Protein 6TFO (pdb70)

B-factor: mean 51.7, std 11.65, range [30.33, 128.68]

InterPro domains:
  IPR000923 Blue (type 1) copper domain [PF00127] (124-169)
  IPR001287 Nitrite reductase, copper-type [PR00695] (200-218)
  IPR001287 Nitrite reductase, copper-type [PR00695] (226-242)
  IPR001287 Nitrite reductase, copper-type [PR00695] (244-261)
  IPR001287 Nitrite reductase, copper-type [PR00695] (261-280)
  IPR001287 Nitrite reductase, copper-type [PR00695] (286-301)
  IPR001287 Nitrite reductase, copper-type [PR00695] (303-319)
  IPR001287 Nitrite reductase, copper-type [TIGR02376] (183-481)
  IPR008972 Cupredoxin [G3DSA:2.60.40.420] (63-174)
  IPR008972 Cupredoxin [G3DSA:2.60.40.420] (175-319)
  IPR008972 Cupredoxin [G3DSA:2.60.40.420] (320-484)
  IPR008972 Cupredoxin [SSF49503] (69-169)
  IPR008972 Cupredoxin [SSF49503] (195-337)
  IPR008972 Cupredoxin [SSF49503] (321-482)
  IPR011707 Multicopper oxidase-like, N-terminal [PF07732] (215-321)
  IPR033138 Multicopper oxidases, conserved site [PS00079] (147-167)
  IPR045087 Multicopper oxidase [PTHR11709] (222-456)

Sequence (1269 aa):
SHAPVVFTLRTGIAEGRMVYIGVGGDIDRQVNPKLVVHEGETVQINLINGEGAQHDAVIDQYAARSAIVSGKKNASSTFSFIASKVGQFDYYCSLPGHRQAGMQGVLQVVPGNRAEMPSTAADITRDPADLPGPIGARQAKTVRIDLETVELKGQLDDKTTYTYWTFNGKVPGPFLRVRVGDTVELHLKNAKDSLMIHSVDFHGATGPGGAAAYTQTDPGAETVVTFKALVPGIFVYHCATPSVPNHITNGMYGLLLVEPEGGLPQVDREFYVMQGEIYTVKPFGTSGEQEMDYEKLISEKPEYFLFNGSVGALTRTHPLYANVGETVRIFFGVGGPNFTSSFHVIGEIFDHVYALGSVTSPPLTGVQTVSVPPGGATIVDFKLDRGGRYVLVDHALSRLDHGLVGFLNVDGPKNDAIMHEGPPHAPVVFTLRTGIAEGRMVYIGVGGDIDRQVNPKLVVHEGETVQINLINGEGAQHDAVIDQYAARSAIVSGKNASSTFSFIASKVGQFDYYCSLPGHRQAGMQGVLQVVPGNRAEMPSTAADITRDPADLPGPIGARQAKTVRIDLETVELKGQLDDKTTYTYWTFNGKVPGPFLRVRVGDTVELHLKNAKDSLMIHSVDFHGATGPGGAAAYTQTDPGAETVVTFKALVPGIFVYHCATPSVPNHITNGMYGLLLVEPEGGLPQVDREFYVMQGEIYTVKPFGTSGEQEMDYEEKLISEKPEYFLFNGSVGALTRTHPLYANVGETVRIFFGVGGPNFTSSFHVIGEIFDHVYALGSVTSPPLTGVQTVSVPPGGATIVDFKLDRGGRYVLVDHALSRLDHGLVGFLNVDGPKNDAIMHEGPPSHAPVVFTLRTGIAEGRMVYIGVGGDIDRQVNPKLVVHEGETVQINLINGEGAQHDAVIDQYAARSAIVSGKNASSTFSFIASKVGQFDYYCSLPGHRQAGMQGVLQVVPGNRAEMPSTAADITRDPADLPGPIGARQAKTVRIDLETVELKGQLDDKTTYTYWTFNGKVPGPFLRVRVGDTVELHLKNAKDSLMIHSVDFHGATGPGGAAAYTQTDPGAETVVTFKALVPGIFVYHCATPSVPNHITNGMYGLLLVEPEGGLPQVDREFYVMQGEIYTVKPFGTSGEQEMDYEKLISEKPEYFLFNGSVGALTRTHPLYANVGETVRIFFGVGGPNFTSSFHVIGEIFDHVYALGSVTSPPLTGVQTVSVPPGGATIVDFKLDRGGRYVLVDHALSRLDHGLVGFLNVDGPKNDAIMHEGPPK

Structure (mmCIF, N/CA/C/O backbone):
data_6TFO
#
_entry.id   6TFO
#
_cell.length_a   77.072
_cell.length_b   77.072
_cell.length_c   754.548
_cell.angle_alpha   90.000
_cell.angle_beta   90.000
_cell.angle_gamma   120.000
#
_symmetry.space_group_name_H-M   'P 65 2 2'
#
loop_
_entity.id
_entity.type
_entity.pdbx_description
1 polymer 'Copper-containing nitrite reductase'
2 non-polymer 'COPPER (II) ION'
3 water water
#
loop_
_atom_site.group_PDB
_atom_site.id
_atom_site.type_symbol
_atom_site.label_atom_id
_atom_site.label_alt_id
_atom_site.label_comp_id
_atom_site.label_asym_id
_atom_site.label_entity_id
_atom_site.label_seq_id
_atom_site.pdbx_PDB_ins_code
_atom_site.Cartn_x
_atom_site.Cartn_y
_atom_site.Cartn_z
_atom_site.occupancy
_atom_site.B_iso_or_equiv
_atom_site.auth_seq_id
_atom_site.auth_comp_id
_atom_site.auth_asym_id
_atom_site.auth_atom_id
_atom_site.pdbx_PDB_model_num
ATOM 1 N N . SER A 1 26 ? 1.244 -13.671 -29.547 1.00 82.38 26 SER A N 1
ATOM 2 C CA . SER A 1 26 ? 0.437 -12.417 -29.536 1.00 81.26 26 SER A CA 1
ATOM 3 C C . SER A 1 26 ? -1.064 -12.716 -29.613 1.00 84.43 26 SER A C 1
ATOM 4 O O . SER A 1 26 ? -1.490 -13.799 -30.113 1.00 73.11 26 SER A O 1
ATOM 7 N N . HIS A 1 27 ? -1.804 -11.731 -29.108 1.00 91.37 27 HIS A N 1
ATOM 8 C CA . HIS A 1 27 ? -3.277 -11.656 -28.941 1.00 88.84 27 HIS A CA 1
ATOM 9 C C . HIS A 1 27 ? -3.815 -10.831 -30.124 1.00 88.81 27 HIS A C 1
ATOM 10 O O . HIS A 1 27 ? -5.034 -10.946 -30.419 1.00 77.96 27 HIS A O 1
ATOM 17 N N . ALA A 1 28 ? -2.913 -10.068 -30.783 1.00 82.12 28 ALA A N 1
ATOM 18 C CA . ALA A 1 28 ? -3.098 -9.363 -32.077 1.00 78.21 28 ALA A CA 1
ATOM 19 C C . ALA A 1 28 ? -2.249 -10.033 -33.170 1.00 76.50 28 ALA A C 1
ATOM 20 O O . ALA A 1 28 ? -1.242 -9.481 -33.618 1.00 71.81 28 ALA A O 1
ATOM 22 N N . PRO A 1 29 ? -2.623 -11.229 -33.697 1.00 69.31 29 PRO A N 1
ATOM 23 C CA . PRO A 1 29 ? -1.865 -11.856 -34.786 1.00 60.64 29 PRO A CA 1
ATOM 24 C C . PRO A 1 29 ? -1.968 -11.022 -36.076 1.00 57.65 29 PRO A C 1
ATOM 25 O O . PRO A 1 29 ? -3.021 -10.429 -36.302 1.00 60.57 29 PRO A O 1
ATOM 29 N N . VAL A 1 30 ? -0.906 -10.964 -36.879 1.00 49.93 30 VAL A N 1
ATOM 30 C CA . VAL A 1 30 ? -0.983 -10.444 -38.279 1.00 49.95 30 VAL A CA 1
ATOM 31 C C . VAL A 1 30 ? -1.643 -11.515 -39.162 1.00 44.71 30 VAL A C 1
ATOM 32 O O . VAL A 1 30 ? -1.155 -12.671 -39.216 1.00 46.99 30 VAL A O 1
ATOM 36 N N . VAL A 1 31 ? -2.765 -11.164 -39.785 1.00 41.83 31 VAL A N 1
ATOM 37 C CA . VAL A 1 31 ? -3.641 -12.131 -40.517 1.00 47.54 31 VAL A CA 1
ATOM 38 C C . VAL A 1 31 ? -3.528 -11.928 -42.046 1.00 49.48 31 VAL A C 1
ATOM 39 O O . VAL A 1 31 ? -3.481 -10.771 -42.538 1.00 48.71 31 VAL A O 1
ATOM 43 N N . PHE A 1 32 ? -3.470 -13.045 -42.765 1.00 45.77 32 PHE A N 1
ATOM 44 C CA . PHE A 1 32 ? -3.474 -13.157 -44.244 1.00 43.26 32 PHE A CA 1
ATOM 45 C C . PHE A 1 32 ? -4.492 -14.228 -44.624 1.00 42.44 32 PHE A C 1
ATOM 46 O O . PHE A 1 32 ? -4.440 -15.329 -44.043 1.00 46.98 32 PHE A O 1
ATOM 54 N N . THR A 1 33 ? -5.414 -13.901 -45.532 1.00 44.96 33 THR A N 1
ATOM 55 C CA . THR A 1 33 ? -6.418 -14.840 -46.095 1.00 44.35 33 THR A CA 1
ATOM 56 C C . THR A 1 33 ? -6.032 -15.169 -47.548 1.00 45.49 33 THR A C 1
ATOM 57 O O . THR A 1 33 ? -5.814 -14.222 -48.347 1.00 42.26 33 THR A O 1
ATOM 61 N N . LEU A 1 34 ? -5.915 -16.459 -47.864 1.00 43.29 34 LEU A N 1
ATOM 62 C CA . LEU A 1 34 ? -5.623 -16.939 -49.234 1.00 43.77 34 LEU A CA 1
ATOM 63 C C . LEU A 1 34 ? -6.800 -17.782 -49.700 1.00 47.71 34 LEU A C 1
ATOM 64 O O . LEU A 1 34 ? -7.187 -18.700 -48.957 1.00 45.73 34 LEU A O 1
ATOM 69 N N . ARG A 1 35 ? -7.312 -17.475 -50.894 1.00 49.12 35 ARG A N 1
ATOM 70 C CA . ARG A 1 35 ? -8.272 -18.323 -51.644 1.00 53.34 35 ARG A CA 1
ATOM 71 C C . ARG A 1 35 ? -7.506 -18.997 -52.799 1.00 49.71 35 ARG A C 1
ATOM 72 O O . ARG A 1 35 ? -6.776 -18.306 -53.511 1.00 44.68 35 ARG A O 1
ATOM 80 N N . THR A 1 36 ? -7.610 -20.321 -52.926 1.00 44.28 36 THR A N 1
ATOM 81 C CA . THR A 1 36 ? -7.043 -21.074 -54.061 1.00 41.27 36 THR A CA 1
ATOM 82 C C . THR A 1 36 ? -7.873 -20.735 -55.300 1.00 44.13 36 THR A C 1
ATOM 83 O O . THR A 1 36 ? -9.092 -20.455 -55.159 1.00 37.53 36 THR A O 1
ATOM 87 N N . GLY A 1 37 ? -7.245 -20.763 -56.476 1.00 46.76 37 GLY A N 1
ATOM 88 C CA . GLY A 1 37 ? -7.974 -20.600 -57.746 1.00 48.39 37 GLY A CA 1
ATOM 89 C C . GLY A 1 37 ? -7.057 -20.596 -58.954 1.00 46.73 37 GLY A C 1
ATOM 90 O O . GLY A 1 37 ? -5.978 -21.183 -58.866 1.00 45.23 37 GLY A O 1
ATOM 91 N N . ILE A 1 38 ? -7.533 -20.018 -60.059 1.00 44.70 38 ILE A N 1
ATOM 92 C CA . ILE A 1 38 ? -6.888 -19.995 -61.401 1.00 41.94 38 ILE A CA 1
ATOM 93 C C . ILE A 1 38 ? -6.705 -18.530 -61.782 1.00 42.73 38 ILE A C 1
ATOM 94 O O . ILE A 1 38 ? -7.696 -17.798 -61.817 1.00 39.83 38 ILE A O 1
ATOM 99 N N . ALA A 1 39 ? -5.470 -18.114 -62.021 1.00 43.77 39 ALA A N 1
ATOM 100 C CA . ALA A 1 39 ? -5.141 -16.744 -62.445 1.00 44.11 39 ALA A CA 1
ATOM 101 C C . ALA A 1 39 ? -3.821 -16.812 -63.195 1.00 55.86 39 ALA A C 1
ATOM 102 O O . ALA A 1 39 ? -3.012 -17.721 -62.881 1.00 48.34 39 ALA A O 1
ATOM 104 N N . GLU A 1 40 ? -3.646 -15.930 -64.189 1.00 63.76 40 GLU A N 1
ATOM 105 C CA . GLU A 1 40 ? -2.383 -15.797 -64.955 1.00 57.32 40 GLU A CA 1
ATOM 106 C C . GLU A 1 40 ? -1.967 -17.187 -65.446 1.00 56.36 40 GLU A C 1
ATOM 107 O O . GLU A 1 40 ? -0.759 -17.491 -65.385 1.00 58.67 40 GLU A O 1
ATOM 113 N N . GLY A 1 41 ? -2.939 -18.006 -65.877 1.00 51.29 41 GLY A N 1
ATOM 114 C CA . GLY A 1 41 ? -2.710 -19.285 -66.589 1.00 49.99 41 GLY A CA 1
ATOM 115 C C . GLY A 1 41 ? -2.218 -20.393 -65.680 1.00 50.90 41 GLY A C 1
ATOM 116 O O . GLY A 1 41 ? -1.794 -21.470 -66.213 1.00 48.36 41 GLY A O 1
ATOM 117 N N . ARG A 1 42 ? -2.291 -20.174 -64.358 1.00 49.59 42 ARG A N 1
ATOM 118 C CA . ARG A 1 42 ? -1.755 -21.102 -63.335 1.00 49.07 42 ARG A CA 1
ATOM 119 C C . ARG A 1 42 ? -2.796 -21.349 -62.235 1.00 48.24 42 ARG A C 1
ATOM 120 O O . ARG A 1 42 ? -3.721 -20.529 -62.049 1.00 47.63 42 ARG A O 1
ATOM 128 N N . MET A 1 43 ? -2.655 -22.483 -61.554 1.00 49.78 43 MET A N 1
ATOM 129 C CA . MET A 1 43 ? -3.333 -22.773 -60.266 1.00 52.09 43 MET A CA 1
ATOM 130 C C . MET A 1 43 ? -2.524 -22.092 -59.153 1.00 46.56 43 MET A C 1
ATOM 131 O O . MET A 1 43 ? -1.336 -22.437 -58.985 1.00 43.23 43 MET A O 1
ATOM 136 N N . VAL A 1 44 ? -3.135 -21.131 -58.451 1.00 43.77 44 VAL A N 1
ATOM 137 C CA . VAL A 1 44 ? -2.420 -20.186 -57.547 1.00 46.54 44 VAL A CA 1
ATOM 138 C C . VAL A 1 44 ? -3.178 -19.982 -56.230 1.00 44.67 44 VAL A C 1
ATOM 139 O O . VAL A 1 44 ? -4.300 -20.496 -56.047 1.00 38.01 44 VAL A O 1
ATOM 143 N N . TYR A 1 45 ? -2.534 -19.244 -55.331 1.00 45.55 45 TYR A N 1
ATOM 144 C CA . TYR A 1 45 ? -3.180 -18.615 -54.160 1.00 42.42 45 TYR A CA 1
ATOM 145 C C . TYR A 1 45 ? -3.541 -17.201 -54.605 1.00 44.07 45 TYR A C 1
ATOM 146 O O . TYR A 1 45 ? -2.735 -16.567 -55.338 1.00 41.87 45 TYR A O 1
ATOM 155 N N . ILE A 1 46 ? -4.727 -16.740 -54.216 1.00 45.54 46 ILE A N 1
ATOM 156 C CA . ILE A 1 46 ? -5.182 -15.341 -54.438 1.00 46.90 46 ILE A CA 1
ATOM 157 C C . ILE A 1 46 ? -5.444 -14.700 -53.075 1.00 50.51 46 ILE A C 1
ATOM 158 O O . ILE A 1 46 ? -6.211 -15.284 -52.277 1.00 53.00 46 ILE A O 1
ATOM 163 N N . GLY A 1 47 ? -4.826 -13.542 -52.828 1.00 46.88 47 GLY A N 1
ATOM 164 C CA . GLY A 1 47 ? -5.016 -12.744 -51.606 1.00 49.03 47 GLY A CA 1
ATOM 165 C C . GLY A 1 47 ? -6.442 -12.238 -51.479 1.00 48.96 47 GLY A C 1
ATOM 166 O O . GLY A 1 47 ? -7.039 -11.868 -52.514 1.00 44.68 47 GLY A O 1
ATOM 167 N N . VAL A 1 48 ? -6.967 -12.227 -50.246 1.00 49.96 48 VAL A N 1
ATOM 168 C CA . VAL A 1 48 ? -8.324 -11.718 -49.898 1.00 48.76 48 VAL A CA 1
ATOM 169 C C . VAL A 1 48 ? -8.167 -10.654 -48.808 1.00 48.89 48 VAL A C 1
ATOM 170 O O . VAL A 1 48 ? -7.602 -10.973 -47.758 1.00 57.14 48 VAL A O 1
ATOM 174 N N . GLY A 1 49 ? -8.638 -9.437 -49.086 1.00 50.59 49 GLY A N 1
ATOM 175 C CA . GLY A 1 49 ? -8.652 -8.278 -48.179 1.00 50.11 49 GLY A CA 1
ATOM 176 C C . GLY A 1 49 ? -7.255 -7.767 -47.889 1.00 53.02 49 GLY A C 1
ATOM 177 O O . GLY A 1 49 ? -6.288 -8.386 -48.347 1.00 48.42 49 GLY A O 1
ATOM 178 N N . GLY A 1 50 ? -7.162 -6.677 -47.125 1.00 57.15 50 GLY A N 1
ATOM 179 C CA . GLY A 1 50 ? -5.889 -6.133 -46.628 1.00 58.01 50 GLY A CA 1
ATOM 180 C C . GLY A 1 50 ? -5.049 -5.574 -47.751 1.00 56.59 50 GLY A C 1
ATOM 181 O O . GLY A 1 50 ? -5.636 -5.108 -48.737 1.00 56.44 50 GLY A O 1
ATOM 182 N N . ASP A 1 51 ? -3.726 -5.678 -47.616 1.00 63.53 51 ASP A N 1
ATOM 183 C CA . ASP A 1 51 ? -2.729 -5.154 -48.585 1.00 59.90 51 ASP A CA 1
ATOM 184 C C . ASP A 1 51 ? -2.548 -6.149 -49.728 1.00 56.93 51 ASP A C 1
ATOM 185 O O . ASP A 1 51 ? -1.742 -5.846 -50.605 1.00 63.00 51 ASP A O 1
ATOM 190 N N . ILE A 1 52 ? -3.258 -7.280 -49.723 1.00 51.35 52 ILE A N 1
ATOM 191 C CA . ILE A 1 52 ? -2.992 -8.391 -50.679 1.00 49.25 52 ILE A CA 1
ATOM 192 C C . ILE A 1 52 ? -4.244 -8.725 -51.487 1.00 50.85 52 ILE A C 1
ATOM 193 O O . ILE A 1 52 ? -4.197 -9.762 -52.166 1.00 55.19 52 ILE A O 1
ATOM 198 N N . ASP A 1 53 ? -5.293 -7.894 -51.455 1.00 51.91 53 ASP A N 1
ATOM 199 C CA . ASP A 1 53 ? -6.597 -8.236 -52.091 1.00 48.50 53 ASP A CA 1
ATOM 200 C C . ASP A 1 53 ? -6.364 -8.484 -53.590 1.00 43.90 53 ASP A C 1
ATOM 201 O O . ASP A 1 53 ? -5.765 -7.644 -54.228 1.00 47.65 53 ASP A O 1
ATOM 206 N N . ARG A 1 54 ? -6.772 -9.646 -54.089 1.00 47.86 54 ARG A N 1
ATOM 207 C CA . ARG A 1 54 ? -6.843 -10.020 -55.532 1.00 52.09 54 ARG A CA 1
ATOM 208 C C . ARG A 1 54 ? -5.455 -10.234 -56.135 1.00 50.84 54 ARG A C 1
ATOM 209 O O . ARG A 1 54 ? -5.406 -10.582 -57.316 1.00 60.18 54 ARG A O 1
ATOM 217 N N . GLN A 1 55 ? -4.375 -10.063 -55.370 1.00 51.29 55 GLN A N 1
ATOM 218 C CA . GLN A 1 55 ? -2.995 -10.368 -55.836 1.00 49.11 55 GLN A CA 1
ATOM 219 C C . GLN A 1 55 ? -2.798 -11.877 -55.896 1.00 46.28 55 GLN A C 1
ATOM 220 O O . GLN A 1 55 ? -3.315 -12.591 -55.023 1.00 50.26 55 GLN A O 1
ATOM 226 N N . VAL A 1 56 ? -2.071 -12.358 -56.899 1.00 48.68 56 VAL A N 1
ATOM 227 C CA . VAL A 1 56 ? -1.870 -13.822 -57.070 1.00 51.20 56 VAL A CA 1
ATOM 228 C C . VAL A 1 56 ? -0.532 -14.144 -56.406 1.00 47.16 56 VAL A C 1
ATOM 229 O O . VAL A 1 56 ? 0.403 -13.340 -56.553 1.00 46.07 56 VAL A O 1
ATOM 233 N N . ASN A 1 57 ? -0.481 -15.257 -55.673 1.00 46.45 57 ASN A N 1
ATOM 234 C CA . ASN A 1 57 ? 0.699 -15.689 -54.881 1.00 46.74 57 ASN A CA 1
ATOM 235 C C . ASN A 1 57 ? 1.307 -14.478 -54.172 1.00 47.97 57 ASN A C 1
ATOM 236 O O . ASN A 1 57 ? 2.493 -14.196 -54.324 1.00 43.90 57 ASN A O 1
ATOM 241 N N . PRO A 1 58 ? 0.523 -13.748 -53.339 1.00 48.59 58 PRO A N 1
ATOM 242 C CA . PRO A 1 58 ? 0.991 -12.492 -52.742 1.00 51.35 58 PRO A CA 1
ATOM 243 C C . PRO A 1 58 ? 2.154 -12.720 -51.770 1.00 46.98 58 PRO A C 1
ATOM 244 O O . PRO A 1 58 ? 2.207 -13.746 -51.116 1.00 43.95 58 PRO A O 1
ATOM 248 N N . LYS A 1 59 ? 3.079 -11.768 -51.738 1.00 49.21 59 LYS A N 1
ATOM 249 C CA . LYS A 1 59 ? 4.171 -11.736 -50.736 1.00 50.15 59 LYS A CA 1
ATOM 250 C C . LYS A 1 59 ? 3.544 -11.345 -49.392 1.00 50.80 59 LYS A C 1
ATOM 251 O O . LYS A 1 59 ? 2.830 -10.304 -49.337 1.00 49.56 59 LYS A O 1
ATOM 257 N N . LEU A 1 60 ? 3.741 -12.178 -48.370 1.00 46.61 60 LEU A N 1
ATOM 258 C CA . LEU A 1 60 ? 3.220 -11.932 -46.998 1.00 49.09 60 LEU A CA 1
ATOM 259 C C . LEU A 1 60 ? 4.332 -11.288 -46.162 1.00 47.67 60 LEU A C 1
ATOM 260 O O . LEU A 1 60 ? 5.242 -12.014 -45.738 1.00 50.68 60 LEU A O 1
ATOM 265 N N . VAL A 1 61 ? 4.311 -9.962 -46.016 1.00 47.86 61 VAL A N 1
ATOM 266 C CA . VAL A 1 61 ? 5.372 -9.199 -45.294 1.00 48.56 61 VAL A CA 1
ATOM 267 C C . VAL A 1 61 ? 4.988 -9.106 -43.814 1.00 52.57 61 VAL A C 1
ATOM 268 O O . VAL A 1 61 ? 3.925 -8.559 -43.464 1.00 49.15 61 VAL A O 1
ATOM 272 N N . VAL A 1 62 ? 5.882 -9.624 -42.988 1.00 54.22 62 VAL A N 1
ATOM 273 C CA . VAL A 1 62 ? 5.735 -9.833 -41.528 1.00 51.38 62 VAL A CA 1
ATOM 274 C C . VAL A 1 62 ? 7.037 -9.338 -40.884 1.00 48.35 62 VAL A C 1
ATOM 275 O O . VAL A 1 62 ? 8.084 -9.427 -41.541 1.00 45.68 62 VAL A O 1
ATOM 279 N N . HIS A 1 63 ? 6.972 -8.824 -39.662 1.00 48.10 63 HIS A N 1
ATOM 280 C CA . HIS A 1 63 ? 8.151 -8.347 -38.899 1.00 47.37 63 HIS A CA 1
ATOM 281 C C . HIS A 1 63 ? 8.548 -9.409 -37.878 1.00 45.30 63 HIS A C 1
ATOM 282 O O . HIS A 1 63 ? 7.662 -10.087 -37.342 1.00 53.50 63 HIS A O 1
ATOM 289 N N . GLU A 1 64 ? 9.852 -9.566 -37.670 1.00 44.88 64 GLU A N 1
ATOM 290 C CA . GLU A 1 64 ? 10.467 -10.517 -36.711 1.00 48.79 64 GLU A CA 1
ATOM 291 C C . GLU A 1 64 ? 9.649 -10.543 -35.417 1.00 47.39 64 GLU A C 1
ATOM 292 O O . GLU A 1 64 ? 9.321 -9.475 -34.902 1.00 41.51 64 GLU A O 1
ATOM 298 N N . GLY A 1 65 ? 9.317 -11.738 -34.944 1.00 49.22 65 GLY A N 1
ATOM 299 C CA . GLY A 1 65 ? 8.648 -11.942 -33.656 1.00 53.96 65 GLY A CA 1
ATOM 300 C C . GLY A 1 65 ? 7.139 -11.752 -33.729 1.00 57.38 65 GLY A C 1
ATOM 301 O O . GLY A 1 65 ? 6.484 -12.028 -32.706 1.00 56.71 65 GLY A O 1
ATOM 302 N N . GLU A 1 66 ? 6.570 -11.311 -34.854 1.00 53.35 66 GLU A N 1
ATOM 303 C CA . GLU A 1 66 ? 5.090 -11.230 -34.979 1.00 48.69 66 GLU A CA 1
ATOM 304 C C . GLU A 1 66 ? 4.507 -12.652 -35.007 1.00 47.65 66 GLU A C 1
ATOM 305 O O . GLU A 1 66 ? 5.205 -13.599 -35.421 1.00 52.19 66 GLU A O 1
ATOM 311 N N . THR A 1 67 ? 3.286 -12.797 -34.504 1.00 49.27 67 THR A N 1
ATOM 312 C CA . THR A 1 67 ? 2.450 -14.006 -34.644 1.00 47.04 67 THR A CA 1
ATOM 313 C C . THR A 1 67 ? 1.694 -13.867 -35.963 1.00 49.15 67 THR A C 1
ATOM 314 O O . THR A 1 67 ? 1.073 -12.788 -36.184 1.00 45.50 67 THR A O 1
ATOM 318 N N . VAL A 1 68 ? 1.751 -14.907 -36.794 1.00 48.20 68 VAL A N 1
ATOM 319 C CA . VAL A 1 68 ? 1.185 -14.900 -38.167 1.00 45.32 68 VAL A CA 1
ATOM 320 C C . VAL A 1 68 ? 0.051 -15.916 -38.197 1.00 45.31 68 VAL A C 1
ATOM 321 O O . VAL A 1 68 ? 0.264 -17.059 -37.752 1.00 43.37 68 VAL A O 1
ATOM 325 N N . GLN A 1 69 ? -1.119 -15.463 -38.640 1.00 45.03 69 GLN A N 1
ATOM 326 C CA . GLN A 1 69 ? -2.306 -16.306 -38.884 1.00 45.00 69 GLN A CA 1
ATOM 327 C C . GLN A 1 69 ? -2.555 -16.277 -40.390 1.00 51.70 69 GLN A C 1
ATOM 328 O O . GLN A 1 69 ? -2.693 -15.176 -40.956 1.00 52.29 69 GLN A O 1
ATOM 334 N N . ILE A 1 70 ? -2.562 -17.449 -41.015 1.00 51.53 70 ILE A N 1
ATOM 335 C CA . ILE A 1 70 ? -2.876 -17.625 -42.455 1.00 51.64 70 ILE A CA 1
ATOM 336 C C . ILE A 1 70 ? -4.173 -18.431 -42.513 1.00 50.91 70 ILE A C 1
ATOM 337 O O . ILE A 1 70 ? -4.177 -19.571 -42.003 1.00 49.94 70 ILE A O 1
ATOM 342 N N . ASN A 1 71 ? -5.221 -17.832 -43.080 1.00 41.74 71 ASN A N 1
ATOM 343 C CA . ASN A 1 71 ? -6.519 -18.500 -43.351 1.00 46.83 71 ASN A CA 1
ATOM 344 C C . ASN A 1 71 ? -6.516 -19.015 -44.793 1.00 46.91 71 ASN A C 1
ATOM 345 O O . ASN A 1 71 ? -6.514 -18.157 -45.718 1.00 48.79 71 ASN A O 1
ATOM 350 N N . LEU A 1 72 ? -6.513 -20.337 -44.995 1.00 46.71 72 LEU A N 1
ATOM 351 C CA . LEU A 1 72 ? -6.642 -20.926 -46.360 1.00 44.51 72 LEU A CA 1
ATOM 352 C C . LEU A 1 72 ? -8.108 -21.268 -46.622 1.00 44.25 72 LEU A C 1
ATOM 353 O O . LEU A 1 72 ? -8.676 -22.016 -45.839 1.00 49.61 72 LEU A O 1
ATOM 358 N N . ILE A 1 73 ? -8.653 -20.746 -47.717 1.00 47.54 73 ILE A N 1
ATOM 359 C CA . ILE A 1 73 ? -10.031 -21.007 -48.212 1.00 45.30 73 ILE A CA 1
ATOM 360 C C . ILE A 1 73 ? -9.944 -21.582 -49.632 1.00 48.35 73 ILE A C 1
ATOM 361 O O . ILE A 1 73 ? -9.320 -20.953 -50.513 1.00 44.17 73 ILE A O 1
ATOM 366 N N . ASN A 1 74 ? -10.550 -22.745 -49.834 1.00 44.82 74 ASN A N 1
ATOM 367 C CA . ASN A 1 74 ? -10.637 -23.449 -51.134 1.00 41.63 74 ASN A CA 1
ATOM 368 C C . ASN A 1 74 ? -11.558 -22.649 -52.057 1.00 41.21 74 ASN A C 1
ATOM 369 O O . ASN A 1 74 ? -12.717 -22.458 -51.694 1.00 39.98 74 ASN A O 1
ATOM 374 N N . GLY A 1 75 ? -11.058 -22.205 -53.205 1.00 41.54 75 GLY A N 1
ATOM 375 C CA . GLY A 1 75 ? -11.831 -21.400 -54.176 1.00 47.69 75 GLY A CA 1
ATOM 376 C C . GLY A 1 75 ? -12.536 -22.262 -55.215 1.00 48.14 75 GLY A C 1
ATOM 377 O O . GLY A 1 75 ? -13.738 -22.069 -55.384 1.00 53.98 75 GLY A O 1
ATOM 378 N N . GLU A 1 76 ? -11.819 -23.194 -55.860 1.00 49.06 76 GLU A N 1
ATOM 379 C CA . GLU A 1 76 ? -12.252 -23.840 -57.127 1.00 45.24 76 GLU A CA 1
ATOM 380 C C . GLU A 1 76 ? -12.552 -25.336 -56.949 1.00 47.20 76 GLU A C 1
ATOM 381 O O . GLU A 1 76 ? -13.259 -25.890 -57.808 1.00 51.50 76 GLU A O 1
ATOM 387 N N . GLY A 1 77 ? -12.074 -25.999 -55.894 1.00 44.98 77 GLY A N 1
ATOM 388 C CA . GLY A 1 77 ? -12.604 -27.326 -55.513 1.00 41.45 77 GLY A CA 1
ATOM 389 C C . GLY A 1 77 ? -11.619 -28.466 -55.698 1.00 41.00 77 GLY A C 1
ATOM 390 O O . GLY A 1 77 ? -12.051 -29.630 -55.598 1.00 41.57 77 GLY A O 1
ATOM 391 N N . ALA A 1 78 ? -10.340 -28.181 -55.931 1.00 41.99 78 ALA A N 1
ATOM 392 C CA . ALA A 1 78 ? -9.284 -29.224 -55.898 1.00 48.08 78 ALA A CA 1
ATOM 393 C C . ALA A 1 78 ? -8.788 -29.366 -54.452 1.00 46.79 78 ALA A C 1
ATOM 394 O O . ALA A 1 78 ? -9.202 -28.557 -53.632 1.00 52.20 78 ALA A O 1
ATOM 396 N N . GLN A 1 79 ? -7.964 -30.370 -54.148 1.00 44.13 79 GLN A N 1
ATOM 397 C CA . GLN A 1 79 ? -7.354 -30.535 -52.803 1.00 42.80 79 GLN A CA 1
ATOM 398 C C . GLN A 1 79 ? -6.168 -29.584 -52.697 1.00 42.20 79 GLN A C 1
ATOM 399 O O . GLN A 1 79 ? -5.406 -29.476 -53.663 1.00 42.74 79 GLN A O 1
ATOM 405 N N . HIS A 1 80 ? -6.068 -28.892 -51.565 1.00 43.88 80 HIS A N 1
ATOM 406 C CA . HIS A 1 80 ? -5.037 -27.855 -51.285 1.00 46.14 80 HIS A CA 1
ATOM 407 C C . HIS A 1 80 ? -4.667 -27.829 -49.801 1.00 44.95 80 HIS A C 1
ATOM 408 O O . HIS A 1 80 ? -5.541 -28.078 -48.927 1.00 44.72 80 HIS A O 1
ATOM 415 N N . ASP A 1 81 ? -3.400 -27.520 -49.544 1.00 45.31 81 ASP A N 1
ATOM 416 C CA . ASP A 1 81 ? -2.931 -27.000 -48.242 1.00 44.46 81 ASP A CA 1
ATOM 417 C C . ASP A 1 81 ? -1.970 -25.838 -48.531 1.00 45.78 81 ASP A C 1
ATOM 418 O O . ASP A 1 81 ? -1.798 -25.461 -49.713 1.00 41.05 81 ASP A O 1
ATOM 423 N N . ALA A 1 82 ? -1.444 -25.233 -47.477 1.00 44.96 82 ALA A N 1
ATOM 424 C CA . ALA A 1 82 ? -0.318 -24.286 -47.525 1.00 46.63 82 ALA A CA 1
ATOM 425 C C . ALA A 1 82 ? 0.713 -24.790 -46.515 1.00 48.45 82 ALA A C 1
ATOM 426 O O . ALA A 1 82 ? 0.314 -25.174 -45.402 1.00 55.13 82 ALA A O 1
ATOM 428 N N . VAL A 1 83 ? 1.977 -24.841 -46.916 1.00 44.71 83 VAL A N 1
ATOM 429 C CA . VAL A 1 83 ? 3.087 -25.388 -46.096 1.00 40.84 83 VAL A CA 1
ATOM 430 C C . VAL A 1 83 ? 4.221 -24.366 -46.111 1.00 43.83 83 VAL A C 1
ATOM 431 O O . VAL A 1 83 ? 4.443 -23.745 -47.171 1.00 43.53 83 VAL A O 1
ATOM 435 N N . ILE A 1 84 ? 4.871 -24.182 -44.962 1.00 46.22 84 ILE A N 1
ATOM 436 C CA . ILE A 1 84 ? 6.097 -23.351 -44.780 1.00 48.68 84 ILE A CA 1
ATOM 437 C C . ILE A 1 84 ? 7.099 -24.229 -44.015 1.00 54.06 84 ILE A C 1
ATOM 438 O O . ILE A 1 84 ? 6.847 -24.556 -42.833 1.00 51.72 84 ILE A O 1
ATOM 443 N N . ASP A 1 85 ? 8.154 -24.686 -44.676 1.00 58.44 85 ASP A N 1
ATOM 444 C CA . ASP A 1 85 ? 8.984 -25.822 -44.184 1.00 63.72 85 ASP A CA 1
ATOM 445 C C . ASP A 1 85 ? 9.763 -25.395 -42.935 1.00 69.82 85 ASP A C 1
ATOM 446 O O . ASP A 1 85 ? 9.746 -26.149 -41.936 1.00 70.88 85 ASP A O 1
ATOM 451 N N . GLN A 1 86 ? 10.364 -24.202 -42.982 1.00 72.66 86 GLN A N 1
ATOM 452 C CA . GLN A 1 86 ? 11.368 -23.705 -42.009 1.00 70.14 86 GLN A CA 1
ATOM 453 C C . GLN A 1 86 ? 10.661 -23.328 -40.708 1.00 68.81 86 GLN A C 1
ATOM 454 O O . GLN A 1 86 ? 11.378 -23.138 -39.721 1.00 79.10 86 GLN A O 1
ATOM 460 N N . TYR A 1 87 ? 9.326 -23.258 -40.706 1.00 60.00 87 TYR A N 1
ATOM 461 C CA . TYR A 1 87 ? 8.475 -23.016 -39.510 1.00 53.90 87 TYR A CA 1
ATOM 462 C C . TYR A 1 87 ? 7.695 -24.277 -39.122 1.00 49.47 87 TYR A C 1
ATOM 463 O O . TYR A 1 87 ? 6.867 -24.204 -38.218 1.00 49.51 87 TYR A O 1
ATOM 472 N N . ALA A 1 88 ? 7.929 -25.399 -39.792 1.00 48.71 88 ALA A N 1
ATOM 473 C CA . ALA A 1 88 ? 7.124 -26.624 -39.608 1.00 52.84 88 ALA A CA 1
ATOM 474 C C . ALA A 1 88 ? 5.642 -26.255 -39.463 1.00 56.37 88 ALA A C 1
ATOM 475 O O . ALA A 1 88 ? 4.956 -26.909 -38.673 1.00 59.98 88 ALA A O 1
ATOM 477 N N . ALA A 1 89 ? 5.177 -25.238 -40.195 1.00 53.51 89 ALA A N 1
ATOM 478 C CA . ALA A 1 89 ? 3.800 -24.693 -40.143 1.00 52.95 89 ALA A CA 1
ATOM 479 C C . ALA A 1 89 ? 3.039 -25.169 -41.380 1.00 53.44 89 ALA A C 1
ATOM 480 O O . ALA A 1 89 ? 3.600 -25.062 -42.490 1.00 59.58 89 ALA A O 1
ATOM 482 N N . ARG A 1 90 ? 1.818 -25.675 -41.212 1.00 47.91 90 ARG A N 1
ATOM 483 C CA . ARG A 1 90 ? 0.960 -26.023 -42.371 1.00 50.07 90 ARG A CA 1
ATOM 484 C C . ARG A 1 90 ? -0.516 -25.923 -41.993 1.00 46.51 90 ARG A C 1
ATOM 485 O O . ARG A 1 90 ? -0.866 -26.074 -40.805 1.00 49.68 90 ARG A O 1
ATOM 493 N N . SER A 1 91 ? -1.347 -25.664 -42.993 1.00 45.23 91 SER A N 1
ATOM 494 C CA . SER A 1 91 ? -2.817 -25.853 -42.924 1.00 42.73 91 SER A CA 1
ATOM 495 C C . SER A 1 91 ? -3.108 -27.345 -42.957 1.00 39.79 91 SER A C 1
ATOM 496 O O . SER A 1 91 ? -2.201 -28.131 -43.247 1.00 39.07 91 SER A O 1
ATOM 499 N N . ALA A 1 92 ? -4.354 -27.705 -42.693 1.00 42.56 92 ALA A N 1
ATOM 500 C CA . ALA A 1 92 ? -4.914 -29.020 -43.073 1.00 44.20 92 ALA A CA 1
ATOM 501 C C . ALA A 1 92 ? -5.204 -28.988 -44.582 1.00 46.31 92 ALA A C 1
ATOM 502 O O . ALA A 1 92 ? -5.191 -27.898 -45.189 1.00 48.60 92 ALA A O 1
ATOM 504 N N . ILE A 1 93 ? -5.475 -30.143 -45.176 1.00 51.14 93 ILE A N 1
ATOM 505 C CA . ILE A 1 93 ? -5.930 -30.257 -46.591 1.00 50.62 93 ILE A CA 1
ATOM 506 C C . ILE A 1 93 ? -7.398 -29.815 -46.662 1.00 48.99 93 ILE A C 1
ATOM 507 O O . ILE A 1 93 ? -8.235 -30.415 -45.978 1.00 45.29 93 ILE A O 1
ATOM 512 N N . VAL A 1 94 ? -7.712 -28.848 -47.517 1.00 43.80 94 VAL A N 1
ATOM 513 C CA . VAL A 1 94 ? -9.113 -28.408 -47.766 1.00 45.40 94 VAL A CA 1
ATOM 514 C C . VAL A 1 94 ? -9.560 -28.948 -49.136 1.00 48.97 94 VAL A C 1
ATOM 515 O O . VAL A 1 94 ? -8.836 -28.704 -50.126 1.00 51.29 94 VAL A O 1
ATOM 519 N N . SER A 1 95 ? -10.705 -29.638 -49.209 1.00 47.53 95 SER A N 1
ATOM 520 C CA . SER A 1 95 ? -11.135 -30.428 -50.393 1.00 45.17 95 SER A CA 1
ATOM 521 C C . SER A 1 95 ? -12.218 -29.714 -51.206 1.00 51.86 95 SER A C 1
ATOM 522 O O . SER A 1 95 ? -11.978 -29.480 -52.409 1.00 54.84 95 SER A O 1
ATOM 525 N N . GLY A 1 96 ? -13.374 -29.425 -50.607 1.00 48.28 96 GLY A N 1
ATOM 526 C CA . GLY A 1 96 ? -14.499 -28.798 -51.331 1.00 46.54 96 GLY A CA 1
ATOM 527 C C . GLY A 1 96 ? -14.340 -27.291 -51.447 1.00 45.68 96 GLY A C 1
ATOM 528 O O . GLY A 1 96 ? -13.506 -26.709 -50.761 1.00 45.65 96 GLY A O 1
ATOM 529 N N A LYS A 1 97 ? -15.149 -26.666 -52.299 0.50 46.37 97 LYS A N 1
ATOM 530 N N B LYS A 1 97 ? -15.148 -26.668 -52.297 0.50 45.91 97 LYS A N 1
ATOM 531 C CA A LYS A 1 97 ? -15.237 -25.190 -52.426 0.50 46.89 97 LYS A CA 1
ATOM 532 C CA B LYS A 1 97 ? -15.239 -25.193 -52.426 0.50 46.18 97 LYS A CA 1
ATOM 533 C C A LYS A 1 97 ? -15.666 -24.628 -51.066 0.50 47.86 97 LYS A C 1
ATOM 534 C C B LYS A 1 97 ? -15.667 -24.628 -51.066 0.50 47.44 97 LYS A C 1
ATOM 535 O O A LYS A 1 97 ? -16.597 -25.197 -50.470 0.50 47.63 97 LYS A O 1
ATOM 536 O O B LYS A 1 97 ? -16.597 -25.197 -50.469 0.50 47.25 97 LYS A O 1
ATOM 547 N N . ASN A 1 98 ? -14.967 -23.587 -50.600 1.00 47.35 98 ASN A N 1
ATOM 548 C CA . ASN A 1 98 ? -15.203 -22.860 -49.317 1.00 43.88 98 ASN A CA 1
ATOM 549 C C . ASN A 1 98 ? -14.589 -23.575 -48.106 1.00 40.35 98 ASN A C 1
ATOM 550 O O . ASN A 1 98 ? -14.597 -22.960 -47.031 1.00 40.68 98 ASN A O 1
ATOM 555 N N . ALA A 1 99 ? -14.155 -24.834 -48.232 1.00 41.07 99 ALA A N 1
ATOM 556 C CA . ALA A 1 99 ? -13.470 -25.581 -47.151 1.00 39.43 99 ALA A CA 1
ATOM 557 C C . ALA A 1 99 ? -12.246 -24.768 -46.712 1.00 39.85 99 ALA A C 1
ATOM 558 O O . ALA A 1 99 ? -11.508 -24.281 -47.591 1.00 36.69 99 ALA A O 1
ATOM 560 N N . SER A 1 100 ? -12.077 -24.587 -45.397 1.00 39.37 100 SER A N 1
ATOM 561 C CA . SER A 1 100 ? -11.078 -23.661 -44.812 1.00 37.41 100 SER A CA 1
ATOM 562 C C . SER A 1 100 ? -10.219 -24.367 -43.766 1.00 37.26 100 SER A C 1
ATOM 563 O O . SER A 1 100 ? -10.650 -25.359 -43.178 1.00 40.96 100 SER A O 1
ATOM 566 N N . SER A 1 101 ? -9.008 -23.863 -43.586 1.00 39.13 101 SER A N 1
ATOM 567 C CA . SER A 1 101 ? -8.079 -24.268 -42.514 1.00 38.66 101 SER A CA 1
ATOM 568 C C . SER A 1 101 ? -7.195 -23.065 -42.210 1.00 40.68 101 SER A C 1
ATOM 569 O O . SER A 1 101 ? -6.649 -22.470 -43.160 1.00 38.66 101 SER A O 1
ATOM 572 N N . THR A 1 102 ? -7.174 -22.649 -40.946 1.00 43.56 102 THR A N 1
ATOM 573 C CA . THR A 1 102 ? -6.288 -21.570 -40.468 1.00 41.75 102 THR A CA 1
ATOM 574 C C . THR A 1 102 ? -5.198 -22.237 -39.634 1.00 42.81 102 THR A C 1
ATOM 575 O O . THR A 1 102 ? -5.447 -23.339 -39.069 1.00 44.81 102 THR A O 1
ATOM 579 N N . PHE A 1 103 ? -4.004 -21.646 -39.689 1.00 43.65 103 PHE A N 1
ATOM 580 C CA . PHE A 1 103 ? -2.795 -22.061 -38.933 1.00 42.47 103 PHE A CA 1
ATOM 581 C C . PHE A 1 103 ? -2.041 -20.785 -38.544 1.00 40.98 103 PHE A C 1
ATOM 582 O O . PHE A 1 103 ? -2.269 -19.714 -39.124 1.00 38.51 103 PHE A O 1
ATOM 590 N N . SER A 1 104 ? -1.203 -20.889 -37.522 1.00 42.43 104 SER A N 1
ATOM 591 C CA . SER A 1 104 ? -0.392 -19.761 -37.025 1.00 42.23 104 SER A CA 1
ATOM 592 C C . SER A 1 104 ? 0.971 -20.253 -36.559 1.00 42.58 104 SER A C 1
ATOM 593 O O . SER A 1 104 ? 1.197 -21.474 -36.410 1.00 37.32 104 SER A O 1
ATOM 596 N N . PHE A 1 105 ? 1.841 -19.284 -36.346 1.00 41.54 105 PHE A N 1
ATOM 597 C CA . PHE A 1 105 ? 3.244 -19.507 -35.964 1.00 49.47 105 PHE A CA 1
ATOM 598 C C . PHE A 1 105 ? 3.796 -18.136 -35.601 1.00 47.75 105 PHE A C 1
ATOM 599 O O . PHE A 1 105 ? 3.163 -17.127 -35.971 1.00 46.48 105 PHE A O 1
ATOM 607 N N . ILE A 1 106 ? 4.931 -18.138 -34.919 1.00 48.55 106 ILE A N 1
ATOM 608 C CA . ILE A 1 106 ? 5.715 -16.933 -34.548 1.00 50.61 106 ILE A CA 1
ATOM 609 C C . ILE A 1 106 ? 6.775 -16.748 -35.627 1.00 46.62 106 ILE A C 1
ATOM 610 O O . ILE A 1 106 ? 7.562 -17.674 -35.841 1.00 38.31 106 ILE A O 1
ATOM 615 N N . ALA A 1 107 ? 6.801 -15.580 -36.257 1.00 49.42 107 ALA A N 1
ATOM 616 C CA . ALA A 1 107 ? 7.800 -15.231 -37.287 1.00 48.91 107 ALA A CA 1
ATOM 617 C C . ALA A 1 107 ? 9.126 -14.920 -36.585 1.00 44.11 107 ALA A C 1
ATOM 618 O O . ALA A 1 107 ? 9.528 -13.753 -36.545 1.00 44.84 107 ALA A O 1
ATOM 620 N N . SER A 1 108 ? 9.767 -15.966 -36.067 1.00 41.85 108 SER A N 1
ATOM 621 C CA . SER A 1 108 ? 10.970 -15.879 -35.208 1.00 47.55 108 SER A CA 1
ATOM 622 C C . SER A 1 108 ? 12.243 -15.731 -36.055 1.00 51.11 108 SER A C 1
ATOM 623 O O . SER A 1 108 ? 13.221 -15.187 -35.534 1.00 49.00 108 SER A O 1
ATOM 626 N N . LYS A 1 109 ? 12.228 -16.177 -37.316 1.00 53.45 109 LYS A N 1
ATOM 627 C CA . LYS A 1 109 ? 13.412 -16.183 -38.212 1.00 53.74 109 LYS A CA 1
ATOM 628 C C . LYS A 1 109 ? 13.199 -15.189 -39.358 1.00 51.34 109 LYS A C 1
ATOM 629 O O . LYS A 1 109 ? 12.182 -15.310 -40.076 1.00 49.49 109 LYS A O 1
ATOM 635 N N . VAL A 1 110 ? 14.122 -14.231 -39.506 1.00 47.79 110 VAL A N 1
ATOM 636 C CA . VAL A 1 110 ? 14.139 -13.225 -40.609 1.00 52.26 110 VAL A CA 1
ATOM 637 C C . VAL A 1 110 ? 14.483 -13.956 -41.903 1.00 52.27 110 VAL A C 1
ATOM 638 O O . VAL A 1 110 ? 15.188 -14.967 -41.829 1.00 62.44 110 VAL A O 1
ATOM 642 N N . GLY A 1 111 ? 13.988 -13.464 -43.038 1.00 55.57 111 GLY A N 1
ATOM 643 C CA . GLY A 1 111 ? 14.335 -13.980 -44.378 1.00 55.40 111 GLY A CA 1
ATOM 644 C C . GLY A 1 111 ? 13.105 -14.207 -45.239 1.00 58.59 111 GLY A C 1
ATOM 645 O O . GLY A 1 111 ? 12.042 -13.630 -44.936 1.00 56.99 111 GLY A O 1
ATOM 646 N N . GLN A 1 112 ? 13.259 -15.008 -46.293 1.00 55.77 112 GLN A N 1
ATOM 647 C CA . GLN A 1 112 ? 12.182 -15.323 -47.264 1.00 54.71 112 GLN A CA 1
ATOM 648 C C . GLN A 1 112 ? 11.955 -16.826 -47.252 1.00 48.84 112 GLN A C 1
ATOM 649 O O . GLN A 1 112 ? 12.929 -17.562 -47.265 1.00 49.61 112 GLN A O 1
ATOM 655 N N . PHE A 1 113 ? 10.693 -17.235 -47.180 1.00 47.30 113 PHE A N 1
ATOM 656 C CA . PHE A 1 113 ? 10.271 -18.641 -46.987 1.00 46.18 113 PHE A CA 1
ATOM 657 C C . PHE A 1 113 ? 9.092 -18.881 -47.920 1.00 53.42 113 PHE A C 1
ATOM 658 O O . PHE A 1 113 ? 8.159 -18.051 -47.906 1.00 51.32 113 PHE A O 1
ATOM 666 N N . ASP A 1 114 ? 9.148 -19.963 -48.701 1.00 59.75 114 ASP A N 1
ATOM 667 C CA . ASP A 1 114 ? 8.044 -20.355 -49.614 1.00 56.85 114 ASP A CA 1
ATOM 668 C C . ASP A 1 114 ? 6.887 -20.882 -48.777 1.00 51.40 114 ASP A C 1
ATOM 669 O O . ASP A 1 114 ? 7.120 -21.743 -47.925 1.00 49.50 114 ASP A O 1
ATOM 674 N N . TYR A 1 115 ? 5.694 -20.332 -49.000 1.00 50.39 115 TYR A N 1
ATOM 675 C CA . TYR A 1 115 ? 4.420 -21.037 -48.735 1.00 47.60 115 TYR A CA 1
ATOM 676 C C . TYR A 1 115 ? 3.999 -21.697 -50.045 1.00 50.43 115 TYR A C 1
ATOM 677 O O . TYR A 1 115 ? 4.065 -21.032 -51.105 1.00 53.52 115 TYR A O 1
ATOM 686 N N . TYR A 1 116 ? 3.619 -22.968 -49.975 1.00 45.03 116 TYR A N 1
ATOM 687 C CA . TYR A 1 116 ? 3.304 -23.781 -51.164 1.00 44.38 116 TYR A CA 1
ATOM 688 C C . TYR A 1 116 ? 2.281 -24.863 -50.811 1.00 42.89 116 TYR A C 1
ATOM 689 O O . TYR A 1 116 ? 2.111 -25.200 -49.637 1.00 50.31 116 TYR A O 1
ATOM 698 N N . CYS A 1 117 ? 1.633 -25.401 -51.837 1.00 41.34 117 CYS A N 1
ATOM 699 C CA . CYS A 1 117 ? 0.704 -26.546 -51.736 1.00 42.97 117 CYS A CA 1
ATOM 700 C C . CYS A 1 117 ? 1.505 -27.831 -51.930 1.00 46.75 117 CYS A C 1
ATOM 701 O O . CYS A 1 117 ? 2.299 -27.901 -52.871 1.00 49.68 117 CYS A O 1
ATOM 704 N N . SER A 1 118 ? 1.312 -28.809 -51.061 1.00 45.04 118 SER A N 1
ATOM 705 C CA . SER A 1 118 ? 2.076 -30.080 -51.079 1.00 48.86 118 SER A CA 1
ATOM 706 C C . SER A 1 118 ? 1.325 -31.139 -51.887 1.00 46.81 118 SER A C 1
ATOM 707 O O . SER A 1 118 ? 1.891 -32.226 -52.039 1.00 50.60 118 SER A O 1
ATOM 710 N N . LEU A 1 119 ? 0.097 -30.868 -52.346 1.00 45.52 119 LEU A N 1
ATOM 711 C CA . LEU A 1 119 ? -0.680 -31.874 -53.130 1.00 46.62 119 LEU A CA 1
ATOM 712 C C . LEU A 1 119 ? 0.079 -32.189 -54.423 1.00 45.48 119 LEU A C 1
ATOM 713 O O . LEU A 1 119 ? 0.752 -31.327 -54.981 1.00 44.18 119 LEU A O 1
ATOM 718 N N . PRO A 1 120 ? 0.020 -33.438 -54.936 1.00 44.38 120 PRO A N 1
ATOM 719 C CA . PRO A 1 120 ? 0.832 -33.823 -56.090 1.00 45.93 120 PRO A CA 1
ATOM 720 C C . PRO A 1 120 ? 0.705 -32.835 -57.260 1.00 46.93 120 PRO A C 1
ATOM 721 O O . PRO A 1 120 ? -0.401 -32.593 -57.739 1.00 42.21 120 PRO A O 1
ATOM 725 N N . GLY A 1 121 ? 1.836 -32.227 -57.630 1.00 47.36 121 GLY A N 1
ATOM 726 C CA . GLY A 1 121 ? 1.965 -31.357 -58.808 1.00 44.77 121 GLY A CA 1
ATOM 727 C C . GLY A 1 121 ? 1.494 -29.927 -58.582 1.00 48.33 121 GLY A C 1
ATOM 728 O O . GLY A 1 121 ? 1.790 -29.093 -59.474 1.00 51.78 121 GLY A O 1
ATOM 729 N N . HIS A 1 122 ? 0.812 -29.606 -57.469 1.00 45.05 122 HIS A N 1
ATOM 730 C CA . HIS A 1 122 ? 0.123 -28.294 -57.306 1.00 44.02 122 HIS A CA 1
ATOM 731 C C . HIS A 1 122 ? 1.165 -27.175 -57.220 1.00 44.20 122 HIS A C 1
ATOM 732 O O . HIS A 1 122 ? 0.886 -26.064 -57.699 1.00 50.16 122 HIS A O 1
ATOM 739 N N . ARG A 1 123 ? 2.335 -27.457 -56.656 1.00 46.90 123 ARG A N 1
ATOM 740 C CA . ARG A 1 123 ? 3.405 -26.442 -56.504 1.00 50.14 123 ARG A CA 1
ATOM 741 C C . ARG A 1 123 ? 3.954 -26.113 -57.892 1.00 50.62 123 ARG A C 1
ATOM 742 O O . ARG A 1 123 ? 4.013 -24.898 -58.244 1.00 49.46 123 ARG A O 1
ATOM 750 N N . GLN A 1 124 ? 4.330 -27.152 -58.650 1.00 48.06 124 GLN A N 1
ATOM 751 C CA . GLN A 1 124 ? 4.763 -27.019 -60.068 1.00 49.03 124 GLN A CA 1
ATOM 752 C C . GLN A 1 124 ? 3.702 -26.237 -60.859 1.00 43.72 124 GLN A C 1
ATOM 753 O O . GLN A 1 124 ? 4.104 -25.375 -61.652 1.00 41.62 124 GLN A O 1
ATOM 759 N N . ALA A 1 125 ? 2.407 -26.499 -60.630 1.00 43.73 125 ALA A N 1
ATOM 760 C CA . ALA A 1 125 ? 1.272 -25.894 -61.379 1.00 41.34 125 ALA A CA 1
ATOM 761 C C . ALA A 1 125 ? 1.113 -24.404 -61.055 1.00 43.74 125 ALA A C 1
ATOM 762 O O . ALA A 1 125 ? 0.333 -23.759 -61.763 1.00 38.50 125 ALA A O 1
ATOM 764 N N . GLY A 1 126 ? 1.772 -23.898 -59.999 1.00 46.92 126 GLY A N 1
ATOM 765 C CA . GLY A 1 126 ? 1.830 -22.459 -59.662 1.00 48.58 126 GLY A CA 1
ATOM 766 C C . GLY A 1 126 ? 1.532 -22.135 -58.197 1.00 48.93 126 GLY A C 1
ATOM 767 O O . GLY A 1 126 ? 1.663 -20.953 -57.824 1.00 45.46 126 GLY A O 1
ATOM 768 N N . MET A 1 127 ? 1.144 -23.108 -57.372 1.00 47.87 127 MET A N 1
ATOM 769 C CA . MET A 1 127 ? 0.717 -22.832 -55.976 1.00 49.83 127 MET A CA 1
ATOM 770 C C . MET A 1 127 ? 1.954 -22.626 -55.088 1.00 49.41 127 MET A C 1
ATOM 771 O O . MET A 1 127 ? 2.400 -23.577 -54.415 1.00 41.04 127 MET A O 1
ATOM 776 N N . GLN A 1 128 ? 2.472 -21.397 -55.072 1.00 50.51 128 GLN A N 1
ATOM 777 C CA . GLN A 1 128 ? 3.687 -21.025 -54.305 1.00 50.76 128 GLN A CA 1
ATOM 778 C C . GLN A 1 128 ? 3.841 -19.496 -54.248 1.00 46.94 128 GLN A C 1
ATOM 779 O O . GLN A 1 128 ? 3.697 -18.840 -55.278 1.00 42.61 128 GLN A O 1
ATOM 785 N N . GLY A 1 129 ? 4.095 -18.962 -53.049 1.00 49.17 129 GLY A N 1
ATOM 786 C CA . GLY A 1 129 ? 4.425 -17.546 -52.804 1.00 52.64 129 GLY A CA 1
ATOM 787 C C . GLY A 1 129 ? 5.502 -17.442 -51.743 1.00 53.13 129 GLY A C 1
ATOM 788 O O . GLY A 1 129 ? 5.915 -18.509 -51.213 1.00 54.10 129 GLY A O 1
ATOM 789 N N . VAL A 1 130 ? 5.929 -16.220 -51.413 1.00 50.73 130 VAL A N 1
ATOM 790 C CA . VAL A 1 130 ? 6.971 -16.027 -50.363 1.00 54.75 130 VAL A CA 1
ATOM 791 C C . VAL A 1 130 ? 6.343 -15.319 -49.152 1.00 51.35 130 VAL A C 1
ATOM 792 O O . VAL A 1 130 ? 5.541 -14.385 -49.319 1.00 47.15 130 VAL A O 1
ATOM 796 N N . LEU A 1 131 ? 6.648 -15.849 -47.969 1.00 50.30 131 LEU A N 1
ATOM 797 C CA . LEU A 1 131 ? 6.562 -15.150 -46.666 1.00 48.46 131 LEU A CA 1
ATOM 798 C C . LEU A 1 131 ? 7.864 -14.369 -46.486 1.00 47.88 131 LEU A C 1
ATOM 799 O O . LEU A 1 131 ? 8.933 -15.011 -46.500 1.00 44.91 131 LEU A O 1
ATOM 804 N N . GLN A 1 132 ? 7.791 -13.044 -46.352 1.00 46.73 132 GLN A N 1
ATOM 805 C CA . GLN A 1 132 ? 8.993 -12.240 -46.034 1.00 52.97 132 GLN A CA 1
ATOM 806 C C . GLN A 1 132 ? 8.916 -11.763 -44.583 1.00 54.28 132 GLN A C 1
ATOM 807 O O . GLN A 1 132 ? 8.013 -10.978 -44.262 1.00 53.00 132 GLN A O 1
ATOM 813 N N . VAL A 1 133 ? 9.856 -12.233 -43.765 1.00 53.62 133 VAL A N 1
ATOM 814 C CA . VAL A 1 133 ? 10.061 -11.831 -42.343 1.00 54.96 133 VAL A CA 1
ATOM 815 C C . VAL A 1 133 ? 11.219 -10.828 -42.292 1.00 53.13 133 VAL A C 1
ATOM 816 O O . VAL A 1 133 ? 12.382 -11.224 -42.558 1.00 53.33 133 VAL A O 1
ATOM 820 N N . VAL A 1 134 ? 10.893 -9.580 -41.963 1.00 51.09 134 VAL A N 1
ATOM 821 C CA . VAL A 1 134 ? 11.807 -8.399 -41.970 1.00 55.13 134 VAL A CA 1
ATOM 822 C C . VAL A 1 134 ? 12.196 -8.064 -40.537 1.00 57.25 134 VAL A C 1
ATOM 823 O O . VAL A 1 134 ? 11.376 -8.168 -39.632 1.00 58.11 134 VAL A O 1
ATOM 827 N N . PRO A 1 135 ? 13.456 -7.659 -40.273 1.00 57.88 135 PRO A N 1
ATOM 828 C CA . PRO A 1 135 ? 13.863 -7.320 -38.911 1.00 55.38 135 PRO A CA 1
ATOM 829 C C . PRO A 1 135 ? 13.187 -6.012 -38.478 1.00 55.39 135 PRO A C 1
ATOM 830 O O . PRO A 1 135 ? 12.713 -5.251 -39.338 1.00 56.19 135 PRO A O 1
ATOM 834 N N . GLY A 1 136 ? 13.094 -5.806 -37.166 1.00 55.28 136 GLY A N 1
ATOM 835 C CA . GLY A 1 136 ? 12.574 -4.554 -36.593 1.00 60.45 136 GLY A CA 1
ATOM 836 C C . GLY A 1 136 ? 11.061 -4.537 -36.525 1.00 60.03 136 GLY A C 1
ATOM 837 O O . GLY A 1 136 ? 10.422 -5.402 -37.128 1.00 63.51 136 GLY A O 1
ATOM 838 N N . ASN A 1 137 ? 10.515 -3.589 -35.766 1.00 60.91 137 ASN A N 1
ATOM 839 C CA . ASN A 1 137 ? 9.076 -3.521 -35.419 1.00 61.33 137 ASN A CA 1
ATOM 840 C C . ASN A 1 137 ? 8.336 -2.829 -36.548 1.00 57.31 137 ASN A C 1
ATOM 841 O O . ASN A 1 137 ? 8.896 -1.901 -37.137 1.00 62.34 137 ASN A O 1
ATOM 846 N N . ARG A 1 138 ? 7.132 -3.315 -36.841 1.00 56.73 138 ARG A N 1
ATOM 847 C CA . ARG A 1 138 ? 6.195 -2.719 -37.827 1.00 59.72 138 ARG A CA 1
ATOM 848 C C . ARG A 1 138 ? 5.960 -1.264 -37.432 1.00 60.32 138 ARG A C 1
ATOM 849 O O . ARG A 1 138 ? 5.610 -1.057 -36.275 1.00 66.27 138 ARG A O 1
ATOM 857 N N . ALA A 1 139 ? 6.184 -0.294 -38.325 1.00 62.03 139 ALA A N 1
ATOM 858 C CA . ALA A 1 139 ? 5.823 1.128 -38.091 1.00 66.76 139 ALA A CA 1
ATOM 859 C C . ALA A 1 139 ? 4.292 1.252 -38.142 1.00 67.95 139 ALA A C 1
ATOM 860 O O . ALA A 1 139 ? 3.650 0.430 -38.819 1.00 71.24 139 ALA A O 1
ATOM 862 N N . GLU A 1 140 ? 3.712 2.234 -37.452 1.00 79.51 140 GLU A N 1
ATOM 863 C CA . GLU A 1 140 ? 2.288 2.631 -37.639 1.00 82.64 140 GLU A CA 1
ATOM 864 C C . GLU A 1 140 ? 2.158 3.367 -38.975 1.00 71.54 140 GLU A C 1
ATOM 865 O O . GLU A 1 140 ? 3.038 4.177 -39.294 1.00 79.45 140 GLU A O 1
ATOM 871 N N . MET A 1 141 ? 1.110 3.088 -39.740 1.00 66.58 141 MET A N 1
ATOM 872 C CA . MET A 1 141 ? 0.839 3.813 -41.008 1.00 76.47 141 MET A CA 1
ATOM 873 C C . MET A 1 141 ? 0.371 5.216 -40.628 1.00 69.80 141 MET A C 1
ATOM 874 O O . MET A 1 141 ? -0.595 5.347 -39.895 1.00 73.50 141 MET A O 1
ATOM 879 N N . PRO A 1 142 ? 1.052 6.303 -41.051 1.00 65.03 142 PRO A N 1
ATOM 880 C CA . PRO A 1 142 ? 0.596 7.651 -40.738 1.00 63.24 142 PRO A CA 1
ATOM 881 C C . PRO A 1 142 ? -0.901 7.802 -41.030 1.00 54.37 142 PRO A C 1
ATOM 882 O O . PRO A 1 142 ? -1.324 7.488 -42.076 1.00 64.18 142 PRO A O 1
ATOM 886 N N . SER A 1 143 ? -1.669 8.270 -40.063 1.00 60.13 143 SER A N 1
ATOM 887 C CA . SER A 1 143 ? -3.138 8.424 -40.186 1.00 57.84 143 SER A CA 1
ATOM 888 C C . SER A 1 143 ? -3.439 9.583 -41.142 1.00 58.16 143 SER A C 1
ATOM 889 O O . SER A 1 143 ? -2.559 10.453 -41.340 1.00 53.23 143 SER A O 1
ATOM 892 N N . THR A 1 144 ? -4.641 9.587 -41.711 1.00 50.08 144 THR A N 1
ATOM 893 C CA . THR A 1 144 ? -5.109 10.647 -42.632 1.00 46.52 144 THR A CA 1
ATOM 894 C C . THR A 1 144 ? -6.258 11.424 -41.994 1.00 50.69 144 THR A C 1
ATOM 895 O O . THR A 1 144 ? -6.452 12.582 -42.407 1.00 51.10 144 THR A O 1
ATOM 899 N N . ALA A 1 145 ? -6.993 10.820 -41.050 1.00 48.29 145 ALA A N 1
ATOM 900 C CA . ALA A 1 145 ? -8.167 11.412 -40.358 1.00 45.73 145 ALA A CA 1
ATOM 901 C C . ALA A 1 145 ? -7.864 11.576 -38.861 1.00 42.42 145 ALA A C 1
ATOM 902 O O . ALA A 1 145 ? -6.860 11.026 -38.378 1.00 41.63 145 ALA A O 1
ATOM 904 N N . ALA A 1 146 ? -8.717 12.335 -38.175 1.00 44.14 146 ALA A N 1
ATOM 905 C CA . ALA A 1 146 ? -8.645 12.638 -36.725 1.00 46.56 146 ALA A CA 1
ATOM 906 C C . ALA A 1 146 ? -8.669 11.320 -35.951 1.00 43.94 146 ALA A C 1
ATOM 907 O O . ALA A 1 146 ? -9.368 10.391 -36.388 1.00 40.97 146 ALA A O 1
ATOM 909 N N . ASP A 1 147 ? -7.878 11.231 -34.883 1.00 47.75 147 ASP A N 1
ATOM 910 C CA . ASP A 1 147 ? -7.971 10.149 -33.866 1.00 49.69 147 ASP A CA 1
ATOM 911 C C . ASP A 1 147 ? -9.260 10.397 -33.060 1.00 47.67 147 ASP A C 1
ATOM 912 O O . ASP A 1 147 ? -9.309 11.410 -32.361 1.00 51.11 147 ASP A O 1
ATOM 917 N N . ILE A 1 148 ? -10.264 9.521 -33.194 1.00 42.72 148 ILE A N 1
ATOM 918 C CA . ILE A 1 148 ? -11.599 9.639 -32.536 1.00 44.57 148 ILE A CA 1
ATOM 919 C C . ILE A 1 148 ? -11.707 8.672 -31.336 1.00 47.30 148 ILE A C 1
ATOM 920 O O . ILE A 1 148 ? -12.789 8.613 -30.707 1.00 43.79 148 ILE A O 1
ATOM 925 N N . THR A 1 149 ? -10.628 7.962 -31.006 1.00 46.27 149 THR A N 1
ATOM 926 C CA . THR A 1 149 ? -10.580 7.032 -29.859 1.00 50.10 149 THR A CA 1
ATOM 927 C C . THR A 1 149 ? -10.466 7.831 -28.551 1.00 46.74 149 THR A C 1
ATOM 928 O O . THR A 1 149 ? -9.464 8.546 -28.369 1.00 46.99 149 THR A O 1
ATOM 932 N N . ARG A 1 150 ? -11.463 7.689 -27.677 1.00 45.87 150 ARG A N 1
ATOM 933 C CA . ARG A 1 150 ? -11.425 8.091 -26.239 1.00 45.36 150 ARG A CA 1
ATOM 934 C C . ARG A 1 150 ? -10.348 7.294 -25.503 1.00 44.64 150 ARG A C 1
ATOM 935 O O . ARG A 1 150 ? -10.426 6.040 -25.479 1.00 47.31 150 ARG A O 1
ATOM 943 N N . ASP A 1 151 ? -9.382 7.973 -24.890 1.00 46.82 151 ASP A N 1
ATOM 944 C CA . ASP A 1 151 ? -8.419 7.277 -24.004 1.00 47.00 151 ASP A CA 1
ATOM 945 C C . ASP A 1 151 ? -9.228 6.639 -22.884 1.00 42.63 151 ASP A C 1
ATOM 946 O O . ASP A 1 151 ? -10.131 7.275 -22.366 1.00 45.04 151 ASP A O 1
ATOM 951 N N . PRO A 1 152 ? -8.977 5.376 -22.487 1.00 42.79 152 PRO A N 1
ATOM 952 C CA . PRO A 1 152 ? -9.760 4.752 -21.417 1.00 45.04 152 PRO A CA 1
ATOM 953 C C . PRO A 1 152 ? -9.502 5.360 -20.016 1.00 45.79 152 PRO A C 1
ATOM 954 O O . PRO A 1 152 ? -10.291 5.151 -19.113 1.00 44.10 152 PRO A O 1
ATOM 958 N N . ALA A 1 153 ? -8.414 6.117 -19.870 1.00 41.84 153 ALA A N 1
ATOM 959 C CA . ALA A 1 153 ? -8.033 6.847 -18.650 1.00 39.73 153 ALA A CA 1
ATOM 960 C C . ALA A 1 153 ? -8.658 8.248 -18.652 1.00 42.60 153 ALA A C 1
ATOM 961 O O . ALA A 1 153 ? -8.571 8.905 -17.622 1.00 42.26 153 ALA A O 1
ATOM 963 N N . ASP A 1 154 ? -9.301 8.672 -19.738 1.00 39.21 154 ASP A N 1
ATOM 964 C CA . ASP A 1 154 ? -9.919 10.014 -19.847 1.00 38.29 154 ASP A CA 1
ATOM 965 C C . ASP A 1 154 ? -11.315 9.958 -19.226 1.00 41.98 154 ASP A C 1
ATOM 966 O O . ASP A 1 154 ? -12.325 9.902 -19.981 1.00 40.59 154 ASP A O 1
ATOM 971 N N . LEU A 1 155 ? -11.369 10.003 -17.881 1.00 43.52 155 LEU A N 1
ATOM 972 C CA . LEU A 1 155 ? -12.632 10.226 -17.117 1.00 43.97 155 LEU A CA 1
ATOM 973 C C . LEU A 1 155 ? -12.312 10.989 -15.838 1.00 41.56 155 LEU A C 1
ATOM 974 O O . LEU A 1 155 ? -11.199 10.915 -15.331 1.00 37.12 155 LEU A O 1
ATOM 979 N N . PRO A 1 156 ? -13.279 11.756 -15.290 1.00 43.24 156 PRO A N 1
ATOM 980 C CA . PRO A 1 156 ? -13.133 12.328 -13.952 1.00 47.04 156 PRO A CA 1
ATOM 981 C C . PRO A 1 156 ? -13.013 11.212 -12.901 1.00 45.57 156 PRO A C 1
ATOM 982 O O . PRO A 1 156 ? -13.704 10.220 -13.034 1.00 46.16 156 PRO A O 1
ATOM 986 N N . GLY A 1 157 ? -12.173 11.407 -11.881 1.00 48.57 157 GLY A N 1
ATOM 987 C CA . GLY A 1 157 ? -12.050 10.511 -10.709 1.00 48.94 157 GLY A CA 1
ATOM 988 C C . GLY A 1 157 ? -13.244 10.635 -9.762 1.00 49.03 157 GLY A C 1
ATOM 989 O O . GLY A 1 157 ? -14.172 11.417 -10.021 1.00 46.90 157 GLY A O 1
ATOM 990 N N . PRO A 1 158 ? -13.271 9.853 -8.651 1.00 47.08 158 PRO A N 1
ATOM 991 C CA . PRO A 1 158 ? -14.363 9.934 -7.679 1.00 48.87 158 PRO A CA 1
ATOM 992 C C . PRO A 1 158 ? -14.627 11.394 -7.283 1.00 47.63 158 PRO A C 1
ATOM 993 O O . PRO A 1 158 ? -13.671 12.134 -7.094 1.00 44.81 158 PRO A O 1
ATOM 997 N N . ILE A 1 159 ? -15.900 11.790 -7.242 1.00 49.22 159 ILE A N 1
ATOM 998 C CA . ILE A 1 159 ? -16.338 13.092 -6.664 1.00 56.95 159 ILE A CA 1
ATOM 999 C C . ILE A 1 159 ? -16.016 13.034 -5.168 1.00 61.14 159 ILE A C 1
ATOM 1000 O O . ILE A 1 159 ? -16.253 11.959 -4.555 1.00 65.91 159 ILE A O 1
ATOM 1005 N N . GLY A 1 160 ? -15.504 14.113 -4.577 1.00 64.80 160 GLY A N 1
ATOM 1006 C CA . GLY A 1 160 ? -15.416 14.184 -3.101 1.00 72.87 160 GLY A CA 1
ATOM 1007 C C . GLY A 1 160 ? -16.752 13.813 -2.456 1.00 64.38 160 GLY A C 1
ATOM 1008 O O . GLY A 1 160 ? -17.778 13.860 -3.149 1.00 65.08 160 GLY A O 1
ATOM 1009 N N . ALA A 1 161 ? -16.786 13.454 -1.177 1.00 55.81 161 ALA A N 1
ATOM 1010 C CA . ALA A 1 161 ? -18.038 13.576 -0.400 1.00 50.65 161 ALA A CA 1
ATOM 1011 C C . ALA A 1 161 ? -18.370 15.074 -0.390 1.00 46.20 161 ALA A C 1
ATOM 1012 O O . ALA A 1 161 ? -17.453 15.877 -0.208 1.00 43.48 161 ALA A O 1
ATOM 1014 N N . ARG A 1 162 ? -19.611 15.436 -0.700 1.00 44.39 162 ARG A N 1
ATOM 1015 C CA . ARG A 1 162 ? -20.068 16.841 -0.852 1.00 43.44 162 ARG A CA 1
ATOM 1016 C C . ARG A 1 162 ? -21.591 16.808 -0.926 1.00 44.23 162 ARG A C 1
ATOM 1017 O O . ARG A 1 162 ? -22.153 15.688 -1.057 1.00 41.81 162 ARG A O 1
ATOM 1025 N N . GLN A 1 163 ? -22.233 17.970 -0.838 1.00 48.56 163 GLN A N 1
ATOM 1026 C CA . GLN A 1 163 ? -23.713 18.071 -0.908 1.00 54.61 163 GLN A CA 1
ATOM 1027 C C . GLN A 1 163 ? -24.121 17.941 -2.375 1.00 59.70 163 GLN A C 1
ATOM 1028 O O . GLN A 1 163 ? -23.311 18.324 -3.262 1.00 55.52 163 GLN A O 1
ATOM 1034 N N . ALA A 1 164 ? -25.323 17.413 -2.625 1.00 59.30 164 ALA A N 1
ATOM 1035 C CA . ALA A 1 164 ? -26.017 17.555 -3.924 1.00 60.53 164 ALA A CA 1
ATOM 1036 C C . ALA A 1 164 ? -25.898 19.016 -4.372 1.00 58.19 164 ALA A C 1
ATOM 1037 O O . ALA A 1 164 ? -25.866 19.896 -3.499 1.00 59.48 164 ALA A O 1
ATOM 1039 N N . LYS A 1 165 ? -25.797 19.269 -5.676 1.00 58.14 165 LYS A N 1
ATOM 1040 C CA . LYS A 1 165 ? -25.713 20.644 -6.236 1.00 61.48 165 LYS A CA 1
ATOM 1041 C C . LYS A 1 165 ? -26.105 20.639 -7.718 1.00 62.61 165 LYS A C 1
ATOM 1042 O O . LYS A 1 165 ? -26.339 19.543 -8.275 1.00 56.12 165 LYS A O 1
ATOM 1048 N N . THR A 1 166 ? -26.161 21.829 -8.319 1.00 58.45 166 THR A N 1
ATOM 1049 C CA . THR A 1 166 ? -26.348 22.030 -9.772 1.00 55.63 166 THR A CA 1
ATOM 1050 C C . THR A 1 166 ? -25.002 21.828 -10.466 1.00 53.83 166 THR A C 1
ATOM 1051 O O . THR A 1 166 ? -24.041 22.513 -10.078 1.00 54.09 166 THR A O 1
ATOM 1055 N N . VAL A 1 167 ? -24.953 20.907 -11.440 1.00 54.59 167 VAL A N 1
ATOM 1056 C CA . VAL A 1 167 ? -23.759 20.606 -12.283 1.00 54.74 167 VAL A CA 1
ATOM 1057 C C . VAL A 1 167 ? -24.108 20.923 -13.749 1.00 62.30 167 VAL A C 1
ATOM 1058 O O . VAL A 1 167 ? -25.060 20.311 -14.306 1.00 67.60 167 VAL A O 1
ATOM 1062 N N . ARG A 1 168 ? -23.373 21.860 -14.352 1.00 63.33 168 ARG A N 1
ATOM 1063 C CA . ARG A 1 168 ? -23.504 22.218 -15.785 1.00 57.17 168 ARG A CA 1
ATOM 1064 C C . ARG A 1 168 ? -22.628 21.270 -16.605 1.00 55.83 168 ARG A C 1
ATOM 1065 O O . ARG A 1 168 ? -21.426 21.173 -16.313 1.00 53.05 168 ARG A O 1
ATOM 1073 N N . ILE A 1 169 ? -23.231 20.580 -17.572 1.00 52.45 169 ILE A N 1
ATOM 1074 C CA . ILE A 1 169 ? -22.525 19.682 -18.534 1.00 54.44 169 ILE A CA 1
ATOM 1075 C C . ILE A 1 169 ? -22.697 20.280 -19.937 1.00 55.10 169 ILE A C 1
ATOM 1076 O O . ILE A 1 169 ? -23.852 20.634 -20.320 1.00 63.51 169 ILE A O 1
ATOM 1081 N N . ASP A 1 170 ? -21.580 20.416 -20.657 1.00 52.32 170 ASP A N 1
ATOM 1082 C CA . ASP A 1 170 ? -21.539 20.935 -22.047 1.00 51.20 170 ASP A CA 1
ATOM 1083 C C . ASP A 1 170 ? -21.156 19.801 -22.985 1.00 47.48 170 ASP A C 1
ATOM 1084 O O . ASP A 1 170 ? -20.049 19.282 -22.841 1.00 48.62 170 ASP A O 1
ATOM 1089 N N . LEU A 1 171 ? -22.075 19.439 -23.880 1.00 42.58 171 LEU A N 1
ATOM 1090 C CA . LEU A 1 171 ? -21.869 18.439 -24.948 1.00 43.44 171 LEU A CA 1
ATOM 1091 C C . LEU A 1 171 ? -21.977 19.154 -26.293 1.00 47.08 171 LEU A C 1
ATOM 1092 O O . LEU A 1 171 ? -22.875 20.018 -26.459 1.00 46.17 171 LEU A O 1
ATOM 1097 N N . GLU A 1 172 ? -21.070 18.804 -27.203 1.00 48.88 172 GLU A N 1
ATOM 1098 C CA . GLU A 1 172 ? -21.053 19.294 -28.607 1.00 49.78 172 GLU A CA 1
ATOM 1099 C C . GLU A 1 172 ? -21.131 18.081 -29.541 1.00 48.93 172 GLU A C 1
ATOM 1100 O O . GLU A 1 172 ? -20.268 17.165 -29.418 1.00 46.12 172 GLU A O 1
ATOM 1106 N N . THR A 1 173 ? -22.125 18.066 -30.432 1.00 45.60 173 THR A N 1
ATOM 1107 C CA . THR A 1 173 ? -22.306 16.982 -31.428 1.00 43.15 173 THR A CA 1
ATOM 1108 C C . THR A 1 173 ? -21.511 17.384 -32.672 1.00 42.57 173 THR A C 1
ATOM 1109 O O . THR A 1 173 ? -21.795 18.466 -33.240 1.00 43.53 173 THR A O 1
ATOM 1113 N N . VAL A 1 174 ? -20.507 16.569 -33.007 1.00 40.50 174 VAL A N 1
ATOM 1114 C CA . VAL A 1 174 ? -19.514 16.822 -34.083 1.00 42.56 174 VAL A CA 1
ATOM 1115 C C . VAL A 1 174 ? -19.509 15.627 -35.033 1.00 43.94 174 VAL A C 1
ATOM 1116 O O . VAL A 1 174 ? -19.282 14.503 -34.554 1.00 42.08 174 VAL A O 1
ATOM 1120 N N . GLU A 1 175 ? -19.770 15.884 -36.322 1.00 47.29 175 GLU A N 1
ATOM 1121 C CA . GLU A 1 175 ? -19.645 14.914 -37.438 1.00 43.99 175 GLU A CA 1
ATOM 1122 C C . GLU A 1 175 ? -18.253 15.117 -38.018 1.00 40.67 175 GLU A C 1
ATOM 1123 O O . GLU A 1 175 ? -17.879 16.281 -38.240 1.00 46.95 175 GLU A O 1
ATOM 1129 N N . LEU A 1 176 ? -17.470 14.057 -38.150 1.00 36.77 176 LEU A N 1
ATOM 1130 C CA . LEU A 1 176 ? -16.064 14.189 -38.597 1.00 37.41 176 LEU A CA 1
ATOM 1131 C C . LEU A 1 176 ? -15.528 12.825 -39.024 1.00 42.45 176 LEU A C 1
ATOM 1132 O O . LEU A 1 176 ? -16.012 11.796 -38.525 1.00 40.43 176 LEU A O 1
ATOM 1137 N N . LYS A 1 177 ? -14.582 12.843 -39.958 1.00 46.49 177 LYS A N 1
ATOM 1138 C CA . LYS A 1 177 ? -13.865 11.644 -40.441 1.00 47.44 177 LYS A CA 1
ATOM 1139 C C . LYS A 1 177 ? -12.892 11.244 -39.348 1.00 41.36 177 LYS A C 1
ATOM 1140 O O . LYS A 1 177 ? -12.203 12.131 -38.814 1.00 39.59 177 LYS A O 1
ATOM 1146 N N . GLY A 1 178 ? -12.839 9.947 -39.078 1.00 38.92 178 GLY A N 1
ATOM 1147 C CA . GLY A 1 178 ? -11.975 9.350 -38.055 1.00 36.68 178 GLY A CA 1
ATOM 1148 C C . GLY A 1 178 ? -11.201 8.190 -38.614 1.00 36.65 178 GLY A C 1
ATOM 1149 O O . GLY A 1 178 ? -11.611 7.655 -39.644 1.00 37.93 178 GLY A O 1
ATOM 1150 N N . GLN A 1 179 ? -10.091 7.850 -37.971 1.00 39.85 179 GLN A N 1
ATOM 1151 C CA . GLN A 1 179 ? -9.211 6.735 -38.393 1.00 40.49 179 GLN A CA 1
ATOM 1152 C C . GLN A 1 179 ? -9.792 5.444 -37.803 1.00 38.48 179 GLN A C 1
ATOM 1153 O O . GLN A 1 179 ? -9.518 5.153 -36.637 1.00 41.30 179 GLN A O 1
ATOM 1159 N N . LEU A 1 180 ? -10.598 4.727 -38.589 1.00 39.95 180 LEU A N 1
ATOM 1160 C CA . LEU A 1 180 ? -11.288 3.469 -38.182 1.00 41.93 180 LEU A CA 1
ATOM 1161 C C . LEU A 1 180 ? -10.248 2.355 -38.040 1.00 43.03 180 LEU A C 1
ATOM 1162 O O . LEU A 1 180 ? -10.332 1.563 -37.078 1.00 53.61 180 LEU A O 1
ATOM 1167 N N . ASP A 1 181 ? -9.311 2.281 -38.977 1.00 44.84 181 ASP A N 1
ATOM 1168 C CA . ASP A 1 181 ? -8.211 1.280 -38.949 1.00 46.23 181 ASP A CA 1
ATOM 1169 C C . ASP A 1 181 ? -6.974 1.967 -39.531 1.00 44.33 181 ASP A C 1
ATOM 1170 O O . ASP A 1 181 ? -7.091 3.135 -39.968 1.00 49.19 181 ASP A O 1
ATOM 1175 N N . ASP A 1 182 ? -5.833 1.320 -39.359 1.00 48.88 182 ASP A N 1
ATOM 1176 C CA . ASP A 1 182 ? -4.628 1.508 -40.188 1.00 58.01 182 ASP A CA 1
ATOM 1177 C C . ASP A 1 182 ? -5.139 1.513 -41.647 1.00 63.81 182 ASP A C 1
ATOM 1178 O O . ASP A 1 182 ? -5.754 0.490 -42.090 1.00 76.04 182 ASP A O 1
ATOM 1183 N N . LYS A 1 183 ? -5.043 2.651 -42.343 1.00 54.30 183 LYS A N 1
ATOM 1184 C CA . LYS A 1 183 ? -5.283 2.822 -43.805 1.00 55.79 183 LYS A CA 1
ATOM 1185 C C . LYS A 1 183 ? -6.768 2.917 -44.136 1.00 53.06 183 LYS A C 1
ATOM 1186 O O . LYS A 1 183 ? -7.041 2.950 -45.349 1.00 52.04 183 LYS A O 1
ATOM 1192 N N . THR A 1 184 ? -7.682 2.940 -43.155 1.00 51.34 184 THR A N 1
ATOM 1193 C CA . THR A 1 184 ? -9.140 3.005 -43.447 1.00 52.17 184 THR A CA 1
ATOM 1194 C C . THR A 1 184 ? -9.806 4.065 -42.566 1.00 44.96 184 THR A C 1
ATOM 1195 O O . THR A 1 184 ? -9.488 4.157 -41.384 1.00 51.60 184 THR A O 1
ATOM 1199 N N . THR A 1 185 ? -10.682 4.856 -43.161 1.00 39.94 185 THR A N 1
ATOM 1200 C CA . THR A 1 185 ? -11.391 5.986 -42.510 1.00 42.09 185 THR A CA 1
ATOM 1201 C C . THR A 1 185 ? -12.901 5.712 -42.563 1.00 43.73 185 THR A C 1
ATOM 1202 O O . THR A 1 185 ? -13.303 4.712 -43.199 1.00 43.80 185 THR A O 1
ATOM 1206 N N . TYR A 1 186 ? -13.676 6.531 -41.850 1.00 38.33 186 TYR A N 1
ATOM 1207 C CA . TYR A 1 186 ? -15.148 6.437 -41.719 1.00 38.56 186 TYR A CA 1
ATOM 1208 C C . TYR A 1 186 ? -15.632 7.786 -41.198 1.00 36.70 186 TYR A C 1
ATOM 1209 O O . TYR A 1 186 ? -14.835 8.501 -40.596 1.00 37.61 186 TYR A O 1
ATOM 1218 N N . THR A 1 187 ? -16.878 8.147 -41.478 1.00 38.36 187 THR A N 1
ATOM 1219 C CA . THR A 1 187 ? -17.471 9.419 -41.007 1.00 41.90 187 THR A CA 1
ATOM 1220 C C . THR A 1 187 ? -18.183 9.100 -39.701 1.00 41.00 187 THR A C 1
ATOM 1221 O O . THR A 1 187 ? -19.251 8.465 -39.750 1.00 42.18 187 THR A O 1
ATOM 1225 N N . TYR A 1 188 ? -17.553 9.479 -38.592 1.00 41.75 188 TYR A N 1
ATOM 1226 C CA . TYR A 1 188 ? -18.103 9.347 -37.219 1.00 40.91 188 TYR A CA 1
ATOM 1227 C C . TYR A 1 188 ? -19.000 10.544 -36.921 1.00 39.38 188 TYR A C 1
ATOM 1228 O O . TYR A 1 188 ? -18.735 11.665 -37.420 1.00 40.59 188 TYR A O 1
ATOM 1237 N N . TRP A 1 189 ? -20.067 10.266 -36.182 1.00 41.20 189 TRP A N 1
ATOM 1238 C CA . TRP A 1 189 ? -20.873 11.246 -35.418 1.00 43.09 189 TRP A CA 1
ATOM 1239 C C . TRP A 1 189 ? -20.565 11.024 -33.928 1.00 46.11 189 TRP A C 1
ATOM 1240 O O . TRP A 1 189 ? -20.627 9.865 -33.473 1.00 47.99 189 TRP A O 1
ATOM 1251 N N . THR A 1 190 ? -20.236 12.088 -33.195 1.00 38.82 190 THR A N 1
ATOM 1252 C CA . THR A 1 190 ? -19.702 11.996 -31.823 1.00 41.69 190 THR A CA 1
ATOM 1253 C C . THR A 1 190 ? -20.290 13.075 -30.913 1.00 45.74 190 THR A C 1
ATOM 1254 O O . THR A 1 190 ? -20.803 14.105 -31.402 1.00 46.55 190 THR A O 1
ATOM 1258 N N . PHE A 1 191 ? -20.169 12.829 -29.608 1.00 49.00 191 PHE A N 1
ATOM 1259 C CA . PHE A 1 191 ? -20.153 13.876 -28.559 1.00 38.35 191 PHE A CA 1
ATOM 1260 C C . PHE A 1 191 ? -18.684 14.271 -28.370 1.00 37.88 191 PHE A C 1
ATOM 1261 O O . PHE A 1 191 ? -17.877 13.406 -28.005 1.00 38.02 191 PHE A O 1
ATOM 1269 N N . ASN A 1 192 ? -18.338 15.506 -28.746 1.00 38.81 192 ASN A N 1
ATOM 1270 C CA . ASN A 1 192 ? -17.041 16.166 -28.433 1.00 39.00 192 ASN A CA 1
ATOM 1271 C C . ASN A 1 192 ? -15.903 15.467 -29.178 1.00 43.77 192 ASN A C 1
ATOM 1272 O O . ASN A 1 192 ? -14.780 15.468 -28.677 1.00 43.66 192 ASN A O 1
ATOM 1277 N N . GLY A 1 193 ? -16.180 14.937 -30.374 1.00 45.08 193 GLY A N 1
ATOM 1278 C CA . GLY A 1 193 ? -15.155 14.511 -31.339 1.00 42.89 193 GLY A CA 1
ATOM 1279 C C . GLY A 1 193 ? -14.465 13.217 -30.956 1.00 47.13 193 GLY A C 1
ATOM 1280 O O . GLY A 1 193 ? -13.408 12.951 -31.567 1.00 47.89 193 GLY A O 1
ATOM 1281 N N . LYS A 1 194 ? -15.034 12.415 -30.036 1.00 45.63 194 LYS A N 1
ATOM 1282 C CA . LYS A 1 194 ? -14.419 11.123 -29.613 1.00 43.88 194 LYS A CA 1
ATOM 1283 C C . LYS A 1 194 ? -15.492 10.068 -29.317 1.00 35.78 194 LYS A C 1
ATOM 1284 O O . LYS A 1 194 ? -16.661 10.425 -29.151 1.00 31.81 194 LYS A O 1
ATOM 1290 N N . VAL A 1 195 ? -15.095 8.802 -29.320 1.00 36.21 195 VAL A N 1
ATOM 1291 C CA . VAL A 1 195 ? -15.994 7.622 -29.122 1.00 39.57 195 VAL A CA 1
ATOM 1292 C C . VAL A 1 195 ? -15.331 6.718 -28.097 1.00 42.45 195 VAL A C 1
ATOM 1293 O O . VAL A 1 195 ? -14.211 6.270 -28.323 1.00 44.13 195 VAL A O 1
ATOM 1297 N N . PRO A 1 196 ? -15.968 6.456 -26.928 1.00 44.21 196 PRO A N 1
ATOM 1298 C CA . PRO A 1 196 ? -17.254 7.068 -26.573 1.00 40.42 196 PRO A CA 1
ATOM 1299 C C . PRO A 1 196 ? -17.158 8.552 -26.204 1.00 36.26 196 PRO A C 1
ATOM 1300 O O . PRO A 1 196 ? -16.070 9.066 -26.071 1.00 33.25 196 PRO A O 1
ATOM 1304 N N . GLY A 1 197 ? -18.314 9.194 -26.049 1.00 37.81 197 GLY A N 1
ATOM 1305 C CA . GLY A 1 197 ? -18.436 10.601 -25.605 1.00 40.94 197 GLY A CA 1
ATOM 1306 C C . GLY A 1 197 ? -17.843 10.818 -24.210 1.00 41.17 197 GLY A C 1
ATOM 1307 O O . GLY A 1 197 ? -17.347 9.879 -23.587 1.00 42.41 197 GLY A O 1
ATOM 1308 N N . PRO A 1 198 ? -17.832 12.064 -23.693 1.00 39.36 198 PRO A N 1
ATOM 1309 C CA . PRO A 1 198 ? -17.281 12.346 -22.373 1.00 43.83 198 PRO A CA 1
ATOM 1310 C C . PRO A 1 198 ? -17.917 11.452 -21.303 1.00 44.57 198 PRO A C 1
ATOM 1311 O O . PRO A 1 198 ? -19.102 11.203 -21.409 1.00 45.41 198 PRO A O 1
ATOM 1315 N N . PHE A 1 199 ? -17.105 10.949 -20.361 1.00 42.12 199 PHE A N 1
ATOM 1316 C CA . PHE A 1 199 ? -17.570 10.271 -19.122 1.00 44.13 199 PHE A CA 1
ATOM 1317 C C . PHE A 1 199 ? -18.153 11.336 -18.190 1.00 41.86 199 PHE A C 1
ATOM 1318 O O . PHE A 1 199 ? -17.402 12.222 -17.734 1.00 38.65 199 PHE A O 1
ATOM 1326 N N . LEU A 1 200 ? -19.468 11.287 -17.983 1.00 37.48 200 LEU A N 1
ATOM 1327 C CA . LEU A 1 200 ? -20.178 12.236 -17.109 1.00 41.05 200 LEU A CA 1
ATOM 1328 C C . LEU A 1 200 ? -20.311 11.596 -15.725 1.00 46.79 200 LEU A C 1
ATOM 1329 O O . LEU A 1 200 ? -20.749 10.427 -15.617 1.00 45.17 200 LEU A O 1
ATOM 1334 N N . ARG A 1 201 ? -19.890 12.337 -14.702 1.00 52.00 201 ARG A N 1
ATOM 1335 C CA . ARG A 1 201 ? -19.837 11.878 -13.294 1.00 48.95 201 ARG A CA 1
ATOM 1336 C C . ARG A 1 201 ? -20.532 12.935 -12.434 1.00 45.81 201 ARG A C 1
ATOM 1337 O O . ARG A 1 201 ? -20.046 14.087 -12.382 1.00 38.98 201 ARG A O 1
ATOM 1345 N N . VAL A 1 202 ? -21.664 12.559 -11.854 1.00 43.24 202 VAL A N 1
ATOM 1346 C CA . VAL A 1 202 ? -22.404 13.396 -10.874 1.00 44.97 202 VAL A CA 1
ATOM 1347 C C . VAL A 1 202 ? -22.695 12.550 -9.622 1.00 48.70 202 VAL A C 1
ATOM 1348 O O . VAL A 1 202 ? -22.351 11.336 -9.594 1.00 43.51 202 VAL A O 1
ATOM 1352 N N . ARG A 1 203 ? -23.285 13.188 -8.609 1.00 48.79 203 ARG A N 1
ATOM 1353 C CA . ARG A 1 203 ? -23.719 12.551 -7.344 1.00 49.80 203 ARG A CA 1
ATOM 1354 C C . ARG A 1 203 ? -25.247 12.455 -7.398 1.00 45.62 203 ARG A C 1
ATOM 1355 O O . ARG A 1 203 ? -25.851 13.387 -7.935 1.00 46.75 203 ARG A O 1
ATOM 1363 N N . VAL A 1 204 ? -25.859 11.380 -6.895 1.00 40.73 204 VAL A N 1
ATOM 1364 C CA . VAL A 1 204 ? -27.347 11.299 -6.802 1.00 41.44 204 VAL A CA 1
ATOM 1365 C C . VAL A 1 204 ? -27.837 12.556 -6.078 1.00 43.10 204 VAL A C 1
ATOM 1366 O O . VAL A 1 204 ? -27.113 13.064 -5.212 1.00 46.37 204 VAL A O 1
ATOM 1370 N N . GLY A 1 205 ? -29.006 13.064 -6.468 1.00 46.22 205 GLY A N 1
ATOM 1371 C CA . GLY A 1 205 ? -29.570 14.319 -5.936 1.00 43.28 205 GLY A CA 1
ATOM 1372 C C . GLY A 1 205 ? -29.126 15.536 -6.729 1.00 45.70 205 GLY A C 1
ATOM 1373 O O . GLY A 1 205 ? -29.855 16.526 -6.699 1.00 53.33 205 GLY A O 1
ATOM 1374 N N . ASP A 1 206 ? -27.996 15.471 -7.440 1.00 43.50 206 ASP A N 1
ATOM 1375 C CA . ASP A 1 206 ? -27.506 16.589 -8.290 1.00 42.85 206 ASP A CA 1
ATOM 1376 C C . ASP A 1 206 ? -28.595 16.995 -9.286 1.00 43.28 206 ASP A C 1
ATOM 1377 O O . ASP A 1 206 ? -29.419 16.139 -9.697 1.00 43.60 206 ASP A O 1
ATOM 1382 N N . THR A 1 207 ? -28.616 18.285 -9.622 1.00 46.42 207 THR A N 1
ATOM 1383 C CA . THR A 1 207 ? -29.393 18.860 -10.743 1.00 52.21 207 THR A CA 1
ATOM 1384 C C . THR A 1 207 ? -28.406 19.059 -11.904 1.00 55.56 207 THR A C 1
ATOM 1385 O O . THR A 1 207 ? -27.403 19.801 -11.717 1.00 55.28 207 THR A O 1
ATOM 1389 N N . VAL A 1 208 ? -28.661 18.390 -13.039 1.00 51.92 208 VAL A N 1
ATOM 1390 C CA . VAL A 1 208 ? -27.821 18.474 -14.266 1.00 50.91 208 VAL A CA 1
ATOM 1391 C C . VAL A 1 208 ? -28.431 19.549 -15.177 1.00 50.12 208 VAL A C 1
ATOM 1392 O O . VAL A 1 208 ? -29.649 19.430 -15.526 1.00 42.72 208 VAL A O 1
ATOM 1396 N N . GLU A 1 209 ? -27.632 20.589 -15.450 1.00 43.17 209 GLU A N 1
ATOM 1397 C CA . GLU A 1 209 ? -27.908 21.650 -16.444 1.00 49.36 209 GLU A CA 1
ATOM 1398 C C . GLU A 1 209 ? -27.134 21.281 -17.710 1.00 50.07 209 GLU A C 1
ATOM 1399 O O . GLU A 1 209 ? -25.921 21.581 -17.787 1.00 42.59 209 GLU A O 1
ATOM 1405 N N . LEU A 1 210 ? -27.802 20.599 -18.637 1.00 49.21 210 LEU A N 1
ATOM 1406 C CA . LEU A 1 210 ? -27.157 20.097 -19.873 1.00 51.09 210 LEU A CA 1
ATOM 1407 C C . LEU A 1 210 ? -27.337 21.101 -21.005 1.00 48.58 210 LEU A C 1
ATOM 1408 O O . LEU A 1 210 ? -28.497 21.412 -21.349 1.00 49.77 210 LEU A O 1
ATOM 1413 N N . HIS A 1 211 ? -26.216 21.531 -21.568 1.00 47.63 211 HIS A N 1
ATOM 1414 C CA . HIS A 1 211 ? -26.140 22.330 -22.813 1.00 52.20 211 HIS A CA 1
ATOM 1415 C C . HIS A 1 211 ? -25.683 21.405 -23.947 1.00 52.06 211 HIS A C 1
ATOM 1416 O O . HIS A 1 211 ? -24.544 20.885 -23.841 1.00 46.58 211 HIS A O 1
ATOM 1423 N N . LEU A 1 212 ? -26.526 21.186 -24.966 1.00 50.76 212 LEU A N 1
ATOM 1424 C CA . LEU A 1 212 ? -26.134 20.462 -26.211 1.00 55.43 212 LEU A CA 1
ATOM 1425 C C . LEU A 1 212 ? -25.988 21.463 -27.365 1.00 58.08 212 LEU A C 1
ATOM 1426 O O . LEU A 1 212 ? -27.025 22.004 -27.812 1.00 51.67 212 LEU A O 1
ATOM 1431 N N . LYS A 1 213 ? -24.735 21.694 -27.791 1.00 59.37 213 LYS A N 1
ATOM 1432 C CA . LYS A 1 213 ? -24.331 22.524 -28.956 1.00 59.00 213 LYS A CA 1
ATOM 1433 C C . LYS A 1 213 ? -24.088 21.577 -30.138 1.00 52.79 213 LYS A C 1
ATOM 1434 O O . LYS A 1 213 ? -23.161 20.750 -30.026 1.00 52.65 213 LYS A O 1
ATOM 1440 N N . ASN A 1 214 ? -24.889 21.674 -31.214 1.00 49.03 214 ASN A N 1
ATOM 1441 C CA . ASN A 1 214 ? -24.677 20.936 -32.497 1.00 46.10 214 ASN A CA 1
ATOM 1442 C C . ASN A 1 214 ? -23.786 21.796 -33.391 1.00 45.13 214 ASN A C 1
ATOM 1443 O O . ASN A 1 214 ? -24.211 22.920 -33.722 1.00 44.74 214 ASN A O 1
ATOM 1448 N N . ALA A 1 215 ? -22.593 21.310 -33.743 1.00 42.41 215 ALA A N 1
ATOM 1449 C CA . ALA A 1 215 ? -21.611 22.063 -34.561 1.00 42.18 215 ALA A CA 1
ATOM 1450 C C . ALA A 1 215 ? -22.293 22.580 -35.838 1.00 45.74 215 ALA A C 1
ATOM 1451 O O . ALA A 1 215 ? -23.253 21.901 -36.317 1.00 42.92 215 ALA A O 1
ATOM 1453 N N . LYS A 1 216 ? -21.843 23.755 -36.317 1.00 46.11 216 LYS A N 1
ATOM 1454 C CA . LYS A 1 216 ? -22.339 24.494 -37.514 1.00 43.73 216 LYS A CA 1
ATOM 1455 C C . LYS A 1 216 ? -22.211 23.599 -38.755 1.00 48.60 216 LYS A C 1
ATOM 1456 O O . LYS A 1 216 ? -23.081 23.684 -39.632 1.00 52.85 216 LYS A O 1
ATOM 1458 N N . ASP A 1 217 ? -21.177 22.759 -38.822 1.00 49.32 217 ASP A N 1
ATOM 1459 C CA . ASP A 1 217 ? -20.824 21.951 -40.016 1.00 48.11 217 ASP A CA 1
ATOM 1460 C C . ASP A 1 217 ? -21.539 20.593 -39.980 1.00 45.74 217 ASP A C 1
ATOM 1461 O O . ASP A 1 217 ? -21.254 19.765 -40.839 1.00 56.70 217 ASP A O 1
ATOM 1466 N N . SER A 1 218 ? -22.436 20.342 -39.043 1.00 44.34 218 SER A N 1
ATOM 1467 C CA . SER A 1 218 ? -23.194 19.061 -38.993 1.00 47.80 218 SER A CA 1
ATOM 1468 C C . SER A 1 218 ? -24.255 19.072 -40.092 1.00 45.41 218 SER A C 1
ATOM 1469 O O . SER A 1 218 ? -24.879 20.125 -40.304 1.00 46.84 218 SER A O 1
ATOM 1472 N N . LEU A 1 219 ? -24.466 17.945 -40.765 1.00 44.93 219 LEU A N 1
ATOM 1473 C CA . LEU A 1 219 ? -25.604 17.785 -41.703 1.00 45.74 219 LEU A CA 1
ATOM 1474 C C . LEU A 1 219 ? -26.853 17.430 -40.902 1.00 44.26 219 LEU A C 1
ATOM 1475 O O . LEU A 1 219 ? -27.935 17.867 -41.268 1.00 47.00 219 LEU A O 1
ATOM 1480 N N . MET A 1 220 ? -26.702 16.665 -39.827 1.00 41.36 220 MET A N 1
ATOM 1481 C CA . MET A 1 220 ? -27.869 16.069 -39.131 1.00 43.57 220 MET A CA 1
ATOM 1482 C C . MET A 1 220 ? -28.203 16.857 -37.856 1.00 48.02 220 MET A C 1
ATOM 1483 O O . MET A 1 220 ? -27.286 17.429 -37.206 1.00 45.52 220 MET A O 1
ATOM 1488 N N . ILE A 1 221 ? -29.496 16.877 -37.526 1.00 45.35 221 ILE A N 1
ATOM 1489 C CA . ILE A 1 221 ? -30.006 17.149 -36.156 1.00 45.60 221 ILE A CA 1
ATOM 1490 C C . ILE A 1 221 ? -29.354 16.121 -35.212 1.00 44.60 221 ILE A C 1
ATOM 1491 O O . ILE A 1 221 ? -29.155 14.964 -35.631 1.00 39.30 221 ILE A O 1
ATOM 1496 N N . HIS A 1 222 ? -28.955 16.539 -34.008 1.00 45.70 222 HIS A N 1
ATOM 1497 C CA . HIS A 1 222 ? -28.490 15.625 -32.930 1.00 46.13 222 HIS A CA 1
ATOM 1498 C C . HIS A 1 222 ? -29.243 15.896 -31.625 1.00 41.99 222 HIS A C 1
ATOM 1499 O O . HIS A 1 222 ? -29.865 16.974 -31.477 1.00 40.59 222 HIS A O 1
ATOM 1506 N N . SER A 1 223 ? -29.156 14.949 -30.699 1.00 39.69 223 SER A N 1
ATOM 1507 C CA . SER A 1 223 ? -29.915 14.938 -29.432 1.00 41.93 223 SER A CA 1
ATOM 1508 C C . SER A 1 223 ? -29.159 14.108 -28.394 1.00 44.03 223 SER A C 1
ATOM 1509 O O . SER A 1 223 ? -28.036 13.646 -28.694 1.00 46.93 223 SER A O 1
ATOM 1512 N N . VAL A 1 224 ? -29.733 13.944 -27.203 1.00 45.94 224 VAL A N 1
ATOM 1513 C CA . VAL A 1 224 ? -29.185 12.996 -26.194 1.00 45.71 224 VAL A CA 1
ATOM 1514 C C . VAL A 1 224 ? -30.323 12.464 -25.317 1.00 49.63 224 VAL A C 1
ATOM 1515 O O . VAL A 1 224 ? -31.199 13.260 -24.921 1.00 51.20 224 VAL A O 1
ATOM 1519 N N . ASP A 1 225 ? -30.304 11.143 -25.112 1.00 46.33 225 ASP A N 1
ATOM 1520 C CA . ASP A 1 225 ? -31.119 10.365 -24.155 1.00 47.21 225 ASP A CA 1
ATOM 1521 C C . ASP A 1 225 ? -30.103 9.834 -23.142 1.00 50.68 225 ASP A C 1
ATOM 1522 O O . ASP A 1 225 ? -29.150 9.170 -23.598 1.00 49.80 225 ASP A O 1
ATOM 1527 N N . PHE A 1 226 ? -30.233 10.218 -21.865 1.00 49.44 226 PHE A N 1
ATOM 1528 C CA . PHE A 1 226 ? -29.493 9.648 -20.702 1.00 43.29 226 PHE A CA 1
ATOM 1529 C C . PHE A 1 226 ? -30.366 8.604 -20.001 1.00 47.12 226 PHE A C 1
ATOM 1530 O O . PHE A 1 226 ? -31.518 8.940 -19.581 1.00 48.07 226 PHE A O 1
ATOM 1538 N N . HIS A 1 227 ? -29.862 7.376 -19.861 1.00 45.02 227 HIS A N 1
ATOM 1539 C CA . HIS A 1 227 ? -30.606 6.272 -19.200 1.00 47.96 227 HIS A CA 1
ATOM 1540 C C . HIS A 1 227 ? -30.776 6.603 -17.706 1.00 50.74 227 HIS A C 1
ATOM 1541 O O . HIS A 1 227 ? -31.588 5.936 -17.061 1.00 51.75 227 HIS A O 1
ATOM 1548 N N . GLY A 1 228 ? -30.035 7.601 -17.199 1.00 50.34 228 GLY A N 1
ATOM 1549 C CA . GLY A 1 228 ? -30.056 8.075 -15.802 1.00 51.02 228 GLY A CA 1
ATOM 1550 C C . GLY A 1 228 ? -30.960 9.272 -15.571 1.00 47.70 228 GLY A C 1
ATOM 1551 O O . GLY A 1 228 ? -30.963 9.770 -14.436 1.00 51.45 228 GLY A O 1
ATOM 1552 N N . ALA A 1 229 ? -31.730 9.697 -16.576 1.00 50.90 229 ALA A N 1
ATOM 1553 C CA . ALA A 1 229 ? -32.707 10.811 -16.475 1.00 57.38 229 ALA A CA 1
ATOM 1554 C C . ALA A 1 229 ? -34.133 10.254 -16.559 1.00 57.99 229 ALA A C 1
ATOM 1555 O O . ALA A 1 229 ? -34.362 9.254 -17.277 1.00 68.64 229 ALA A O 1
ATOM 1557 N N . THR A 1 230 ? -35.054 10.906 -15.854 1.00 53.33 230 THR A N 1
ATOM 1558 C CA . THR A 1 230 ? -36.487 10.541 -15.749 1.00 52.68 230 THR A CA 1
ATOM 1559 C C . THR A 1 230 ? -37.308 11.622 -16.457 1.00 55.29 230 THR A C 1
ATOM 1560 O O . THR A 1 230 ? -37.225 12.804 -16.027 1.00 54.19 230 THR A O 1
ATOM 1564 N N . GLY A 1 231 ? -38.059 11.244 -17.495 1.00 54.58 231 GLY A N 1
ATOM 1565 C CA . GLY A 1 231 ? -38.899 12.169 -18.290 1.00 62.40 231 GLY A CA 1
ATOM 1566 C C . GLY A 1 231 ? -38.732 11.955 -19.797 1.00 64.06 231 GLY A C 1
ATOM 1567 O O . GLY A 1 231 ? -37.862 11.193 -20.224 1.00 53.70 231 GLY A O 1
ATOM 1568 N N . PRO A 1 232 ? -39.552 12.628 -20.645 1.00 64.69 232 PRO A N 1
ATOM 1569 C CA . PRO A 1 232 ? -39.600 12.347 -22.084 1.00 60.58 232 PRO A CA 1
ATOM 1570 C C . PRO A 1 232 ? -38.235 12.101 -22.756 1.00 59.96 232 PRO A C 1
ATOM 1571 O O . PRO A 1 232 ? -37.353 12.965 -22.705 1.00 56.41 232 PRO A O 1
ATOM 1575 N N . GLY A 1 233 ? -38.081 10.903 -23.335 1.00 55.93 233 GLY A N 1
ATOM 1576 C CA . GLY A 1 233 ? -36.935 10.502 -24.175 1.00 56.63 233 GLY A CA 1
ATOM 1577 C C . GLY A 1 233 ? -35.619 10.477 -23.415 1.00 58.02 233 GLY A C 1
ATOM 1578 O O . GLY A 1 233 ? -34.561 10.465 -24.081 1.00 53.90 233 GLY A O 1
ATOM 1579 N N . GLY A 1 234 ? -35.660 10.476 -22.074 1.00 60.14 234 GLY A N 1
ATOM 1580 C CA . GLY A 1 234 ? -34.466 10.594 -21.209 1.00 55.78 234 GLY A CA 1
ATOM 1581 C C . GLY A 1 234 ? -33.686 11.874 -21.503 1.00 57.20 234 GLY A C 1
ATOM 1582 O O . GLY A 1 234 ? -32.436 11.853 -21.352 1.00 54.73 234 GLY A O 1
ATOM 1583 N N . ALA A 1 235 ? -34.405 12.946 -21.891 1.00 50.80 235 ALA A N 1
ATOM 1584 C CA . ALA A 1 235 ? -33.902 14.306 -22.227 1.00 52.21 235 ALA A CA 1
ATOM 1585 C C . ALA A 1 235 ? -33.957 14.533 -23.753 1.00 58.89 235 ALA A C 1
ATOM 1586 O O . ALA A 1 235 ? -33.861 15.707 -24.177 1.00 55.19 235 ALA A O 1
ATOM 1588 N N . ALA A 1 236 ? -34.106 13.463 -24.551 1.00 56.34 236 ALA A N 1
ATOM 1589 C CA . ALA A 1 236 ? -34.146 13.502 -26.035 1.00 58.94 236 ALA A CA 1
ATOM 1590 C C . ALA A 1 236 ? -35.226 14.481 -26.526 1.00 54.13 236 ALA A C 1
ATOM 1591 O O . ALA A 1 236 ? -34.952 15.216 -27.480 1.00 59.54 236 ALA A O 1
ATOM 1593 N N . ALA A 1 237 ? -36.401 14.502 -25.897 1.00 50.68 237 ALA A N 1
ATOM 1594 C CA . ALA A 1 237 ? -37.554 15.323 -26.331 1.00 50.98 237 ALA A CA 1
ATOM 1595 C C . ALA A 1 237 ? -37.261 16.814 -26.118 1.00 50.97 237 ALA A C 1
ATOM 1596 O O . ALA A 1 237 ? -38.050 17.616 -26.593 1.00 55.25 237 ALA A O 1
ATOM 1598 N N . TYR A 1 238 ? -36.175 17.180 -25.433 1.00 53.03 238 TYR A N 1
ATOM 1599 C CA . TYR A 1 238 ? -35.805 18.592 -25.138 1.00 51.15 238 TYR A CA 1
ATOM 1600 C C . TYR A 1 238 ? -34.515 18.974 -25.877 1.00 48.12 238 TYR A C 1
ATOM 1601 O O . TYR A 1 238 ? -34.218 20.176 -25.875 1.00 52.82 238 TYR A O 1
ATOM 1610 N N . THR A 1 239 ? -33.788 18.021 -26.482 1.00 46.39 239 THR A N 1
ATOM 1611 C CA . THR A 1 239 ? -32.403 18.238 -26.999 1.00 49.77 239 THR A CA 1
ATOM 1612 C C . THR A 1 239 ? -32.278 17.974 -28.512 1.00 46.94 239 THR A C 1
ATOM 1613 O O . THR A 1 239 ? -31.134 17.893 -28.988 1.00 47.19 239 THR A O 1
ATOM 1617 N N . GLN A 1 240 ? -33.378 17.879 -29.257 1.00 51.55 240 GLN A N 1
ATOM 1618 C CA . GLN A 1 240 ? -33.334 17.793 -30.751 1.00 48.18 240 GLN A CA 1
ATOM 1619 C C . GLN A 1 240 ? -32.784 19.130 -31.264 1.00 46.61 240 GLN A C 1
ATOM 1620 O O . GLN A 1 240 ? -33.546 20.103 -31.260 1.00 44.94 240 GLN A O 1
ATOM 1626 N N . THR A 1 241 ? -31.493 19.180 -31.614 1.00 42.79 241 THR A N 1
ATOM 1627 C CA . THR A 1 241 ? -30.729 20.439 -31.847 1.00 43.81 241 THR A CA 1
ATOM 1628 C C . THR A 1 241 ? -30.330 20.549 -33.326 1.00 46.43 241 THR A C 1
ATOM 1629 O O . THR A 1 241 ? -29.564 19.682 -33.805 1.00 43.75 241 THR A O 1
ATOM 1633 N N . ASP A 1 242 ? -30.805 21.590 -34.013 1.00 49.44 242 ASP A N 1
ATOM 1634 C CA . ASP A 1 242 ? -30.424 21.897 -35.416 1.00 45.71 242 ASP A CA 1
ATOM 1635 C C . ASP A 1 242 ? -28.929 22.183 -35.437 1.00 48.21 242 ASP A C 1
ATOM 1636 O O . ASP A 1 242 ? -28.359 22.558 -34.413 1.00 48.95 242 ASP A O 1
ATOM 1641 N N . PRO A 1 243 ? -28.240 21.980 -36.584 1.00 42.01 243 PRO A N 1
ATOM 1642 C CA . PRO A 1 243 ? -26.848 22.411 -36.728 1.00 45.01 243 PRO A CA 1
ATOM 1643 C C . PRO A 1 243 ? -26.628 23.907 -36.432 1.00 46.29 243 PRO A C 1
ATOM 1644 O O . PRO A 1 243 ? -27.459 24.716 -36.794 1.00 44.63 243 PRO A O 1
ATOM 1648 N N . GLY A 1 244 ? -25.523 24.230 -35.754 1.00 47.55 244 GLY A N 1
ATOM 1649 C CA . GLY A 1 244 ? -25.183 25.598 -35.330 1.00 49.55 244 GLY A CA 1
ATOM 1650 C C . GLY A 1 244 ? -26.071 26.100 -34.191 1.00 53.19 244 GLY A C 1
ATOM 1651 O O . GLY A 1 244 ? -25.903 27.279 -33.818 1.00 51.75 244 GLY A O 1
ATOM 1652 N N . ALA A 1 245 ? -27.011 25.282 -33.683 1.00 45.42 245 ALA A N 1
ATOM 1653 C CA . ALA A 1 245 ? -27.981 25.668 -32.630 1.00 47.67 245 ALA A CA 1
ATOM 1654 C C . ALA A 1 245 ? -27.555 25.060 -31.289 1.00 51.59 245 ALA A C 1
ATOM 1655 O O . ALA A 1 245 ? -26.561 24.308 -31.251 1.00 51.56 245 ALA A O 1
ATOM 1657 N N . GLU A 1 246 ? -28.267 25.420 -30.219 1.00 54.65 246 GLU A N 1
ATOM 1658 C CA . GLU A 1 246 ? -28.039 24.899 -28.850 1.00 56.25 246 GLU A CA 1
ATOM 1659 C C . GLU A 1 246 ? -29.385 24.642 -28.176 1.00 53.73 246 GLU A C 1
ATOM 1660 O O . GLU A 1 246 ? -30.300 25.474 -28.332 1.00 57.61 246 GLU A O 1
ATOM 1666 N N . THR A 1 247 ? -29.514 23.497 -27.511 1.00 51.45 247 THR A N 1
ATOM 1667 C CA . THR A 1 247 ? -30.639 23.201 -26.584 1.00 51.86 247 THR A CA 1
ATOM 1668 C C . THR A 1 247 ? -30.054 23.118 -25.179 1.00 51.77 247 THR A C 1
ATOM 1669 O O . THR A 1 247 ? -28.851 22.789 -25.052 1.00 50.12 247 THR A O 1
ATOM 1673 N N . VAL A 1 248 ? -30.867 23.475 -24.192 1.00 51.79 248 VAL A N 1
ATOM 1674 C CA . VAL A 1 248 ? -30.517 23.381 -22.750 1.00 51.90 248 VAL A CA 1
ATOM 1675 C C . VAL A 1 248 ? -31.645 22.605 -22.074 1.00 52.61 248 VAL A C 1
ATOM 1676 O O . VAL A 1 248 ? -32.794 22.997 -22.255 1.00 51.10 248 VAL A O 1
ATOM 1680 N N . VAL A 1 249 ? -31.323 21.514 -21.386 1.00 48.93 249 VAL A N 1
ATOM 1681 C CA . VAL A 1 249 ? -32.295 20.778 -20.532 1.00 47.26 249 VAL A CA 1
ATOM 1682 C C . VAL A 1 249 ? -31.717 20.686 -19.109 1.00 45.92 249 VAL A C 1
ATOM 1683 O O . VAL A 1 249 ? -30.492 20.542 -18.958 1.00 41.30 249 VAL A O 1
ATOM 1687 N N . THR A 1 250 ? -32.566 20.824 -18.095 1.00 49.24 250 THR A N 1
ATOM 1688 C CA . THR A 1 250 ? -32.206 20.546 -16.680 1.00 52.55 250 THR A CA 1
ATOM 1689 C C . THR A 1 250 ? -32.974 19.307 -16.245 1.00 50.63 250 THR A C 1
ATOM 1690 O O . THR A 1 250 ? -34.156 19.175 -16.649 1.00 54.72 250 THR A O 1
ATOM 1694 N N . PHE A 1 251 ? -32.300 18.402 -15.538 1.00 48.80 251 PHE A N 1
ATOM 1695 C CA . PHE A 1 251 ? -32.930 17.165 -15.013 1.00 52.64 251 PHE A CA 1
ATOM 1696 C C . PHE A 1 251 ? -32.214 16.750 -13.718 1.00 53.71 251 PHE A C 1
ATOM 1697 O O . PHE A 1 251 ? -30.980 17.016 -13.577 1.00 53.83 251 PHE A O 1
ATOM 1705 N N . LYS A 1 252 ? -32.964 16.123 -12.801 1.00 50.88 252 LYS A N 1
ATOM 1706 C CA . LYS A 1 252 ? -32.431 15.640 -11.500 1.00 57.13 252 LYS A CA 1
ATOM 1707 C C . LYS A 1 252 ? -31.938 14.203 -11.682 1.00 51.67 252 LYS A C 1
ATOM 1708 O O . LYS A 1 252 ? -32.674 13.395 -12.261 1.00 54.87 252 LYS A O 1
ATOM 1714 N N . ALA A 1 253 ? -30.710 13.933 -11.251 1.00 47.34 253 ALA A N 1
ATOM 1715 C CA . ALA A 1 253 ? -30.138 12.578 -11.154 1.00 45.24 253 ALA A CA 1
ATOM 1716 C C . ALA A 1 253 ? -30.751 11.885 -9.927 1.00 49.99 253 ALA A C 1
ATOM 1717 O O . ALA A 1 253 ? -30.150 11.950 -8.843 1.00 48.27 253 ALA A O 1
ATOM 1719 N N . LEU A 1 254 ? -31.925 11.266 -10.100 1.00 49.59 254 LEU A N 1
ATOM 1720 C CA . LEU A 1 254 ? -32.743 10.696 -8.999 1.00 47.06 254 LEU A CA 1
ATOM 1721 C C . LEU A 1 254 ? -32.213 9.340 -8.558 1.00 48.00 254 LEU A C 1
ATOM 1722 O O . LEU A 1 254 ? -32.557 8.921 -7.455 1.00 56.21 254 LEU A O 1
ATOM 1727 N N . VAL A 1 255 ? -31.470 8.636 -9.397 1.00 47.05 255 VAL A N 1
ATOM 1728 C CA . VAL A 1 255 ? -31.132 7.211 -9.139 1.00 42.43 255 VAL A CA 1
ATOM 1729 C C . VAL A 1 255 ? -29.653 6.997 -9.395 1.00 47.33 255 VAL A C 1
ATOM 1730 O O . VAL A 1 255 ? -29.141 7.372 -10.451 1.00 54.66 255 VAL A O 1
ATOM 1734 N N . PRO A 1 256 ? -28.919 6.395 -8.435 1.00 49.71 256 PRO A N 1
ATOM 1735 C CA . PRO A 1 256 ? -27.528 6.034 -8.653 1.00 48.21 256 PRO A CA 1
ATOM 1736 C C . PRO A 1 256 ? -27.474 4.829 -9.598 1.00 47.90 256 PRO A C 1
ATOM 1737 O O . PRO A 1 256 ? -28.377 4.007 -9.569 1.00 46.84 256 PRO A O 1
ATOM 1741 N N . GLY A 1 257 ? -26.394 4.753 -10.369 1.00 48.40 257 GLY A N 1
ATOM 1742 C CA . GLY A 1 257 ? -26.211 3.781 -11.462 1.00 50.18 257 GLY A CA 1
ATOM 1743 C C . GLY A 1 257 ? -25.142 4.213 -12.446 1.00 44.81 257 GLY A C 1
ATOM 1744 O O . GLY A 1 257 ? -24.698 5.383 -12.384 1.00 42.57 257 GLY A O 1
ATOM 1745 N N . ILE A 1 258 ? -24.734 3.265 -13.291 1.00 42.14 258 ILE A N 1
ATOM 1746 C CA . ILE A 1 258 ? -23.806 3.487 -14.431 1.00 43.28 258 ILE A CA 1
ATOM 1747 C C . ILE A 1 258 ? -24.652 3.397 -15.709 1.00 44.36 258 ILE A C 1
ATOM 1748 O O . ILE A 1 258 ? -25.190 2.320 -16.029 1.00 42.85 258 ILE A O 1
ATOM 1753 N N . PHE A 1 259 ? -24.896 4.543 -16.331 1.00 44.37 259 PHE A N 1
ATOM 1754 C CA . PHE A 1 259 ? -25.944 4.711 -17.366 1.00 47.46 259 PHE A CA 1
ATOM 1755 C C . PHE A 1 259 ? -25.289 4.965 -18.722 1.00 46.45 259 PHE A C 1
ATOM 1756 O O . PHE A 1 259 ? -24.392 5.842 -18.792 1.00 45.05 259 PHE A O 1
ATOM 1764 N N . VAL A 1 260 ? -25.721 4.259 -19.776 1.00 47.02 260 VAL A N 1
ATOM 1765 C CA . VAL A 1 260 ? -25.299 4.673 -21.145 1.00 46.30 260 VAL A CA 1
ATOM 1766 C C . VAL A 1 260 ? -26.192 5.853 -21.504 1.00 42.29 260 VAL A C 1
ATOM 1767 O O . VAL A 1 260 ? -27.363 5.851 -21.091 1.00 40.31 260 VAL A O 1
ATOM 1771 N N . TYR A 1 261 ? -25.594 6.883 -22.100 1.00 38.57 261 TYR A N 1
ATOM 1772 C CA . TYR A 1 261 ? -26.311 7.952 -22.832 1.00 41.15 261 TYR A CA 1
ATOM 1773 C C . TYR A 1 261 ? -25.954 7.789 -24.317 1.00 45.82 261 TYR A C 1
ATOM 1774 O O . TYR A 1 261 ? -24.885 7.203 -24.617 1.00 44.18 261 TYR A O 1
ATOM 1783 N N . HIS A 1 262 ? -26.851 8.233 -25.204 1.00 44.90 262 HIS A N 1
ATOM 1784 C CA . HIS A 1 262 ? -26.719 8.119 -26.683 1.00 43.41 262 HIS A CA 1
ATOM 1785 C C . HIS A 1 262 ? -27.559 9.211 -27.346 1.00 41.70 262 HIS A C 1
ATOM 1786 O O . HIS A 1 262 ? -28.519 9.686 -26.722 1.00 37.74 262 HIS A O 1
ATOM 1793 N N . CYS A 1 263 ? -27.221 9.558 -28.582 1.00 40.35 263 CYS A N 1
ATOM 1794 C CA . CYS A 1 263 ? -28.094 10.374 -29.461 1.00 43.53 263 CYS A CA 1
ATOM 1795 C C . CYS A 1 263 ? -29.438 9.646 -29.645 1.00 43.30 263 CYS A C 1
ATOM 1796 O O . CYS A 1 263 ? -29.464 8.407 -29.628 1.00 37.71 263 CYS A O 1
ATOM 1799 N N . ALA A 1 264 ? -30.531 10.395 -29.768 1.00 43.75 264 ALA A N 1
ATOM 1800 C CA . ALA A 1 264 ? -31.889 9.846 -29.969 1.00 46.27 264 ALA A CA 1
ATOM 1801 C C . ALA A 1 264 ? -32.595 10.668 -31.038 1.00 44.84 264 ALA A C 1
ATOM 1802 O O . ALA A 1 264 ? -33.775 10.971 -30.839 1.00 50.82 264 ALA A O 1
ATOM 1804 N N . THR A 1 265 ? -31.865 11.017 -32.105 1.00 47.79 265 THR A N 1
ATOM 1805 C CA . THR A 1 265 ? -32.390 11.574 -33.386 1.00 45.52 265 THR A CA 1
ATOM 1806 C C . THR A 1 265 ? -32.499 10.429 -34.397 1.00 43.95 265 THR A C 1
ATOM 1807 O O . THR A 1 265 ? -31.544 9.684 -34.595 1.00 41.43 265 THR A O 1
ATOM 1811 N N . PRO A 1 266 ? -33.659 10.223 -35.067 1.00 46.91 266 PRO A N 1
ATOM 1812 C CA . PRO A 1 266 ? -33.797 9.130 -36.037 1.00 48.90 266 PRO A CA 1
ATOM 1813 C C . PRO A 1 266 ? -32.832 9.279 -37.215 1.00 46.94 266 PRO A C 1
ATOM 1814 O O . PRO A 1 266 ? -32.557 10.400 -37.618 1.00 49.20 266 PRO A O 1
ATOM 1818 N N . SER A 1 267 ? -32.271 8.196 -37.777 1.00 51.11 267 SER A N 1
ATOM 1819 C CA . SER A 1 267 ? -32.303 6.833 -37.274 1.00 50.82 267 SER A CA 1
ATOM 1820 C C . SER A 1 267 ? -31.391 6.740 -36.051 1.00 45.55 267 SER A C 1
ATOM 1821 O O . SER A 1 267 ? -30.172 7.017 -36.168 1.00 41.52 267 SER A O 1
ATOM 1824 N N . VAL A 1 268 ? -31.959 6.349 -34.923 1.00 41.40 268 VAL A N 1
ATOM 1825 C CA . VAL A 1 268 ? -31.200 6.256 -33.653 1.00 40.77 268 VAL A CA 1
ATOM 1826 C C . VAL A 1 268 ? -30.109 5.211 -33.844 1.00 42.99 268 VAL A C 1
ATOM 1827 O O . VAL A 1 268 ? -28.942 5.483 -33.561 1.00 41.36 268 VAL A O 1
ATOM 1831 N N . PRO A 1 269 ? -30.420 4.014 -34.398 1.00 45.01 269 PRO A N 1
ATOM 1832 C CA . PRO A 1 269 ? -29.384 3.010 -34.654 1.00 45.67 269 PRO A CA 1
ATOM 1833 C C . PRO A 1 269 ? -28.205 3.584 -35.462 1.00 45.51 269 PRO A C 1
ATOM 1834 O O . PRO A 1 269 ? -27.086 3.205 -35.206 1.00 48.14 269 PRO A O 1
ATOM 1838 N N . ASN A 1 270 ? -28.494 4.460 -36.428 1.00 41.70 270 ASN A N 1
ATOM 1839 C CA . ASN A 1 270 ? -27.489 5.120 -37.306 1.00 43.57 270 ASN A CA 1
ATOM 1840 C C . ASN A 1 270 ? -26.604 6.046 -36.459 1.00 41.53 270 ASN A C 1
ATOM 1841 O O . ASN A 1 270 ? -25.369 5.917 -36.523 1.00 39.52 270 ASN A O 1
ATOM 1846 N N . HIS A 1 271 ? -27.224 6.953 -35.702 1.00 40.65 271 HIS A N 1
ATOM 1847 C CA . HIS A 1 271 ? -26.528 7.893 -34.787 1.00 39.78 271 HIS A CA 1
ATOM 1848 C C . HIS A 1 271 ? -25.658 7.103 -33.803 1.00 38.66 271 HIS A C 1
ATOM 1849 O O . HIS A 1 271 ? -24.517 7.527 -33.539 1.00 33.23 271 HIS A O 1
ATOM 1856 N N . ILE A 1 272 ? -26.138 5.946 -33.341 1.00 35.51 272 ILE A N 1
ATOM 1857 C CA . ILE A 1 272 ? -25.391 5.121 -32.352 1.00 36.58 272 ILE A CA 1
ATOM 1858 C C . ILE A 1 272 ? -24.190 4.462 -33.041 1.00 39.19 272 ILE A C 1
ATOM 1859 O O . ILE A 1 272 ? -23.062 4.719 -32.573 1.00 41.41 272 ILE A O 1
ATOM 1864 N N . THR A 1 273 ? -24.381 3.688 -34.118 1.00 41.83 273 THR A N 1
ATOM 1865 C CA . THR A 1 273 ? -23.263 2.990 -34.824 1.00 40.44 273 THR A CA 1
ATOM 1866 C C . THR A 1 273 ? -22.168 4.005 -35.202 1.00 39.19 273 THR A C 1
ATOM 1867 O O . THR A 1 273 ? -20.978 3.633 -35.163 1.00 38.95 273 THR A O 1
ATOM 1871 N N . ASN A 1 274 ? -22.550 5.235 -35.559 1.00 40.15 274 ASN A N 1
ATOM 1872 C CA . ASN A 1 274 ? -21.613 6.288 -36.035 1.00 40.81 274 ASN A CA 1
ATOM 1873 C C . ASN A 1 274 ? -20.770 6.828 -34.876 1.00 43.16 274 ASN A C 1
ATOM 1874 O O . ASN A 1 274 ? -19.704 7.413 -35.165 1.00 48.03 274 ASN A O 1
ATOM 1879 N N . GLY A 1 275 ? -21.225 6.654 -33.625 1.00 42.25 275 GLY A N 1
ATOM 1880 C CA . GLY A 1 275 ? -20.375 6.784 -32.421 1.00 40.69 275 GLY A CA 1
ATOM 1881 C C . GLY A 1 275 ? -20.965 7.626 -31.305 1.00 38.11 275 GLY A C 1
ATOM 1882 O O . GLY A 1 275 ? -20.197 7.944 -30.377 1.00 39.59 275 GLY A O 1
ATOM 1883 N N . MET A 1 276 ? -22.264 7.941 -31.354 1.00 36.69 276 MET A N 1
ATOM 1884 C CA . MET A 1 276 ? -22.905 8.881 -30.399 1.00 37.17 276 MET A CA 1
ATOM 1885 C C . MET A 1 276 ? -23.435 8.083 -29.192 1.00 43.72 276 MET A C 1
ATOM 1886 O O . MET A 1 276 ? -24.669 7.916 -29.033 1.00 42.57 276 MET A O 1
ATOM 1891 N N . TYR A 1 277 ? -22.511 7.599 -28.357 1.00 45.40 277 TYR A N 1
ATOM 1892 C CA . TYR A 1 277 ? -22.804 6.928 -27.068 1.00 41.51 277 TYR A CA 1
ATOM 1893 C C . TYR A 1 277 ? -21.702 7.232 -26.050 1.00 42.79 277 TYR A C 1
ATOM 1894 O O . TYR A 1 277 ? -20.534 7.482 -26.455 1.00 40.38 277 TYR A O 1
ATOM 1903 N N . GLY A 1 278 ? -22.065 7.165 -24.761 1.00 41.07 278 GLY A N 1
ATOM 1904 C CA . GLY A 1 278 ? -21.155 7.399 -23.622 1.00 40.43 278 GLY A CA 1
ATOM 1905 C C . GLY A 1 278 ? -21.753 6.910 -22.314 1.00 39.50 278 GLY A C 1
ATOM 1906 O O . GLY A 1 278 ? -22.879 6.347 -22.333 1.00 42.13 278 GLY A O 1
ATOM 1907 N N . LEU A 1 279 ? -21.037 7.113 -21.211 1.00 38.36 279 LEU A N 1
ATOM 1908 C CA . LEU A 1 279 ? -21.477 6.673 -19.858 1.00 41.37 279 LEU A CA 1
ATOM 1909 C C . LEU A 1 279 ? -21.685 7.899 -18.954 1.00 42.89 279 LEU A C 1
ATOM 1910 O O . LEU A 1 279 ? -20.854 8.839 -19.010 1.00 42.31 279 LEU A O 1
ATOM 1915 N N . LEU A 1 280 ? -22.790 7.879 -18.191 1.00 43.44 280 LEU A N 1
ATOM 1916 C CA . LEU A 1 280 ? -23.104 8.757 -17.032 1.00 43.83 280 LEU A CA 1
ATOM 1917 C C . LEU A 1 280 ? -23.060 7.896 -15.770 1.00 42.10 280 LEU A C 1
ATOM 1918 O O . LEU A 1 280 ? -23.913 6.984 -15.667 1.00 39.51 280 LEU A O 1
ATOM 1923 N N . LEU A 1 281 ? -22.089 8.148 -14.885 1.00 45.23 281 LEU A N 1
ATOM 1924 C CA . LEU A 1 281 ? -22.074 7.628 -13.486 1.00 43.03 281 LEU A CA 1
ATOM 1925 C C . LEU A 1 281 ? -22.818 8.624 -12.599 1.00 44.47 281 LEU A C 1
ATOM 1926 O O . LEU A 1 281 ? -22.335 9.785 -12.472 1.00 37.64 281 LEU A O 1
ATOM 1931 N N . VAL A 1 282 ? -23.966 8.196 -12.055 1.00 44.05 282 VAL A N 1
ATOM 1932 C CA . VAL A 1 282 ? -24.623 8.875 -10.905 1.00 45.47 282 VAL A CA 1
ATOM 1933 C C . VAL A 1 282 ? -24.143 8.166 -9.637 1.00 42.22 282 VAL A C 1
ATOM 1934 O O . VAL A 1 282 ? -24.628 7.061 -9.350 1.00 40.60 282 VAL A O 1
ATOM 1938 N N . GLU A 1 283 ? -23.156 8.745 -8.960 1.00 44.64 283 GLU A N 1
ATOM 1939 C CA . GLU A 1 283 ? -22.546 8.159 -7.732 1.00 45.08 283 GLU A CA 1
ATOM 1940 C C . GLU A 1 283 ? -23.588 8.056 -6.625 1.00 41.70 283 GLU A C 1
ATOM 1941 O O . GLU A 1 283 ? -24.382 8.968 -6.409 1.00 41.71 283 GLU A O 1
ATOM 1947 N N . PRO A 1 284 ? -23.618 6.946 -5.864 1.00 43.22 284 PRO A N 1
ATOM 1948 C CA . PRO A 1 284 ? -24.457 6.893 -4.667 1.00 47.96 284 PRO A CA 1
ATOM 1949 C C . PRO A 1 284 ? -23.850 7.840 -3.608 1.00 48.20 284 PRO A C 1
ATOM 1950 O O . PRO A 1 284 ? -22.696 8.223 -3.762 1.00 40.91 284 PRO A O 1
ATOM 1954 N N . GLU A 1 285 ? -24.607 8.198 -2.561 1.00 51.11 285 GLU A N 1
ATOM 1955 C CA . GLU A 1 285 ? -24.162 9.168 -1.513 1.00 50.49 285 GLU A CA 1
ATOM 1956 C C . GLU A 1 285 ? -22.785 8.764 -0.972 1.00 48.03 285 GLU A C 1
ATOM 1957 O O . GLU A 1 285 ? -21.897 9.646 -0.890 1.00 46.11 285 GLU A O 1
ATOM 1963 N N . GLY A 1 286 ? -22.576 7.477 -0.688 1.00 45.82 286 GLY A N 1
ATOM 1964 C CA . GLY A 1 286 ? -21.285 6.965 -0.176 1.00 52.00 286 GLY A CA 1
ATOM 1965 C C . GLY A 1 286 ? -20.088 7.179 -1.100 1.00 51.23 286 GLY A C 1
ATOM 1966 O O . GLY A 1 286 ? -18.959 7.117 -0.614 1.00 45.71 286 GLY A O 1
ATOM 1967 N N . GLY A 1 287 ? -20.312 7.380 -2.399 1.00 57.12 287 GLY A N 1
ATOM 1968 C CA . GLY A 1 287 ? -19.316 7.114 -3.455 1.00 56.75 287 GLY A CA 1
ATOM 1969 C C . GLY A 1 287 ? -19.291 5.626 -3.775 1.00 53.36 287 GLY A C 1
ATOM 1970 O O . GLY A 1 287 ? -20.035 4.886 -3.151 1.00 56.21 287 GLY A O 1
ATOM 1971 N N . LEU A 1 288 ? -18.496 5.199 -4.748 1.00 55.12 288 LEU A N 1
ATOM 1972 C CA . LEU A 1 288 ? -18.293 3.764 -5.043 1.00 51.55 288 LEU A CA 1
ATOM 1973 C C . LEU A 1 288 ? -17.162 3.281 -4.154 1.00 43.70 288 LEU A C 1
ATOM 1974 O O . LEU A 1 288 ? -16.349 4.078 -3.716 1.00 42.11 288 LEU A O 1
ATOM 1979 N N . PRO A 1 289 ? -17.046 1.964 -3.896 1.00 42.78 289 PRO A N 1
ATOM 1980 C CA . PRO A 1 289 ? -15.897 1.431 -3.171 1.00 43.59 289 PRO A CA 1
ATOM 1981 C C . PRO A 1 289 ? -14.578 2.051 -3.645 1.00 43.78 289 PRO A C 1
ATOM 1982 O O . PRO A 1 289 ? -14.403 2.288 -4.811 1.00 40.22 289 PRO A O 1
ATOM 1986 N N . GLN A 1 290 ? -13.703 2.335 -2.691 1.00 47.16 290 GLN A N 1
ATOM 1987 C CA . GLN A 1 290 ? -12.367 2.902 -2.950 1.00 56.57 290 GLN A CA 1
ATOM 1988 C C . GLN A 1 290 ? -11.629 1.913 -3.847 1.00 52.94 290 GLN A C 1
ATOM 1989 O O . GLN A 1 290 ? -11.694 0.700 -3.581 1.00 45.64 290 GLN A O 1
ATOM 1995 N N . VAL A 1 291 ? -10.956 2.432 -4.863 1.00 46.81 291 VAL A N 1
ATOM 1996 C CA . VAL A 1 291 ? -10.170 1.602 -5.802 1.00 45.49 291 VAL A CA 1
ATOM 1997 C C . VAL A 1 291 ? -8.980 2.439 -6.281 1.00 44.01 291 VAL A C 1
ATOM 1998 O O . VAL A 1 291 ? -9.086 3.694 -6.272 1.00 45.45 291 VAL A O 1
ATOM 2002 N N . ASP A 1 292 ? -7.882 1.794 -6.656 1.00 41.54 292 ASP A N 1
ATOM 2003 C CA . ASP A 1 292 ? -6.646 2.511 -7.054 1.00 47.04 292 ASP A CA 1
ATOM 2004 C C . ASP A 1 292 ? -6.845 3.194 -8.415 1.00 53.63 292 ASP A C 1
ATOM 2005 O O . ASP A 1 292 ? -6.491 4.381 -8.536 1.00 58.07 292 ASP A O 1
ATOM 2010 N N . ARG A 1 293 ? -7.387 2.500 -9.413 1.00 51.54 293 ARG A N 1
ATOM 2011 C CA . ARG A 1 293 ? -7.386 2.999 -10.816 1.00 47.17 293 ARG A CA 1
ATOM 2012 C C . ARG A 1 293 ? -8.706 2.664 -11.522 1.00 44.95 293 ARG A C 1
ATOM 2013 O O . ARG A 1 293 ? -9.217 1.521 -11.381 1.00 41.28 293 ARG A O 1
ATOM 2021 N N . GLU A 1 294 ? -9.217 3.651 -12.251 1.00 40.67 294 GLU A N 1
ATOM 2022 C CA . GLU A 1 294 ? -10.493 3.583 -12.999 1.00 46.36 294 GLU A CA 1
ATOM 2023 C C . GLU A 1 294 ? -10.253 3.714 -14.513 1.00 46.30 294 GLU A C 1
ATOM 2024 O O . GLU A 1 294 ? -9.329 4.480 -14.945 1.00 40.04 294 GLU A O 1
ATOM 2030 N N . PHE A 1 295 ? -11.099 3.030 -15.289 1.00 43.18 295 PHE A N 1
ATOM 2031 C CA . PHE A 1 295 ? -11.051 3.008 -16.767 1.00 42.07 295 PHE A CA 1
ATOM 2032 C C . PHE A 1 295 ? -12.460 3.106 -17.343 1.00 41.52 295 PHE A C 1
ATOM 2033 O O . PHE A 1 295 ? -13.425 2.587 -16.742 1.00 44.87 295 PHE A O 1
ATOM 2041 N N . TYR A 1 296 ? -12.524 3.732 -18.518 1.00 41.86 296 TYR A N 1
ATOM 2042 C CA . TYR A 1 296 ? -13.728 4.003 -19.340 1.00 41.54 296 TYR A CA 1
ATOM 2043 C C . TYR A 1 296 ? -13.630 3.213 -20.663 1.00 44.61 296 TYR A C 1
ATOM 2044 O O . TYR A 1 296 ? -12.750 3.515 -21.487 1.00 44.19 296 TYR A O 1
ATOM 2053 N N . VAL A 1 297 ? -14.480 2.197 -20.843 1.00 42.24 297 VAL A N 1
ATOM 2054 C CA . VAL A 1 297 ? -14.501 1.326 -22.057 1.00 37.27 297 VAL A CA 1
ATOM 2055 C C . VAL A 1 297 ? -15.945 1.140 -22.530 1.00 37.22 297 VAL A C 1
ATOM 2056 O O . VAL A 1 297 ? -16.833 0.807 -21.696 1.00 42.39 297 VAL A O 1
ATOM 2060 N N . MET A 1 298 ? -16.185 1.355 -23.826 1.00 36.70 298 MET A N 1
ATOM 2061 C CA . MET A 1 298 ? -17.503 1.106 -24.466 1.00 35.29 298 MET A CA 1
ATOM 2062 C C . MET A 1 298 ? -17.312 0.329 -25.771 1.00 36.02 298 MET A C 1
ATOM 2063 O O . MET A 1 298 ? -16.372 0.620 -26.513 1.00 35.92 298 MET A O 1
ATOM 2068 N N . GLN A 1 299 ? -18.181 -0.651 -26.000 1.00 36.59 299 GLN A N 1
ATOM 2069 C CA . GLN A 1 299 ? -18.187 -1.526 -27.199 1.00 40.34 299 GLN A CA 1
ATOM 2070 C C . GLN A 1 299 ? -19.296 -1.061 -28.142 1.00 38.96 299 GLN A C 1
ATOM 2071 O O . GLN A 1 299 ? -20.409 -0.758 -27.667 1.00 38.79 299 GLN A O 1
ATOM 2077 N N . GLY A 1 300 ? -18.998 -1.038 -29.431 1.00 37.28 300 GLY A N 1
ATOM 2078 C CA . GLY A 1 300 ? -20.008 -0.780 -30.471 1.00 41.24 300 GLY A CA 1
ATOM 2079 C C . GLY A 1 300 ? -19.642 -1.449 -31.781 1.00 37.96 300 GLY A C 1
ATOM 2080 O O . GLY A 1 300 ? -18.517 -2.006 -31.899 1.00 40.48 300 GLY A O 1
ATOM 2081 N N . GLU A 1 301 ? -20.552 -1.369 -32.737 1.00 35.98 301 GLU A N 1
ATOM 2082 C CA . GLU A 1 301 ? -20.415 -1.995 -34.070 1.00 39.63 301 GLU A CA 1
ATOM 2083 C C . GLU A 1 301 ? -20.466 -0.901 -35.143 1.00 40.03 301 GLU A C 1
ATOM 2084 O O . GLU A 1 301 ? -21.155 0.119 -34.953 1.00 37.16 301 GLU A O 1
ATOM 2090 N N . ILE A 1 302 ? -19.765 -1.133 -36.250 1.00 43.79 302 ILE A N 1
ATOM 2091 C CA . ILE A 1 302 ? -19.850 -0.287 -37.469 1.00 45.61 302 ILE A CA 1
ATOM 2092 C C . ILE A 1 302 ? -20.190 -1.216 -38.646 1.00 41.06 302 ILE A C 1
ATOM 2093 O O . ILE A 1 302 ? -19.626 -2.341 -38.733 1.00 37.93 302 ILE A O 1
ATOM 2098 N N . TYR A 1 303 ? -21.119 -0.756 -39.482 1.00 36.68 303 TYR A N 1
ATOM 2099 C CA . TYR A 1 303 ? -21.747 -1.517 -40.593 1.00 42.08 303 TYR A CA 1
ATOM 2100 C C . TYR A 1 303 ? -21.278 -0.906 -41.926 1.00 40.40 303 TYR A C 1
ATOM 2101 O O . TYR A 1 303 ? -21.845 0.121 -42.390 1.00 45.27 303 TYR A O 1
ATOM 2110 N N . THR A 1 304 ? -20.215 -1.464 -42.503 1.00 38.90 304 THR A N 1
ATOM 2111 C CA . THR A 1 304 ? -19.584 -0.893 -43.722 1.00 40.07 304 THR A CA 1
ATOM 2112 C C . THR A 1 304 ? -19.975 -1.709 -44.950 1.00 40.69 304 THR A C 1
ATOM 2113 O O . THR A 1 304 ? -20.151 -2.944 -44.809 1.00 41.50 304 THR A O 1
ATOM 2117 N N . VAL A 1 305 ? -20.068 -1.023 -46.095 1.00 40.01 305 VAL A N 1
ATOM 2118 C CA . VAL A 1 305 ? -20.276 -1.610 -47.452 1.00 39.79 305 VAL A CA 1
ATOM 2119 C C . VAL A 1 305 ? -19.228 -2.701 -47.669 1.00 39.74 305 VAL A C 1
ATOM 2120 O O . VAL A 1 305 ? -19.625 -3.819 -48.012 1.00 39.72 305 VAL A O 1
ATOM 2124 N N . LYS A 1 306 ? -17.950 -2.381 -47.450 1.00 42.91 306 LYS A N 1
ATOM 2125 C CA . LYS A 1 306 ? -16.804 -3.290 -47.709 1.00 46.54 306 LYS A CA 1
ATOM 2126 C C . LYS A 1 306 ? -16.428 -4.052 -46.445 1.00 48.74 306 LYS A C 1
ATOM 2127 O O . LYS A 1 306 ? -16.568 -3.545 -45.335 1.00 43.03 306 LYS A O 1
ATOM 2133 N N . PRO A 1 307 ? -15.861 -5.268 -46.602 1.00 47.50 307 PRO A N 1
ATOM 2134 C CA . PRO A 1 307 ? -15.494 -6.104 -45.466 1.00 45.49 307 PRO A CA 1
ATOM 2135 C C . PRO A 1 307 ? -14.465 -5.431 -44.556 1.00 46.02 307 PRO A C 1
ATOM 2136 O O . PRO A 1 307 ? -13.755 -4.531 -45.002 1.00 45.08 307 PRO A O 1
ATOM 2140 N N . PHE A 1 308 ? -14.416 -5.887 -43.303 1.00 44.42 308 PHE A N 1
ATOM 2141 C CA . PHE A 1 308 ? -13.313 -5.580 -42.359 1.00 42.87 308 PHE A CA 1
ATOM 2142 C C . PHE A 1 308 ? -11.972 -5.779 -43.072 1.00 40.76 308 PHE A C 1
ATOM 2143 O O . PHE A 1 308 ? -11.828 -6.807 -43.737 1.00 41.03 308 PHE A O 1
ATOM 2151 N N . GLY A 1 309 ? -11.034 -4.844 -42.931 1.00 39.80 309 GLY A N 1
ATOM 2152 C CA . GLY A 1 309 ? -9.672 -4.959 -43.491 1.00 44.44 309 GLY A CA 1
ATOM 2153 C C . GLY A 1 309 ? -9.499 -4.164 -44.780 1.00 50.78 309 GLY A C 1
ATOM 2154 O O . GLY A 1 309 ? -8.335 -3.972 -45.199 1.00 53.97 309 GLY A O 1
ATOM 2155 N N . THR A 1 310 ? -10.596 -3.704 -45.385 1.00 46.48 310 THR A N 1
ATOM 2156 C CA . THR A 1 310 ? -10.590 -2.916 -46.631 1.00 45.27 310 THR A CA 1
ATOM 2157 C C . THR A 1 310 ? -10.028 -1.525 -46.341 1.00 51.30 310 THR A C 1
ATOM 2158 O O . THR A 1 310 ? -10.525 -0.884 -45.400 1.00 58.92 310 THR A O 1
ATOM 2162 N N . SER A 1 311 ? -9.032 -1.091 -47.123 1.00 49.95 311 SER A N 1
ATOM 2163 C CA . SER A 1 311 ? -8.380 0.240 -47.033 1.00 45.90 311 SER A CA 1
ATOM 2164 C C . SER A 1 311 ? -9.292 1.300 -47.649 1.00 44.98 311 SER A C 1
ATOM 2165 O O . SER A 1 311 ? -10.205 0.922 -48.388 1.00 48.04 311 SER A O 1
ATOM 2168 N N . GLY A 1 312 ? -9.041 2.571 -47.334 1.00 44.05 312 GLY A N 1
ATOM 2169 C CA . GLY A 1 312 ? -9.739 3.733 -47.910 1.00 43.90 312 GLY A CA 1
ATOM 2170 C C . GLY A 1 312 ? -10.886 4.197 -47.041 1.00 49.73 312 GLY A C 1
ATOM 2171 O O . GLY A 1 312 ? -11.011 3.750 -45.897 1.00 51.90 312 GLY A O 1
ATOM 2172 N N . GLU A 1 313 ? -11.705 5.088 -47.577 1.00 52.81 313 GLU A N 1
ATOM 2173 C CA . GLU A 1 313 ? -12.918 5.610 -46.906 1.00 53.72 313 GLU A CA 1
ATOM 2174 C C . GLU A 1 313 ? -13.998 4.521 -46.926 1.00 45.70 313 GLU A C 1
ATOM 2175 O O . GLU A 1 313 ? -14.607 4.328 -47.973 1.00 45.04 313 GLU A O 1
ATOM 2181 N N . GLN A 1 314 ? -14.257 3.871 -45.791 1.00 42.18 314 GLN A N 1
ATOM 2182 C CA . GLN A 1 314 ? -15.430 2.977 -45.625 1.00 40.99 314 GLN A CA 1
ATOM 2183 C C . GLN A 1 314 ? -16.700 3.848 -45.517 1.00 43.03 314 GLN A C 1
ATOM 2184 O O . GLN A 1 314 ? -16.640 4.993 -45.055 1.00 44.42 314 GLN A O 1
ATOM 2190 N N . GLU A 1 315 ? -17.821 3.317 -45.988 1.00 41.04 315 GLU A N 1
ATOM 2191 C CA . GLU A 1 315 ? -19.140 3.986 -45.997 1.00 40.46 315 GLU A CA 1
ATOM 2192 C C . GLU A 1 315 ? -20.162 3.052 -45.352 1.00 38.09 315 GLU A C 1
ATOM 2193 O O . GLU A 1 315 ? -19.950 1.824 -45.313 1.00 39.52 315 GLU A O 1
ATOM 2199 N N . MET A 1 316 ? -21.255 3.625 -44.879 1.00 42.80 316 MET A N 1
ATOM 2200 C CA . MET A 1 316 ? -22.270 2.905 -44.072 1.00 44.87 316 MET A CA 1
ATOM 2201 C C . MET A 1 316 ? -23.147 2.090 -45.023 1.00 42.80 316 MET A C 1
ATOM 2202 O O . MET A 1 316 ? -23.500 2.612 -46.102 1.00 42.67 316 MET A O 1
ATOM 2207 N N . ASP A 1 317 ? -23.486 0.870 -44.624 1.00 41.43 317 ASP A N 1
ATOM 2208 C CA . ASP A 1 317 ? -24.328 -0.056 -45.404 1.00 40.08 317 ASP A CA 1
ATOM 2209 C C . ASP A 1 317 ? -25.665 -0.213 -44.679 1.00 39.99 317 ASP A C 1
ATOM 2210 O O . ASP A 1 317 ? -25.737 -1.026 -43.744 1.00 34.86 317 ASP A O 1
ATOM 2215 N N . TYR A 1 318 ? -26.698 0.500 -45.129 1.00 39.41 318 TYR A N 1
ATOM 2216 C CA . TYR A 1 318 ? -28.020 0.499 -44.458 1.00 44.71 318 TYR A CA 1
ATOM 2217 C C . TYR A 1 318 ? -28.548 -0.930 -44.343 1.00 48.50 318 TYR A C 1
ATOM 2218 O O . TYR A 1 318 ? -29.053 -1.258 -43.257 1.00 52.19 318 TYR A O 1
ATOM 2227 N N . GLU A 1 319 ? -28.441 -1.763 -45.385 1.00 46.60 319 GLU A N 1
ATOM 2228 C CA . GLU A 1 319 ? -29.062 -3.112 -45.326 1.00 50.17 319 GLU A CA 1
ATOM 2229 C C . GLU A 1 319 ? -28.376 -3.929 -44.226 1.00 47.10 319 GLU A C 1
ATOM 2230 O O . GLU A 1 319 ? -29.071 -4.732 -43.572 1.00 53.49 319 GLU A O 1
ATOM 2236 N N . LYS A 1 320 ? -27.077 -3.732 -44.007 1.00 43.68 320 LYS A N 1
ATOM 2237 C CA . LYS A 1 320 ? -26.316 -4.471 -42.965 1.00 44.76 320 LYS A CA 1
ATOM 2238 C C . LYS A 1 320 ? -26.735 -3.970 -41.568 1.00 42.43 320 LYS A C 1
ATOM 2239 O O . LYS A 1 320 ? -26.941 -4.810 -40.660 1.00 38.24 320 LYS A O 1
ATOM 2245 N N . LEU A 1 321 ? -26.899 -2.652 -41.416 1.00 39.49 321 LEU A N 1
ATOM 2246 C CA . LEU A 1 321 ? -27.324 -2.022 -40.143 1.00 40.46 321 LEU A CA 1
ATOM 2247 C C . LEU A 1 321 ? -28.683 -2.593 -39.711 1.00 41.36 321 LEU A C 1
ATOM 2248 O O . LEU A 1 321 ? -28.737 -3.135 -38.598 1.00 41.47 321 LEU A O 1
ATOM 2253 N N . ILE A 1 322 ? -29.723 -2.517 -40.547 1.00 38.82 322 ILE A N 1
ATOM 2254 C CA . ILE A 1 322 ? -31.100 -2.943 -40.147 1.00 45.19 322 ILE A CA 1
ATOM 2255 C C . ILE A 1 322 ? -31.187 -4.470 -40.012 1.00 44.64 322 ILE A C 1
ATOM 2256 O O . ILE A 1 322 ? -32.150 -4.940 -39.374 1.00 44.61 322 ILE A O 1
ATOM 2261 N N . SER A 1 323 ? -30.242 -5.223 -40.577 1.00 45.40 323 SER A N 1
ATOM 2262 C CA . SER A 1 323 ? -30.222 -6.709 -40.496 1.00 46.97 323 SER A CA 1
ATOM 2263 C C . SER A 1 323 ? -29.195 -7.187 -39.463 1.00 40.43 323 SER A C 1
ATOM 2264 O O . SER A 1 323 ? -29.034 -8.410 -39.333 1.00 40.24 323 SER A O 1
ATOM 2267 N N . GLU A 1 324 ? -28.485 -6.269 -38.805 1.00 41.60 324 GLU A N 1
ATOM 2268 C CA . GLU A 1 324 ? -27.559 -6.599 -37.678 1.00 43.02 324 GLU A CA 1
ATOM 2269 C C . GLU A 1 324 ? -26.406 -7.477 -38.184 1.00 40.81 324 GLU A C 1
ATOM 2270 O O . GLU A 1 324 ? -26.177 -8.538 -37.599 1.00 41.79 324 GLU A O 1
ATOM 2276 N N . LYS A 1 325 ? -25.737 -7.058 -39.258 1.00 42.38 325 LYS A N 1
ATOM 2277 C CA . LYS A 1 325 ? -24.590 -7.779 -39.860 1.00 48.09 325 LYS A CA 1
ATOM 2278 C C . LYS A 1 325 ? -23.431 -6.811 -39.981 1.00 41.31 325 LYS A C 1
ATOM 2279 O O . LYS A 1 325 ? -23.096 -6.361 -41.060 1.00 45.87 325 LYS A O 1
ATOM 2285 N N . PRO A 1 326 ? -22.789 -6.439 -38.871 1.00 40.40 326 PRO A N 1
ATOM 2286 C CA . PRO A 1 326 ? -21.716 -5.450 -38.916 1.00 40.84 326 PRO A CA 1
ATOM 2287 C C . PRO A 1 326 ? -20.399 -6.032 -39.443 1.00 41.13 326 PRO A C 1
ATOM 2288 O O . PRO A 1 326 ? -20.252 -7.249 -39.517 1.00 36.58 326 PRO A O 1
ATOM 2292 N N . GLU A 1 327 ? -19.452 -5.153 -39.760 1.00 39.39 327 GLU A N 1
ATOM 2293 C CA . GLU A 1 327 ? -18.100 -5.544 -40.230 1.00 40.78 327 GLU A CA 1
ATOM 2294 C C . GLU A 1 327 ? -17.077 -5.257 -39.136 1.00 36.04 327 GLU A C 1
ATOM 2295 O O . GLU A 1 327 ? -16.077 -5.993 -39.056 1.00 33.69 327 GLU A O 1
ATOM 2301 N N . TYR A 1 328 ? -17.322 -4.215 -38.342 1.00 38.56 328 TYR A N 1
ATOM 2302 C CA . TYR A 1 328 ? -16.410 -3.761 -37.264 1.00 43.58 328 TYR A CA 1
ATOM 2303 C C . TYR A 1 328 ? -17.102 -3.911 -35.908 1.00 41.65 328 TYR A C 1
ATOM 2304 O O . TYR A 1 328 ? -18.242 -3.437 -35.757 1.00 46.25 328 TYR A O 1
ATOM 2313 N N . PHE A 1 329 ? -16.419 -4.570 -34.972 1.00 40.32 329 PHE A N 1
ATOM 2314 C CA . PHE A 1 329 ? -16.721 -4.606 -33.516 1.00 37.97 329 PHE A CA 1
ATOM 2315 C C . PHE A 1 329 ? -15.595 -3.863 -32.805 1.00 40.52 329 PHE A C 1
ATOM 2316 O O . PHE A 1 329 ? -14.431 -4.360 -32.897 1.00 41.21 329 PHE A O 1
ATOM 2324 N N . LEU A 1 330 ? -15.892 -2.729 -32.154 1.00 40.31 330 LEU A N 1
ATOM 2325 C CA . LEU A 1 330 ? -14.831 -1.818 -31.632 1.00 40.13 330 LEU A CA 1
ATOM 2326 C C . LEU A 1 330 ? -14.990 -1.490 -30.135 1.00 47.49 330 LEU A C 1
ATOM 2327 O O . LEU A 1 330 ? -16.129 -1.262 -29.654 1.00 44.06 330 LEU A O 1
ATOM 2332 N N . PHE A 1 331 ? -13.852 -1.420 -29.432 1.00 48.20 331 PHE A N 1
ATOM 2333 C CA . PHE A 1 331 ? -13.693 -0.709 -28.137 1.00 42.45 331 PHE A CA 1
ATOM 2334 C C . PHE A 1 331 ? -13.235 0.711 -28.437 1.00 41.23 331 PHE A C 1
ATOM 2335 O O . PHE A 1 331 ? -12.226 0.864 -29.138 1.00 39.20 331 PHE A O 1
ATOM 2343 N N . ASN A 1 332 ? -13.970 1.698 -27.935 1.00 42.81 332 ASN A N 1
ATOM 2344 C CA . ASN A 1 332 ? -13.595 3.134 -27.965 1.00 42.43 332 ASN A CA 1
ATOM 2345 C C . ASN A 1 332 ? -13.236 3.522 -29.402 1.00 42.84 332 ASN A C 1
ATOM 2346 O O . ASN A 1 332 ? -12.189 4.161 -29.608 1.00 49.03 332 ASN A O 1
ATOM 2351 N N . GLY A 1 333 ? -14.067 3.117 -30.358 1.00 42.43 333 GLY A N 1
ATOM 2352 C CA . GLY A 1 333 ? -14.221 3.826 -31.645 1.00 44.83 333 GLY A CA 1
ATOM 2353 C C . GLY A 1 333 ? -13.385 3.313 -32.817 1.00 41.45 333 GLY A C 1
ATOM 2354 O O . GLY A 1 333 ? -13.729 3.663 -33.954 1.00 41.34 333 GLY A O 1
ATOM 2355 N N . SER A 1 334 ? -12.305 2.565 -32.603 1.00 41.91 334 SER A N 1
ATOM 2356 C CA . SER A 1 334 ? -11.344 2.255 -33.691 1.00 41.81 334 SER A CA 1
ATOM 2357 C C . SER A 1 334 ? -10.701 0.878 -33.491 1.00 41.29 334 SER A C 1
ATOM 2358 O O . SER A 1 334 ? -10.658 0.368 -32.350 1.00 35.04 334 SER A O 1
ATOM 2361 N N . VAL A 1 335 ? -10.231 0.297 -34.591 1.00 41.15 335 VAL A N 1
ATOM 2362 C CA . VAL A 1 335 ? -9.322 -0.876 -34.561 1.00 44.21 335 VAL A CA 1
ATOM 2363 C C . VAL A 1 335 ? -7.994 -0.375 -33.984 1.00 43.24 335 VAL A C 1
ATOM 2364 O O . VAL A 1 335 ? -7.519 0.692 -34.435 1.00 37.04 335 VAL A O 1
ATOM 2368 N N . GLY A 1 336 ? -7.480 -1.072 -32.971 1.00 43.12 336 GLY A N 1
ATOM 2369 C CA . GLY A 1 336 ? -6.235 -0.709 -32.270 1.00 47.32 336 GLY A CA 1
ATOM 2370 C C . GLY A 1 336 ? -6.444 0.336 -31.179 1.00 50.34 336 GLY A C 1
ATOM 2371 O O . GLY A 1 336 ? -5.426 0.716 -30.538 1.00 46.81 336 GLY A O 1
ATOM 2372 N N . ALA A 1 337 ? -7.693 0.794 -30.966 1.00 46.36 337 ALA A N 1
ATOM 2373 C CA . ALA A 1 337 ? -8.049 1.800 -29.937 1.00 42.06 337 ALA A CA 1
ATOM 2374 C C . ALA A 1 337 ? -7.319 1.482 -28.629 1.00 41.16 337 ALA A C 1
ATOM 2375 O O . ALA A 1 337 ? -6.609 2.362 -28.123 1.00 40.46 337 ALA A O 1
ATOM 2377 N N . LEU A 1 338 ? -7.484 0.260 -28.113 1.00 39.86 338 LEU A N 1
ATOM 2378 C CA . LEU A 1 338 ? -7.046 -0.119 -26.744 1.00 42.69 338 LEU A CA 1
ATOM 2379 C C . LEU A 1 338 ? -5.845 -1.063 -26.822 1.00 44.33 338 LEU A C 1
ATOM 2380 O O . LEU A 1 338 ? -5.530 -1.657 -25.787 1.00 43.00 338 LEU A O 1
ATOM 2385 N N . THR A 1 339 ? -5.199 -1.167 -27.987 1.00 46.48 339 THR A N 1
ATOM 2386 C CA . THR A 1 339 ? -3.955 -1.958 -28.184 1.00 50.32 339 THR A CA 1
ATOM 2387 C C . THR A 1 339 ? -2.804 -1.046 -28.631 1.00 51.65 339 THR A C 1
ATOM 2388 O O . THR A 1 339 ? -1.750 -1.099 -27.989 1.00 53.57 339 THR A O 1
ATOM 2392 N N . ARG A 1 340 ? -2.985 -0.251 -29.687 1.00 50.81 340 ARG A N 1
ATOM 2393 C CA . ARG A 1 340 ? -1.898 0.573 -30.277 1.00 53.11 340 ARG A CA 1
ATOM 2394 C C . ARG A 1 340 ? -2.036 2.019 -29.782 1.00 48.44 340 ARG A C 1
ATOM 2395 O O . ARG A 1 340 ? -1.062 2.545 -29.233 1.00 53.11 340 ARG A O 1
ATOM 2403 N N . THR A 1 341 ? -3.185 2.664 -29.984 1.00 45.54 341 THR A N 1
ATOM 2404 C CA . THR A 1 341 ? -3.292 4.137 -29.867 1.00 46.74 341 THR A CA 1
ATOM 2405 C C . THR A 1 341 ? -3.496 4.547 -28.402 1.00 48.24 341 THR A C 1
ATOM 2406 O O . THR A 1 341 ? -2.866 5.526 -28.001 1.00 48.44 341 THR A O 1
ATOM 2410 N N . HIS A 1 342 ? -4.338 3.858 -27.632 1.00 43.66 342 HIS A N 1
ATOM 2411 C CA . HIS A 1 342 ? -4.687 4.250 -26.245 1.00 46.02 342 HIS A CA 1
ATOM 2412 C C . HIS A 1 342 ? -4.889 3.023 -25.364 1.00 47.91 342 HIS A C 1
ATOM 2413 O O . HIS A 1 342 ? -5.987 2.774 -24.872 1.00 44.92 342 HIS A O 1
ATOM 2420 N N . PRO A 1 343 ? -3.854 2.193 -25.133 1.00 47.65 343 PRO A N 1
ATOM 2421 C CA . PRO A 1 343 ? -4.014 1.028 -24.266 1.00 50.31 343 PRO A CA 1
ATOM 2422 C C . PRO A 1 343 ? -4.147 1.459 -22.794 1.00 47.49 343 PRO A C 1
ATOM 2423 O O . PRO A 1 343 ? -3.952 2.630 -22.495 1.00 43.29 343 PRO A O 1
ATOM 2427 N N . LEU A 1 344 ? -4.547 0.505 -21.944 1.00 48.84 344 LEU A N 1
ATOM 2428 C CA . LEU A 1 344 ? -4.709 0.659 -20.475 1.00 44.58 344 LEU A CA 1
ATOM 2429 C C . LEU A 1 344 ? -3.363 0.327 -19.827 1.00 52.73 344 LEU A C 1
ATOM 2430 O O . LEU A 1 344 ? -2.741 -0.696 -20.225 1.00 53.27 344 LEU A O 1
ATOM 2435 N N . TYR A 1 345 ? -2.932 1.162 -18.869 1.00 52.80 345 TYR A N 1
ATOM 2436 C CA . TYR A 1 345 ? -1.698 0.976 -18.055 1.00 50.38 345 TYR A CA 1
ATOM 2437 C C . TYR A 1 345 ? -2.082 0.942 -16.569 1.00 49.30 345 TYR A C 1
ATOM 2438 O O . TYR A 1 345 ? -2.880 1.773 -16.113 1.00 49.37 345 TYR A O 1
ATOM 2447 N N . ALA A 1 346 ? -1.550 -0.033 -15.842 1.00 47.54 346 ALA A N 1
ATOM 2448 C CA . ALA A 1 346 ? -1.769 -0.173 -14.390 1.00 53.96 346 ALA A CA 1
ATOM 2449 C C . ALA A 1 346 ? -0.556 -0.849 -13.741 1.00 56.87 346 ALA A C 1
ATOM 2450 O O . ALA A 1 346 ? 0.333 -1.309 -14.483 1.00 60.45 346 ALA A O 1
ATOM 2452 N N . ASN A 1 347 ? -0.522 -0.866 -12.399 1.00 56.12 347 ASN A N 1
ATOM 2453 C CA . ASN A 1 347 ? 0.623 -1.380 -11.595 1.00 54.87 347 ASN A CA 1
ATOM 2454 C C . ASN A 1 347 ? 0.171 -2.575 -10.751 1.00 51.54 347 ASN A C 1
ATOM 2455 O O . ASN A 1 347 ? -0.978 -2.554 -10.235 1.00 60.36 347 ASN A O 1
ATOM 2460 N N . VAL A 1 348 ? 1.042 -3.576 -10.616 1.00 47.76 348 VAL A N 1
ATOM 2461 C CA . VAL A 1 348 ? 0.807 -4.750 -9.722 1.00 51.02 348 VAL A CA 1
ATOM 2462 C C . VAL A 1 348 ? 0.377 -4.213 -8.348 1.00 58.05 348 VAL A C 1
ATOM 2463 O O . VAL A 1 348 ? 0.934 -3.171 -7.915 1.00 52.61 348 VAL A O 1
ATOM 2467 N N . GLY A 1 349 ? -0.583 -4.877 -7.697 1.00 56.36 349 GLY A N 1
ATOM 2468 C CA . GLY A 1 349 ? -1.041 -4.521 -6.342 1.00 54.00 349 GLY A CA 1
ATOM 2469 C C . GLY A 1 349 ? -2.263 -3.623 -6.380 1.00 55.72 349 GLY A C 1
ATOM 2470 O O . GLY A 1 349 ? -3.024 -3.615 -5.375 1.00 58.12 349 GLY A O 1
ATOM 2471 N N . GLU A 1 350 ? -2.485 -2.928 -7.500 1.00 51.47 350 GLU A N 1
ATOM 2472 C CA . GLU A 1 350 ? -3.623 -1.996 -7.644 1.00 51.53 350 GLU A CA 1
ATOM 2473 C C . GLU A 1 350 ? -4.933 -2.765 -7.819 1.00 47.44 350 GLU A C 1
ATOM 2474 O O . GLU A 1 350 ? -4.965 -3.773 -8.536 1.00 54.84 350 GLU A O 1
ATOM 2480 N N . THR A 1 351 ? -5.980 -2.296 -7.156 1.00 45.19 351 THR A N 1
ATOM 2481 C CA . THR A 1 351 ? -7.379 -2.641 -7.494 1.00 49.01 351 THR A CA 1
ATOM 2482 C C . THR A 1 351 ? -7.798 -1.730 -8.643 1.00 46.68 351 THR A C 1
ATOM 2483 O O . THR A 1 351 ? -7.573 -0.502 -8.533 1.00 44.04 351 THR A O 1
ATOM 2487 N N . VAL A 1 352 ? -8.354 -2.325 -9.698 1.00 47.48 352 VAL A N 1
ATOM 2488 C CA . VAL A 1 352 ? -8.758 -1.621 -10.949 1.00 44.62 352 VAL A CA 1
ATOM 2489 C C . VAL A 1 352 ? -10.280 -1.704 -11.074 1.00 42.63 352 VAL A C 1
ATOM 2490 O O . VAL A 1 352 ? -10.850 -2.790 -10.792 1.00 39.40 352 VAL A O 1
ATOM 2494 N N . ARG A 1 353 ? -10.921 -0.589 -11.409 1.00 36.33 353 ARG A N 1
ATOM 2495 C CA . ARG A 1 353 ? -12.344 -0.596 -11.813 1.00 40.48 353 ARG A CA 1
ATOM 2496 C C . ARG A 1 353 ? -12.454 -0.250 -13.306 1.00 43.88 353 ARG A C 1
ATOM 2497 O O . ARG A 1 353 ? -11.888 0.792 -13.721 1.00 46.64 353 ARG A O 1
ATOM 2505 N N . ILE A 1 354 ? -13.189 -1.062 -14.074 1.00 40.21 354 ILE A N 1
ATOM 2506 C CA . ILE A 1 354 ? -13.601 -0.721 -15.468 1.00 43.21 354 ILE A CA 1
ATOM 2507 C C . ILE A 1 354 ? -15.104 -0.406 -15.490 1.00 41.71 354 ILE A C 1
ATOM 2508 O O . ILE A 1 354 ? -15.908 -1.292 -15.169 1.00 38.47 354 ILE A O 1
ATOM 2513 N N . PHE A 1 355 ? -15.454 0.838 -15.815 1.00 41.79 355 PHE A N 1
ATOM 2514 C CA . PHE A 1 355 ? -16.805 1.221 -16.292 1.00 44.05 355 PHE A CA 1
ATOM 2515 C C . PHE A 1 355 ? -16.933 0.773 -17.759 1.00 48.95 355 PHE A C 1
ATOM 2516 O O . PHE A 1 355 ? -16.255 1.358 -18.648 1.00 37.59 355 PHE A O 1
ATOM 2524 N N . PHE A 1 356 ? -17.740 -0.265 -17.999 1.00 46.14 356 PHE A N 1
ATOM 2525 C CA . PHE A 1 356 ? -17.919 -0.907 -19.320 1.00 39.12 356 PHE A CA 1
ATOM 2526 C C . PHE A 1 356 ? -19.380 -0.792 -19.751 1.00 39.93 356 PHE A C 1
ATOM 2527 O O . PHE A 1 356 ? -20.274 -1.312 -19.050 1.00 41.84 356 PHE A O 1
ATOM 2535 N N . GLY A 1 357 ? -19.611 -0.189 -20.907 1.00 37.43 357 GLY A N 1
ATOM 2536 C CA . GLY A 1 357 ? -20.959 -0.078 -21.483 1.00 40.23 357 GLY A CA 1
ATOM 2537 C C . GLY A 1 357 ? -20.972 -0.449 -22.949 1.00 39.33 357 GLY A C 1
ATOM 2538 O O . GLY A 1 357 ? -19.936 -0.321 -23.617 1.00 40.82 357 GLY A O 1
ATOM 2539 N N . VAL A 1 358 ? -22.130 -0.881 -23.430 1.00 38.17 358 VAL A N 1
ATOM 2540 C CA . VAL A 1 358 ? -22.339 -1.226 -24.856 1.00 35.28 358 VAL A CA 1
ATOM 2541 C C . VAL A 1 358 ? -23.254 -0.161 -25.463 1.00 39.03 358 VAL A C 1
ATOM 2542 O O . VAL A 1 358 ? -24.450 -0.150 -25.138 1.00 38.09 358 VAL A O 1
ATOM 2546 N N . GLY A 1 359 ? -22.685 0.729 -26.278 1.00 41.63 359 GLY A N 1
ATOM 2547 C CA . GLY A 1 359 ? -23.431 1.622 -27.189 1.00 40.40 359 GLY A CA 1
ATOM 2548 C C . GLY A 1 359 ? -24.213 0.792 -28.188 1.00 40.48 359 GLY A C 1
ATOM 2549 O O . GLY A 1 359 ? -25.416 1.075 -28.382 1.00 41.58 359 GLY A O 1
ATOM 2550 N N . GLY A 1 360 ? -23.568 -0.239 -28.743 1.00 36.27 360 GLY A N 1
ATOM 2551 C CA . GLY A 1 360 ? -24.169 -1.177 -29.704 1.00 38.27 360 GLY A CA 1
ATOM 2552 C C . GLY A 1 360 ? -24.031 -0.698 -31.144 1.00 38.31 360 GLY A C 1
ATOM 2553 O O . GLY A 1 360 ? -22.912 -0.498 -31.602 1.00 37.94 360 GLY A O 1
ATOM 2554 N N . PRO A 1 361 ? -25.138 -0.472 -31.891 1.00 40.65 361 PRO A N 1
ATOM 2555 C CA . PRO A 1 361 ? -26.503 -0.506 -31.352 1.00 40.70 361 PRO A CA 1
ATOM 2556 C C . PRO A 1 361 ? -27.185 -1.858 -31.099 1.00 39.04 361 PRO A C 1
ATOM 2557 O O . PRO A 1 361 ? -28.273 -1.835 -30.567 1.00 39.22 361 PRO A O 1
ATOM 2561 N N . ASN A 1 362 ? -26.582 -2.995 -31.458 1.00 39.17 362 ASN A N 1
ATOM 2562 C CA . ASN A 1 362 ? -27.372 -4.247 -31.606 1.00 36.45 362 ASN A CA 1
ATOM 2563 C C . ASN A 1 362 ? -26.862 -5.424 -30.769 1.00 35.47 362 ASN A C 1
ATOM 2564 O O . ASN A 1 362 ? -27.716 -6.235 -30.379 1.00 37.60 362 ASN A O 1
ATOM 2569 N N . PHE A 1 363 ? -25.557 -5.546 -30.515 1.00 34.85 363 PHE A N 1
ATOM 2570 C CA . PHE A 1 363 ? -24.934 -6.791 -29.989 1.00 36.98 363 PHE A CA 1
ATOM 2571 C C . PHE A 1 363 ? -24.616 -6.704 -28.484 1.00 37.51 363 PHE A C 1
ATOM 2572 O O . PHE A 1 363 ? -24.035 -5.712 -28.012 1.00 35.58 363 PHE A O 1
ATOM 2580 N N . THR A 1 364 ? -24.969 -7.777 -27.769 1.00 34.97 364 THR A N 1
ATOM 2581 C CA . THR A 1 364 ? -24.682 -8.043 -26.340 1.00 37.37 364 THR A CA 1
ATOM 2582 C C . THR A 1 364 ? -23.245 -8.558 -26.218 1.00 37.62 364 THR A C 1
ATOM 2583 O O . THR A 1 364 ? -22.898 -9.539 -26.885 1.00 35.64 364 THR A O 1
ATOM 2587 N N . SER A 1 365 ? -22.437 -7.911 -25.380 1.00 41.03 365 SER A N 1
ATOM 2588 C CA . SER A 1 365 ? -21.012 -8.258 -25.177 1.00 37.32 365 SER A CA 1
ATOM 2589 C C . SER A 1 365 ? -20.916 -9.304 -24.074 1.00 41.27 365 SER A C 1
ATOM 2590 O O . SER A 1 365 ? -21.608 -9.161 -23.066 1.00 45.36 365 SER A O 1
ATOM 2593 N N . SER A 1 366 ? -20.108 -10.330 -24.281 1.00 39.35 366 SER A N 1
ATOM 2594 C CA . SER A 1 366 ? -19.700 -11.292 -23.238 1.00 39.70 366 SER A CA 1
ATOM 2595 C C . SER A 1 366 ? -18.361 -10.808 -22.667 1.00 41.75 366 SER A C 1
ATOM 2596 O O . SER A 1 366 ? -17.310 -11.383 -23.010 1.00 41.87 366 SER A O 1
ATOM 2599 N N . PHE A 1 367 ? -18.389 -9.735 -21.867 1.00 43.96 367 PHE A N 1
ATOM 2600 C CA . PHE A 1 367 ? -17.171 -8.974 -21.487 1.00 41.75 367 PHE A CA 1
ATOM 2601 C C . PHE A 1 367 ? -16.340 -9.820 -20.531 1.00 42.00 367 PHE A C 1
ATOM 2602 O O . PHE A 1 367 ? -16.909 -10.397 -19.576 1.00 44.18 367 PHE A O 1
ATOM 2610 N N . HIS A 1 368 ? -15.041 -9.888 -20.804 1.00 40.57 368 HIS A N 1
ATOM 2611 C CA . HIS A 1 368 ? -14.088 -10.799 -20.126 1.00 39.22 368 HIS A CA 1
ATOM 2612 C C . HIS A 1 368 ? -12.690 -10.220 -20.255 1.00 42.75 368 HIS A C 1
ATOM 2613 O O . HIS A 1 368 ? -12.405 -9.562 -21.281 1.00 42.96 368 HIS A O 1
ATOM 2620 N N . VAL A 1 369 ? -11.856 -10.418 -19.238 1.00 44.33 369 VAL A N 1
ATOM 2621 C CA . VAL A 1 369 ? -10.440 -9.964 -19.274 1.00 40.42 369 VAL A CA 1
ATOM 2622 C C . VAL A 1 369 ? -9.607 -11.220 -19.163 1.00 43.46 369 VAL A C 1
ATOM 2623 O O . VAL A 1 369 ? -9.674 -11.861 -18.121 1.00 46.60 369 VAL A O 1
ATOM 2627 N N . ILE A 1 370 ? -8.906 -11.572 -20.232 1.00 49.28 370 ILE A N 1
ATOM 2628 C CA . ILE A 1 370 ? -8.081 -12.812 -20.282 1.00 49.47 370 ILE A CA 1
ATOM 2629 C C . ILE A 1 370 ? -6.965 -12.640 -19.244 1.00 50.76 370 ILE A C 1
ATOM 2630 O O . ILE A 1 370 ? -6.325 -11.577 -19.244 1.00 49.25 370 ILE A O 1
ATOM 2635 N N . GLY A 1 371 ? -6.810 -13.610 -18.344 1.00 45.82 371 GLY A N 1
ATOM 2636 C CA . GLY A 1 371 ? -5.781 -13.604 -17.291 1.00 48.50 371 GLY A CA 1
ATOM 2637 C C . GLY A 1 371 ? -6.284 -13.069 -15.952 1.00 51.55 371 GLY A C 1
ATOM 2638 O O . GLY A 1 371 ? -5.485 -13.107 -14.987 1.00 45.76 371 GLY A O 1
ATOM 2639 N N . GLU A 1 372 ? -7.527 -12.571 -15.884 1.00 49.03 372 GLU A N 1
ATOM 2640 C CA . GLU A 1 372 ? -8.136 -12.016 -14.645 1.00 48.67 372 GLU A CA 1
ATOM 2641 C C . GLU A 1 372 ? -9.534 -12.605 -14.417 1.00 47.01 372 GLU A C 1
ATOM 2642 O O . GLU A 1 372 ? -10.119 -13.197 -15.345 1.00 47.39 372 GLU A O 1
ATOM 2648 N N . ILE A 1 373 ? -10.011 -12.468 -13.179 1.00 49.93 373 ILE A N 1
ATOM 2649 C CA . ILE A 1 373 ? -11.381 -12.830 -12.712 1.00 51.05 373 ILE A CA 1
ATOM 2650 C C . ILE A 1 373 ? -11.942 -11.585 -12.049 1.00 44.62 373 ILE A C 1
ATOM 2651 O O . ILE A 1 373 ? -11.166 -10.843 -11.439 1.00 47.67 373 ILE A O 1
ATOM 2656 N N . PHE A 1 374 ? -13.222 -11.325 -12.244 1.00 44.34 374 PHE A N 1
ATOM 2657 C CA . PHE A 1 374 ? -13.872 -10.117 -11.687 1.00 51.70 374 PHE A CA 1
ATOM 2658 C C . PHE A 1 374 ? -14.123 -10.381 -10.197 1.00 46.20 374 PHE A C 1
ATOM 2659 O O . PHE A 1 374 ? -14.864 -11.336 -9.886 1.00 42.04 374 PHE A O 1
ATOM 2667 N N . ASP A 1 375 ? -13.487 -9.606 -9.314 1.00 45.08 375 ASP A N 1
ATOM 2668 C CA . ASP A 1 375 ? -13.773 -9.689 -7.855 1.00 48.47 375 ASP A CA 1
ATOM 2669 C C . ASP A 1 375 ? -15.245 -9.327 -7.661 1.00 45.74 375 ASP A C 1
ATOM 2670 O O . ASP A 1 375 ? -15.966 -10.126 -7.037 1.00 43.90 375 ASP A O 1
ATOM 2675 N N . HIS A 1 376 ? -15.671 -8.210 -8.263 1.00 45.97 376 HIS A N 1
ATOM 2676 C CA . HIS A 1 376 ? -17.061 -7.683 -8.206 1.00 45.35 376 HIS A CA 1
ATOM 2677 C C . HIS A 1 376 ? -17.579 -7.410 -9.622 1.00 46.12 376 HIS A C 1
ATOM 2678 O O . HIS A 1 376 ? -16.806 -6.853 -10.433 1.00 42.94 376 HIS A O 1
ATOM 2685 N N . VAL A 1 377 ? -18.845 -7.754 -9.874 1.00 40.98 377 VAL A N 1
ATOM 2686 C CA . VAL A 1 377 ? -19.604 -7.376 -11.098 1.00 40.46 377 VAL A CA 1
ATOM 2687 C C . VAL A 1 377 ? -20.929 -6.738 -10.661 1.00 40.98 377 VAL A C 1
ATOM 2688 O O . VAL A 1 377 ? -21.742 -7.443 -10.024 1.00 40.23 377 VAL A O 1
ATOM 2692 N N . TYR A 1 378 ? -21.172 -5.488 -11.030 1.00 37.85 378 TYR A N 1
ATOM 2693 C CA . TYR A 1 378 ? -22.401 -4.753 -10.645 1.00 40.84 378 TYR A CA 1
ATOM 2694 C C . TYR A 1 378 ? -23.490 -5.176 -11.619 1.00 41.36 378 TYR A C 1
ATOM 2695 O O . TYR A 1 378 ? -23.524 -4.651 -12.760 1.00 49.78 378 TYR A O 1
ATOM 2704 N N . ALA A 1 379 ? -24.306 -6.134 -11.181 1.00 40.96 379 ALA A N 1
ATOM 2705 C CA . ALA A 1 379 ? -25.327 -6.833 -11.995 1.00 47.49 379 ALA A CA 1
ATOM 2706 C C . ALA A 1 379 ? -26.305 -5.836 -12.614 1.00 48.09 379 ALA A C 1
ATOM 2707 O O . ALA A 1 379 ? -26.893 -5.082 -11.841 1.00 42.60 379 ALA A O 1
ATOM 2709 N N . LEU A 1 380 ? -26.441 -5.859 -13.947 1.00 46.81 380 LEU A N 1
ATOM 2710 C CA . LEU A 1 380 ? -27.352 -5.014 -14.769 1.00 42.31 380 LEU A CA 1
ATOM 2711 C C . LEU A 1 380 ? -27.001 -3.540 -14.544 1.00 40.51 380 LEU A C 1
ATOM 2712 O O . LEU A 1 380 ? -27.860 -2.686 -14.785 1.00 36.80 380 LEU A O 1
ATOM 2717 N N . GLY A 1 381 ? -25.773 -3.261 -14.098 1.00 43.70 381 GLY A N 1
ATOM 2718 C CA . GLY A 1 381 ? -25.292 -1.894 -13.786 1.00 48.97 381 GLY A CA 1
ATOM 2719 C C . GLY A 1 381 ? -25.943 -1.291 -12.542 1.00 47.01 381 GLY A C 1
ATOM 2720 O O . GLY A 1 381 ? -25.969 -0.041 -12.421 1.00 45.31 381 GLY A O 1
ATOM 2721 N N . SER A 1 382 ? -26.492 -2.130 -11.664 1.00 47.05 382 SER A N 1
ATOM 2722 C CA . SER A 1 382 ? -27.054 -1.696 -10.357 1.00 49.85 382 SER A CA 1
ATOM 2723 C C . SER A 1 382 ? -25.890 -1.356 -9.425 1.00 49.10 382 SER A C 1
ATOM 2724 O O . SER A 1 382 ? -24.969 -2.200 -9.213 1.00 44.10 382 SER A O 1
ATOM 2727 N N . VAL A 1 383 ? -25.906 -0.119 -8.954 1.00 44.46 383 VAL A N 1
ATOM 2728 C CA . VAL A 1 383 ? -24.892 0.437 -8.033 1.00 44.10 383 VAL A CA 1
ATOM 2729 C C . VAL A 1 383 ? -25.476 0.363 -6.609 1.00 48.02 383 VAL A C 1
ATOM 2730 O O . VAL A 1 383 ? -24.737 0.572 -5.649 1.00 49.84 383 VAL A O 1
ATOM 2734 N N . THR A 1 384 ? -26.752 -0.008 -6.467 1.00 46.72 384 THR A N 1
ATOM 2735 C CA . THR A 1 384 ? -27.464 -0.065 -5.163 1.00 46.38 384 THR A CA 1
ATOM 2736 C C . THR A 1 384 ? -27.610 -1.513 -4.692 1.00 49.86 384 THR A C 1
ATOM 2737 O O . THR A 1 384 ? -27.554 -1.715 -3.481 1.00 56.14 384 THR A O 1
ATOM 2741 N N . SER A 1 385 ? -27.760 -2.488 -5.585 1.00 48.00 385 SER A N 1
ATOM 2742 C CA . SER A 1 385 ? -27.779 -3.931 -5.219 1.00 43.57 385 SER A CA 1
ATOM 2743 C C . SER A 1 385 ? -26.357 -4.436 -5.020 1.00 44.12 385 SER A C 1
ATOM 2744 O O . SER A 1 385 ? -25.408 -3.936 -5.602 1.00 46.96 385 SER A O 1
ATOM 2747 N N . PRO A 1 386 ? -26.154 -5.420 -4.127 1.00 48.64 386 PRO A N 1
ATOM 2748 C CA . PRO A 1 386 ? -24.816 -5.932 -3.864 1.00 47.14 386 PRO A CA 1
ATOM 2749 C C . PRO A 1 386 ? -24.268 -6.528 -5.151 1.00 48.03 386 PRO A C 1
ATOM 2750 O O . PRO A 1 386 ? -24.973 -7.221 -5.871 1.00 47.06 386 PRO A O 1
ATOM 2754 N N . PRO A 1 387 ? -23.000 -6.251 -5.486 1.00 44.83 387 PRO A N 1
ATOM 2755 C CA . PRO A 1 387 ? -22.365 -6.885 -6.630 1.00 44.98 387 PRO A CA 1
ATOM 2756 C C . PRO A 1 387 ? -22.185 -8.400 -6.458 1.00 41.87 387 PRO A C 1
ATOM 2757 O O . PRO A 1 387 ? -22.067 -8.859 -5.346 1.00 38.29 387 PRO A O 1
ATOM 2761 N N . LEU A 1 388 ? -22.164 -9.119 -7.585 1.00 39.64 388 LEU A N 1
ATOM 2762 C CA . LEU A 1 388 ? -21.839 -10.561 -7.673 1.00 40.31 388 LEU A CA 1
ATOM 2763 C C . LEU A 1 388 ? -20.320 -10.687 -7.564 1.00 41.63 388 LEU A C 1
ATOM 2764 O O . LEU A 1 388 ? -19.610 -9.677 -7.801 1.00 40.91 388 LEU A O 1
ATOM 2769 N N . THR A 1 389 ? -19.833 -11.859 -7.161 1.00 38.88 389 THR A N 1
ATOM 2770 C CA . THR A 1 389 ? -18.423 -12.043 -6.760 1.00 38.46 389 THR A CA 1
ATOM 2771 C C . THR A 1 389 ? -17.822 -13.252 -7.482 1.00 40.90 389 THR A C 1
ATOM 2772 O O . THR A 1 389 ? -18.533 -14.285 -7.627 1.00 40.00 389 THR A O 1
ATOM 2776 N N . GLY A 1 390 ? -16.551 -13.143 -7.878 1.00 39.24 390 GLY A N 1
ATOM 2777 C CA . GLY A 1 390 ? -15.818 -14.247 -8.522 1.00 48.99 390 GLY A CA 1
ATOM 2778 C C . GLY A 1 390 ? -16.489 -14.667 -9.820 1.00 49.11 390 GLY A C 1
ATOM 2779 O O . GLY A 1 390 ? -16.968 -15.826 -9.898 1.00 57.37 390 GLY A O 1
ATOM 2780 N N . VAL A 1 391 ? -16.549 -13.733 -10.776 1.00 50.86 391 VAL A N 1
ATOM 2781 C CA . VAL A 1 391 ? -17.252 -13.861 -12.094 1.00 52.13 391 VAL A CA 1
ATOM 2782 C C . VAL A 1 391 ? -16.226 -13.780 -13.237 1.00 49.18 391 VAL A C 1
ATOM 2783 O O . VAL A 1 391 ? -15.500 -12.763 -13.283 1.00 48.39 391 VAL A O 1
ATOM 2787 N N . GLN A 1 392 ? -16.182 -14.791 -14.127 1.00 48.95 392 GLN A N 1
ATOM 2788 C CA . GLN A 1 392 ? -15.253 -14.853 -15.300 1.00 45.89 392 GLN A CA 1
ATOM 2789 C C . GLN A 1 392 ? -15.693 -13.891 -16.407 1.00 44.21 392 GLN A C 1
ATOM 2790 O O . GLN A 1 392 ? -14.808 -13.214 -16.969 1.00 44.97 392 GLN A O 1
ATOM 2796 N N . THR A 1 393 ? -16.995 -13.837 -16.707 1.00 39.61 393 THR A N 1
ATOM 2797 C CA . THR A 1 393 ? -17.548 -13.204 -17.932 1.00 39.47 393 THR A CA 1
ATOM 2798 C C . THR A 1 393 ? -18.975 -12.695 -17.666 1.00 38.11 393 THR A C 1
ATOM 2799 O O . THR A 1 393 ? -19.805 -13.478 -17.118 1.00 38.81 393 THR A O 1
ATOM 2803 N N . VAL A 1 394 ? -19.282 -11.466 -18.089 1.00 37.59 394 VAL A N 1
ATOM 2804 C CA . VAL A 1 394 ? -20.630 -10.862 -17.862 1.00 43.44 394 VAL A CA 1
ATOM 2805 C C . VAL A 1 394 ? -21.240 -10.371 -19.178 1.00 40.16 394 VAL A C 1
ATOM 2806 O O . VAL A 1 394 ? -20.601 -9.563 -19.868 1.00 44.20 394 VAL A O 1
ATOM 2810 N N . SER A 1 395 ? -22.462 -10.823 -19.482 1.00 43.49 395 SER A N 1
ATOM 2811 C CA . SER A 1 395 ? -23.344 -10.307 -20.564 1.00 40.73 395 SER A CA 1
ATOM 2812 C C . SER A 1 395 ? -23.720 -8.858 -20.261 1.00 40.45 395 SER A C 1
ATOM 2813 O O . SER A 1 395 ? -24.305 -8.633 -19.210 1.00 46.49 395 SER A O 1
ATOM 2816 N N . VAL A 1 396 ? -23.408 -7.936 -21.165 1.00 38.65 396 VAL A N 1
ATOM 2817 C CA . VAL A 1 396 ? -23.839 -6.516 -21.107 1.00 40.67 396 VAL A CA 1
ATOM 2818 C C . VAL A 1 396 ? -24.631 -6.245 -22.380 1.00 43.00 396 VAL A C 1
ATOM 2819 O O . VAL A 1 396 ? -24.098 -6.348 -23.485 1.00 40.80 396 VAL A O 1
ATOM 2823 N N . PRO A 1 397 ? -25.929 -5.900 -22.273 1.00 41.12 397 PRO A N 1
ATOM 2824 C CA . PRO A 1 397 ? -26.737 -5.644 -23.452 1.00 42.02 397 PRO A CA 1
ATOM 2825 C C . PRO A 1 397 ? -26.410 -4.290 -24.057 1.00 42.64 397 PRO A C 1
ATOM 2826 O O . PRO A 1 397 ? -25.815 -3.435 -23.413 1.00 39.90 397 PRO A O 1
ATOM 2830 N N . PRO A 1 398 ? -26.793 -4.059 -25.326 1.00 44.32 398 PRO A N 1
ATOM 2831 C CA . PRO A 1 398 ? -26.746 -2.710 -25.885 1.00 42.55 398 PRO A CA 1
ATOM 2832 C C . PRO A 1 398 ? -27.702 -1.824 -25.075 1.00 41.62 398 PRO A C 1
ATOM 2833 O O . PRO A 1 398 ? -28.743 -2.322 -24.688 1.00 40.13 398 PRO A O 1
ATOM 2837 N N . GLY A 1 399 ? -27.335 -0.558 -24.847 1.00 40.73 399 GLY A N 1
ATOM 2838 C CA . GLY A 1 399 ? -28.050 0.366 -23.940 1.00 42.65 399 GLY A CA 1
ATOM 2839 C C . GLY A 1 399 ? -27.936 -0.083 -22.490 1.00 42.46 399 GLY A C 1
ATOM 2840 O O . GLY A 1 399 ? -28.734 0.383 -21.647 1.00 47.03 399 GLY A O 1
ATOM 2841 N N . GLY A 1 400 ? -26.987 -0.976 -22.213 1.00 41.51 400 GLY A N 1
ATOM 2842 C CA . GLY A 1 400 ? -26.615 -1.438 -20.866 1.00 42.53 400 GLY A CA 1
ATOM 2843 C C . GLY A 1 400 ? -25.178 -1.082 -20.538 1.00 42.27 400 GLY A C 1
ATOM 2844 O O . GLY A 1 400 ? -24.373 -0.816 -21.478 1.00 40.97 400 GLY A O 1
ATOM 2845 N N . ALA A 1 401 ? -24.868 -1.040 -19.243 1.00 43.62 401 ALA A N 1
ATOM 2846 C CA . ALA A 1 401 ? -23.503 -0.874 -18.715 1.00 40.31 401 ALA A CA 1
ATOM 2847 C C . ALA A 1 401 ? -23.393 -1.673 -17.424 1.00 39.21 401 ALA A C 1
ATOM 2848 O O . ALA A 1 401 ? -24.440 -2.129 -16.907 1.00 38.64 401 ALA A O 1
ATOM 2850 N N . THR A 1 402 ? -22.154 -1.902 -17.004 1.00 40.31 402 THR A N 1
ATOM 2851 C CA . THR A 1 402 ? -21.794 -2.571 -15.736 1.00 41.88 402 THR A CA 1
ATOM 2852 C C . THR A 1 402 ? -20.519 -1.922 -15.193 1.00 39.52 402 THR A C 1
ATOM 2853 O O . THR A 1 402 ? -19.947 -1.024 -15.846 1.00 45.03 402 THR A O 1
ATOM 2857 N N . ILE A 1 403 ? -20.139 -2.345 -14.001 1.00 39.48 403 ILE A N 1
ATOM 2858 C CA . ILE A 1 403 ? -18.854 -2.037 -13.339 1.00 36.46 403 ILE A CA 1
ATOM 2859 C C . ILE A 1 403 ? -18.250 -3.387 -12.973 1.00 39.49 403 ILE A C 1
ATOM 2860 O O . ILE A 1 403 ? -18.983 -4.237 -12.423 1.00 41.02 403 ILE A O 1
ATOM 2865 N N . VAL A 1 404 ? -16.984 -3.583 -13.310 1.00 37.55 404 VAL A N 1
ATOM 2866 C CA . VAL A 1 404 ? -16.180 -4.723 -12.801 1.00 37.89 404 VAL A CA 1
ATOM 2867 C C . VAL A 1 404 ? -14.980 -4.138 -12.060 1.00 42.95 404 VAL A C 1
ATOM 2868 O O . VAL A 1 404 ? -14.496 -3.065 -12.476 1.00 42.83 404 VAL A O 1
ATOM 2872 N N . ASP A 1 405 ? -14.539 -4.794 -10.983 1.00 42.18 405 ASP A N 1
ATOM 2873 C CA . ASP A 1 405 ? -13.235 -4.477 -10.350 1.00 41.82 405 ASP A CA 1
ATOM 2874 C C . ASP A 1 405 ? -12.519 -5.790 -10.073 1.00 38.58 405 ASP A C 1
ATOM 2875 O O . ASP A 1 405 ? -13.186 -6.852 -10.014 1.00 41.91 405 ASP A O 1
ATOM 2880 N N . PHE A 1 406 ? -11.203 -5.707 -9.947 1.00 41.58 406 PHE A N 1
ATOM 2881 C CA . PHE A 1 406 ? -10.328 -6.848 -9.596 1.00 47.14 406 PHE A CA 1
ATOM 2882 C C . PHE A 1 406 ? -9.011 -6.276 -9.076 1.00 54.74 406 PHE A C 1
ATOM 2883 O O . PHE A 1 406 ? -8.726 -5.073 -9.336 1.00 49.42 406 PHE A O 1
ATOM 2891 N N . LYS A 1 407 ? -8.256 -7.085 -8.327 1.00 65.84 407 LYS A N 1
ATOM 2892 C CA . LYS A 1 407 ? -6.898 -6.702 -7.854 1.00 62.11 407 LYS A CA 1
ATOM 2893 C C . LYS A 1 407 ? -5.894 -7.293 -8.831 1.00 56.62 407 LYS A C 1
ATOM 2894 O O . LYS A 1 407 ? -6.013 -8.500 -9.142 1.00 57.08 407 LYS A O 1
ATOM 2900 N N . LEU A 1 408 ? -4.971 -6.466 -9.297 1.00 54.58 408 LEU A N 1
ATOM 2901 C CA . LEU A 1 408 ? -3.804 -6.912 -10.083 1.00 56.03 408 LEU A CA 1
ATOM 2902 C C . LEU A 1 408 ? -2.821 -7.528 -9.100 1.00 58.94 408 LEU A C 1
ATOM 2903 O O . LEU A 1 408 ? -1.992 -6.798 -8.543 1.00 64.03 408 LEU A O 1
ATOM 2908 N N . ASP A 1 409 ? -2.962 -8.826 -8.859 1.00 59.62 409 ASP A N 1
ATOM 2909 C CA . ASP A 1 409 ? -2.078 -9.567 -7.927 1.00 62.51 409 ASP A CA 1
ATOM 2910 C C . ASP A 1 409 ? -0.695 -9.641 -8.573 1.00 59.08 409 ASP A C 1
ATOM 2911 O O . ASP A 1 409 ? 0.273 -9.649 -7.826 1.00 63.80 409 ASP A O 1
ATOM 2916 N N . ARG A 1 410 ? -0.602 -9.670 -9.906 1.00 59.79 410 ARG A N 1
ATOM 2917 C CA . ARG A 1 410 ? 0.696 -9.877 -10.600 1.00 58.02 410 ARG A CA 1
ATOM 2918 C C . ARG A 1 410 ? 0.690 -9.249 -11.999 1.00 64.45 410 ARG A C 1
ATOM 2919 O O . ARG A 1 410 ? -0.374 -8.798 -12.447 1.00 65.44 410 ARG A O 1
ATOM 2927 N N . GLY A 1 411 ? 1.860 -9.233 -12.647 1.00 64.84 411 GLY A N 1
ATOM 2928 C CA . GLY A 1 411 ? 2.116 -8.526 -13.911 1.00 62.22 411 GLY A CA 1
ATOM 2929 C C . GLY A 1 411 ? 1.616 -9.301 -15.111 1.00 63.03 411 GLY A C 1
ATOM 2930 O O . GLY A 1 411 ? 1.253 -10.491 -14.946 1.00 63.72 411 GLY A O 1
ATOM 2931 N N . GLY A 1 412 ? 1.612 -8.639 -16.272 1.00 63.18 412 GLY A N 1
ATOM 2932 C CA . GLY A 1 412 ? 1.243 -9.222 -17.576 1.00 61.97 412 GLY A CA 1
ATOM 2933 C C . GLY A 1 412 ? 0.545 -8.225 -18.498 1.00 61.05 412 GLY A C 1
ATOM 2934 O O . GLY A 1 412 ? 0.230 -7.086 -18.066 1.00 61.91 412 GLY A O 1
ATOM 2935 N N . ARG A 1 413 ? 0.329 -8.622 -19.749 1.00 56.67 413 ARG A N 1
ATOM 2936 C CA . ARG A 1 413 ? -0.645 -7.974 -20.662 1.00 55.98 413 ARG A CA 1
ATOM 2937 C C . ARG A 1 413 ? -1.996 -8.679 -20.479 1.00 49.55 413 ARG A C 1
ATOM 2938 O O . ARG A 1 413 ? -2.113 -9.849 -20.855 1.00 45.14 413 ARG A O 1
ATOM 2946 N N . TYR A 1 414 ? -2.962 -8.000 -19.866 1.00 49.95 414 TYR A N 1
ATOM 2947 C CA . TYR A 1 414 ? -4.339 -8.519 -19.683 1.00 48.85 414 TYR A CA 1
ATOM 2948 C C . TYR A 1 414 ? -5.170 -8.047 -20.879 1.00 46.85 414 TYR A C 1
ATOM 2949 O O . TYR A 1 414 ? -5.007 -6.889 -21.320 1.00 52.50 414 TYR A O 1
ATOM 2958 N N . VAL A 1 415 ? -5.999 -8.926 -21.432 1.00 44.10 415 VAL A N 1
ATOM 2959 C CA . VAL A 1 415 ? -6.671 -8.664 -22.733 1.00 45.79 415 VAL A CA 1
ATOM 2960 C C . VAL A 1 415 ? -8.180 -8.585 -22.539 1.00 42.13 415 VAL A C 1
ATOM 2961 O O . VAL A 1 415 ? -8.772 -9.625 -22.207 1.00 42.61 415 VAL A O 1
ATOM 2965 N N . LEU A 1 416 ? -8.750 -7.411 -22.821 1.00 37.62 416 LEU A N 1
ATOM 2966 C CA . LEU A 1 416 ? -10.220 -7.164 -22.863 1.00 37.94 416 LEU A CA 1
ATOM 2967 C C . LEU A 1 416 ? -10.807 -7.755 -24.152 1.00 39.34 416 LEU A C 1
ATOM 2968 O O . LEU A 1 416 ? -10.291 -7.427 -25.241 1.00 42.05 416 LEU A O 1
ATOM 2973 N N . VAL A 1 417 ? -11.859 -8.565 -24.049 1.00 38.62 417 VAL A N 1
ATOM 2974 C CA . VAL A 1 417 ? -12.537 -9.209 -25.211 1.00 36.05 417 VAL A CA 1
ATOM 2975 C C . VAL A 1 417 ? -14.049 -9.238 -24.978 1.00 38.92 417 VAL A C 1
ATOM 2976 O O . VAL A 1 417 ? -14.485 -9.209 -23.804 1.00 42.66 417 VAL A O 1
ATOM 2980 N N . ASP A 1 418 ? -14.812 -9.296 -26.070 1.00 37.14 418 ASP A N 1
ATOM 2981 C CA . ASP A 1 418 ? -16.175 -9.877 -26.116 1.00 36.04 418 ASP A CA 1
ATOM 2982 C C . ASP A 1 418 ? -15.931 -11.362 -26.381 1.00 38.06 418 ASP A C 1
ATOM 2983 O O . ASP A 1 418 ? -15.242 -11.657 -27.337 1.00 45.42 418 ASP A O 1
ATOM 2988 N N . HIS A 1 419 ? -16.365 -12.258 -25.504 1.00 42.30 419 HIS A N 1
ATOM 2989 C CA . HIS A 1 419 ? -15.970 -13.692 -25.565 1.00 44.24 419 HIS A CA 1
ATOM 2990 C C . HIS A 1 419 ? -16.778 -14.406 -26.655 1.00 41.83 419 HIS A C 1
ATOM 2991 O O . HIS A 1 419 ? -16.664 -15.647 -26.733 1.00 44.41 419 HIS A O 1
ATOM 2998 N N . ALA A 1 420 ? -17.612 -13.678 -27.412 1.00 39.29 420 ALA A N 1
ATOM 2999 C CA . ALA A 1 420 ? -18.065 -14.117 -28.761 1.00 41.20 420 ALA A CA 1
ATOM 3000 C C . ALA A 1 420 ? -16.885 -13.876 -29.712 1.00 37.24 420 ALA A C 1
ATOM 3001 O O . ALA A 1 420 ? -16.829 -12.798 -30.331 1.00 37.66 420 ALA A O 1
ATOM 3003 N N . LEU A 1 421 ? -15.923 -14.798 -29.728 1.00 34.45 421 LEU A N 1
ATOM 3004 C CA . LEU A 1 421 ? -14.500 -14.481 -30.012 1.00 38.93 421 LEU A CA 1
ATOM 3005 C C . LEU A 1 421 ? -14.227 -14.323 -31.508 1.00 39.70 421 LEU A C 1
ATOM 3006 O O . LEU A 1 421 ? -13.110 -13.839 -31.828 1.00 41.61 421 LEU A O 1
ATOM 3011 N N . SER A 1 422 ? -15.180 -14.668 -32.377 1.00 35.43 422 SER A N 1
ATOM 3012 C CA . SER A 1 422 ? -15.106 -14.315 -33.817 1.00 39.01 422 SER A CA 1
ATOM 3013 C C . SER A 1 422 ? -14.933 -12.794 -33.928 1.00 39.20 422 SER A C 1
ATOM 3014 O O . SER A 1 422 ? -14.359 -12.331 -34.924 1.00 35.89 422 SER A O 1
ATOM 3017 N N . ARG A 1 423 ? -15.337 -12.033 -32.905 1.00 36.89 423 ARG A N 1
ATOM 3018 C CA . ARG A 1 423 ? -15.288 -10.552 -32.976 1.00 36.62 423 ARG A CA 1
ATOM 3019 C C . ARG A 1 423 ? -13.847 -10.071 -32.805 1.00 35.84 423 ARG A C 1
ATOM 3020 O O . ARG A 1 423 ? -13.608 -8.920 -33.132 1.00 37.93 423 ARG A O 1
ATOM 3028 N N . LEU A 1 424 ? -12.921 -10.926 -32.372 1.00 37.20 424 LEU A N 1
ATOM 3029 C CA . LEU A 1 424 ? -11.456 -10.668 -32.486 1.00 45.29 424 LEU A CA 1
ATOM 3030 C C . LEU A 1 424 ? -11.131 -10.307 -33.943 1.00 45.54 424 LEU A C 1
ATOM 3031 O O . LEU A 1 424 ? -10.409 -9.315 -34.191 1.00 55.18 424 LEU A O 1
ATOM 3036 N N . ASP A 1 425 ? -11.647 -11.109 -34.869 1.00 44.24 425 ASP A N 1
ATOM 3037 C CA . ASP A 1 425 ? -11.353 -11.002 -36.318 1.00 45.47 425 ASP A CA 1
ATOM 3038 C C . ASP A 1 425 ? -12.106 -9.806 -36.928 1.00 40.81 425 ASP A C 1
ATOM 3039 O O . ASP A 1 425 ? -11.989 -9.648 -38.122 1.00 47.70 425 ASP A O 1
ATOM 3044 N N . HIS A 1 426 ? -12.803 -8.970 -36.147 1.00 39.21 426 HIS A N 1
ATOM 3045 C CA . HIS A 1 426 ? -13.495 -7.726 -36.612 1.00 40.63 426 HIS A CA 1
ATOM 3046 C C . HIS A 1 426 ? -13.034 -6.476 -35.837 1.00 43.15 426 HIS A C 1
ATOM 3047 O O . HIS A 1 426 ? -13.755 -5.440 -35.916 1.00 40.24 426 HIS A O 1
ATOM 3054 N N . GLY A 1 427 ? -11.897 -6.545 -35.127 1.00 41.28 427 GLY A N 1
ATOM 3055 C CA . GLY A 1 427 ? -11.252 -5.384 -34.479 1.00 40.10 427 GLY A CA 1
ATOM 3056 C C . GLY A 1 427 ? -11.459 -5.292 -32.963 1.00 39.34 427 GLY A C 1
ATOM 3057 O O . GLY A 1 427 ? -10.949 -4.320 -32.371 1.00 39.78 427 GLY A O 1
ATOM 3058 N N . LEU A 1 428 ? -12.134 -6.259 -32.330 1.00 35.24 428 LEU A N 1
ATOM 3059 C CA . LEU A 1 428 ? -12.583 -6.148 -30.914 1.00 37.84 428 LEU A CA 1
ATOM 3060 C C . LEU A 1 428 ? -11.588 -6.822 -29.977 1.00 38.07 428 LEU A C 1
ATOM 3061 O O . LEU A 1 428 ? -11.753 -8.027 -29.664 1.00 37.91 428 LEU A O 1
ATOM 3066 N N . VAL A 1 429 ? -10.625 -6.044 -29.508 1.00 40.13 429 VAL A N 1
ATOM 3067 C CA . VAL A 1 429 ? -9.588 -6.501 -28.544 1.00 41.69 429 VAL A CA 1
ATOM 3068 C C . VAL A 1 429 ? -8.932 -5.251 -27.928 1.00 41.13 429 VAL A C 1
ATOM 3069 O O . VAL A 1 429 ? -8.786 -4.241 -28.641 1.00 37.01 429 VAL A O 1
ATOM 3073 N N . GLY A 1 430 ? -8.630 -5.312 -26.630 1.00 40.73 430 GLY A N 1
ATOM 3074 C CA . GLY A 1 430 ? -7.928 -4.258 -25.883 1.00 46.06 430 GLY A CA 1
ATOM 3075 C C . GLY A 1 430 ? -6.864 -4.842 -24.972 1.00 46.24 430 GLY A C 1
ATOM 3076 O O . GLY A 1 430 ? -6.978 -6.043 -24.591 1.00 51.41 430 GLY A O 1
ATOM 3077 N N . PHE A 1 431 ? -5.873 -4.028 -24.630 1.00 42.90 431 PHE A N 1
ATOM 3078 C CA . PHE A 1 431 ? -4.758 -4.405 -23.731 1.00 47.80 431 PHE A CA 1
ATOM 3079 C C . PHE A 1 431 ? -4.784 -3.577 -22.445 1.00 44.97 431 PHE A C 1
ATOM 3080 O O . PHE A 1 431 ? -4.938 -2.336 -22.497 1.00 46.59 431 PHE A O 1
ATOM 3088 N N . LEU A 1 432 ? -4.640 -4.277 -21.319 1.00 47.18 432 LEU A N 1
ATOM 3089 C CA . LEU A 1 432 ? -4.299 -3.716 -19.988 1.00 43.61 432 LEU A CA 1
ATOM 3090 C C . LEU A 1 432 ? -2.871 -4.163 -19.677 1.00 46.56 432 LEU A C 1
ATOM 3091 O O . LEU A 1 432 ? -2.674 -5.382 -19.380 1.00 38.35 432 LEU A O 1
ATOM 3096 N N . ASN A 1 433 ? -1.930 -3.222 -19.794 1.00 44.74 433 ASN A N 1
ATOM 3097 C CA . ASN A 1 433 ? -0.475 -3.475 -19.665 1.00 49.04 433 ASN A CA 1
ATOM 3098 C C . ASN A 1 433 ? -0.081 -3.228 -18.205 1.00 45.03 433 ASN A C 1
ATOM 3099 O O . ASN A 1 433 ? -0.368 -2.138 -17.688 1.00 46.95 433 ASN A O 1
ATOM 3104 N N . VAL A 1 434 ? 0.551 -4.224 -17.584 1.00 46.38 434 VAL A N 1
ATOM 3105 C CA . VAL A 1 434 ? 0.926 -4.237 -16.139 1.00 47.78 434 VAL A CA 1
ATOM 3106 C C . VAL A 1 434 ? 2.336 -4.831 -16.008 1.00 47.21 434 VAL A C 1
ATOM 3107 O O . VAL A 1 434 ? 2.436 -6.086 -16.107 1.00 47.33 434 VAL A O 1
ATOM 3111 N N . ASP A 1 435 ? 3.360 -3.990 -15.780 1.00 49.03 435 ASP A N 1
ATOM 3112 C CA . ASP A 1 435 ? 4.779 -4.417 -15.573 1.00 60.66 435 ASP A CA 1
ATOM 3113 C C . ASP A 1 435 ? 4.920 -5.318 -14.338 1.00 67.96 435 ASP A C 1
ATOM 3114 O O . ASP A 1 435 ? 4.357 -4.961 -13.293 1.00 80.98 435 ASP A O 1
ATOM 3119 N N . GLY A 1 436 ? 5.705 -6.392 -14.450 1.00 67.39 436 GLY A N 1
ATOM 3120 C CA . GLY A 1 436 ? 6.065 -7.306 -13.355 1.00 69.68 436 GLY A CA 1
ATOM 3121 C C . GLY A 1 436 ? 6.793 -8.519 -13.912 1.00 71.00 436 GLY A C 1
ATOM 3122 O O . GLY A 1 436 ? 6.818 -8.707 -15.116 1.00 66.41 436 GLY A O 1
ATOM 3123 N N . PRO A 1 437 ? 7.378 -9.402 -13.074 1.00 86.26 437 PRO A N 1
ATOM 3124 C CA . PRO A 1 437 ? 8.136 -10.544 -13.587 1.00 87.52 437 PRO A CA 1
ATOM 3125 C C . PRO A 1 437 ? 7.251 -11.487 -14.418 1.00 79.78 437 PRO A C 1
ATOM 3126 O O . PRO A 1 437 ? 6.062 -11.478 -14.234 1.00 73.83 437 PRO A O 1
ATOM 3130 N N . LYS A 1 438 ? 7.854 -12.264 -15.321 1.00 82.46 438 LYS A N 1
ATOM 3131 C CA . LYS A 1 438 ? 7.199 -13.394 -16.034 1.00 86.38 438 LYS A CA 1
ATOM 3132 C C . LYS A 1 438 ? 6.705 -14.425 -15.012 1.00 77.40 438 LYS A C 1
ATOM 3133 O O . LYS A 1 438 ? 5.526 -14.789 -15.097 1.00 68.73 438 LYS A O 1
ATOM 3139 N N . ASN A 1 439 ? 7.582 -14.861 -14.098 1.00 75.92 439 ASN A N 1
ATOM 3140 C CA . ASN A 1 439 ? 7.348 -15.984 -13.148 1.00 78.52 439 ASN A CA 1
ATOM 3141 C C . ASN A 1 439 ? 7.315 -15.452 -11.710 1.00 72.39 439 ASN A C 1
ATOM 3142 O O . ASN A 1 439 ? 8.315 -14.863 -11.272 1.00 67.97 439 ASN A O 1
ATOM 3147 N N . ASP A 1 440 ? 6.192 -15.666 -11.017 1.00 73.00 440 ASP A N 1
ATOM 3148 C CA . ASP A 1 440 ? 6.026 -15.493 -9.548 1.00 72.90 440 ASP A CA 1
ATOM 3149 C C . ASP A 1 440 ? 5.245 -16.704 -9.012 1.00 72.57 440 ASP A C 1
ATOM 3150 O O . ASP A 1 440 ? 5.024 -17.662 -9.779 1.00 71.95 440 ASP A O 1
ATOM 3155 N N . ALA A 1 441 ? 4.859 -16.683 -7.737 1.00 73.23 441 ALA A N 1
ATOM 3156 C CA . ALA A 1 441 ? 4.190 -17.810 -7.037 1.00 70.43 441 ALA A CA 1
ATOM 3157 C C . ALA A 1 441 ? 2.753 -18.004 -7.560 1.00 64.49 441 ALA A C 1
ATOM 3158 O O . ALA A 1 441 ? 2.221 -19.113 -7.363 1.00 63.70 441 ALA A O 1
ATOM 3160 N N . ILE A 1 442 ? 2.153 -16.972 -8.174 1.00 62.05 442 ILE A N 1
ATOM 3161 C CA . ILE A 1 442 ? 0.735 -16.946 -8.660 1.00 71.84 442 ILE A CA 1
ATOM 3162 C C . ILE A 1 442 ? 0.627 -17.635 -10.038 1.00 68.98 442 ILE A C 1
ATOM 3163 O O . ILE A 1 442 ? -0.379 -18.345 -10.268 1.00 63.86 442 ILE A O 1
ATOM 3168 N N . MET A 1 443 ? 1.614 -17.442 -10.917 1.00 62.60 443 MET A N 1
ATOM 3169 C CA . MET A 1 443 ? 1.718 -18.171 -12.212 1.00 65.43 443 MET A CA 1
ATOM 3170 C C . MET A 1 443 ? 3.180 -18.200 -12.674 1.00 63.61 443 MET A C 1
ATOM 3171 O O . MET A 1 443 ? 3.795 -17.108 -12.723 1.00 61.26 443 MET A O 1
ATOM 3176 N N . HIS A 1 444 ? 3.713 -19.382 -13.005 1.00 59.34 444 HIS A N 1
ATOM 3177 C CA . HIS A 1 444 ? 5.107 -19.529 -13.506 1.00 65.56 444 HIS A CA 1
ATOM 3178 C C . HIS A 1 444 ? 5.247 -20.769 -14.386 1.00 67.82 444 HIS A C 1
ATOM 3179 O O . HIS A 1 444 ? 4.375 -21.676 -14.313 1.00 64.78 444 HIS A O 1
ATOM 3186 N N . GLU A 1 445 ? 6.328 -20.809 -15.167 1.00 67.27 445 GLU A N 1
ATOM 3187 C CA . GLU A 1 445 ? 6.624 -21.959 -16.055 1.00 82.62 445 GLU A CA 1
ATOM 3188 C C . GLU A 1 445 ? 7.239 -23.057 -15.181 1.00 79.87 445 GLU A C 1
ATOM 3189 O O . GLU A 1 445 ? 7.794 -22.724 -14.136 1.00 79.29 445 GLU A O 1
ATOM 3195 N N . GLY A 1 446 ? 7.091 -24.318 -15.581 1.00 87.22 446 GLY A N 1
ATOM 3196 C CA . GLY A 1 446 ? 7.633 -25.477 -14.847 1.00 90.60 446 GLY A CA 1
ATOM 3197 C C . GLY A 1 446 ? 6.856 -25.756 -13.564 1.00 86.99 446 GLY A C 1
ATOM 3198 O O . GLY A 1 446 ? 5.946 -25.002 -13.221 1.00 81.12 446 GLY A O 1
ATOM 3199 N N . PRO A 1 447 ? 7.183 -26.861 -12.847 1.00 93.29 447 PRO A N 1
ATOM 3200 C CA . PRO A 1 447 ? 6.501 -27.216 -11.598 1.00 90.84 447 PRO A CA 1
ATOM 3201 C C . PRO A 1 447 ? 7.055 -26.436 -10.404 1.00 89.28 447 PRO A C 1
ATOM 3202 O O . PRO A 1 447 ? 7.931 -25.585 -10.579 1.00 83.50 447 PRO A O 1
ATOM 3206 N N . PRO A 1 448 ? 6.542 -26.675 -9.167 1.00 90.44 448 PRO A N 1
ATOM 3207 C CA . PRO A 1 448 ? 7.166 -26.154 -7.940 1.00 78.10 448 PRO A CA 1
ATOM 3208 C C . PRO A 1 448 ? 8.611 -26.615 -7.699 1.00 74.34 448 PRO A C 1
ATOM 3209 O O . PRO A 1 448 ? 9.462 -25.758 -7.460 1.00 67.03 448 PRO A O 1
ATOM 3213 N N . HIS B 1 27 ? -39.165 -39.497 -29.057 1.00 92.50 27 HIS B N 1
ATOM 3214 C CA . HIS B 1 27 ? -39.914 -38.330 -29.653 1.00 96.80 27 HIS B CA 1
ATOM 3215 C C . HIS B 1 27 ? -38.967 -37.128 -29.891 1.00 93.48 27 HIS B C 1
ATOM 3216 O O . HIS B 1 27 ? -39.255 -35.989 -29.423 1.00 102.24 27 HIS B O 1
ATOM 3223 N N . ALA B 1 28 ? -37.850 -37.388 -30.599 1.00 90.48 28 ALA B N 1
ATOM 3224 C CA . ALA B 1 28 ? -36.956 -36.409 -31.291 1.00 82.43 28 ALA B CA 1
ATOM 3225 C C . ALA B 1 28 ? -37.198 -36.511 -32.797 1.00 76.98 28 ALA B C 1
ATOM 3226 O O . ALA B 1 28 ? -36.748 -37.476 -33.410 1.00 70.53 28 ALA B O 1
ATOM 3228 N N . PRO B 1 29 ? -37.905 -35.543 -33.433 1.00 73.56 29 PRO B N 1
ATOM 3229 C CA . PRO B 1 29 ? -38.682 -35.826 -34.643 1.00 68.99 29 PRO B CA 1
ATOM 3230 C C . PRO B 1 29 ? -37.788 -36.218 -35.823 1.00 65.22 29 PRO B C 1
ATOM 3231 O O . PRO B 1 29 ? -36.716 -35.653 -35.922 1.00 66.49 29 PRO B O 1
ATOM 3235 N N . VAL B 1 30 ? -38.218 -37.184 -36.644 1.00 58.81 30 VAL B N 1
ATOM 3236 C CA . VAL B 1 30 ? -37.586 -37.472 -37.972 1.00 52.44 30 VAL B CA 1
ATOM 3237 C C . VAL B 1 30 ? -38.004 -36.365 -38.944 1.00 46.93 30 VAL B C 1
ATOM 3238 O O . VAL B 1 30 ? -39.239 -36.200 -39.159 1.00 44.97 30 VAL B O 1
ATOM 3242 N N . VAL B 1 31 ? -37.036 -35.612 -39.477 1.00 42.27 31 VAL B N 1
ATOM 3243 C CA . VAL B 1 31 ? -37.327 -34.399 -40.301 1.00 44.60 31 VAL B CA 1
ATOM 3244 C C . VAL B 1 31 ? -36.998 -34.672 -41.780 1.00 45.29 31 VAL B C 1
ATOM 3245 O O . VAL B 1 31 ? -35.946 -35.277 -42.082 1.00 47.73 31 VAL B O 1
ATOM 3249 N N . PHE B 1 32 ? -37.897 -34.237 -42.657 1.00 45.25 32 PHE B N 1
ATOM 3250 C CA . PHE B 1 32 ? -37.779 -34.263 -44.132 1.00 43.70 32 PHE B CA 1
ATOM 3251 C C . PHE B 1 32 ? -38.176 -32.880 -44.652 1.00 41.81 32 PHE B C 1
ATOM 3252 O O . PHE B 1 32 ? -39.242 -32.361 -44.248 1.00 37.71 32 PHE B O 1
ATOM 3260 N N . THR B 1 33 ? -37.336 -32.305 -45.508 1.00 43.33 33 THR B N 1
ATOM 3261 C CA . THR B 1 33 ? -37.569 -31.008 -46.189 1.00 45.32 33 THR B CA 1
ATOM 3262 C C . THR B 1 33 ? -37.857 -31.273 -47.677 1.00 45.25 33 THR B C 1
ATOM 3263 O O . THR B 1 33 ? -37.059 -31.985 -48.335 1.00 45.29 33 THR B O 1
ATOM 3267 N N . LEU B 1 34 ? -38.969 -30.742 -48.188 1.00 41.39 34 LEU B N 1
ATOM 3268 C CA . LEU B 1 34 ? -39.358 -30.873 -49.606 1.00 41.96 34 LEU B CA 1
ATOM 3269 C C . LEU B 1 34 ? -39.431 -29.477 -50.209 1.00 46.89 34 LEU B C 1
ATOM 3270 O O . LEU B 1 34 ? -40.075 -28.609 -49.579 1.00 47.34 34 LEU B O 1
ATOM 3275 N N . ARG B 1 35 ? -38.801 -29.291 -51.377 1.00 43.66 35 ARG B N 1
ATOM 3276 C CA . ARG B 1 35 ? -38.929 -28.078 -52.221 1.00 45.91 35 ARG B CA 1
ATOM 3277 C C . ARG B 1 35 ? -39.749 -28.478 -53.456 1.00 45.90 35 ARG B C 1
ATOM 3278 O O . ARG B 1 35 ? -39.439 -29.510 -54.077 1.00 42.54 35 ARG B O 1
ATOM 3286 N N . THR B 1 36 ? -40.802 -27.725 -53.768 1.00 43.87 36 THR B N 1
ATOM 3287 C CA . THR B 1 36 ? -41.610 -27.925 -54.990 1.00 44.83 36 THR B CA 1
ATOM 3288 C C . THR B 1 36 ? -40.758 -27.478 -56.177 1.00 49.73 36 THR B C 1
ATOM 3289 O O . THR B 1 36 ? -39.913 -26.570 -56.006 1.00 45.52 36 THR B O 1
ATOM 3293 N N . GLY B 1 37 ? -40.959 -28.088 -57.343 1.00 51.87 37 GLY B N 1
ATOM 3294 C CA . GLY B 1 37 ? -40.309 -27.611 -58.577 1.00 49.29 37 GLY B CA 1
ATOM 3295 C C . GLY B 1 37 ? -40.677 -28.432 -59.790 1.00 45.34 37 GLY B C 1
ATOM 3296 O O . GLY B 1 37 ? -41.755 -29.090 -59.775 1.00 52.41 37 GLY B O 1
ATOM 3297 N N . ILE B 1 38 ? -39.819 -28.343 -60.811 1.00 44.50 38 ILE B N 1
ATOM 3298 C CA . ILE B 1 38 ? -39.951 -29.038 -62.125 1.00 44.05 38 ILE B CA 1
ATOM 3299 C C . ILE B 1 38 ? -38.723 -29.939 -62.297 1.00 46.16 38 ILE B C 1
ATOM 3300 O O . ILE B 1 38 ? -37.603 -29.441 -62.253 1.00 48.38 38 ILE B O 1
ATOM 3305 N N . ALA B 1 39 ? -38.929 -31.234 -62.457 1.00 49.16 39 ALA B N 1
ATOM 3306 C CA . ALA B 1 39 ? -37.850 -32.222 -62.655 1.00 52.66 39 ALA B CA 1
ATOM 3307 C C . ALA B 1 39 ? -38.451 -33.411 -63.388 1.00 53.65 39 ALA B C 1
ATOM 3308 O O . ALA B 1 39 ? -39.675 -33.638 -63.231 1.00 65.68 39 ALA B O 1
ATOM 3310 N N . GLU B 1 40 ? -37.652 -34.072 -64.227 1.00 63.38 40 GLU B N 1
ATOM 3311 C CA . GLU B 1 40 ? -38.082 -35.265 -65.005 1.00 59.95 40 GLU B CA 1
ATOM 3312 C C . GLU B 1 40 ? -39.396 -34.939 -65.721 1.00 56.51 40 GLU B C 1
ATOM 3313 O O . GLU B 1 40 ? -40.261 -35.828 -65.743 1.00 65.72 40 GLU B O 1
ATOM 3319 N N . GLY B 1 41 ? -39.546 -33.708 -66.236 1.00 52.55 41 GLY B N 1
ATOM 3320 C CA . GLY B 1 41 ? -40.649 -33.277 -67.127 1.00 48.82 41 GLY B CA 1
ATOM 3321 C C . GLY B 1 41 ? -41.988 -33.186 -66.416 1.00 51.27 41 GLY B C 1
ATOM 3322 O O . GLY B 1 41 ? -43.045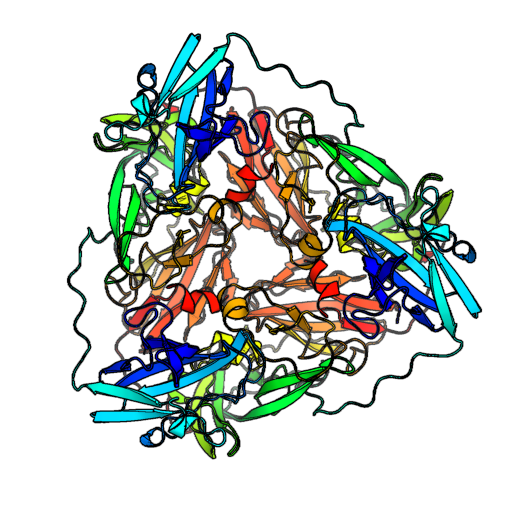 -33.125 -67.118 1.00 54.37 41 GLY B O 1
ATOM 3323 N N . ARG B 1 42 ? -41.955 -33.157 -65.074 1.00 55.63 42 ARG B N 1
ATOM 3324 C CA . ARG B 1 42 ? -43.159 -33.146 -64.203 1.00 51.68 42 ARG B CA 1
ATOM 3325 C C . ARG B 1 42 ? -43.013 -32.053 -63.141 1.00 50.93 42 ARG B C 1
ATOM 3326 O O . ARG B 1 42 ? -41.860 -31.619 -62.834 1.00 48.47 42 ARG B O 1
ATOM 3334 N N . MET B 1 43 ? -44.153 -31.597 -62.624 1.00 44.71 43 MET B N 1
ATOM 3335 C CA . MET B 1 43 ? -44.216 -30.768 -61.398 1.00 48.77 43 MET B CA 1
ATOM 3336 C C . MET B 1 43 ? -44.168 -31.708 -60.189 1.00 50.07 43 MET B C 1
ATOM 3337 O O . MET B 1 43 ? -45.074 -32.563 -60.073 1.00 45.25 43 MET B O 1
ATOM 3342 N N . VAL B 1 44 ? -43.134 -31.583 -59.349 1.00 47.85 44 VAL B N 1
ATOM 3343 C CA . VAL B 1 44 ? -42.782 -32.611 -58.325 1.00 45.59 44 VAL B CA 1
ATOM 3344 C C . VAL B 1 44 ? -42.392 -31.974 -56.984 1.00 45.66 44 VAL B C 1
ATOM 3345 O O . VAL B 1 44 ? -42.263 -30.726 -56.874 1.00 40.75 44 VAL B O 1
ATOM 3349 N N . TYR B 1 45 ? -42.192 -32.844 -55.999 1.00 40.58 45 TYR B N 1
ATOM 3350 C CA . TYR B 1 45 ? -41.458 -32.539 -54.757 1.00 42.98 45 TYR B CA 1
ATOM 3351 C C . TYR B 1 45 ? -40.009 -32.951 -55.002 1.00 43.01 45 TYR B C 1
ATOM 3352 O O . TYR B 1 45 ? -39.791 -34.009 -55.622 1.00 41.81 45 TYR B O 1
ATOM 3361 N N . ILE B 1 46 ? -39.065 -32.124 -54.557 1.00 39.86 46 ILE B N 1
ATOM 3362 C CA . ILE B 1 46 ? -37.613 -32.448 -54.568 1.00 44.83 46 ILE B CA 1
ATOM 3363 C C . ILE B 1 46 ? -37.101 -32.444 -53.123 1.00 49.08 46 ILE B C 1
ATOM 3364 O O . ILE B 1 46 ? -37.328 -31.438 -52.401 1.00 47.49 46 ILE B O 1
ATOM 3369 N N . GLY B 1 47 ? -36.437 -33.531 -52.718 1.00 49.62 47 GLY B N 1
ATOM 3370 C CA . GLY B 1 47 ? -35.808 -33.654 -51.390 1.00 54.07 47 GLY B CA 1
ATOM 3371 C C . GLY B 1 47 ? -34.673 -32.652 -51.187 1.00 52.21 47 GLY B C 1
ATOM 3372 O O . GLY B 1 47 ? -33.941 -32.397 -52.145 1.00 43.28 47 GLY B O 1
ATOM 3373 N N . VAL B 1 48 ? -34.553 -32.113 -49.969 1.00 50.88 48 VAL B N 1
ATOM 3374 C CA . VAL B 1 48 ? -33.488 -31.167 -49.542 1.00 50.03 48 VAL B CA 1
ATOM 3375 C C . VAL B 1 48 ? -32.793 -31.747 -48.309 1.00 48.52 48 VAL B C 1
ATOM 3376 O O . VAL B 1 48 ? -33.473 -31.971 -47.311 1.00 51.39 48 VAL B O 1
ATOM 3380 N N . GLY B 1 49 ? -31.485 -31.996 -48.417 1.00 48.86 49 GLY B N 1
ATOM 3381 C CA . GLY B 1 49 ? -30.614 -32.533 -47.357 1.00 46.53 49 GLY B CA 1
ATOM 3382 C C . GLY B 1 49 ? -30.946 -33.968 -47.008 1.00 43.43 49 GLY B C 1
ATOM 3383 O O . GLY B 1 49 ? -31.888 -34.504 -47.559 1.00 42.91 49 GLY B O 1
ATOM 3384 N N . GLY B 1 50 ? -30.179 -34.556 -46.102 1.00 48.27 50 GLY B N 1
ATOM 3385 C CA . GLY B 1 50 ? -30.452 -35.884 -45.526 1.00 51.45 50 GLY B CA 1
ATOM 3386 C C . GLY B 1 50 ? -30.228 -36.967 -46.553 1.00 55.81 50 GLY B C 1
ATOM 3387 O O . GLY B 1 50 ? -29.385 -36.764 -47.444 1.00 57.96 50 GLY B O 1
ATOM 3388 N N . ASP B 1 51 ? -30.990 -38.058 -46.453 1.00 62.95 51 ASP B N 1
ATOM 3389 C CA . ASP B 1 51 ? -30.884 -39.237 -47.355 1.00 65.28 51 ASP B CA 1
ATOM 3390 C C . ASP B 1 51 ? -31.662 -38.987 -48.649 1.00 58.48 51 ASP B C 1
ATOM 3391 O O . ASP B 1 51 ? -31.713 -39.905 -49.468 1.00 57.48 51 ASP B O 1
ATOM 3396 N N . ILE B 1 52 ? -32.269 -37.810 -48.805 1.00 48.42 52 ILE B N 1
ATOM 3397 C CA . ILE B 1 52 ? -33.233 -37.537 -49.901 1.00 47.92 52 ILE B CA 1
ATOM 3398 C C . ILE B 1 52 ? -32.776 -36.333 -50.735 1.00 49.98 52 ILE B C 1
ATOM 3399 O O . ILE B 1 52 ? -33.590 -35.876 -51.555 1.00 50.53 52 ILE B O 1
ATOM 3404 N N . ASP B 1 53 ? -31.5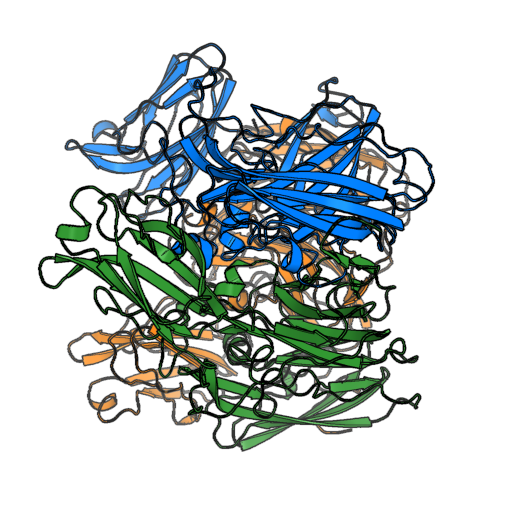43 -35.839 -50.573 1.00 50.31 53 ASP B N 1
ATOM 3405 C CA . ASP B 1 53 ? -31.104 -34.578 -51.238 1.00 50.94 53 ASP B CA 1
ATOM 3406 C C . ASP B 1 53 ? -31.240 -34.751 -52.763 1.00 50.82 53 ASP B C 1
ATOM 3407 O O . ASP B 1 53 ? -30.742 -35.737 -53.288 1.00 46.90 53 ASP B O 1
ATOM 3412 N N . ARG B 1 54 ? -31.969 -33.847 -53.418 1.00 53.09 54 ARG B N 1
ATOM 3413 C CA . ARG B 1 54 ? -32.081 -33.692 -54.892 1.00 49.09 54 ARG B CA 1
ATOM 3414 C C . ARG B 1 54 ? -32.881 -34.833 -55.533 1.00 46.08 54 ARG B C 1
ATOM 3415 O O . ARG B 1 54 ? -33.039 -34.796 -56.755 1.00 46.79 54 ARG B O 1
ATOM 3423 N N . GLN B 1 55 ? -33.396 -35.784 -54.761 1.00 45.31 55 GLN B N 1
ATOM 3424 C CA . GLN B 1 55 ? -34.284 -36.855 -55.282 1.00 46.54 55 GLN B CA 1
ATOM 3425 C C . GLN B 1 55 ? -35.668 -36.279 -55.558 1.00 46.61 55 GLN B C 1
ATOM 3426 O O . GLN B 1 55 ? -36.127 -35.443 -54.773 1.00 49.81 55 GLN B O 1
ATOM 3432 N N . VAL B 1 56 ? -36.324 -36.732 -56.620 1.00 47.23 56 VAL B N 1
ATOM 3433 C CA . VAL B 1 56 ? -37.667 -36.208 -56.979 1.00 50.04 56 VAL B CA 1
ATOM 3434 C C . VAL B 1 56 ? -38.693 -37.175 -56.378 1.00 45.90 56 VAL B C 1
ATOM 3435 O O . VAL B 1 56 ? -38.438 -38.393 -56.415 1.00 46.11 56 VAL B O 1
ATOM 3439 N N . ASN B 1 57 ? -39.765 -36.632 -55.805 1.00 39.50 57 ASN B N 1
ATOM 3440 C CA . ASN B 1 57 ? -40.812 -37.396 -55.087 1.00 42.25 57 ASN B CA 1
ATOM 3441 C C . ASN B 1 57 ? -40.155 -38.476 -54.215 1.00 45.16 57 ASN B C 1
ATOM 3442 O O . ASN B 1 57 ? -40.450 -39.663 -54.326 1.00 43.51 57 ASN B O 1
ATOM 3447 N N . PRO B 1 58 ? -39.252 -38.100 -53.282 1.00 47.38 58 PRO B N 1
ATOM 3448 C CA . PRO B 1 58 ? -38.496 -39.083 -52.501 1.00 47.72 58 PRO B CA 1
ATOM 3449 C C . PRO B 1 58 ? -39.386 -39.909 -51.564 1.00 45.01 58 PRO B C 1
ATOM 3450 O O . PRO B 1 58 ? -40.368 -39.390 -51.057 1.00 43.40 58 PRO B O 1
ATOM 3454 N N . LYS B 1 59 ? -39.041 -41.179 -51.390 1.00 43.47 59 LYS B N 1
ATOM 3455 C CA . LYS B 1 59 ? -39.692 -42.062 -50.392 1.00 46.50 59 LYS B CA 1
ATOM 3456 C C . LYS B 1 59 ? -39.185 -41.621 -49.013 1.00 52.00 59 LYS B C 1
ATOM 3457 O O . LYS B 1 59 ? -37.945 -41.526 -48.816 1.00 51.59 59 LYS B O 1
ATOM 3463 N N . LEU B 1 60 ? -40.113 -41.311 -48.110 1.00 50.59 60 LEU B N 1
ATOM 3464 C CA . LEU B 1 60 ? -39.816 -40.905 -46.714 1.00 49.02 60 LEU B CA 1
ATOM 3465 C C . LEU B 1 60 ? -39.926 -42.138 -45.807 1.00 46.06 60 LEU B C 1
ATOM 3466 O O . LEU B 1 60 ? -41.065 -42.537 -45.500 1.00 46.21 60 LEU B O 1
ATOM 3471 N N . VAL B 1 61 ? -38.789 -42.735 -45.437 1.00 44.44 61 VAL B N 1
ATOM 3472 C CA . VAL B 1 61 ? -38.756 -43.977 -44.605 1.00 49.73 61 VAL B CA 1
ATOM 3473 C C . VAL B 1 61 ? -38.711 -43.595 -43.123 1.00 52.49 61 VAL B C 1
ATOM 3474 O O . VAL B 1 61 ? -37.766 -42.926 -42.681 1.00 51.72 61 VAL B O 1
ATOM 3478 N N . VAL B 1 62 ? -39.724 -44.046 -42.398 1.00 56.41 62 VAL B N 1
ATOM 3479 C CA . VAL B 1 62 ? -40.030 -43.698 -40.984 1.00 54.35 62 VAL B CA 1
ATOM 3480 C C . VAL B 1 62 ? -40.357 -45.017 -40.272 1.00 57.14 62 VAL B C 1
ATOM 3481 O O . VAL B 1 62 ? -40.914 -45.922 -40.936 1.00 56.69 62 VAL B O 1
ATOM 3485 N N . HIS B 1 63 ? -40.033 -45.131 -38.987 1.00 57.34 63 HIS B N 1
ATOM 3486 C CA . HIS B 1 63 ? -40.325 -46.333 -38.171 1.00 51.35 63 HIS B CA 1
ATOM 3487 C C . HIS B 1 63 ? -41.564 -46.083 -37.308 1.00 50.10 63 HIS B C 1
ATOM 3488 O O . HIS B 1 63 ? -41.758 -44.951 -36.877 1.00 47.29 63 HIS B O 1
ATOM 3495 N N . GLU B 1 64 ? -42.373 -47.124 -37.112 1.00 50.75 64 GLU B N 1
ATOM 3496 C CA . GLU B 1 64 ? -43.627 -47.115 -36.319 1.00 49.56 64 GLU B CA 1
ATOM 3497 C C . GLU B 1 64 ? -43.417 -46.308 -35.035 1.00 50.89 64 GLU B C 1
ATOM 3498 O O . GLU B 1 64 ? -42.411 -46.518 -34.350 1.00 43.60 64 GLU B O 1
ATOM 3504 N N . GLY B 1 65 ? -44.334 -45.389 -34.742 1.00 49.72 65 GLY B N 1
ATOM 3505 C CA . GLY B 1 65 ? -44.317 -44.589 -33.509 1.00 48.05 65 GLY B CA 1
ATOM 3506 C C . GLY B 1 65 ? -43.343 -43.421 -33.548 1.00 48.90 65 GLY B C 1
ATOM 3507 O O . GLY B 1 65 ? -43.324 -42.677 -32.583 1.00 54.62 65 GLY B O 1
ATOM 3508 N N . GLU B 1 66 ? -42.554 -43.229 -34.603 1.00 51.03 66 GLU B N 1
ATOM 3509 C CA . GLU B 1 66 ? -41.710 -42.008 -34.714 1.00 48.06 66 GLU B CA 1
ATOM 3510 C C . GLU B 1 66 ? -42.622 -40.802 -34.957 1.00 46.85 66 GLU B C 1
ATOM 3511 O O . GLU B 1 66 ? -43.716 -40.967 -35.529 1.00 47.10 66 GLU B O 1
ATOM 3517 N N . THR B 1 67 ? -42.195 -39.641 -34.486 1.00 43.99 67 THR B N 1
ATOM 3518 C CA . THR B 1 67 ? -42.803 -38.331 -34.813 1.00 48.46 67 THR B CA 1
ATOM 3519 C C . THR B 1 67 ? -42.123 -37.851 -36.094 1.00 51.96 67 THR B C 1
ATOM 3520 O O . THR B 1 67 ? -40.859 -37.871 -36.157 1.00 51.61 67 THR B O 1
ATOM 3524 N N . VAL B 1 68 ? -42.927 -37.439 -37.071 1.00 48.54 68 VAL B N 1
ATOM 3525 C CA . VAL B 1 68 ? -42.450 -37.027 -38.417 1.00 47.11 68 VAL B CA 1
ATOM 3526 C C . VAL B 1 68 ? -42.728 -35.537 -38.572 1.00 41.17 68 VAL B C 1
ATOM 3527 O O . VAL B 1 68 ? -43.868 -35.108 -38.304 1.00 40.73 68 VAL B O 1
ATOM 3531 N N . GLN B 1 69 ? -41.688 -34.782 -38.903 1.00 40.84 69 GLN B N 1
ATOM 3532 C CA . GLN B 1 69 ? -41.790 -33.359 -39.297 1.00 43.86 69 GLN B CA 1
ATOM 3533 C C . GLN B 1 69 ? -41.465 -33.276 -40.795 1.00 47.24 69 GLN B C 1
ATOM 3534 O O . GLN B 1 69 ? -40.377 -33.754 -41.210 1.00 44.97 69 GLN B O 1
ATOM 3540 N N . ILE B 1 70 ? -42.394 -32.736 -41.573 1.00 45.46 70 ILE B N 1
ATOM 3541 C CA . ILE B 1 70 ? -42.202 -32.453 -43.021 1.00 45.09 70 ILE B CA 1
ATOM 3542 C C . ILE B 1 70 ? -42.225 -30.935 -43.192 1.00 41.17 70 ILE B C 1
ATOM 3543 O O . ILE B 1 70 ? -43.245 -30.333 -42.861 1.00 37.85 70 ILE B O 1
ATOM 3548 N N . ASN B 1 71 ? -41.118 -30.366 -43.659 1.00 39.69 71 ASN B N 1
ATOM 3549 C CA . ASN B 1 71 ? -40.989 -28.929 -44.017 1.00 41.86 71 ASN B CA 1
ATOM 3550 C C . ASN B 1 71 ? -41.236 -28.769 -45.520 1.00 44.39 71 ASN B C 1
ATOM 3551 O O . ASN B 1 71 ? -40.392 -29.253 -46.298 1.00 45.74 71 ASN B O 1
ATOM 3556 N N . LEU B 1 72 ? -42.339 -28.136 -45.920 1.00 43.08 72 LEU B N 1
ATOM 3557 C CA . LEU B 1 72 ? -42.596 -27.811 -47.347 1.00 45.44 72 LEU B CA 1
ATOM 3558 C C . LEU B 1 72 ? -42.101 -26.398 -47.646 1.00 45.46 72 LEU B C 1
ATOM 3559 O O . LEU B 1 72 ? -42.547 -25.472 -46.972 1.00 46.73 72 LEU B O 1
ATOM 3564 N N . ILE B 1 73 ? -41.262 -26.261 -48.673 1.00 47.90 73 ILE B N 1
ATOM 3565 C CA . ILE B 1 73 ? -40.757 -24.963 -49.194 1.00 44.16 73 ILE B CA 1
ATOM 3566 C C . ILE B 1 73 ? -41.119 -24.857 -50.676 1.00 46.38 73 ILE B C 1
ATOM 3567 O O . ILE B 1 73 ? -40.756 -25.760 -51.453 1.00 47.55 73 ILE B O 1
ATOM 3572 N N . ASN B 1 74 ? -41.792 -23.768 -51.041 1.00 48.96 74 ASN B N 1
ATOM 3573 C CA . ASN B 1 74 ? -42.184 -23.431 -52.431 1.00 45.54 74 ASN B CA 1
ATOM 3574 C C . ASN B 1 74 ? -40.924 -23.093 -53.229 1.00 44.46 74 ASN B C 1
ATOM 3575 O O . ASN B 1 74 ? -40.225 -22.146 -52.845 1.00 47.04 74 ASN B O 1
ATOM 3580 N N . GLY B 1 75 ? -40.655 -23.843 -54.300 1.00 49.35 75 GLY B N 1
ATOM 3581 C CA . GLY B 1 75 ? -39.470 -23.667 -55.165 1.00 47.63 75 GLY B CA 1
ATOM 3582 C C . GLY B 1 75 ? -39.732 -22.714 -56.317 1.00 47.68 75 GLY B C 1
ATOM 3583 O O . GLY B 1 75 ? -38.936 -21.769 -56.464 1.00 49.52 75 GLY B O 1
ATOM 3584 N N . GLU B 1 76 ? -40.821 -22.907 -57.074 1.00 46.29 76 GLU B N 1
ATOM 3585 C CA . GLU B 1 76 ? -41.000 -22.296 -58.421 1.00 48.10 76 GLU B CA 1
ATOM 3586 C C . GLU B 1 76 ? -42.135 -21.257 -58.449 1.00 49.10 76 GLU B C 1
ATOM 3587 O O . GLU B 1 76 ? -42.126 -20.430 -59.371 1.00 48.17 76 GLU B O 1
ATOM 3593 N N . GLY B 1 77 ? -43.083 -21.270 -57.514 1.00 45.95 77 GLY B N 1
ATOM 3594 C CA . GLY B 1 77 ? -43.984 -20.117 -57.316 1.00 43.48 77 GLY B CA 1
ATOM 3595 C C . GLY B 1 77 ? -45.433 -20.405 -57.674 1.00 41.31 77 GLY B C 1
ATOM 3596 O O . GLY B 1 77 ? -46.225 -19.442 -57.783 1.00 42.81 77 GLY B O 1
ATOM 3597 N N . ALA B 1 78 ? -45.811 -21.667 -57.846 1.00 38.17 78 ALA B N 1
ATOM 3598 C CA . ALA B 1 78 ? -47.239 -22.049 -57.953 1.00 43.45 78 ALA B CA 1
ATOM 3599 C C . ALA B 1 78 ? -47.779 -22.295 -56.537 1.00 46.16 78 ALA B C 1
ATOM 3600 O O . ALA B 1 78 ? -46.973 -22.285 -55.614 1.00 45.51 78 ALA B O 1
ATOM 3602 N N . GLN B 1 79 ? -49.095 -22.470 -56.363 1.00 48.63 79 GLN B N 1
ATOM 3603 C CA . GLN B 1 79 ? -49.694 -22.819 -55.051 1.00 44.54 79 GLN B CA 1
ATOM 3604 C C . GLN B 1 79 ? -49.509 -24.310 -54.824 1.00 45.56 79 GLN B C 1
ATOM 3605 O O . GLN B 1 79 ? -49.689 -25.087 -55.774 1.00 43.33 79 GLN B O 1
ATOM 3611 N N . HIS B 1 80 ? -49.102 -24.668 -53.605 1.00 42.73 80 HIS B N 1
ATOM 3612 C CA . HIS B 1 80 ? -48.782 -26.060 -53.193 1.00 47.30 80 HIS B CA 1
ATOM 3613 C C . HIS B 1 80 ? -49.143 -26.301 -51.726 1.00 46.24 80 HIS B C 1
ATOM 3614 O O . HIS B 1 80 ? -49.053 -25.372 -50.888 1.00 46.80 80 HIS B O 1
ATOM 3621 N N . ASP B 1 81 ? -49.514 -27.537 -51.433 1.00 44.37 81 ASP B N 1
ATOM 3622 C CA . ASP B 1 81 ? -49.449 -28.117 -50.073 1.00 45.43 81 ASP B CA 1
ATOM 3623 C C . ASP B 1 81 ? -48.888 -29.534 -50.203 1.00 41.90 81 ASP B C 1
ATOM 3624 O O . ASP B 1 81 ? -48.515 -29.939 -51.321 1.00 44.55 81 ASP B O 1
ATOM 3629 N N . ALA B 1 82 ? -48.756 -30.224 -49.080 1.00 42.18 82 ALA B N 1
ATOM 3630 C CA . ALA B 1 82 ? -48.543 -31.683 -49.005 1.00 40.82 82 ALA B CA 1
ATOM 3631 C C . ALA B 1 82 ? -49.631 -32.222 -48.082 1.00 41.14 82 ALA B C 1
ATOM 3632 O O . ALA B 1 82 ? -49.889 -31.607 -47.036 1.00 37.60 82 ALA B O 1
ATOM 3634 N N . VAL B 1 83 ? -50.272 -33.312 -48.491 1.00 45.05 83 VAL B N 1
ATOM 3635 C CA . VAL B 1 83 ? -51.353 -33.976 -47.724 1.00 42.09 83 VAL B CA 1
ATOM 3636 C C . VAL B 1 83 ? -51.011 -35.452 -47.590 1.00 43.23 83 VAL B C 1
ATOM 3637 O O . VAL B 1 83 ? -50.516 -36.012 -48.562 1.00 45.61 83 VAL B O 1
ATOM 3641 N N . ILE B 1 84 ? -51.273 -36.023 -46.412 1.00 47.76 84 ILE B N 1
ATOM 3642 C CA . ILE B 1 84 ? -51.245 -37.491 -46.123 1.00 51.27 84 ILE B CA 1
ATOM 3643 C C . ILE B 1 84 ? -52.604 -37.869 -45.526 1.00 54.02 84 ILE B C 1
ATOM 3644 O O . ILE B 1 84 ? -52.897 -37.428 -44.420 1.00 51.09 84 ILE B O 1
ATOM 3649 N N . ASP B 1 85 ? -53.434 -38.585 -46.280 1.00 60.68 85 ASP B N 1
ATOM 3650 C CA . ASP B 1 85 ? -54.878 -38.743 -45.964 1.00 61.78 85 ASP B CA 1
ATOM 3651 C C . ASP B 1 85 ? -55.046 -39.569 -44.687 1.00 56.76 85 ASP B C 1
ATOM 3652 O O . ASP B 1 85 ? -55.850 -39.138 -43.836 1.00 56.43 85 ASP B O 1
ATOM 3657 N N . GLN B 1 86 ? -54.307 -40.681 -44.557 1.00 51.29 86 GLN B N 1
ATOM 3658 C CA . GLN B 1 86 ? -54.569 -41.723 -43.525 1.00 49.84 86 GLN B CA 1
ATOM 3659 C C . GLN B 1 86 ? -54.086 -41.216 -42.164 1.00 49.89 86 GLN B C 1
ATOM 3660 O O . GLN B 1 86 ? -54.417 -41.858 -41.174 1.00 50.49 86 GLN B O 1
ATOM 3662 N N . TYR B 1 87 ? -53.370 -40.089 -42.136 1.00 51.62 87 TYR B N 1
ATOM 3663 C CA . TYR B 1 87 ? -52.925 -39.373 -40.912 1.00 50.36 87 TYR B CA 1
ATOM 3664 C C . TYR B 1 87 ? -53.677 -38.045 -40.749 1.00 49.26 87 TYR B C 1
ATOM 3665 O O . TYR B 1 87 ? -53.344 -37.292 -39.844 1.00 47.85 87 TYR B O 1
ATOM 3674 N N . ALA B 1 88 ? -54.651 -37.746 -41.598 1.00 43.54 88 ALA B N 1
ATOM 3675 C CA . ALA B 1 88 ? -55.298 -36.418 -41.634 1.00 47.09 88 ALA B CA 1
ATOM 3676 C C . ALA B 1 88 ? -54.263 -35.306 -41.380 1.00 45.32 88 ALA B C 1
ATOM 3677 O O . ALA B 1 88 ? -54.590 -34.332 -40.692 1.00 46.46 88 ALA B O 1
ATOM 3679 N N . ALA B 1 89 ? -53.051 -35.461 -41.905 1.00 45.47 89 ALA B N 1
ATOM 3680 C CA . ALA B 1 89 ? -51.908 -34.528 -41.751 1.00 44.48 89 ALA B CA 1
ATOM 3681 C C . ALA B 1 89 ? -51.737 -33.719 -43.039 1.00 45.27 89 ALA B C 1
ATOM 3682 O O . ALA B 1 89 ? -51.723 -34.336 -44.107 1.00 48.71 89 ALA B O 1
ATOM 3684 N N . ARG B 1 90 ? -51.578 -32.403 -42.954 1.00 42.97 90 ARG B N 1
ATOM 3685 C CA . ARG B 1 90 ? -51.300 -31.571 -44.142 1.00 44.50 90 ARG B CA 1
ATOM 3686 C C . ARG B 1 90 ? -50.524 -30.315 -43.747 1.00 52.83 90 ARG B C 1
ATOM 3687 O O . ARG B 1 90 ? -50.623 -29.855 -42.575 1.00 49.25 90 ARG B O 1
ATOM 3695 N N . SER B 1 91 ? -49.754 -29.795 -44.701 1.00 48.96 91 SER B N 1
ATOM 3696 C CA . SER B 1 91 ? -49.181 -28.434 -44.662 1.00 44.64 91 SER B CA 1
ATOM 3697 C C . SER B 1 91 ? -50.309 -27.442 -44.911 1.00 42.23 91 SER B C 1
ATOM 3698 O O . SER B 1 91 ? -51.402 -27.862 -45.326 1.00 46.13 91 SER B O 1
ATOM 3701 N N . ALA B 1 92 ? -50.018 -26.168 -44.689 1.00 38.55 92 ALA B N 1
ATOM 3702 C CA . ALA B 1 92 ? -50.804 -25.044 -45.229 1.00 43.02 92 ALA B CA 1
ATOM 3703 C C . ALA B 1 92 ? -50.478 -24.916 -46.727 1.00 42.27 92 ALA B C 1
ATOM 3704 O O . ALA B 1 92 ? -49.483 -25.504 -47.183 1.00 48.08 92 ALA B O 1
ATOM 3706 N N . ILE B 1 93 ? -51.284 -24.165 -47.464 1.00 42.80 93 ILE B N 1
ATOM 3707 C CA . ILE B 1 93 ? -51.016 -23.822 -48.889 1.00 46.39 93 ILE B CA 1
ATOM 3708 C C . ILE B 1 93 ? -49.927 -22.745 -48.923 1.00 44.63 93 ILE B C 1
ATOM 3709 O O . ILE B 1 93 ? -50.129 -21.669 -48.354 1.00 45.82 93 ILE B O 1
ATOM 3714 N N . VAL B 1 94 ? -48.843 -22.994 -49.631 1.00 43.93 94 VAL B N 1
ATOM 3715 C CA . VAL B 1 94 ? -47.703 -22.049 -49.753 1.00 46.82 94 VAL B CA 1
ATOM 3716 C C . VAL B 1 94 ? -47.686 -21.502 -51.198 1.00 50.31 94 VAL B C 1
ATOM 3717 O O . VAL B 1 94 ? -47.702 -22.306 -52.136 1.00 51.25 94 VAL B O 1
ATOM 3721 N N . SER B 1 95 ? -47.686 -20.181 -51.379 1.00 46.92 95 SER B N 1
ATOM 3722 C CA . SER B 1 95 ? -48.013 -19.502 -52.660 1.00 47.60 95 SER B CA 1
ATOM 3723 C C . SER B 1 95 ? -46.761 -18.957 -53.359 1.00 53.18 95 SER B C 1
ATOM 3724 O O . SER B 1 95 ? -46.529 -19.360 -54.535 1.00 55.23 95 SER B O 1
ATOM 3727 N N . GLY B 1 96 ? -46.010 -18.060 -52.714 1.00 45.92 96 GLY B N 1
ATOM 3728 C CA . GLY B 1 96 ? -44.825 -17.442 -53.338 1.00 48.11 96 GLY B CA 1
ATOM 3729 C C . GLY B 1 96 ? -43.594 -18.340 -53.264 1.00 49.57 96 GLY B C 1
ATOM 3730 O O . GLY B 1 96 ? -43.596 -19.300 -52.492 1.00 50.31 96 GLY B O 1
ATOM 3731 N N . LYS B 1 97 ? -42.555 -18.025 -54.030 1.00 49.57 97 LYS B N 1
ATOM 3732 C CA . LYS B 1 97 ? -41.211 -18.647 -53.907 1.00 53.82 97 LYS B CA 1
ATOM 3733 C C . LYS B 1 97 ? -40.711 -18.463 -52.471 1.00 49.47 97 LYS B C 1
ATOM 3734 O O . LYS B 1 97 ? -40.818 -17.330 -51.970 1.00 44.94 97 LYS B O 1
ATOM 3740 N N . ASN B 1 98 ? -40.220 -19.545 -51.852 1.00 51.40 98 ASN B N 1
ATOM 3741 C CA . ASN B 1 98 ? -39.627 -19.592 -50.484 1.00 49.29 98 ASN B CA 1
ATOM 3742 C C . ASN B 1 98 ? -40.699 -19.659 -49.381 1.00 48.35 98 ASN B C 1
ATOM 3743 O O . ASN B 1 98 ? -40.309 -19.893 -48.217 1.00 47.17 98 ASN B O 1
ATOM 3748 N N . ALA B 1 99 ? -41.984 -19.445 -49.703 1.00 41.34 99 ALA B N 1
ATOM 3749 C CA . ALA B 1 99 ? -43.098 -19.622 -48.749 1.00 39.65 99 ALA B CA 1
ATOM 3750 C C . ALA B 1 99 ? -43.060 -21.068 -48.238 1.00 40.69 99 ALA B C 1
ATOM 3751 O O . ALA B 1 99 ? -42.864 -21.978 -49.040 1.00 34.00 99 ALA B O 1
ATOM 3753 N N . SER B 1 100 ? -43.175 -21.239 -46.923 1.00 44.13 100 SER B N 1
ATOM 3754 C CA . SER B 1 100 ? -42.934 -22.516 -46.217 1.00 42.41 100 SER B CA 1
ATOM 3755 C C . SER B 1 100 ? -44.094 -22.842 -45.289 1.00 42.24 100 SER B C 1
ATOM 3756 O O . SER B 1 100 ? -44.813 -21.917 -44.815 1.00 42.57 100 SER B O 1
ATOM 3759 N N . SER B 1 101 ? -44.271 -24.135 -45.051 1.00 40.10 101 SER B N 1
ATOM 3760 C CA . SER B 1 101 ? -45.226 -24.660 -44.056 1.00 39.97 101 SER B CA 1
ATOM 3761 C C . SER B 1 101 ? -44.661 -25.982 -43.563 1.00 46.65 101 SER B C 1
ATOM 3762 O O . SER B 1 101 ? -44.313 -26.829 -44.412 1.00 44.65 101 SER B O 1
ATOM 3765 N N . THR B 1 102 ? -44.483 -26.107 -42.246 1.00 43.45 102 THR B N 1
ATOM 3766 C CA . THR B 1 102 ? -44.085 -27.389 -41.627 1.00 43.22 102 THR B CA 1
ATOM 3767 C C . THR B 1 102 ? -45.318 -27.948 -40.927 1.00 40.29 102 THR B C 1
ATOM 3768 O O . THR B 1 102 ? -46.212 -27.150 -40.556 1.00 44.06 102 THR B O 1
ATOM 3772 N N . PHE B 1 103 ? -45.401 -29.276 -40.884 1.00 37.96 103 PHE B N 1
ATOM 3773 C CA . PHE B 1 103 ? -46.455 -30.052 -40.191 1.00 38.81 103 PHE B CA 1
ATOM 3774 C C . PHE B 1 103 ? -45.799 -31.305 -39.611 1.00 41.92 103 PHE B C 1
ATOM 3775 O O . PHE B 1 103 ? -44.696 -31.690 -40.034 1.00 44.69 103 PHE B O 1
ATOM 3783 N N . SER B 1 104 ? -46.425 -31.889 -38.599 1.00 44.42 104 SER B N 1
ATOM 3784 C CA . SER B 1 104 ? -45.925 -33.128 -37.962 1.00 40.88 104 SER B CA 1
ATOM 3785 C C . SER B 1 104 ? -47.096 -34.020 -37.566 1.00 39.23 104 SER B C 1
ATOM 3786 O O . SER B 1 104 ? -48.264 -33.582 -37.557 1.00 39.38 104 SER B O 1
ATOM 3789 N N . PHE B 1 105 ? -46.756 -35.246 -37.230 1.00 37.80 105 PHE B N 1
ATOM 3790 C CA . PHE B 1 105 ? -47.724 -36.299 -36.871 1.00 40.80 105 PHE B CA 1
ATOM 3791 C C . PHE B 1 105 ? -46.875 -37.451 -36.367 1.00 44.31 105 PHE B C 1
ATOM 3792 O O . PHE B 1 105 ? -45.645 -37.454 -36.612 1.00 40.92 105 PHE B O 1
ATOM 3800 N N . ILE B 1 106 ? -47.516 -38.372 -35.659 1.00 50.77 106 ILE B N 1
ATOM 3801 C CA . ILE B 1 106 ? -46.875 -39.605 -35.129 1.00 54.35 106 ILE B CA 1
ATOM 3802 C C . ILE B 1 106 ? -47.176 -40.721 -36.122 1.00 47.34 106 ILE B C 1
ATOM 3803 O O . ILE B 1 106 ? -48.355 -40.962 -36.398 1.00 42.70 106 ILE B O 1
ATOM 3808 N N . ALA B 1 107 ? -46.130 -41.367 -36.619 1.00 51.11 107 ALA B N 1
ATOM 3809 C CA . ALA B 1 107 ? -46.219 -42.481 -37.582 1.00 55.42 107 ALA B CA 1
ATOM 3810 C C . ALA B 1 107 ? -46.706 -43.734 -36.845 1.00 48.96 107 ALA B C 1
ATOM 3811 O O . ALA B 1 107 ? -45.911 -44.667 -36.656 1.00 48.17 107 ALA B O 1
ATOM 3813 N N . SER B 1 108 ? -47.982 -43.742 -36.470 1.00 48.42 108 SER B N 1
ATOM 3814 C CA . SER B 1 108 ? -48.609 -44.779 -35.610 1.00 53.29 108 SER B CA 1
ATOM 3815 C C . SER B 1 108 ? -49.027 -45.998 -36.442 1.00 54.77 108 SER B C 1
ATOM 3816 O O . SER B 1 108 ? -49.119 -47.084 -35.855 1.00 64.19 108 SER B O 1
ATOM 3819 N N . LYS B 1 109 ? -49.232 -45.838 -37.751 1.00 57.66 109 LYS B N 1
ATOM 3820 C CA . LYS B 1 109 ? -49.756 -46.896 -38.664 1.00 52.52 109 LYS B CA 1
ATOM 3821 C C . LYS B 1 109 ? -48.662 -47.308 -39.662 1.00 48.61 109 LYS B C 1
ATOM 3822 O O . LYS B 1 109 ? -48.163 -46.432 -40.386 1.00 41.65 109 LYS B O 1
ATOM 3828 N N . VAL B 1 110 ? -48.309 -48.598 -39.673 1.00 47.69 110 VAL B N 1
ATOM 3829 C CA . VAL B 1 110 ? -47.316 -49.199 -40.610 1.00 48.41 110 VAL B CA 1
ATOM 3830 C C . VAL B 1 110 ? -47.937 -49.224 -42.006 1.00 50.84 110 VAL B C 1
ATOM 3831 O O . VAL B 1 110 ? -49.164 -49.305 -42.093 1.00 57.49 110 VAL B O 1
ATOM 3835 N N . GLY B 1 111 ? -47.110 -49.140 -43.051 1.00 49.92 111 GLY B N 1
ATOM 3836 C CA . GLY B 1 111 ? -47.528 -49.282 -44.459 1.00 48.42 111 GLY B CA 1
ATOM 3837 C C . GLY B 1 111 ? -46.993 -48.175 -45.346 1.00 48.23 111 GLY B C 1
ATOM 3838 O O . GLY B 1 111 ? -46.010 -47.519 -44.951 1.00 45.70 111 GLY B O 1
ATOM 3839 N N . GLN B 1 112 ? -47.628 -47.972 -46.502 1.00 47.65 112 GLN B N 1
ATOM 3840 C CA . GLN B 1 112 ? -47.252 -46.920 -47.479 1.00 45.91 112 GLN B CA 1
ATOM 3841 C C . GLN B 1 112 ? -48.430 -45.965 -47.646 1.00 44.00 112 GLN B C 1
ATOM 3842 O O . GLN B 1 112 ? -49.572 -46.440 -47.767 1.00 51.44 112 GLN B O 1
ATOM 3848 N N . PHE B 1 113 ? -48.144 -44.671 -47.644 1.00 41.83 113 PHE B N 1
ATOM 3849 C CA . PHE B 1 113 ? -49.150 -43.588 -47.653 1.00 47.35 113 PHE B CA 1
ATOM 3850 C C . PHE B 1 113 ? -48.647 -42.509 -48.605 1.00 48.03 113 PHE B C 1
ATOM 3851 O O . PHE B 1 113 ? -47.475 -42.109 -48.469 1.00 55.77 113 PHE B O 1
ATOM 3859 N N . ASP B 1 114 ? -49.503 -42.075 -49.525 1.00 47.09 114 ASP B N 1
ATOM 3860 C CA . ASP B 1 114 ? -49.181 -41.006 -50.489 1.00 49.94 114 ASP B CA 1
ATOM 3861 C C . ASP B 1 114 ? -49.148 -39.677 -49.739 1.00 48.88 114 ASP B C 1
ATOM 3862 O O . ASP B 1 114 ? -50.109 -39.377 -49.025 1.00 48.37 114 ASP B O 1
ATOM 3867 N N . TYR B 1 115 ? -48.056 -38.935 -49.903 1.00 46.43 115 TYR B N 1
ATOM 3868 C CA . TYR B 1 115 ? -48.045 -37.467 -49.762 1.00 46.00 115 TYR B CA 1
ATOM 3869 C C . TYR B 1 115 ? -48.243 -36.881 -51.152 1.00 50.32 115 TYR B C 1
ATOM 3870 O O . TYR B 1 115 ? -47.607 -37.372 -52.104 1.00 50.08 115 TYR B O 1
ATOM 3879 N N . TYR B 1 116 ? -49.120 -35.886 -51.258 1.00 46.73 116 TYR B N 1
ATOM 3880 C CA . TYR B 1 116 ? -49.514 -35.285 -52.547 1.00 42.85 116 TYR B CA 1
ATOM 3881 C C . TYR B 1 116 ? -49.969 -33.840 -52.345 1.00 42.10 116 TYR B C 1
ATOM 3882 O O . TYR B 1 116 ? -50.310 -33.437 -51.221 1.00 38.75 116 TYR B O 1
ATOM 3891 N N . CYS B 1 117 ? -49.985 -33.080 -53.433 1.00 41.25 117 CYS B N 1
ATOM 3892 C CA . CYS B 1 117 ? -50.503 -31.697 -53.477 1.00 41.27 117 CYS B CA 1
ATOM 3893 C C . CYS B 1 117 ? -51.984 -31.757 -53.849 1.00 46.83 117 CYS B C 1
ATOM 3894 O O . CYS B 1 117 ? -52.336 -32.473 -54.785 1.00 51.13 117 CYS B O 1
ATOM 3897 N N . SER B 1 118 ? -52.833 -31.052 -53.115 1.00 48.19 118 SER B N 1
ATOM 3898 C CA . SER B 1 118 ? -54.302 -31.076 -53.316 1.00 45.56 118 SER B CA 1
ATOM 3899 C C . SER B 1 118 ? -54.730 -29.954 -54.260 1.00 42.47 118 SER B C 1
ATOM 3900 O O . SER B 1 118 ? -55.917 -29.906 -54.559 1.00 50.76 118 SER B O 1
ATOM 3903 N N . LEU B 1 119 ? -53.834 -29.048 -54.657 1.00 39.48 119 LEU B N 1
ATOM 3904 C CA . LEU B 1 119 ? -54.198 -27.922 -55.562 1.00 47.23 119 LEU B CA 1
ATOM 3905 C C . LEU B 1 119 ? -54.675 -28.495 -56.902 1.00 47.86 119 LEU B C 1
ATOM 3906 O O . LEU B 1 119 ? -54.209 -29.546 -57.345 1.00 41.53 119 LEU B O 1
ATOM 3911 N N . PRO B 1 120 ? -55.656 -27.851 -57.578 1.00 48.32 120 PRO B N 1
ATOM 3912 C CA . PRO B 1 120 ? -56.252 -28.427 -58.787 1.00 48.09 120 PRO B CA 1
ATOM 3913 C C . PRO B 1 120 ? -55.205 -28.908 -59.804 1.00 45.80 120 PRO B C 1
ATOM 3914 O O . PRO B 1 120 ? -54.374 -28.122 -60.250 1.00 47.98 120 PRO B O 1
ATOM 3918 N N . GLY B 1 121 ? -55.227 -30.214 -60.078 1.00 45.91 121 GLY B N 1
ATOM 3919 C CA . GLY B 1 121 ? -54.413 -30.854 -61.121 1.00 44.50 121 GLY B CA 1
ATOM 3920 C C . GLY B 1 121 ? -52.984 -31.162 -60.701 1.00 47.55 121 GLY B C 1
ATOM 3921 O O . GLY B 1 121 ? -52.309 -31.871 -61.480 1.00 51.58 121 GLY B O 1
ATOM 3922 N N . HIS B 1 122 ? -52.492 -30.668 -59.552 1.00 45.72 122 HIS B N 1
ATOM 3923 C CA . HIS B 1 122 ? -51.041 -30.724 -59.218 1.00 42.27 122 HIS B CA 1
ATOM 3924 C C . HIS B 1 122 ? -50.627 -32.176 -58.973 1.00 45.40 122 HIS B C 1
ATOM 3925 O O . HIS B 1 122 ? -49.477 -32.536 -59.298 1.00 44.32 122 HIS B O 1
ATOM 3932 N N . ARG B 1 123 ? -51.535 -32.997 -58.459 1.00 40.99 123 ARG B N 1
ATOM 3933 C CA . ARG B 1 123 ? -51.235 -34.422 -58.184 1.00 43.75 123 ARG B CA 1
ATOM 3934 C C . ARG B 1 123 ? -51.061 -35.153 -59.525 1.00 46.30 123 ARG B C 1
ATOM 3935 O O . ARG B 1 123 ? -50.034 -35.849 -59.708 1.00 43.74 123 ARG B O 1
ATOM 3943 N N . GLN B 1 124 ? -52.040 -35.000 -60.419 1.00 48.45 124 GLN B N 1
ATOM 3944 C CA . GLN B 1 124 ? -51.989 -35.500 -61.818 1.00 51.27 124 GLN B CA 1
ATOM 3945 C C . GLN B 1 124 ? -50.684 -35.025 -62.485 1.00 50.62 124 GLN B C 1
ATOM 3946 O O . GLN B 1 124 ? -50.068 -35.838 -63.182 1.00 47.71 124 GLN B O 1
ATOM 3952 N N . ALA B 1 125 ? -50.265 -33.767 -62.278 1.00 44.48 125 ALA B N 1
ATOM 3953 C CA . ALA B 1 125 ? -49.068 -33.166 -62.913 1.00 40.22 125 ALA B CA 1
ATOM 3954 C C . ALA B 1 125 ? -47.761 -33.792 -62.388 1.00 44.66 125 ALA B C 1
ATOM 3955 O O . ALA B 1 125 ? -46.698 -33.572 -63.021 1.00 47.41 125 ALA B O 1
ATOM 3957 N N . GLY B 1 126 ? -47.809 -34.526 -61.266 1.00 45.91 126 GLY B N 1
ATOM 3958 C CA . GLY B 1 126 ? -46.681 -35.325 -60.733 1.00 45.33 126 GLY B CA 1
ATOM 3959 C C . GLY B 1 126 ? -46.400 -35.103 -59.253 1.00 43.51 126 GLY B C 1
ATOM 3960 O O . GLY B 1 126 ? -45.469 -35.758 -58.737 1.00 44.74 126 GLY B O 1
ATOM 3961 N N . MET B 1 127 ? -47.133 -34.214 -58.571 1.00 44.23 127 MET B N 1
ATOM 3962 C CA . MET B 1 127 ? -46.833 -33.873 -57.146 1.00 44.60 127 MET B CA 1
ATOM 3963 C C . MET B 1 127 ? -47.370 -34.983 -56.229 1.00 42.90 127 MET B C 1
ATOM 3964 O O . MET B 1 127 ? -48.505 -34.859 -55.714 1.00 41.03 127 MET B O 1
ATOM 3969 N N . GLN B 1 128 ? -46.584 -36.050 -56.055 1.00 42.80 128 GLN B N 1
ATOM 3970 C CA . GLN B 1 128 ? -46.984 -37.235 -55.263 1.00 43.14 128 GLN B CA 1
ATOM 3971 C C . GLN B 1 128 ? -45.762 -38.122 -54.990 1.00 45.18 128 GLN B C 1
ATOM 3972 O O . GLN B 1 128 ? -45.008 -38.415 -55.944 1.00 40.85 128 GLN B O 1
ATOM 3978 N N . GLY B 1 129 ? -45.600 -38.544 -53.730 1.00 45.84 129 GLY B N 1
ATOM 3979 C CA . GLY B 1 129 ? -44.602 -39.537 -53.295 1.00 46.97 129 GLY B CA 1
ATOM 3980 C C . GLY B 1 129 ? -45.177 -40.411 -52.201 1.00 47.64 129 GLY B C 1
ATOM 3981 O O . GLY B 1 129 ? -46.361 -40.209 -51.844 1.00 43.94 129 GLY B O 1
ATOM 3982 N N . VAL B 1 130 ? -44.380 -41.330 -51.662 1.00 46.30 130 VAL B N 1
ATOM 3983 C CA . VAL B 1 130 ? -44.863 -42.263 -50.609 1.00 50.55 130 VAL B CA 1
ATOM 3984 C C . VAL B 1 130 ? -44.082 -41.983 -49.316 1.00 50.54 130 VAL B C 1
ATOM 3985 O O . VAL B 1 130 ? -42.835 -41.787 -49.357 1.00 53.22 130 VAL B O 1
ATOM 3989 N N . LEU B 1 131 ? -44.822 -41.902 -48.212 1.00 51.83 131 LEU B N 1
ATOM 3990 C CA . LEU B 1 131 ? -44.323 -42.100 -46.828 1.00 47.21 131 LEU B CA 1
ATOM 3991 C C . LEU B 1 131 ? -44.351 -43.606 -46.540 1.00 47.63 131 LEU B C 1
ATOM 3992 O O . LEU B 1 131 ? -45.438 -44.203 -46.640 1.00 46.21 131 LEU B O 1
ATOM 3997 N N . GLN B 1 132 ? -43.207 -44.215 -46.235 1.00 50.07 132 GLN B N 1
ATOM 3998 C CA . GLN B 1 132 ? -43.168 -45.638 -45.820 1.00 49.48 132 GLN B CA 1
ATOM 3999 C C . GLN B 1 132 ? -42.889 -45.719 -44.320 1.00 53.56 132 GLN B C 1
ATOM 4000 O O . GLN B 1 132 ? -41.776 -45.314 -43.890 1.00 53.43 132 GLN B O 1
ATOM 4006 N N . VAL B 1 133 ? -43.881 -46.231 -43.583 1.00 50.75 133 VAL B N 1
ATOM 4007 C CA . VAL B 1 133 ? -43.833 -46.494 -42.118 1.00 52.61 133 VAL B CA 1
ATOM 4008 C C . VAL B 1 133 ? -43.571 -47.986 -41.922 1.00 49.55 133 VAL B C 1
ATOM 4009 O O . VAL B 1 133 ? -44.466 -48.791 -42.210 1.00 45.95 133 VAL B O 1
ATOM 4013 N N . VAL B 1 134 ? -42.381 -48.302 -41.414 1.00 51.09 134 VAL B N 1
ATOM 4014 C CA . VAL B 1 134 ? -41.824 -49.672 -41.265 1.00 50.20 134 VAL B CA 1
ATOM 4015 C C . VAL B 1 134 ? -41.950 -50.076 -39.801 1.00 55.07 134 VAL B C 1
ATOM 4016 O O . VAL B 1 134 ? -41.759 -49.251 -38.909 1.00 54.41 134 VAL B O 1
ATOM 4020 N N . PRO B 1 135 ? -42.269 -51.352 -39.497 1.00 51.91 135 PRO B N 1
ATOM 4021 C CA . PRO B 1 135 ? -42.370 -51.786 -38.110 1.00 54.64 135 PRO B CA 1
ATOM 4022 C C . PRO B 1 135 ? -40.991 -51.786 -37.446 1.00 55.08 135 PRO B C 1
ATOM 4023 O O . PRO B 1 135 ? -39.998 -51.802 -38.148 1.00 54.83 135 PRO B O 1
ATOM 4027 N N . GLY B 1 136 ? -40.976 -51.727 -36.114 1.00 62.52 136 GLY B N 1
ATOM 4028 C CA . GLY B 1 136 ? -39.749 -51.851 -35.311 1.00 63.04 136 GLY B CA 1
ATOM 4029 C C . GLY B 1 136 ? -38.996 -50.538 -35.204 1.00 68.49 136 GLY B C 1
ATOM 4030 O O . GLY B 1 136 ? -39.300 -49.602 -35.956 1.00 68.62 136 GLY B O 1
ATOM 4031 N N . ASN B 1 137 ? -38.013 -50.507 -34.306 1.00 75.33 137 ASN B N 1
ATOM 4032 C CA . ASN B 1 137 ? -37.207 -49.315 -33.955 1.00 68.93 137 ASN B CA 1
ATOM 4033 C C . ASN B 1 137 ? -36.118 -49.139 -35.006 1.00 66.65 137 ASN B C 1
ATOM 4034 O O . ASN B 1 137 ? -35.552 -50.163 -35.442 1.00 73.21 137 ASN B O 1
ATOM 4039 N N . ARG B 1 138 ? -35.851 -47.890 -35.382 1.00 62.25 138 ARG B N 1
ATOM 4040 C CA . ARG B 1 138 ? -34.734 -47.495 -36.269 1.00 65.95 138 ARG B CA 1
ATOM 4041 C C . ARG B 1 138 ? -33.439 -48.040 -35.664 1.00 70.40 138 ARG B C 1
ATOM 4042 O O . ARG B 1 138 ? -33.221 -47.773 -34.479 1.00 72.95 138 ARG B O 1
ATOM 4050 N N . ALA B 1 139 ? -32.639 -48.796 -36.426 1.00 71.80 139 ALA B N 1
ATOM 4051 C CA . ALA B 1 139 ? -31.276 -49.225 -36.030 1.00 70.97 139 ALA B CA 1
ATOM 4052 C C . ALA B 1 139 ? -30.357 -47.991 -36.012 1.00 80.28 139 ALA B C 1
ATOM 4053 O O . ALA B 1 139 ? -30.630 -47.014 -36.766 1.00 72.65 139 ALA B O 1
ATOM 4055 N N . GLU B 1 140 ? -29.316 -48.019 -35.171 1.00 85.45 140 GLU B N 1
ATOM 4056 C CA . GLU B 1 140 ? -28.246 -46.990 -35.135 1.00 87.88 140 GLU B CA 1
ATOM 4057 C C . GLU B 1 140 ? -27.382 -47.169 -36.383 1.00 83.26 140 GLU B C 1
ATOM 4058 O O . GLU B 1 140 ? -27.125 -48.330 -36.765 1.00 87.37 140 GLU B O 1
ATOM 4064 N N . MET B 1 141 ? -26.957 -46.076 -37.010 1.00 80.26 141 MET B N 1
ATOM 4065 C CA . MET B 1 141 ? -26.005 -46.146 -38.144 1.00 83.36 141 MET B CA 1
ATOM 4066 C C . MET B 1 141 ? -24.651 -46.573 -37.591 1.00 72.54 141 MET B C 1
ATOM 4067 O O . MET B 1 141 ? -24.118 -45.917 -36.704 1.00 67.05 141 MET B O 1
ATOM 4072 N N . PRO B 1 142 ? -24.046 -47.690 -38.053 1.00 70.03 142 PRO B N 1
ATOM 4073 C CA . PRO B 1 142 ? -22.674 -48.012 -37.661 1.00 72.18 142 PRO B CA 1
ATOM 4074 C C . PRO B 1 142 ? -21.769 -46.781 -37.825 1.00 69.03 142 PRO B C 1
ATOM 4075 O O . PRO B 1 142 ? -21.795 -46.157 -38.866 1.00 73.94 142 PRO B O 1
ATOM 4079 N N . SER B 1 143 ? -21.010 -46.430 -36.791 1.00 65.99 143 SER B N 1
ATOM 4080 C CA . SER B 1 143 ? -20.169 -45.208 -36.797 1.00 69.78 143 SER B CA 1
ATOM 4081 C C . SER B 1 143 ? -18.987 -45.428 -37.740 1.00 69.47 143 SER B C 1
ATOM 4082 O O . SER B 1 143 ? -18.641 -46.589 -38.016 1.00 72.23 143 SER B O 1
ATOM 4085 N N . THR B 1 144 ? -18.406 -44.334 -38.214 1.00 70.34 144 THR B N 1
ATOM 4086 C CA . THR B 1 144 ? -17.268 -44.306 -39.159 1.00 68.08 144 THR B CA 1
ATOM 4087 C C . THR B 1 144 ? -16.034 -43.780 -38.401 1.00 70.67 144 THR B C 1
ATOM 4088 O O . THR B 1 144 ? -14.933 -44.302 -38.660 1.00 75.76 144 THR B O 1
ATOM 4092 N N . ALA B 1 145 ? -16.224 -42.812 -37.487 1.00 68.04 145 ALA B N 1
ATOM 4093 C CA . ALA B 1 145 ? -15.145 -42.087 -36.764 1.00 62.21 145 ALA B CA 1
ATOM 4094 C C . ALA B 1 145 ? -15.272 -42.309 -35.254 1.00 58.23 145 ALA B C 1
ATOM 4095 O O . ALA B 1 145 ? -16.322 -42.854 -34.818 1.00 62.38 145 ALA B O 1
ATOM 4097 N N . ALA B 1 146 ? -14.248 -41.897 -34.499 1.00 54.03 146 ALA B N 1
ATOM 4098 C CA . ALA B 1 146 ? -14.193 -41.975 -33.017 1.00 56.46 146 ALA B CA 1
ATOM 4099 C C . ALA B 1 146 ? -15.403 -41.247 -32.417 1.00 55.26 146 ALA B C 1
ATOM 4100 O O . ALA B 1 146 ? -15.806 -40.213 -32.981 1.00 57.52 146 ALA B O 1
ATOM 4102 N N . ASP B 1 147 ? -15.980 -41.798 -31.350 1.00 57.65 147 ASP B N 1
ATOM 4103 C CA . ASP B 1 147 ? -16.974 -41.100 -30.497 1.00 53.69 147 ASP B CA 1
ATOM 4104 C C . ASP B 1 147 ? -16.226 -40.039 -29.680 1.00 52.49 147 ASP B C 1
ATOM 4105 O O . ASP B 1 147 ? -15.415 -40.431 -28.826 1.00 53.70 147 ASP B O 1
ATOM 4110 N N . ILE B 1 148 ? -16.473 -38.752 -29.953 1.00 51.92 148 ILE B N 1
ATOM 4111 C CA . ILE B 1 148 ? -15.778 -37.599 -29.293 1.00 53.09 148 ILE B CA 1
ATOM 4112 C C . ILE B 1 148 ? -16.690 -36.947 -28.235 1.00 52.09 148 ILE B C 1
ATOM 4113 O O . ILE B 1 148 ? -16.274 -35.946 -27.617 1.00 53.29 148 ILE B O 1
ATOM 4118 N N . THR B 1 149 ? -17.878 -37.504 -28.006 1.00 49.23 149 THR B N 1
ATOM 4119 C CA . THR B 1 149 ? -18.849 -36.997 -27.011 1.00 56.98 149 THR B CA 1
ATOM 4120 C C . THR B 1 149 ? -18.389 -37.390 -25.598 1.00 57.94 149 THR B C 1
ATOM 4121 O O . THR B 1 149 ? -18.299 -38.604 -25.310 1.00 57.23 149 THR B O 1
ATOM 4125 N N . ARG B 1 150 ? -18.111 -36.386 -24.764 1.00 61.15 150 ARG B N 1
ATOM 4126 C CA . ARG B 1 150 ? -17.948 -36.514 -23.287 1.00 57.48 150 ARG B CA 1
ATOM 4127 C C . ARG B 1 150 ? -19.256 -37.006 -22.660 1.00 53.90 150 ARG B C 1
ATOM 4128 O O . ARG B 1 150 ? -20.296 -36.313 -22.804 1.00 48.12 150 ARG B O 1
ATOM 4136 N N . ASP B 1 151 ? -19.225 -38.141 -21.960 1.00 50.35 151 ASP B N 1
ATOM 4137 C CA . ASP B 1 151 ? -20.408 -38.582 -21.184 1.00 50.81 151 ASP B CA 1
ATOM 4138 C C . ASP B 1 151 ? -20.687 -37.477 -20.165 1.00 47.73 151 ASP B C 1
ATOM 4139 O O . ASP B 1 151 ? -19.750 -36.955 -19.572 1.00 43.16 151 ASP B O 1
ATOM 4144 N N . PRO B 1 152 ? -21.949 -37.043 -19.954 1.00 45.11 152 PRO B N 1
ATOM 4145 C CA . PRO B 1 152 ? -22.224 -35.958 -19.013 1.00 51.63 152 PRO B CA 1
ATOM 4146 C C . PRO B 1 152 ? -21.991 -36.363 -17.540 1.00 55.75 152 PRO B C 1
ATOM 4147 O O . PRO B 1 152 ? -21.890 -35.488 -16.690 1.00 54.44 152 PRO B O 1
ATOM 4151 N N . ALA B 1 153 ? -21.893 -37.674 -17.273 1.00 54.33 153 ALA B N 1
ATOM 4152 C CA . ALA B 1 153 ? -21.595 -38.251 -15.945 1.00 51.79 153 ALA B CA 1
ATOM 4153 C C . ALA B 1 153 ? -20.083 -38.387 -15.743 1.00 46.50 153 ALA B C 1
ATOM 4154 O O . ALA B 1 153 ? -19.680 -38.708 -14.641 1.00 47.30 153 ALA B O 1
ATOM 4156 N N . ASP B 1 154 ? -19.274 -38.131 -16.759 1.00 44.00 154 ASP B N 1
ATOM 4157 C CA . ASP B 1 154 ? -17.796 -38.284 -16.689 1.00 46.97 154 ASP B CA 1
ATOM 4158 C C . ASP B 1 154 ? -17.180 -37.012 -16.083 1.00 49.43 154 ASP B C 1
ATOM 4159 O O . ASP B 1 154 ? -16.644 -36.170 -16.851 1.00 42.04 154 ASP B O 1
ATOM 4164 N N . LEU B 1 155 ? -17.267 -36.868 -14.755 1.00 54.49 155 LEU B N 1
ATOM 4165 C CA . LEU B 1 155 ? -16.577 -35.791 -13.976 1.00 54.22 155 LEU B CA 1
ATOM 4166 C C . LEU B 1 155 ? -16.245 -36.309 -12.579 1.00 55.13 155 LEU B C 1
ATOM 4167 O O . LEU B 1 155 ? -16.939 -37.180 -12.061 1.00 52.87 155 LEU B O 1
ATOM 4172 N N . PRO B 1 156 ? -15.169 -35.798 -11.936 1.00 58.07 156 PRO B N 1
ATOM 4173 C CA . PRO B 1 156 ? -14.903 -36.069 -10.524 1.00 56.19 156 PRO B CA 1
ATOM 4174 C C . PRO B 1 156 ? -16.052 -35.556 -9.643 1.00 56.87 156 PRO B C 1
ATOM 4175 O O . PRO B 1 156 ? -16.571 -34.488 -9.929 1.00 57.13 156 PRO B O 1
ATOM 4179 N N . GLY B 1 157 ? -16.409 -36.311 -8.603 1.00 55.60 157 GLY B N 1
ATOM 4180 C CA . GLY B 1 157 ? -17.408 -35.904 -7.598 1.00 52.64 157 GLY B CA 1
ATOM 4181 C C . GLY B 1 157 ? -16.842 -34.849 -6.643 1.00 50.37 157 GLY B C 1
ATOM 4182 O O . GLY B 1 157 ? -15.691 -34.423 -6.779 1.00 43.93 157 GLY B O 1
ATOM 4183 N N . PRO B 1 158 ? -17.652 -34.382 -5.659 1.00 52.32 158 PRO B N 1
ATOM 4184 C CA . PRO B 1 158 ? -17.188 -33.405 -4.675 1.00 57.56 158 PRO B CA 1
ATOM 4185 C C . PRO B 1 158 ? -15.840 -33.829 -4.068 1.00 54.66 158 PRO B C 1
ATOM 4186 O O . PRO B 1 158 ? -15.667 -34.996 -3.784 1.00 51.63 158 PRO B O 1
ATOM 4190 N N . ILE B 1 159 ? -14.906 -32.889 -3.942 1.00 50.66 159 ILE B N 1
ATOM 4191 C CA . ILE B 1 159 ? -13.661 -33.078 -3.138 1.00 61.23 159 ILE B CA 1
ATOM 4192 C C . ILE B 1 159 ? -14.093 -33.243 -1.676 1.00 69.74 159 ILE B C 1
ATOM 4193 O O . ILE B 1 159 ? -15.003 -32.489 -1.241 1.00 77.76 159 ILE B O 1
ATOM 4198 N N . GLY B 1 160 ? -13.495 -34.165 -0.924 1.00 68.22 160 GLY B N 1
ATOM 4199 C CA . GLY B 1 160 ? -13.703 -34.193 0.541 1.00 71.94 160 GLY B CA 1
ATOM 4200 C C . GLY B 1 160 ? -13.478 -32.807 1.135 1.00 71.55 160 GLY B C 1
ATOM 4201 O O . GLY B 1 160 ? -12.850 -31.957 0.461 1.00 67.96 160 GLY B O 1
ATOM 4202 N N . ALA B 1 161 ? -13.942 -32.539 2.352 1.00 67.55 161 ALA B N 1
ATOM 4203 C CA . ALA B 1 161 ? -13.367 -31.425 3.136 1.00 65.63 161 ALA B CA 1
ATOM 4204 C C . ALA B 1 161 ? -11.886 -31.771 3.336 1.00 63.60 161 ALA B C 1
ATOM 4205 O O . ALA B 1 161 ? -11.606 -32.958 3.628 1.00 67.24 161 ALA B O 1
ATOM 4207 N N . ARG B 1 162 ? -10.978 -30.830 3.067 1.00 53.25 162 ARG B N 1
ATOM 4208 C CA . ARG B 1 162 ? -9.514 -31.055 3.161 1.00 61.30 162 ARG B CA 1
ATOM 4209 C C . ARG B 1 162 ? -8.823 -29.696 3.038 1.00 66.01 162 ARG B C 1
ATOM 4210 O O . ARG B 1 162 ? -9.483 -28.732 2.675 1.00 58.73 162 ARG B O 1
ATOM 4218 N N . GLN B 1 163 ? -7.542 -29.636 3.379 1.00 74.77 163 GLN B N 1
ATOM 4219 C CA . GLN B 1 163 ? -6.711 -28.410 3.280 1.00 80.06 163 GLN B CA 1
ATOM 4220 C C . GLN B 1 163 ? -6.365 -28.186 1.804 1.00 70.46 163 GLN B C 1
ATOM 4221 O O . GLN B 1 163 ? -6.269 -29.186 1.057 1.00 64.47 163 GLN B O 1
ATOM 4227 N N . ALA B 1 164 ? -6.162 -26.927 1.420 1.00 65.55 164 ALA B N 1
ATOM 4228 C CA . ALA B 1 164 ? -5.490 -26.542 0.161 1.00 64.47 164 ALA B CA 1
ATOM 4229 C C . ALA B 1 164 ? -4.250 -27.430 -0.020 1.00 65.34 164 ALA B C 1
ATOM 4230 O O . ALA B 1 164 ? -3.670 -27.829 1.002 1.00 55.66 164 ALA B O 1
ATOM 4232 N N . LYS B 1 165 ? -3.893 -27.751 -1.269 1.00 68.46 165 LYS B N 1
ATOM 4233 C CA . LYS B 1 165 ? -2.684 -28.552 -1.603 1.00 73.18 165 LYS B CA 1
ATOM 4234 C C . LYS B 1 165 ? -2.269 -28.327 -3.062 1.00 66.06 165 LYS B C 1
ATOM 4235 O O . LYS B 1 165 ? -2.994 -27.622 -3.791 1.00 71.49 165 LYS B O 1
ATOM 4241 N N . THR B 1 166 ? -1.133 -28.902 -3.457 1.00 59.33 166 THR B N 1
ATOM 4242 C CA . THR B 1 166 ? -0.647 -28.934 -4.856 1.00 62.25 166 THR B CA 1
ATOM 4243 C C . THR B 1 166 ? -1.358 -30.075 -5.589 1.00 69.12 166 THR B C 1
ATOM 4244 O O . THR B 1 166 ? -1.302 -31.202 -5.089 1.00 67.11 166 THR B O 1
ATOM 4248 N N . VAL B 1 167 ? -2.014 -29.767 -6.716 1.00 71.87 167 VAL B N 1
ATOM 4249 C CA . VAL B 1 167 ? -2.761 -30.722 -7.593 1.00 65.27 167 VAL B CA 1
ATOM 4250 C C . VAL B 1 167 ? -2.111 -30.733 -8.989 1.00 65.90 167 VAL B C 1
ATOM 4251 O O . VAL B 1 167 ? -2.066 -29.671 -9.647 1.00 69.49 167 VAL B O 1
ATOM 4255 N N . ARG B 1 168 ? -1.624 -31.891 -9.438 1.00 64.49 168 ARG B N 1
ATOM 4256 C CA . ARG B 1 168 ? -1.081 -32.077 -10.810 1.00 62.72 168 ARG B CA 1
ATOM 4257 C C . ARG B 1 168 ? -2.240 -32.436 -11.744 1.00 58.14 168 ARG B C 1
ATOM 4258 O O . ARG B 1 168 ? -2.959 -33.404 -11.444 1.00 59.12 168 ARG B O 1
ATOM 4266 N N . ILE B 1 169 ? -2.416 -31.663 -12.815 1.00 60.59 169 ILE B N 1
ATOM 4267 C CA . ILE B 1 169 ? -3.410 -31.933 -13.899 1.00 55.82 169 ILE B CA 1
ATOM 4268 C C . ILE B 1 169 ? -2.641 -32.181 -15.205 1.00 47.14 169 ILE B C 1
ATOM 4269 O O . ILE B 1 169 ? -1.731 -31.392 -15.542 1.00 42.38 169 ILE B O 1
ATOM 4274 N N . ASP B 1 170 ? -2.987 -33.267 -15.901 1.00 50.57 170 ASP B N 1
ATOM 4275 C CA . ASP B 1 170 ? -2.405 -33.652 -17.211 1.00 48.41 170 ASP B CA 1
ATOM 4276 C C . ASP B 1 170 ? -3.478 -33.511 -18.284 1.00 47.42 170 ASP B C 1
ATOM 4277 O O . ASP B 1 170 ? -4.488 -34.228 -18.194 1.00 50.27 170 ASP B O 1
ATOM 4282 N N . LEU B 1 171 ? -3.245 -32.615 -19.247 1.00 50.18 171 LEU B N 1
ATOM 4283 C CA . LEU B 1 171 ? -4.066 -32.455 -20.472 1.00 49.83 171 LEU B CA 1
ATOM 4284 C C . LEU B 1 171 ? -3.223 -32.825 -21.703 1.00 55.37 171 LEU B C 1
ATOM 4285 O O . LEU B 1 171 ? -2.007 -32.478 -21.745 1.00 50.17 171 LEU B O 1
ATOM 4290 N N . GLU B 1 172 ? -3.857 -33.487 -22.676 1.00 58.41 172 GLU B N 1
ATOM 4291 C CA . GLU B 1 172 ? -3.273 -33.808 -24.006 1.00 62.24 172 GLU B CA 1
ATOM 4292 C C . GLU B 1 172 ? -4.160 -33.227 -25.114 1.00 58.78 172 GLU B C 1
ATOM 4293 O O . GLU B 1 172 ? -5.381 -33.539 -25.135 1.00 63.46 172 GLU B O 1
ATOM 4299 N N . THR B 1 173 ? -3.576 -32.433 -26.011 1.00 55.04 173 THR B N 1
ATOM 4300 C CA . THR B 1 173 ? -4.289 -31.831 -27.167 1.00 52.85 173 THR B CA 1
ATOM 4301 C C . THR B 1 173 ? -4.179 -32.821 -28.326 1.00 52.11 173 THR B C 1
ATOM 4302 O O . THR B 1 173 ? -3.043 -33.142 -28.720 1.00 44.14 173 THR B O 1
ATOM 4306 N N . VAL B 1 174 ? -5.327 -33.323 -28.786 1.00 51.12 174 VAL B N 1
ATOM 4307 C CA . VAL B 1 174 ? -5.443 -34.395 -29.813 1.00 52.67 174 VAL B CA 1
ATOM 4308 C C . VAL B 1 174 ? -6.350 -33.900 -30.940 1.00 53.31 174 VAL B C 1
ATOM 4309 O O . VAL B 1 174 ? -7.506 -33.511 -30.636 1.00 52.85 174 VAL B O 1
ATOM 4313 N N . GLU B 1 175 ? -5.827 -33.910 -32.175 1.00 49.50 175 GLU B N 1
ATOM 4314 C CA . GLU B 1 175 ? -6.587 -33.641 -33.420 1.00 50.72 175 GLU B CA 1
ATOM 4315 C C . GLU B 1 175 ? -7.042 -35.002 -33.947 1.00 49.97 175 GLU B C 1
ATOM 4316 O O . GLU B 1 175 ? -6.187 -35.912 -34.026 1.00 52.03 175 GLU B O 1
ATOM 4322 N N . LEU B 1 176 ? -8.331 -35.168 -34.222 1.00 44.74 176 LEU B N 1
ATOM 4323 C CA . LEU B 1 176 ? -8.861 -36.488 -34.631 1.00 45.93 176 LEU B CA 1
ATOM 4324 C C . LEU B 1 176 ? -10.241 -36.328 -35.268 1.00 48.64 176 LEU B C 1
ATOM 4325 O O . LEU B 1 176 ? -10.951 -35.346 -34.937 1.00 42.53 176 LEU B O 1
ATOM 4330 N N . LYS B 1 177 ? -10.567 -37.266 -36.167 1.00 53.20 177 LYS B N 1
ATOM 4331 C CA . LYS B 1 177 ? -11.875 -37.321 -36.855 1.00 54.96 177 LYS B CA 1
ATOM 4332 C C . LYS B 1 177 ? -12.880 -37.871 -35.868 1.00 46.57 177 LYS B C 1
ATOM 4333 O O . LYS B 1 177 ? -12.542 -38.851 -35.212 1.00 45.37 177 LYS B O 1
ATOM 4339 N N . GLY B 1 178 ? -14.051 -37.241 -35.796 1.00 48.68 178 GLY B N 1
ATOM 4340 C CA . GLY B 1 178 ? -15.123 -37.596 -34.850 1.00 46.26 178 GLY B CA 1
ATOM 4341 C C . GLY B 1 178 ? -16.449 -37.714 -35.560 1.00 45.14 178 GLY B C 1
ATOM 4342 O O . GLY B 1 178 ? -16.579 -37.151 -36.661 1.00 47.06 178 GLY B O 1
ATOM 4343 N N . GLN B 1 179 ? -17.378 -38.441 -34.948 1.00 44.14 179 GLN B N 1
ATOM 4344 C CA . GLN B 1 179 ? -18.753 -38.646 -35.450 1.00 46.84 179 GLN B CA 1
ATOM 4345 C C . GLN B 1 179 ? -19.588 -37.416 -35.069 1.00 46.25 179 GLN B C 1
ATOM 4346 O O . GLN B 1 179 ? -20.069 -37.339 -33.954 1.00 51.00 179 GLN B O 1
ATOM 4352 N N . LEU B 1 180 ? -19.718 -36.461 -35.977 1.00 47.55 180 LEU B N 1
ATOM 4353 C CA . LEU B 1 180 ? -20.508 -35.219 -35.779 1.00 48.49 180 LEU B CA 1
ATOM 4354 C C . LEU B 1 180 ? -22.001 -35.564 -35.800 1.00 49.24 180 LEU B C 1
ATOM 4355 O O . LEU B 1 180 ? -22.767 -35.022 -34.971 1.00 54.43 180 LEU B O 1
ATOM 4360 N N . ASP B 1 181 ? -22.403 -36.430 -36.722 1.00 49.84 181 ASP B N 1
ATOM 4361 C CA . ASP B 1 181 ? -23.813 -36.884 -36.851 1.00 51.85 181 ASP B CA 1
ATOM 4362 C C . ASP B 1 181 ? -23.758 -38.335 -37.330 1.00 53.25 181 ASP B C 1
ATOM 4363 O O . ASP B 1 181 ? -22.641 -38.833 -37.516 1.00 48.76 181 ASP B O 1
ATOM 4368 N N . ASP B 1 182 ? -24.891 -39.012 -37.513 1.00 58.11 182 ASP B N 1
ATOM 4369 C CA . ASP B 1 182 ? -24.813 -40.498 -37.579 1.00 64.59 182 ASP B CA 1
ATOM 4370 C C . ASP B 1 182 ? -24.218 -40.968 -38.922 1.00 62.60 182 ASP B C 1
ATOM 4371 O O . ASP B 1 182 ? -23.672 -42.085 -38.881 1.00 69.73 182 ASP B O 1
ATOM 4376 N N . LYS B 1 183 ? -24.142 -40.154 -39.992 1.00 60.46 183 LYS B N 1
ATOM 4377 C CA . LYS B 1 183 ? -23.385 -40.516 -41.238 1.00 62.94 183 LYS B CA 1
ATOM 4378 C C . LYS B 1 183 ? -22.445 -39.380 -41.656 1.00 61.35 183 LYS B C 1
ATOM 4379 O O . LYS B 1 183 ? -22.108 -39.273 -42.853 1.00 60.42 183 LYS B O 1
ATOM 4385 N N . THR B 1 184 ? -22.035 -38.551 -40.711 1.00 54.58 184 THR B N 1
ATOM 4386 C CA . THR B 1 184 ? -21.307 -37.287 -40.954 1.00 46.37 184 THR B CA 1
ATOM 4387 C C . THR B 1 184 ? -20.120 -37.215 -40.000 1.00 47.34 184 THR B C 1
ATOM 4388 O O . THR B 1 184 ? -20.338 -37.435 -38.788 1.00 47.15 184 THR B O 1
ATOM 4392 N N . THR B 1 185 ? -18.943 -36.884 -40.519 1.00 46.59 185 THR B N 1
ATOM 4393 C CA . THR B 1 185 ? -17.691 -36.749 -39.739 1.00 50.63 185 THR B CA 1
ATOM 4394 C C . THR B 1 185 ? -17.187 -35.301 -39.832 1.00 47.14 185 THR B C 1
ATOM 4395 O O . THR B 1 185 ? -17.771 -34.507 -40.581 1.00 49.58 185 THR B O 1
ATOM 4399 N N . TYR B 1 186 ? -16.180 -34.984 -39.030 1.00 43.93 186 TYR B N 1
ATOM 4400 C CA . TYR B 1 186 ? -15.550 -33.653 -38.894 1.00 43.31 186 TYR B CA 1
ATOM 4401 C C . TYR B 1 186 ? -14.215 -33.876 -38.183 1.00 40.88 186 TYR B C 1
ATOM 4402 O O . TYR B 1 186 ? -14.074 -34.886 -37.473 1.00 41.20 186 TYR B O 1
ATOM 4411 N N . THR B 1 187 ? -13.250 -32.994 -38.411 1.00 43.18 187 THR B N 1
ATOM 4412 C CA . THR B 1 187 ? -11.928 -33.077 -37.753 1.00 47.60 187 THR B CA 1
ATOM 4413 C C . THR B 1 187 ? -12.014 -32.214 -36.494 1.00 44.79 187 THR B C 1
ATOM 4414 O O . THR B 1 187 ? -12.035 -30.974 -36.626 1.00 50.40 187 THR B O 1
ATOM 4418 N N . TYR B 1 188 ? -12.130 -32.865 -35.339 1.00 42.81 188 TYR B N 1
ATOM 4419 C CA . TYR B 1 188 ? -12.157 -32.212 -34.008 1.00 43.26 188 TYR B CA 1
ATOM 4420 C C . TYR B 1 188 ? -10.724 -31.973 -33.541 1.00 43.90 188 TYR B C 1
ATOM 4421 O O . TYR B 1 188 ? -9.822 -32.800 -33.866 1.00 45.25 188 TYR B O 1
ATOM 4430 N N . TRP B 1 189 ? -10.540 -30.836 -32.863 1.00 42.46 189 TRP B N 1
ATOM 4431 C CA . TRP B 1 189 ? -9.397 -30.555 -31.960 1.00 44.79 189 TRP B CA 1
ATOM 4432 C C . TRP B 1 189 ? -9.918 -30.597 -30.519 1.00 52.03 189 TRP B C 1
ATOM 4433 O O . TRP B 1 189 ? -10.952 -29.940 -30.233 1.00 54.64 189 TRP B O 1
ATOM 4444 N N . THR B 1 190 ? -9.255 -31.351 -29.643 1.00 49.89 190 THR B N 1
ATOM 4445 C CA . THR B 1 190 ? -9.784 -31.678 -28.303 1.00 50.31 190 THR B CA 1
ATOM 4446 C C . THR B 1 190 ? -8.691 -31.638 -27.234 1.00 48.13 190 THR B C 1
ATOM 4447 O O . THR B 1 190 ? -7.492 -31.739 -27.568 1.00 48.30 190 THR B O 1
ATOM 4451 N N . PHE B 1 191 ? -9.141 -31.527 -25.984 1.00 42.73 191 PHE B N 1
ATOM 4452 C CA . PHE B 1 191 ? -8.392 -31.965 -24.788 1.00 40.84 191 PHE B CA 1
ATOM 4453 C C . PHE B 1 191 ? -8.803 -33.422 -24.537 1.00 41.71 191 PHE B C 1
ATOM 4454 O O . PHE B 1 191 ? -10.008 -33.681 -24.302 1.00 37.06 191 PHE B O 1
ATOM 4462 N N . ASN B 1 192 ? -7.855 -34.347 -24.716 1.00 41.10 192 ASN B N 1
ATOM 4463 C CA . ASN B 1 192 ? -7.973 -35.771 -24.321 1.00 48.52 192 ASN B CA 1
ATOM 4464 C C . ASN B 1 192 ? -9.036 -36.477 -25.169 1.00 52.82 192 ASN B C 1
ATOM 4465 O O . ASN B 1 192 ? -9.678 -37.424 -24.656 1.00 56.82 192 ASN B O 1
ATOM 4470 N N . GLY B 1 193 ? -9.185 -36.070 -26.430 1.00 50.47 193 GLY B N 1
ATOM 4471 C CA . GLY B 1 193 ? -9.951 -36.819 -27.443 1.00 49.15 193 GLY B CA 1
ATOM 4472 C C . GLY B 1 193 ? -11.457 -36.756 -27.247 1.00 51.09 193 GLY B C 1
ATOM 4473 O O . GLY B 1 193 ? -12.143 -37.576 -27.877 1.00 52.85 193 GLY B O 1
ATOM 4474 N N . LYS B 1 194 ? -11.977 -35.804 -26.461 1.00 50.87 194 LYS B N 1
ATOM 4475 C CA . LYS B 1 194 ? -13.441 -35.672 -26.205 1.00 47.68 194 LYS B CA 1
ATOM 4476 C C . LYS B 1 194 ? -13.844 -34.204 -26.064 1.00 44.94 194 LYS B C 1
ATOM 4477 O O . LYS B 1 194 ? -12.971 -33.351 -25.842 1.00 50.30 194 LYS B O 1
ATOM 4483 N N . VAL B 1 195 ? -15.130 -33.926 -26.250 1.00 44.91 195 VAL B N 1
ATOM 4484 C CA . VAL B 1 195 ? -15.711 -32.547 -26.227 1.00 46.96 195 VAL B CA 1
ATOM 4485 C C . VAL B 1 195 ? -16.948 -32.589 -25.339 1.00 41.13 195 VAL B C 1
ATOM 4486 O O . VAL B 1 195 ? -17.865 -33.354 -25.618 1.00 42.80 195 VAL B O 1
ATOM 4490 N N . PRO B 1 196 ? -17.002 -31.811 -24.238 1.00 45.22 196 PRO B N 1
ATOM 4491 C CA . PRO B 1 196 ? -15.881 -30.972 -23.796 1.00 44.47 196 PRO B CA 1
ATOM 4492 C C . PRO B 1 196 ? -14.696 -31.755 -23.211 1.00 41.54 196 PRO B C 1
ATOM 4493 O O . PRO B 1 196 ? -14.806 -32.950 -22.999 1.00 41.20 196 PRO B O 1
ATOM 4497 N N . GLY B 1 197 ? -13.592 -31.048 -22.961 1.00 45.70 197 GLY B N 1
ATOM 4498 C CA . GLY B 1 197 ? -12.384 -31.602 -22.320 1.00 48.48 197 GLY B CA 1
ATOM 4499 C C . GLY B 1 197 ? -12.667 -32.109 -20.905 1.00 47.79 197 GLY B C 1
ATOM 4500 O O . GLY B 1 197 ? -13.797 -32.032 -20.428 1.00 52.60 197 GLY B O 1
ATOM 4501 N N . PRO B 1 198 ? -11.660 -32.683 -20.208 1.00 46.58 198 PRO B N 1
ATOM 4502 C CA . PRO B 1 198 ? -11.851 -33.186 -18.849 1.00 49.03 198 PRO B CA 1
ATOM 4503 C C . PRO B 1 198 ? -12.434 -32.111 -17.924 1.00 47.50 198 PRO B C 1
ATOM 4504 O O . PRO B 1 198 ? -12.042 -30.977 -18.076 1.00 43.48 198 PRO B O 1
ATOM 4508 N N . PHE B 1 199 ? -13.381 -32.496 -17.056 1.00 48.83 199 PHE B N 1
ATOM 4509 C CA . PHE B 1 199 ? -13.895 -31.656 -15.935 1.00 51.59 199 PHE B CA 1
ATOM 4510 C C . PHE B 1 199 ? -12.821 -31.583 -14.847 1.00 47.41 199 PHE B C 1
ATOM 4511 O O . PHE B 1 199 ? -12.502 -32.609 -14.261 1.00 48.41 199 PHE B O 1
ATOM 4519 N N . LEU B 1 200 ? -12.227 -30.409 -14.658 1.00 41.57 200 LEU B N 1
ATOM 4520 C CA . LEU B 1 200 ? -11.172 -30.187 -13.648 1.00 46.69 200 LEU B CA 1
ATOM 4521 C C . LEU B 1 200 ? -11.823 -29.654 -12.365 1.00 47.26 200 LEU B C 1
ATOM 4522 O O . LEU B 1 200 ? -12.646 -28.705 -12.431 1.00 47.74 200 LEU B O 1
ATOM 4527 N N . ARG B 1 201 ? -11.481 -30.272 -11.243 1.00 50.83 201 ARG B N 1
ATOM 4528 C CA . ARG B 1 201 ? -12.100 -29.995 -9.919 1.00 52.21 201 ARG B CA 1
ATOM 4529 C C . ARG B 1 201 ? -10.976 -29.815 -8.902 1.00 53.02 201 ARG B C 1
ATOM 4530 O O . ARG B 1 201 ? -10.223 -30.781 -8.666 1.00 50.87 201 ARG B O 1
ATOM 4538 N N . VAL B 1 202 ? -10.838 -28.596 -8.391 1.00 53.81 202 VAL B N 1
ATOM 4539 C CA . VAL B 1 202 ? -9.890 -28.261 -7.296 1.00 55.93 202 VAL B CA 1
ATOM 4540 C C . VAL B 1 202 ? -10.650 -27.501 -6.198 1.00 60.03 202 VAL B C 1
ATOM 4541 O O . VAL B 1 202 ? -11.866 -27.231 -6.352 1.00 50.99 202 VAL B O 1
ATOM 4545 N N . ARG B 1 203 ? -9.952 -27.208 -5.103 1.00 61.21 203 ARG B N 1
ATOM 4546 C CA . ARG B 1 203 ? -10.449 -26.393 -3.973 1.00 62.40 203 ARG B CA 1
ATOM 4547 C C . ARG B 1 203 ? -9.767 -25.023 -4.078 1.00 55.07 203 ARG B C 1
ATOM 4548 O O . ARG B 1 203 ? -8.583 -25.000 -4.476 1.00 48.39 203 ARG B O 1
ATOM 4556 N N . VAL B 1 204 ? -10.463 -23.921 -3.762 1.00 48.72 204 VAL B N 1
ATOM 4557 C CA . VAL B 1 204 ? -9.818 -22.576 -3.610 1.00 49.90 204 VAL B CA 1
ATOM 4558 C C . VAL B 1 204 ? -8.533 -22.749 -2.809 1.00 51.70 204 VAL B C 1
ATOM 4559 O O . VAL B 1 204 ? -8.578 -23.521 -1.845 1.00 50.36 204 VAL B O 1
ATOM 4563 N N . GLY B 1 205 ? -7.469 -22.020 -3.140 1.00 51.22 205 GLY B N 1
ATOM 4564 C CA . GLY B 1 205 ? -6.177 -22.078 -2.435 1.00 52.62 205 GLY B CA 1
ATOM 4565 C C . GLY B 1 205 ? -5.251 -23.120 -3.032 1.00 57.56 205 GLY B C 1
ATOM 4566 O O . GLY B 1 205 ? -4.037 -22.969 -2.863 1.00 63.19 205 GLY B O 1
ATOM 4567 N N . ASP B 1 206 ? -5.786 -24.139 -3.715 1.00 57.58 206 ASP B N 1
ATOM 4568 C CA . ASP B 1 206 ? -4.967 -25.204 -4.349 1.00 51.63 206 ASP B CA 1
ATOM 4569 C C . ASP B 1 206 ? -3.956 -24.574 -5.308 1.00 49.95 206 ASP B C 1
ATOM 4570 O O . ASP B 1 206 ? -4.250 -23.506 -5.878 1.00 44.83 206 ASP B O 1
ATOM 4575 N N . THR B 1 207 ? -2.783 -25.203 -5.418 1.00 48.90 207 THR B N 1
ATOM 4576 C CA . THR B 1 207 ? -1.734 -24.871 -6.409 1.00 53.39 207 THR B CA 1
ATOM 4577 C C . THR B 1 207 ? -1.821 -25.925 -7.523 1.00 60.09 207 THR B C 1
ATOM 4578 O O . THR B 1 207 ? -1.693 -27.124 -7.204 1.00 55.73 207 THR B O 1
ATOM 4582 N N . VAL B 1 208 ? -2.112 -25.494 -8.760 1.00 61.17 208 VAL B N 1
ATOM 4583 C CA . VAL B 1 208 ? -2.315 -26.384 -9.938 1.00 54.10 208 VAL B CA 1
ATOM 4584 C C . VAL B 1 208 ? -0.990 -26.450 -10.698 1.00 56.47 208 VAL B C 1
ATOM 4585 O O . VAL B 1 208 ? -0.463 -25.369 -11.092 1.00 52.56 208 VAL B O 1
ATOM 4589 N N . GLU B 1 209 ? -0.455 -27.672 -10.813 1.00 55.20 209 GLU B N 1
ATOM 4590 C CA . GLU B 1 209 ? 0.716 -28.029 -11.653 1.00 56.59 209 GLU B CA 1
ATOM 4591 C C . GLU B 1 209 ? 0.158 -28.639 -12.934 1.00 61.44 209 GLU B C 1
ATOM 4592 O O . GLU B 1 209 ? -0.173 -29.844 -12.931 1.00 60.35 209 GLU B O 1
ATOM 4598 N N . LEU B 1 210 ? -0.004 -27.812 -13.967 1.00 65.72 210 LEU B N 1
ATOM 4599 C CA . LEU B 1 210 ? -0.609 -28.241 -15.250 1.00 60.78 210 LEU B CA 1
ATOM 4600 C C . LEU B 1 210 ? 0.482 -28.675 -16.225 1.00 58.64 210 LEU B C 1
ATOM 4601 O O . LEU B 1 210 ? 1.377 -27.861 -16.538 1.00 55.23 210 LEU B O 1
ATOM 4606 N N . HIS B 1 211 ? 0.361 -29.904 -16.708 1.00 55.27 211 HIS B N 1
ATOM 4607 C CA . HIS B 1 211 ? 1.146 -30.459 -17.835 1.00 59.75 211 HIS B CA 1
ATOM 4608 C C . HIS B 1 211 ? 0.246 -30.477 -19.076 1.00 60.91 211 HIS B C 1
ATOM 4609 O O . HIS B 1 211 ? -0.800 -31.158 -19.022 1.00 61.66 211 HIS B O 1
ATOM 4616 N N . LEU B 1 212 ? 0.604 -29.735 -20.132 1.00 59.00 212 LEU B N 1
ATOM 4617 C CA . LEU B 1 212 ? -0.055 -29.842 -21.468 1.00 56.17 212 LEU B CA 1
ATOM 4618 C C . LEU B 1 212 ? 0.879 -30.566 -22.453 1.00 53.91 212 LEU B C 1
ATOM 4619 O O . LEU B 1 212 ? 1.915 -29.975 -22.828 1.00 50.29 212 LEU B O 1
ATOM 4624 N N . LYS B 1 213 ? 0.519 -31.800 -22.833 1.00 57.06 213 LYS B N 1
ATOM 4625 C CA . LYS B 1 213 ? 1.162 -32.619 -23.907 1.00 67.63 213 LYS B CA 1
ATOM 4626 C C . LYS B 1 213 ? 0.374 -32.438 -25.217 1.00 64.16 213 LYS B C 1
ATOM 4627 O O . LYS B 1 213 ? -0.813 -32.816 -25.223 1.00 58.44 213 LYS B O 1
ATOM 4633 N N . ASN B 1 214 ? 0.973 -31.847 -26.265 1.00 62.17 214 ASN B N 1
ATOM 4634 C CA . ASN B 1 214 ? 0.391 -31.769 -27.645 1.00 55.44 214 ASN B CA 1
ATOM 4635 C C . ASN B 1 214 ? 0.804 -33.029 -28.412 1.00 52.30 214 ASN B C 1
ATOM 4636 O O . ASN B 1 214 ? 2.017 -33.227 -28.589 1.00 54.05 214 ASN B O 1
ATOM 4641 N N . ALA B 1 215 ? -0.160 -33.864 -28.815 1.00 51.70 215 ALA B N 1
ATOM 4642 C CA . ALA B 1 215 ? 0.098 -35.145 -29.513 1.00 53.66 215 ALA B CA 1
ATOM 4643 C C . ALA B 1 215 ? 1.025 -34.894 -30.714 1.00 55.52 215 ALA B C 1
ATOM 4644 O O . ALA B 1 215 ? 0.972 -33.779 -31.295 1.00 47.00 215 ALA B O 1
ATOM 4646 N N . LYS B 1 216 ? 1.874 -35.886 -31.017 1.00 63.04 216 LYS B N 1
ATOM 4647 C CA . LYS B 1 216 ? 2.886 -35.902 -32.114 1.00 64.14 216 LYS B CA 1
ATOM 4648 C C . LYS B 1 216 ? 2.185 -35.712 -33.466 1.00 60.80 216 LYS B C 1
ATOM 4649 O O . LYS B 1 216 ? 2.801 -35.109 -34.356 1.00 49.58 216 LYS B O 1
ATOM 4655 N N . ASP B 1 217 ? 0.950 -36.208 -33.609 1.00 56.14 217 ASP B N 1
ATOM 4656 C CA . ASP B 1 217 ? 0.211 -36.237 -34.895 1.00 58.01 217 ASP B CA 1
ATOM 4657 C C . ASP B 1 217 ? -0.576 -34.931 -35.094 1.00 56.34 217 ASP B C 1
ATOM 4658 O O . ASP B 1 217 ? -1.301 -34.839 -36.070 1.00 61.83 217 ASP B O 1
ATOM 4663 N N . SER B 1 218 ? -0.446 -33.945 -34.217 1.00 55.10 218 SER B N 1
ATOM 4664 C CA . SER B 1 218 ? -1.155 -32.652 -34.366 1.00 53.99 218 SER B CA 1
ATOM 4665 C C . SER B 1 218 ? -0.474 -31.828 -35.460 1.00 50.12 218 SER B C 1
ATOM 4666 O O . SER B 1 218 ? 0.757 -31.842 -35.533 1.00 50.15 218 SER B O 1
ATOM 4669 N N . LEU B 1 219 ? -1.249 -31.137 -36.288 1.00 47.48 219 LEU B N 1
ATOM 4670 C CA . LEU B 1 219 ? -0.715 -30.143 -37.250 1.00 50.16 219 LEU B CA 1
ATOM 4671 C C . LEU B 1 219 ? -0.491 -28.830 -36.514 1.00 50.14 219 LEU B C 1
ATOM 4672 O O . LEU B 1 219 ? 0.461 -28.128 -36.837 1.00 53.39 219 LEU B O 1
ATOM 4677 N N . MET B 1 220 ? -1.355 -28.503 -35.560 1.00 51.34 220 MET B N 1
ATOM 4678 C CA . MET B 1 220 ? -1.364 -27.148 -34.955 1.00 52.78 220 MET B CA 1
ATOM 4679 C C . MET B 1 220 ? -0.680 -27.149 -33.583 1.00 49.80 220 MET B C 1
ATOM 4680 O O . MET B 1 220 ? -0.728 -28.164 -32.859 1.00 51.45 220 MET B O 1
ATOM 4685 N N . ILE B 1 221 ? -0.063 -26.020 -33.256 1.00 47.10 221 ILE B N 1
ATOM 4686 C CA . ILE B 1 221 ? 0.270 -25.605 -31.865 1.00 49.21 221 ILE B CA 1
ATOM 4687 C C . ILE B 1 221 ? -1.051 -25.569 -31.078 1.00 46.42 221 ILE B C 1
ATOM 4688 O O . ILE B 1 221 ? -2.080 -25.211 -31.659 1.00 45.81 221 ILE B O 1
ATOM 4693 N N . HIS B 1 222 ? -1.048 -26.031 -29.831 1.00 51.47 222 HIS B N 1
ATOM 4694 C CA . HIS B 1 222 ? -2.205 -25.909 -28.901 1.00 55.50 222 HIS B CA 1
ATOM 4695 C C . HIS B 1 222 ? -1.759 -25.320 -27.560 1.00 51.51 222 HIS B C 1
ATOM 4696 O O . HIS B 1 222 ? -0.547 -25.323 -27.259 1.00 49.32 222 HIS B O 1
ATOM 4703 N N . SER B 1 223 ? -2.729 -24.851 -26.780 1.00 48.39 223 SER B N 1
ATOM 4704 C CA . SER B 1 223 ? -2.503 -24.093 -25.529 1.00 49.26 223 SER B CA 1
ATOM 4705 C C . SER B 1 223 ? -3.722 -24.266 -24.624 1.00 50.53 223 SER B C 1
ATOM 4706 O O . SER B 1 223 ? -4.660 -25.006 -25.007 1.00 48.30 223 SER B O 1
ATOM 4709 N N . VAL B 1 224 ? -3.711 -23.619 -23.459 1.00 45.77 224 VAL B N 1
ATOM 4710 C CA . VAL B 1 224 ? -4.926 -23.551 -22.606 1.00 46.73 224 VAL B CA 1
ATOM 4711 C C . VAL B 1 224 ? -4.915 -22.248 -21.814 1.00 49.55 224 VAL B C 1
ATOM 4712 O O . VAL B 1 224 ? -3.844 -21.851 -21.310 1.00 52.43 224 VAL B O 1
ATOM 4716 N N . ASP B 1 225 ? -6.076 -21.597 -21.798 1.00 55.83 225 ASP B N 1
ATOM 4717 C CA . ASP B 1 225 ? -6.453 -20.415 -20.980 1.00 54.84 225 ASP B CA 1
ATOM 4718 C C . ASP B 1 225 ? -7.535 -20.956 -20.053 1.00 55.47 225 ASP B C 1
ATOM 4719 O O . ASP B 1 225 ? -8.514 -21.493 -20.588 1.00 50.94 225 ASP B O 1
ATOM 4724 N N . PHE B 1 226 ? -7.302 -20.913 -18.737 1.00 55.38 226 PHE B N 1
ATOM 4725 C CA . PHE B 1 226 ? -8.311 -21.181 -17.674 1.00 54.75 226 PHE B CA 1
ATOM 4726 C C . PHE B 1 226 ? -8.867 -19.854 -17.161 1.00 51.37 226 PHE B C 1
ATOM 4727 O O . PHE B 1 226 ? -8.061 -19.014 -16.714 1.00 56.63 226 PHE B O 1
ATOM 4735 N N . HIS B 1 227 ? -10.187 -19.679 -17.193 1.00 50.29 227 HIS B N 1
ATOM 4736 C CA . HIS B 1 227 ? -10.844 -18.440 -16.711 1.00 54.41 227 HIS B CA 1
ATOM 4737 C C . HIS B 1 227 ? -10.656 -18.336 -15.192 1.00 57.49 227 HIS B C 1
ATOM 4738 O O . HIS B 1 227 ? -10.872 -17.225 -14.668 1.00 62.99 227 HIS B O 1
ATOM 4745 N N . GLY B 1 228 ? -10.257 -19.438 -14.533 1.00 57.47 228 GLY B N 1
ATOM 4746 C CA . GLY B 1 228 ? -10.011 -19.528 -13.081 1.00 58.55 228 GLY B CA 1
ATOM 4747 C C . GLY B 1 228 ? -8.546 -19.335 -12.694 1.00 56.79 228 GLY B C 1
ATOM 4748 O O . GLY B 1 228 ? -8.246 -19.525 -11.515 1.00 60.19 228 GLY B O 1
ATOM 4749 N N . ALA B 1 229 ? -7.666 -18.955 -13.625 1.00 54.70 229 ALA B N 1
ATOM 4750 C CA . ALA B 1 229 ? -6.240 -18.652 -13.370 1.00 50.93 229 ALA B CA 1
ATOM 4751 C C . ALA B 1 229 ? -5.978 -17.152 -13.551 1.00 53.09 229 ALA B C 1
ATOM 4752 O O . ALA B 1 229 ? -6.611 -16.518 -14.428 1.00 55.00 229 ALA B O 1
ATOM 4754 N N . THR B 1 230 ? -5.029 -16.627 -12.775 1.00 50.38 230 THR B N 1
ATOM 4755 C CA . THR B 1 230 ? -4.619 -15.207 -12.760 1.00 53.27 230 THR B CA 1
ATOM 4756 C C . THR B 1 230 ? -3.202 -15.094 -13.326 1.00 52.63 230 THR B C 1
ATOM 4757 O O . THR B 1 230 ? -2.281 -15.683 -12.736 1.00 50.03 230 THR B O 1
ATOM 4761 N N . GLY B 1 231 ? -3.052 -14.350 -14.422 1.00 56.14 231 GLY B N 1
ATOM 4762 C CA . GLY B 1 231 ? -1.755 -14.053 -15.066 1.00 63.57 231 GLY B CA 1
ATOM 4763 C C . GLY B 1 231 ? -1.838 -14.196 -16.584 1.00 65.02 231 GLY B C 1
ATOM 4764 O O . GLY B 1 231 ? -2.881 -14.584 -17.113 1.00 67.82 231 GLY B O 1
ATOM 4765 N N . PRO B 1 232 ? -0.738 -13.924 -17.325 1.00 63.77 232 PRO B N 1
ATOM 4766 C CA . PRO B 1 232 ? -0.777 -13.864 -18.791 1.00 62.63 232 PRO B CA 1
ATOM 4767 C C . PRO B 1 232 ? -1.598 -14.976 -19.480 1.00 61.64 232 PRO B C 1
ATOM 4768 O O . PRO B 1 232 ? -1.305 -16.162 -19.285 1.00 53.36 232 PRO B O 1
ATOM 4772 N N . GLY B 1 233 ? -2.627 -14.567 -20.238 1.00 58.93 233 GLY B N 1
ATOM 4773 C CA . GLY B 1 233 ? -3.445 -15.438 -21.106 1.00 58.96 233 GLY B CA 1
ATOM 4774 C C . GLY B 1 233 ? -4.201 -16.508 -20.329 1.00 65.52 233 GLY B C 1
ATOM 4775 O O . GLY B 1 233 ? -4.663 -17.482 -20.973 1.00 64.54 233 GLY B O 1
ATOM 4776 N N . GLY B 1 234 ? -4.336 -16.354 -19.003 1.00 59.28 234 GLY B N 1
ATOM 4777 C CA . GLY B 1 234 ? -4.952 -17.366 -18.121 1.00 57.97 234 GLY B CA 1
ATOM 4778 C C . GLY B 1 234 ? -4.205 -18.694 -18.181 1.00 54.17 234 GLY B C 1
ATOM 4779 O O . GLY B 1 234 ? -4.876 -19.751 -18.010 1.00 53.14 234 GLY B O 1
ATOM 4780 N N . ALA B 1 235 ? -2.876 -18.631 -18.404 1.00 49.09 235 ALA B N 1
ATOM 4781 C CA . ALA B 1 235 ? -1.925 -19.770 -18.535 1.00 53.39 235 ALA B CA 1
ATOM 4782 C C . ALA B 1 235 ? -1.520 -19.978 -20.011 1.00 57.48 235 ALA B C 1
ATOM 4783 O O . ALA B 1 235 ? -0.503 -20.680 -20.257 1.00 60.08 235 ALA B O 1
ATOM 4785 N N . ALA B 1 236 ? -2.266 -19.396 -20.960 1.00 58.68 236 ALA B N 1
ATOM 4786 C CA . ALA B 1 236 ? -2.038 -19.513 -22.423 1.00 61.88 236 ALA B CA 1
ATOM 4787 C C . ALA B 1 236 ? -0.606 -19.104 -22.790 1.00 62.98 236 ALA B C 1
ATOM 4788 O O . ALA B 1 236 ? -0.003 -19.785 -23.616 1.00 66.18 236 ALA B O 1
ATOM 4790 N N . ALA B 1 237 ? -0.070 -18.044 -22.185 1.00 59.70 237 ALA B N 1
ATOM 4791 C CA . ALA B 1 237 ? 1.266 -17.493 -22.505 1.00 54.65 237 ALA B CA 1
ATOM 4792 C C . ALA B 1 237 ? 2.371 -18.469 -22.086 1.00 50.21 237 ALA B C 1
ATOM 4793 O O . ALA B 1 237 ? 3.510 -18.220 -22.446 1.00 57.70 237 ALA B O 1
ATOM 4795 N N . TYR B 1 238 ? 2.064 -19.526 -21.329 1.00 55.93 238 TYR B N 1
ATOM 4796 C CA . TYR B 1 238 ? 3.066 -20.502 -20.820 1.00 56.30 238 TYR B CA 1
ATOM 4797 C C . TYR B 1 238 ? 2.837 -21.876 -21.468 1.00 63.60 238 TYR B C 1
ATOM 4798 O O . TYR B 1 238 ? 3.727 -22.730 -21.301 1.00 65.04 238 TYR B O 1
ATOM 4807 N N . THR B 1 239 ? 1.720 -22.089 -22.185 1.00 62.43 239 THR B N 1
ATOM 4808 C CA . THR B 1 239 ? 1.278 -23.436 -22.648 1.00 58.95 239 THR B CA 1
ATOM 4809 C C . THR B 1 239 ? 1.165 -23.521 -24.182 1.00 61.01 239 THR B C 1
ATOM 4810 O O . THR B 1 239 ? 0.567 -24.511 -24.657 1.00 63.80 239 THR B O 1
ATOM 4814 N N . GLN B 1 240 ? 1.710 -22.559 -24.941 1.00 55.78 240 GLN B N 1
ATOM 4815 C CA . GLN B 1 240 ? 1.789 -22.657 -26.427 1.00 49.11 240 GLN B CA 1
ATOM 4816 C C . GLN B 1 240 ? 2.727 -23.834 -26.722 1.00 47.97 240 GLN B C 1
ATOM 4817 O O . GLN B 1 240 ? 3.942 -23.658 -26.572 1.00 49.90 240 GLN B O 1
ATOM 4823 N N . THR B 1 241 ? 2.171 -25.001 -27.059 1.00 45.57 241 THR B N 1
ATOM 4824 C CA . THR B 1 241 ? 2.893 -26.299 -27.113 1.00 51.66 241 THR B CA 1
ATOM 4825 C C . THR B 1 241 ? 2.986 -26.802 -28.556 1.00 50.62 241 THR B C 1
ATOM 4826 O O . THR B 1 241 ? 1.930 -27.053 -29.162 1.00 48.77 241 THR B O 1
ATOM 4830 N N . ASP B 1 242 ? 4.208 -26.940 -29.085 1.00 55.21 242 ASP B N 1
ATOM 4831 C CA . ASP B 1 242 ? 4.453 -27.499 -30.438 1.00 54.43 242 ASP B CA 1
ATOM 4832 C C . ASP B 1 242 ? 3.976 -28.952 -30.425 1.00 55.30 242 ASP B C 1
ATOM 4833 O O . ASP B 1 242 ? 3.885 -29.562 -29.363 1.00 47.34 242 ASP B O 1
ATOM 4838 N N . PRO B 1 243 ? 3.587 -29.529 -31.585 1.00 55.38 243 PRO B N 1
ATOM 4839 C CA . PRO B 1 243 ? 3.265 -30.955 -31.661 1.00 58.88 243 PRO B CA 1
ATOM 4840 C C . PRO B 1 243 ? 4.400 -31.871 -31.166 1.00 58.55 243 PRO B C 1
ATOM 4841 O O . PRO B 1 243 ? 5.550 -31.604 -31.430 1.00 55.47 243 PRO B O 1
ATOM 4845 N N . GLY B 1 244 ? 4.046 -32.918 -30.430 1.00 58.83 244 GLY B N 1
ATOM 4846 C CA . GLY B 1 244 ? 5.002 -33.864 -29.824 1.00 59.95 244 GLY B CA 1
ATOM 4847 C C . GLY B 1 244 ? 5.719 -33.285 -28.617 1.00 56.19 244 GLY B C 1
ATOM 4848 O O . GLY B 1 244 ? 6.508 -34.035 -28.024 1.00 67.75 244 GLY B O 1
ATOM 4849 N N . ALA B 1 245 ? 5.462 -32.021 -28.252 1.00 53.22 245 ALA B N 1
ATOM 4850 C CA . ALA B 1 245 ? 6.137 -31.300 -27.144 1.00 53.67 245 ALA B CA 1
ATOM 4851 C C . ALA B 1 245 ? 5.230 -31.263 -25.905 1.00 56.26 245 ALA B C 1
ATOM 4852 O O . ALA B 1 245 ? 4.078 -31.756 -25.963 1.00 54.68 245 ALA B O 1
ATOM 4854 N N . GLU B 1 246 ? 5.771 -30.752 -24.800 1.00 57.72 246 GLU B N 1
ATOM 4855 C CA . GLU B 1 246 ? 5.049 -30.610 -23.514 1.00 57.66 246 GLU B CA 1
ATOM 4856 C C . GLU B 1 246 ? 5.427 -29.268 -22.880 1.00 59.99 246 GLU B C 1
ATOM 4857 O O . GLU B 1 246 ? 6.625 -28.901 -22.916 1.00 59.35 246 GLU B O 1
ATOM 4863 N N . THR B 1 247 ? 4.428 -28.539 -22.377 1.00 54.03 247 THR B N 1
ATOM 4864 C CA . THR B 1 247 ? 4.624 -27.355 -21.513 1.00 54.90 247 THR B CA 1
ATOM 4865 C C . THR B 1 247 ? 4.094 -27.710 -20.128 1.00 59.10 247 THR B C 1
ATOM 4866 O O . THR B 1 247 ? 3.204 -28.589 -20.030 1.00 62.78 247 THR B O 1
ATOM 4870 N N . VAL B 1 248 ? 4.661 -27.076 -19.106 1.00 60.58 248 VAL B N 1
ATOM 4871 C CA . VAL B 1 248 ? 4.230 -27.222 -17.691 1.00 65.29 248 VAL B CA 1
ATOM 4872 C C . VAL B 1 248 ? 4.056 -25.811 -17.147 1.00 57.84 248 VAL B C 1
ATOM 4873 O O . VAL B 1 248 ? 4.991 -25.025 -17.298 1.00 62.65 248 VAL B O 1
ATOM 4877 N N . VAL B 1 249 ? 2.889 -25.492 -16.598 1.00 55.03 249 VAL B N 1
ATOM 4878 C CA . VAL B 1 249 ? 2.638 -24.194 -15.904 1.00 56.96 249 VAL B CA 1
ATOM 4879 C C . VAL B 1 249 ? 2.096 -24.511 -14.501 1.00 59.09 249 VAL B C 1
ATOM 4880 O O . VAL B 1 249 ? 1.346 -25.500 -14.352 1.00 68.11 249 VAL B O 1
ATOM 4884 N N . THR B 1 250 ? 2.478 -23.729 -13.492 1.00 56.34 250 THR B N 1
ATOM 4885 C CA . THR B 1 250 ? 1.871 -23.788 -12.139 1.00 53.15 250 THR B CA 1
ATOM 4886 C C . THR B 1 250 ? 1.100 -22.490 -11.917 1.00 51.24 250 THR B C 1
ATOM 4887 O O . THR B 1 250 ? 1.572 -21.426 -12.379 1.00 51.03 250 THR B O 1
ATOM 4891 N N . PHE B 1 251 ? -0.073 -22.572 -11.298 1.00 52.25 251 PHE B N 1
ATOM 4892 C CA . PHE B 1 251 ? -0.898 -21.375 -10.967 1.00 55.97 251 PHE B CA 1
ATOM 4893 C C . PHE B 1 251 ? -1.751 -21.682 -9.727 1.00 58.60 251 PHE B C 1
ATOM 4894 O O . PHE B 1 251 ? -2.136 -22.873 -9.527 1.00 59.21 251 PHE B O 1
ATOM 4902 N N . LYS B 1 252 ? -2.050 -20.651 -8.926 1.00 54.52 252 LYS B N 1
ATOM 4903 C CA . LYS B 1 252 ? -2.901 -20.791 -7.711 1.00 58.41 252 LYS B CA 1
ATOM 4904 C C . LYS B 1 252 ? -4.348 -20.514 -8.113 1.00 49.89 252 LYS B C 1
ATOM 4905 O O . LYS B 1 252 ? -4.599 -19.530 -8.811 1.00 46.22 252 LYS B O 1
ATOM 4911 N N . ALA B 1 253 ? -5.256 -21.397 -7.723 1.00 50.34 253 ALA B N 1
ATOM 4912 C CA . ALA B 1 253 ? -6.713 -21.196 -7.824 1.00 51.15 253 ALA B CA 1
ATOM 4913 C C . ALA B 1 253 ? -7.129 -20.237 -6.699 1.00 56.60 253 ALA B C 1
ATOM 4914 O O . ALA B 1 253 ? -7.537 -20.706 -5.641 1.00 58.14 253 ALA B O 1
ATOM 4916 N N . LEU B 1 254 ? -7.022 -18.933 -6.943 1.00 57.80 254 LEU B N 1
ATOM 4917 C CA . LEU B 1 254 ? -7.254 -17.842 -5.965 1.00 53.16 254 LEU B CA 1
ATOM 4918 C C . LEU B 1 254 ? -8.744 -17.618 -5.733 1.00 49.54 254 LEU B C 1
ATOM 4919 O O . LEU B 1 254 ? -9.072 -17.034 -4.704 1.00 56.40 254 LEU B O 1
ATOM 4924 N N . VAL B 1 255 ? -9.608 -17.966 -6.680 1.00 47.88 255 VAL B N 1
ATOM 4925 C CA . VAL B 1 255 ? -11.034 -17.545 -6.618 1.00 45.61 255 VAL B CA 1
ATOM 4926 C C . VAL B 1 255 ? -11.921 -18.738 -6.905 1.00 48.59 255 VAL B C 1
ATOM 4927 O O . VAL B 1 255 ? -11.715 -19.438 -7.896 1.00 62.69 255 VAL B O 1
ATOM 4931 N N . PRO B 1 256 ? -12.922 -19.007 -6.041 1.00 51.74 256 PRO B N 1
ATOM 4932 C CA . PRO B 1 256 ? -13.913 -20.041 -6.313 1.00 49.14 256 PRO B CA 1
ATOM 4933 C C . PRO B 1 256 ? -14.847 -19.558 -7.423 1.00 51.11 256 PRO B C 1
ATOM 4934 O O . PRO B 1 256 ? -15.080 -18.339 -7.552 1.00 38.25 256 PRO B O 1
ATOM 4938 N N . GLY B 1 257 ? -15.374 -20.531 -8.166 1.00 52.69 257 GLY B N 1
ATOM 4939 C CA . GLY B 1 257 ? -16.179 -20.321 -9.383 1.00 50.02 257 GLY B CA 1
ATOM 4940 C C . GLY B 1 257 ? -16.202 -21.558 -10.266 1.00 46.01 257 GLY B C 1
ATOM 4941 O O . GLY B 1 257 ? -15.420 -22.504 -10.040 1.00 46.90 257 GLY B O 1
ATOM 4942 N N . ILE B 1 258 ? -17.123 -21.568 -11.223 1.00 48.66 258 ILE B N 1
ATOM 4943 C CA . ILE B 1 258 ? -17.232 -22.587 -12.308 1.00 46.19 258 ILE B CA 1
ATOM 4944 C C . ILE B 1 258 ? -16.748 -21.901 -13.594 1.00 45.93 258 ILE B C 1
ATOM 4945 O O . ILE B 1 258 ? -17.379 -20.933 -14.057 1.00 51.33 258 ILE B O 1
ATOM 4950 N N . PHE B 1 259 ? -15.556 -22.278 -14.041 1.00 45.76 259 PHE B N 1
ATOM 4951 C CA . PHE B 1 259 ? -14.783 -21.538 -15.060 1.00 49.88 259 PHE B CA 1
ATOM 4952 C C . PHE B 1 259 ? -14.714 -22.363 -16.352 1.00 48.90 259 PHE B C 1
ATOM 4953 O O . PHE B 1 259 ? -14.387 -23.571 -16.285 1.00 44.28 259 PHE B O 1
ATOM 4961 N N . VAL B 1 260 ? -14.981 -21.750 -17.506 1.00 50.91 260 VAL B N 1
ATOM 4962 C CA . VAL B 1 260 ? -14.646 -22.421 -18.795 1.00 46.36 260 VAL B CA 1
ATOM 4963 C C . VAL B 1 260 ? -13.139 -22.243 -18.970 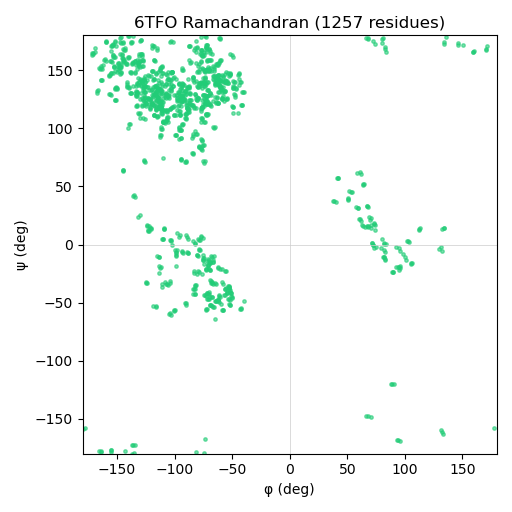1.00 48.41 260 VAL B C 1
ATOM 4964 O O . VAL B 1 260 ? -12.611 -21.190 -18.562 1.00 44.44 260 VAL B O 1
ATOM 4968 N N . TYR B 1 261 ? -12.468 -23.305 -19.412 1.00 44.73 261 TYR B N 1
ATOM 4969 C CA . TYR B 1 261 ? -11.108 -23.253 -20.002 1.00 43.64 261 TYR B CA 1
ATOM 4970 C C . TYR B 1 261 ? -11.241 -23.588 -21.497 1.00 46.02 261 TYR B C 1
ATOM 4971 O O . TYR B 1 261 ? -12.240 -24.251 -21.886 1.00 43.83 261 TYR B O 1
ATOM 4980 N N . HIS B 1 262 ? -10.300 -23.093 -22.311 1.00 46.28 262 HIS B N 1
ATOM 4981 C CA . HIS B 1 262 ? -10.266 -23.275 -23.789 1.00 50.71 262 HIS B CA 1
ATOM 4982 C C . HIS B 1 262 ? -8.832 -23.138 -24.296 1.00 43.59 262 HIS B C 1
ATOM 4983 O O . HIS B 1 262 ? -8.024 -22.502 -23.628 1.00 48.03 262 HIS B O 1
ATOM 4990 N N . CYS B 1 263 ? -8.554 -23.693 -25.463 1.00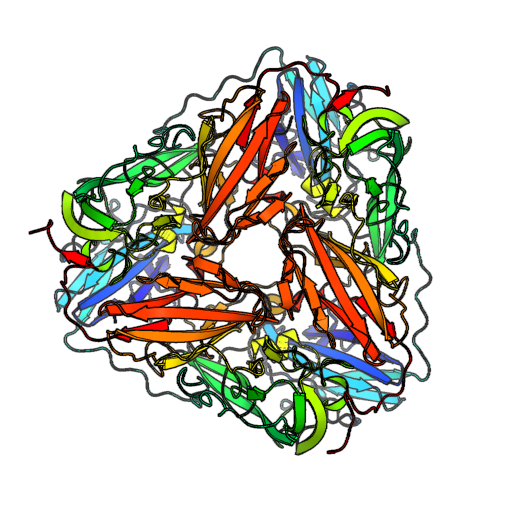 44.91 263 CYS B N 1
ATOM 4991 C CA . CYS B 1 263 ? -7.328 -23.398 -26.247 1.00 44.85 263 CYS B CA 1
ATOM 4992 C C . CYS B 1 263 ? -7.264 -21.895 -26.545 1.00 41.38 263 CYS B C 1
ATOM 4993 O O . CYS B 1 263 ? -8.329 -21.267 -26.713 1.00 44.44 263 CYS B O 1
ATOM 4996 N N . ALA B 1 264 ? -6.059 -21.324 -26.546 1.00 43.19 264 ALA B N 1
ATOM 4997 C CA . ALA B 1 264 ? -5.820 -19.894 -26.828 1.00 44.14 264 ALA B CA 1
ATOM 4998 C C . ALA B 1 264 ? -4.632 -19.763 -27.770 1.00 46.41 264 ALA B C 1
ATOM 4999 O O . ALA B 1 264 ? -3.788 -18.894 -27.522 1.00 48.78 264 ALA B O 1
ATOM 5001 N N . THR B 1 265 ? -4.578 -20.628 -28.789 1.00 50.27 265 THR B N 1
ATOM 5002 C CA . THR B 1 265 ? -3.670 -20.553 -29.972 1.00 47.99 265 THR B CA 1
ATOM 5003 C C . THR B 1 265 ? -4.462 -19.976 -31.149 1.00 41.25 265 THR B C 1
ATOM 5004 O O . THR B 1 265 ? -5.557 -20.436 -31.444 1.00 46.94 265 THR B O 1
ATOM 5008 N N . PRO B 1 266 ? -3.976 -18.936 -31.856 1.00 42.27 266 PRO B N 1
ATOM 5009 C CA . PRO B 1 266 ? -4.742 -18.329 -32.953 1.00 44.67 266 PRO B CA 1
ATOM 5010 C C . PRO B 1 266 ? -4.974 -19.307 -34.110 1.00 47.86 266 PRO B C 1
ATOM 5011 O O . PRO B 1 266 ? -4.105 -20.137 -34.384 1.00 47.56 266 PRO B O 1
ATOM 5015 N N . SER B 1 267 ? -6.128 -19.275 -34.794 1.00 46.15 267 SER B N 1
ATOM 5016 C CA . SER B 1 267 ? -7.336 -18.543 -34.469 1.00 47.10 267 SER B CA 1
ATOM 5017 C C . SER B 1 267 ? -8.011 -19.219 -33.279 1.00 45.93 267 SER B C 1
ATOM 5018 O O . SER B 1 267 ? -8.359 -20.419 -33.362 1.00 47.14 267 SER B O 1
ATOM 5021 N N . VAL B 1 268 ? -8.199 -18.466 -32.207 1.00 45.51 268 VAL B N 1
ATOM 5022 C CA . VAL B 1 268 ? -8.816 -19.003 -30.964 1.00 47.94 268 VAL B CA 1
ATOM 5023 C C . VAL B 1 268 ? -10.238 -19.454 -31.301 1.00 45.04 268 VAL B C 1
ATOM 5024 O O . VAL B 1 268 ? -10.621 -20.577 -30.971 1.00 41.38 268 VAL B O 1
ATOM 5028 N N . PRO B 1 269 ? -11.042 -18.644 -32.024 1.00 43.54 269 PRO B N 1
ATOM 5029 C CA . PRO B 1 269 ? -12.389 -19.073 -32.414 1.00 45.26 269 PRO B CA 1
ATOM 5030 C C . PRO B 1 269 ? -12.374 -20.433 -33.134 1.00 44.09 269 PRO B C 1
ATOM 5031 O O . PRO B 1 269 ? -13.271 -21.206 -32.925 1.00 45.79 269 PRO B O 1
ATOM 5035 N N . ASN B 1 270 ? -11.354 -20.675 -33.960 1.00 47.12 270 ASN B N 1
ATOM 5036 C CA . ASN B 1 270 ? -11.176 -21.927 -34.748 1.00 50.71 270 ASN B CA 1
ATOM 5037 C C . ASN B 1 270 ? -10.923 -23.088 -33.776 1.00 45.58 270 ASN B C 1
ATOM 5038 O O . ASN B 1 270 ? -11.628 -24.111 -33.852 1.00 44.75 270 ASN B O 1
ATOM 5043 N N . HIS B 1 271 ? -9.937 -22.932 -32.898 1.00 45.77 271 HIS B N 1
ATOM 5044 C CA . HIS B 1 271 ? -9.573 -23.930 -31.860 1.00 44.69 271 HIS B CA 1
ATOM 5045 C C . HIS B 1 271 ? -10.797 -24.238 -30.991 1.00 42.66 271 HIS B C 1
ATOM 5046 O O . HIS B 1 271 ? -11.020 -25.418 -30.680 1.00 41.47 271 HIS B O 1
ATOM 5053 N N . ILE B 1 272 ? -11.609 -23.234 -30.681 1.00 43.30 272 ILE B N 1
ATOM 5054 C CA . ILE B 1 272 ? -12.806 -23.424 -29.811 1.00 42.06 272 ILE B CA 1
ATOM 5055 C C . ILE B 1 272 ? -13.879 -24.186 -30.601 1.00 42.70 272 ILE B C 1
ATOM 5056 O O . ILE B 1 272 ? -14.284 -25.254 -30.101 1.00 41.45 272 ILE B O 1
ATOM 5061 N N . THR B 1 273 ? -14.316 -23.711 -31.786 1.00 41.84 273 THR B N 1
ATOM 5062 C CA . THR B 1 273 ? -15.381 -24.389 -32.583 1.00 40.01 273 THR B CA 1
ATOM 5063 C C . THR B 1 273 ? -15.006 -25.864 -32.799 1.00 40.14 273 THR B C 1
ATOM 5064 O O . THR B 1 273 ? -15.915 -26.704 -32.792 1.00 42.65 273 THR B O 1
ATOM 5068 N N . ASN B 1 274 ? -13.719 -26.165 -32.977 1.00 37.01 274 ASN B N 1
ATOM 5069 C CA . ASN B 1 274 ? -13.226 -27.529 -33.299 1.00 40.05 274 ASN B CA 1
ATOM 5070 C C . ASN B 1 274 ? -13.326 -28.446 -32.077 1.00 39.73 274 ASN B C 1
ATOM 5071 O O . ASN B 1 274 ? -13.295 -29.682 -32.281 1.00 36.87 274 ASN B O 1
ATOM 5076 N N . GLY B 1 275 ? -13.401 -27.876 -30.872 1.00 42.81 275 GLY B N 1
ATOM 5077 C CA . GLY B 1 275 ? -13.857 -28.583 -29.653 1.00 48.41 275 GLY B CA 1
ATOM 5078 C C . GLY B 1 275 ? -12.981 -28.376 -28.421 1.00 48.65 275 GLY B C 1
ATOM 5079 O O . GLY B 1 275 ? -13.175 -29.142 -27.436 1.00 47.93 275 GLY B O 1
ATOM 5080 N N . MET B 1 276 ? -12.074 -27.389 -28.433 1.00 44.87 276 MET B N 1
ATOM 5081 C CA . MET B 1 276 ? -11.063 -27.218 -27.361 1.00 44.71 276 MET B CA 1
ATOM 5082 C C . MET B 1 276 ? -11.640 -26.287 -26.273 1.00 48.85 276 MET B C 1
ATOM 5083 O O . MET B 1 276 ? -11.184 -25.134 -26.129 1.00 47.22 276 MET B O 1
ATOM 5088 N N . TYR B 1 277 ? -12.617 -26.799 -25.512 1.00 46.04 277 TYR B N 1
ATOM 5089 C CA . TYR B 1 277 ? -13.208 -26.118 -24.338 1.00 44.73 277 TYR B CA 1
ATOM 5090 C C . TYR B 1 277 ? -13.621 -27.144 -23.277 1.00 47.92 277 TYR B C 1
ATOM 5091 O O . TYR B 1 277 ? -13.930 -28.311 -23.632 1.00 46.32 277 TYR B O 1
ATOM 5100 N N . GLY B 1 278 ? -13.630 -26.704 -22.008 1.00 47.13 278 GLY B N 1
ATOM 5101 C CA . GLY B 1 278 ? -14.014 -27.512 -20.834 1.00 45.22 278 GLY B CA 1
ATOM 5102 C C . GLY B 1 278 ? -14.306 -26.645 -19.615 1.00 44.38 278 GLY B C 1
ATOM 5103 O O . GLY B 1 278 ? -14.237 -25.409 -19.722 1.00 41.18 278 GLY B O 1
ATOM 5104 N N . LEU B 1 279 ? -14.624 -27.273 -18.482 1.00 44.47 279 LEU B N 1
ATOM 5105 C CA . LEU B 1 279 ? -14.961 -26.580 -17.218 1.00 42.06 279 LEU B CA 1
ATOM 5106 C C . LEU B 1 279 ? -13.924 -26.928 -16.144 1.00 44.85 279 LEU B C 1
ATOM 5107 O O . LEU B 1 279 ? -13.518 -28.109 -16.067 1.00 44.17 279 LEU B O 1
ATOM 5112 N N . LEU B 1 280 ? -13.487 -25.904 -15.395 1.00 47.28 280 LEU B N 1
ATOM 5113 C CA . LEU B 1 280 ? -12.722 -25.973 -14.115 1.00 45.63 280 LEU B CA 1
ATOM 5114 C C . LEU B 1 280 ? -13.635 -25.466 -12.999 1.00 45.25 280 LEU B C 1
ATOM 5115 O O . LEU B 1 280 ? -13.993 -24.265 -13.039 1.00 45.06 280 LEU B O 1
ATOM 5120 N N . LEU B 1 281 ? -14.032 -26.350 -12.080 1.00 50.02 281 LEU B N 1
ATOM 5121 C CA . LEU B 1 281 ? -14.667 -25.983 -10.781 1.00 51.11 281 LEU B CA 1
ATOM 5122 C C . LEU B 1 281 ? -13.560 -25.749 -9.754 1.00 50.74 281 LEU B C 1
ATOM 5123 O O . LEU B 1 281 ? -12.822 -26.724 -9.446 1.00 53.95 281 LEU B O 1
ATOM 5128 N N . VAL B 1 282 ? -13.424 -24.505 -9.291 1.00 49.83 282 VAL B N 1
ATOM 5129 C CA . VAL B 1 282 ? -12.651 -24.165 -8.061 1.00 49.65 282 VAL B CA 1
ATOM 5130 C C . VAL B 1 282 ? -13.660 -24.116 -6.912 1.00 44.85 282 VAL B C 1
ATOM 5131 O O . VAL B 1 282 ? -14.402 -23.121 -6.818 1.00 40.70 282 VAL B O 1
ATOM 5135 N N . GLU B 1 283 ? -13.760 -25.200 -6.140 1.00 46.77 283 GLU B N 1
ATOM 5136 C CA . GLU B 1 283 ? -14.741 -25.348 -5.033 1.00 49.68 283 GLU B CA 1
ATOM 5137 C C . GLU B 1 283 ? -14.486 -24.272 -3.974 1.00 48.22 283 GLU B C 1
ATOM 5138 O O . GLU B 1 283 ? -13.337 -24.021 -3.591 1.00 46.82 283 GLU B O 1
ATOM 5144 N N . PRO B 1 284 ? -15.548 -23.639 -3.431 1.00 46.62 284 PRO B N 1
ATOM 5145 C CA . PRO B 1 284 ? -15.395 -22.777 -2.258 1.00 54.44 284 PRO B CA 1
ATOM 5146 C C . PRO B 1 284 ? -15.009 -23.646 -1.046 1.00 56.77 284 PRO B C 1
ATOM 5147 O O . PRO B 1 284 ? -15.198 -24.863 -1.119 1.00 53.98 284 PRO B O 1
ATOM 5151 N N . GLU B 1 285 ? -14.503 -23.033 0.035 1.00 66.66 285 GLU B N 1
ATOM 5152 C CA . GLU B 1 285 ? -13.982 -23.763 1.230 1.00 67.43 285 GLU B CA 1
ATOM 5153 C C . GLU B 1 285 ? -15.002 -24.803 1.706 1.00 60.87 285 GLU B C 1
ATOM 5154 O O . GLU B 1 285 ? -14.589 -25.985 1.914 1.00 61.07 285 GLU B O 1
ATOM 5160 N N . GLY B 1 286 ? -16.280 -24.420 1.807 1.00 51.08 286 GLY B N 1
ATOM 5161 C CA . GLY B 1 286 ? -17.340 -25.334 2.283 1.00 53.93 286 GLY B CA 1
ATOM 5162 C C . GLY B 1 286 ? -17.572 -26.567 1.407 1.00 55.86 286 GLY B C 1
ATOM 5163 O O . GLY B 1 286 ? -18.183 -27.516 1.903 1.00 48.00 286 GLY B O 1
ATOM 5164 N N . GLY B 1 287 ? -17.143 -26.553 0.139 1.00 58.77 287 GLY B N 1
ATOM 5165 C CA . GLY B 1 287 ? -17.729 -27.396 -0.915 1.00 52.95 287 GLY B CA 1
ATOM 5166 C C . GLY B 1 287 ? -19.009 -26.761 -1.429 1.00 55.02 287 GLY B C 1
ATOM 5167 O O . GLY B 1 287 ? -19.401 -25.712 -0.902 1.00 60.81 287 GLY B O 1
ATOM 5168 N N . LEU B 1 288 ? -19.615 -27.315 -2.473 1.00 52.18 288 LEU B N 1
ATOM 5169 C CA . LEU B 1 288 ? -20.928 -26.845 -2.970 1.00 50.37 288 LEU B CA 1
ATOM 5170 C C . LEU B 1 288 ? -21.994 -27.567 -2.171 1.00 44.82 288 LEU B C 1
ATOM 5171 O O . LEU B 1 288 ? -21.730 -28.645 -1.664 1.00 43.27 288 LEU B O 1
ATO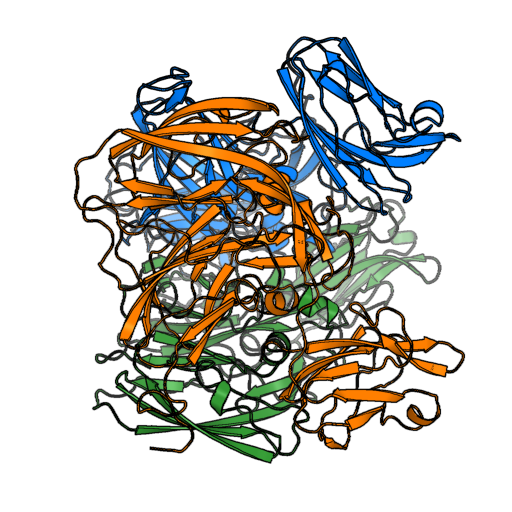M 5176 N N . PRO B 1 289 ? -23.221 -27.025 -2.064 1.00 44.94 289 PRO B N 1
ATOM 5177 C CA . PRO B 1 289 ? -24.314 -27.737 -1.404 1.00 49.82 289 PRO B CA 1
ATOM 5178 C C . PRO B 1 289 ? -24.351 -29.221 -1.789 1.00 53.79 289 PRO B C 1
ATOM 5179 O O . PRO B 1 289 ? -24.091 -29.553 -2.936 1.00 58.02 289 PRO B O 1
ATOM 5183 N N . GLN B 1 290 ? -24.633 -30.077 -0.816 1.00 57.41 290 GLN B N 1
ATOM 5184 C CA . GLN B 1 290 ? -24.780 -31.538 -1.022 1.00 66.46 290 GLN B CA 1
ATOM 5185 C C . GLN B 1 290 ? -25.875 -31.743 -2.058 1.00 60.56 290 GLN B C 1
ATOM 5186 O O . GLN B 1 290 ? -26.933 -31.074 -1.954 1.00 61.47 290 GLN B O 1
ATOM 5192 N N . VAL B 1 291 ? -25.621 -32.638 -3.004 1.00 56.50 291 VAL B N 1
ATOM 5193 C CA . VAL B 1 291 ? -26.614 -32.987 -4.047 1.00 53.98 291 VAL B CA 1
ATOM 5194 C C . VAL B 1 291 ? -26.420 -34.460 -4.416 1.00 48.93 291 VAL B C 1
ATOM 5195 O O . VAL B 1 291 ? -25.298 -34.971 -4.266 1.00 49.30 291 VAL B O 1
ATOM 5199 N N . ASP B 1 292 ? -27.479 -35.123 -4.862 1.00 50.81 292 ASP B N 1
ATOM 5200 C CA . ASP B 1 292 ? -27.441 -36.580 -5.154 1.00 60.05 292 ASP B CA 1
ATOM 5201 C C . ASP B 1 292 ? -26.594 -36.851 -6.406 1.00 64.85 292 ASP B C 1
ATOM 5202 O O . ASP B 1 292 ? -25.723 -37.746 -6.354 1.00 64.65 292 ASP B O 1
ATOM 5207 N N . ARG B 1 293 ? -26.801 -36.104 -7.492 1.00 64.67 293 ARG B N 1
ATOM 5208 C CA . ARG B 1 293 ? -26.151 -36.426 -8.785 1.00 56.40 293 ARG B CA 1
ATOM 5209 C C . ARG B 1 293 ? -25.716 -35.164 -9.535 1.00 52.06 293 ARG B C 1
ATOM 5210 O O . ARG B 1 293 ? -26.471 -34.153 -9.565 1.00 44.85 293 ARG B O 1
ATOM 5218 N N . GLU B 1 294 ? -24.526 -35.256 -10.132 1.00 48.64 294 GLU B N 1
ATOM 5219 C CA . GLU B 1 294 ? -23.856 -34.160 -10.873 1.00 52.10 294 GLU B CA 1
ATOM 5220 C C . GLU B 1 294 ? -23.691 -34.517 -12.358 1.00 54.25 294 GLU B C 1
ATOM 5221 O O . GLU B 1 294 ? -23.444 -35.699 -12.683 1.00 50.54 294 GLU B O 1
ATOM 5227 N N . PHE B 1 295 ? -23.778 -33.499 -13.219 1.00 51.56 295 PHE B N 1
ATOM 5228 C CA . PHE B 1 295 ? -23.665 -33.624 -14.688 1.00 48.48 295 PHE B CA 1
ATOM 5229 C C . PHE B 1 295 ? -22.812 -32.489 -15.248 1.00 50.35 295 PHE B C 1
ATOM 5230 O O . PHE B 1 295 ? -22.852 -31.351 -14.721 1.00 53.67 295 PHE B O 1
ATOM 5238 N N . TYR B 1 296 ? -22.104 -32.824 -16.330 1.00 44.11 296 TYR B N 1
ATOM 5239 C CA . TYR B 1 296 ? -21.170 -31.970 -17.093 1.00 41.47 296 TYR B CA 1
ATOM 5240 C C . TYR B 1 296 ? -21.738 -31.772 -18.502 1.00 46.02 296 TYR B C 1
ATOM 5241 O O . TYR B 1 296 ? -21.791 -32.754 -19.290 1.00 43.58 296 TYR B O 1
ATOM 5250 N N . VAL B 1 297 ? -22.187 -30.554 -18.817 1.00 43.65 297 VAL B N 1
ATOM 5251 C CA . VAL B 1 297 ? -22.759 -30.214 -20.152 1.00 43.47 297 VAL B CA 1
ATOM 5252 C C . VAL B 1 297 ? -22.138 -28.902 -20.652 1.00 46.73 297 VAL B C 1
ATOM 5253 O O . VAL B 1 297 ? -22.085 -27.913 -19.877 1.00 40.11 297 VAL B O 1
ATOM 5257 N N . MET B 1 298 ? -21.675 -28.898 -21.906 1.00 43.61 298 MET B N 1
ATOM 5258 C CA . MET B 1 298 ? -21.156 -27.676 -22.575 1.00 45.86 298 MET B CA 1
ATOM 5259 C C . MET B 1 298 ? -21.780 -27.551 -23.968 1.00 45.89 298 MET B C 1
ATOM 5260 O O . MET B 1 298 ? -21.890 -28.573 -24.675 1.00 45.48 298 MET B O 1
ATOM 5265 N N . GLN B 1 299 ? -22.188 -26.329 -24.327 1.00 45.80 299 GLN B N 1
ATOM 5266 C CA . GLN B 1 299 ? -22.771 -25.990 -25.648 1.00 41.66 299 GLN B CA 1
ATOM 5267 C C . GLN B 1 299 ? -21.704 -25.320 -26.512 1.00 41.28 299 GLN B C 1
ATOM 5268 O O . GLN B 1 299 ? -20.966 -24.464 -26.007 1.00 37.32 299 GLN B O 1
ATOM 5274 N N . GLY B 1 300 ? -21.631 -25.720 -27.780 1.00 43.27 300 GLY B N 1
ATOM 5275 C CA . GLY B 1 300 ? -20.775 -25.050 -28.776 1.00 46.53 300 GLY B CA 1
ATOM 5276 C C . GLY B 1 300 ? -21.384 -25.109 -30.163 1.00 43.72 300 GLY B C 1
ATOM 5277 O O . GLY B 1 300 ? -22.428 -25.794 -30.348 1.00 41.47 300 GLY B O 1
ATOM 5278 N N . GLU B 1 301 ? -20.734 -24.427 -31.106 1.00 41.25 301 GLU B N 1
ATOM 5279 C CA . GLU B 1 301 ? -21.166 -24.341 -32.518 1.00 42.49 301 GLU B CA 1
ATOM 5280 C C . GLU B 1 301 ? -20.074 -24.937 -33.420 1.00 40.83 301 GLU B C 1
ATOM 5281 O O . GLU B 1 301 ? -18.883 -24.845 -33.091 1.00 41.61 301 GLU B O 1
ATOM 5287 N N . ILE B 1 302 ? -20.478 -25.515 -34.544 1.00 41.53 302 ILE B N 1
ATOM 5288 C CA . ILE B 1 302 ? -19.564 -25.947 -35.636 1.00 43.62 302 ILE B CA 1
ATOM 5289 C C . ILE B 1 302 ? -20.052 -25.291 -36.939 1.00 42.02 302 ILE B C 1
ATOM 5290 O O . ILE B 1 302 ? -21.290 -25.221 -37.172 1.00 42.16 302 ILE B O 1
ATOM 5295 N N . TYR B 1 303 ? -19.101 -24.767 -37.716 1.00 37.70 303 TYR B N 1
ATOM 5296 C CA . TYR B 1 303 ? -19.321 -23.927 -38.918 1.00 41.14 303 TYR B CA 1
ATOM 5297 C C . TYR B 1 303 ? -18.862 -24.722 -40.147 1.00 40.15 303 TYR B C 1
ATOM 5298 O O . TYR B 1 303 ? -17.671 -24.720 -40.476 1.00 41.80 303 TYR B O 1
ATOM 5307 N N . THR B 1 304 ? -19.787 -25.425 -40.796 1.00 40.39 304 THR B N 1
ATOM 5308 C CA . THR B 1 304 ? -19.473 -26.327 -41.930 1.00 37.61 304 THR B CA 1
ATOM 5309 C C . THR B 1 304 ? -19.846 -25.667 -43.259 1.00 40.06 304 THR B C 1
ATOM 5310 O O . THR B 1 304 ? -20.840 -24.906 -43.291 1.00 38.23 304 THR B O 1
ATOM 5314 N N . VAL B 1 305 ? -19.070 -25.990 -44.305 1.00 39.56 305 VAL B N 1
ATOM 5315 C CA . VAL B 1 305 ? -19.315 -25.615 -45.730 1.00 38.81 305 VAL B CA 1
ATOM 5316 C C . VAL B 1 305 ? -20.744 -26.039 -46.085 1.00 41.92 305 VAL B C 1
ATOM 5317 O O . VAL B 1 305 ? -21.497 -25.174 -46.579 1.00 44.77 305 VAL B O 1
ATOM 5321 N N . LYS B 1 306 ? -21.101 -27.304 -45.822 1.00 42.58 306 LYS B N 1
ATOM 5322 C CA . LYS B 1 306 ? -22.414 -27.888 -46.196 1.00 48.70 306 LYS B CA 1
ATOM 5323 C C . LYS B 1 306 ? -23.409 -27.743 -45.052 1.00 49.14 306 LYS B C 1
ATOM 5324 O O . LYS B 1 306 ? -23.043 -27.778 -43.879 1.00 45.09 306 LYS B O 1
ATOM 5330 N N . PRO B 1 307 ? -24.715 -27.626 -45.369 1.00 47.58 307 PRO B N 1
ATOM 5331 C CA . PRO B 1 307 ? -25.746 -27.449 -44.358 1.00 48.43 307 PRO B CA 1
ATOM 5332 C C . PRO B 1 307 ? -25.796 -28.604 -43.359 1.00 49.79 307 PRO B C 1
ATOM 5333 O O . PRO B 1 307 ? -25.326 -29.697 -43.658 1.00 50.66 307 PRO B O 1
ATOM 5337 N N . PHE B 1 308 ? -26.377 -28.327 -42.194 1.00 50.82 308 PHE B N 1
ATOM 5338 C CA . PHE B 1 308 ? -26.753 -29.355 -41.197 1.00 49.14 308 PHE B CA 1
ATOM 5339 C C . PHE B 1 308 ? -27.524 -30.467 -41.916 1.00 47.50 308 PHE B C 1
ATOM 5340 O O . PHE B 1 308 ? -28.403 -30.131 -42.710 1.00 43.83 308 PHE B O 1
ATOM 5348 N N . GLY B 1 309 ? -27.209 -31.733 -41.634 1.00 49.69 309 GLY B N 1
ATOM 5349 C CA . GLY B 1 309 ? -27.932 -32.892 -42.201 1.00 56.22 309 GLY B CA 1
ATOM 5350 C C . GLY B 1 309 ? -27.197 -33.517 -43.379 1.00 55.98 309 GLY B C 1
ATOM 5351 O O . GLY B 1 309 ? -27.585 -34.611 -43.798 1.00 51.89 309 GLY B O 1
ATOM 5352 N N . THR B 1 310 ? -26.154 -32.858 -43.884 1.00 57.68 310 THR B N 1
ATOM 5353 C CA . THR B 1 310 ? -25.328 -33.355 -45.008 1.00 51.68 310 THR B CA 1
ATOM 5354 C C . THR B 1 310 ? -24.449 -34.494 -44.500 1.00 52.40 310 THR B C 1
ATOM 5355 O O . THR B 1 310 ? -23.782 -34.305 -43.489 1.00 64.73 310 THR B O 1
ATOM 5359 N N . SER B 1 311 ? -24.460 -35.633 -45.178 1.00 49.34 311 SER B N 1
ATOM 5360 C CA . SER B 1 311 ? -23.639 -36.836 -44.863 1.00 50.38 311 SER B CA 1
ATOM 5361 C C . SER B 1 311 ? -22.205 -36.622 -45.354 1.00 48.41 311 SER B C 1
ATOM 5362 O O . SER B 1 311 ? -22.008 -35.731 -46.198 1.00 45.40 311 SER B O 1
ATOM 5365 N N . GLY B 1 312 ? -21.266 -37.438 -44.864 1.00 50.21 312 GLY B N 1
ATOM 5366 C CA . GLY B 1 312 ? -19.856 -37.463 -45.297 1.00 50.04 312 GLY B CA 1
ATOM 5367 C C . GLY B 1 312 ? -18.974 -36.599 -44.429 1.00 53.09 312 GLY B C 1
ATOM 5368 O O . GLY B 1 312 ? -19.427 -36.179 -43.353 1.00 52.18 312 GLY B O 1
ATOM 5369 N N . GLU B 1 313 ? -17.738 -36.362 -44.868 1.00 59.42 313 GLU B N 1
ATOM 5370 C CA . GLU B 1 313 ? -16.758 -35.519 -44.145 1.00 62.74 313 GLU B CA 1
ATOM 5371 C C . GLU B 1 313 ? -17.164 -34.050 -44.309 1.00 58.62 313 GLU B C 1
ATOM 5372 O O . GLU B 1 313 ? -16.951 -33.495 -45.384 1.00 55.49 313 GLU B O 1
ATOM 5378 N N . GLN B 1 314 ? -17.712 -33.431 -43.265 1.00 57.48 314 GLN B N 1
ATOM 5379 C CA . GLN B 1 314 ? -17.927 -31.961 -43.227 1.00 50.31 314 GLN B CA 1
ATOM 5380 C C . GLN B 1 314 ? -16.575 -31.264 -43.007 1.00 46.10 314 GLN B C 1
ATOM 5381 O O . GLN B 1 314 ? -15.666 -31.840 -42.405 1.00 44.62 314 GLN B O 1
ATOM 5387 N N . GLU B 1 315 ? -16.444 -30.064 -43.555 1.00 48.49 315 GLU B N 1
ATOM 5388 C CA . GLU B 1 315 ? -15.234 -29.220 -43.465 1.00 45.09 315 GLU B CA 1
ATOM 5389 C C . GLU B 1 315 ? -15.646 -27.842 -42.948 1.00 46.10 315 GLU B C 1
ATOM 5390 O O . GLU B 1 315 ? -16.794 -27.426 -43.133 1.00 40.98 315 GLU B O 1
ATOM 5396 N N . MET B 1 316 ? -14.681 -27.137 -42.382 1.00 46.18 316 MET B N 1
ATOM 5397 C CA . MET B 1 316 ? -14.871 -25.837 -41.721 1.00 45.91 316 MET B CA 1
ATOM 5398 C C . MET B 1 316 ? -15.021 -24.757 -42.796 1.00 42.89 316 MET B C 1
ATOM 5399 O O . MET B 1 316 ? -14.279 -24.784 -43.784 1.00 40.97 316 MET B O 1
ATOM 5404 N N . ASP B 1 317 ? -15.946 -23.831 -42.576 1.00 40.71 317 ASP B N 1
ATOM 5405 C CA . ASP B 1 317 ? -16.214 -22.695 -43.475 1.00 40.75 317 ASP B CA 1
ATOM 5406 C C . ASP B 1 317 ? -15.783 -21.407 -42.770 1.00 41.59 317 ASP B C 1
ATOM 5407 O O . ASP B 1 317 ? -16.554 -20.891 -41.965 1.00 37.48 317 ASP B O 1
ATOM 5412 N N . TYR B 1 318 ? -14.600 -20.885 -43.095 1.00 44.67 318 TYR B N 1
ATOM 5413 C CA . TYR B 1 318 ? -14.020 -19.704 -42.405 1.00 47.17 318 TYR B CA 1
ATOM 5414 C C . TYR B 1 318 ? -14.991 -18.525 -42.479 1.00 47.91 318 TYR B C 1
ATOM 5415 O O . TYR B 1 318 ? -15.168 -17.861 -41.476 1.00 45.88 318 TYR B O 1
ATOM 5424 N N A GLU B 1 319 ? -15.599 -18.258 -43.638 0.50 47.93 319 GLU B N 1
ATOM 5425 N N B GLU B 1 319 ? -15.595 -18.259 -43.635 0.50 48.70 319 GLU B N 1
ATOM 5426 C CA A GLU B 1 319 ? -16.472 -17.055 -43.789 0.50 49.35 319 GLU B CA 1
ATOM 5427 C CA B GLU B 1 319 ? -16.463 -17.058 -43.791 0.50 50.64 319 GLU B CA 1
ATOM 5428 C C A GLU B 1 319 ? -17.671 -17.195 -42.843 0.50 47.20 319 GLU B C 1
ATOM 5429 C C B GLU B 1 319 ? -17.670 -17.195 -42.850 0.50 47.95 319 GLU B C 1
ATOM 5430 O O A GLU B 1 319 ? -18.110 -16.181 -42.338 0.50 45.42 319 GLU B O 1
ATOM 5431 O O B GLU B 1 319 ? -18.115 -16.175 -42.342 0.50 46.21 319 GLU B O 1
ATOM 5442 N N . LYS B 1 320 ? -18.161 -18.414 -42.605 1.00 47.69 320 LYS B N 1
ATOM 5443 C CA . LYS B 1 320 ? -19.316 -18.652 -41.692 1.00 46.61 320 LYS B CA 1
ATOM 5444 C C . LYS B 1 320 ? -18.866 -18.440 -40.236 1.00 44.24 320 LYS B C 1
ATOM 5445 O O . LYS B 1 320 ? -19.594 -17.811 -39.463 1.00 41.07 320 LYS B O 1
ATOM 5451 N N . LEU B 1 321 ? -17.681 -18.929 -39.882 1.00 44.90 321 LEU B N 1
ATOM 5452 C CA . LEU B 1 321 ? -17.097 -18.779 -38.527 1.00 45.88 321 LEU B CA 1
ATOM 5453 C C . LEU B 1 321 ? -16.981 -17.285 -38.179 1.00 43.73 321 LEU B C 1
ATOM 5454 O O . LEU B 1 321 ? -17.570 -16.902 -37.177 1.00 45.60 321 LEU B O 1
ATOM 5459 N N . ILE B 1 322 ? -16.297 -16.470 -38.982 1.00 40.96 322 ILE B N 1
ATOM 5460 C CA . ILE B 1 322 ? -16.060 -15.031 -38.654 1.00 46.60 322 ILE B CA 1
ATOM 5461 C C . ILE B 1 322 ? -17.351 -14.220 -38.773 1.00 43.62 322 ILE B C 1
ATOM 5462 O O . ILE B 1 322 ? -17.383 -13.125 -38.169 1.00 47.24 322 ILE B O 1
ATOM 5467 N N . SER B 1 323 ? -18.368 -14.721 -39.478 1.00 43.25 323 SER B N 1
ATOM 5468 C CA . SER B 1 323 ? -19.691 -14.050 -39.659 1.00 46.11 323 SER B CA 1
ATOM 5469 C C . SER B 1 323 ? -20.725 -14.597 -38.669 1.00 45.12 323 SER B C 1
ATOM 5470 O O . SER B 1 323 ? -21.873 -14.098 -38.694 1.00 41.42 323 SER B O 1
ATOM 5473 N N . GLU B 1 324 ? -20.366 -15.617 -37.879 1.00 44.47 324 GLU B N 1
ATOM 5474 C CA . GLU B 1 324 ? -21.236 -16.164 -36.806 1.00 47.62 324 GLU B CA 1
ATOM 5475 C C . GLU B 1 324 ? -22.491 -16.763 -37.442 1.00 47.44 324 GLU B C 1
ATOM 5476 O O . GLU B 1 324 ? -23.602 -16.397 -37.023 1.00 44.17 324 GLU B O 1
ATOM 5482 N N . LYS B 1 325 ? -22.307 -17.637 -38.431 1.00 48.09 325 LYS B N 1
ATOM 5483 C CA . LYS B 1 325 ? -23.414 -18.332 -39.134 1.00 50.41 325 LYS B CA 1
ATOM 5484 C C . LYS B 1 325 ? -23.134 -19.828 -39.076 1.00 43.93 325 LYS B C 1
ATOM 5485 O O . LYS B 1 325 ? -22.756 -20.435 -40.065 1.00 41.58 325 LYS B O 1
ATOM 5491 N N . PRO B 1 326 ? -23.271 -20.475 -37.911 1.00 43.69 326 PRO B N 1
ATOM 5492 C CA . PRO B 1 326 ? -22.931 -21.892 -37.794 1.00 44.03 326 PRO B CA 1
ATOM 5493 C C . PRO B 1 326 ? -24.006 -22.799 -38.401 1.00 41.55 326 PRO B C 1
ATOM 5494 O O . PRO B 1 326 ? -25.100 -22.343 -38.666 1.00 39.32 326 PRO B O 1
ATOM 5498 N N . GLU B 1 327 ? -23.664 -24.069 -38.580 1.00 41.41 327 GLU B N 1
ATOM 5499 C CA . GLU B 1 327 ? -24.605 -25.095 -39.104 1.00 45.30 327 GLU B CA 1
ATOM 5500 C C . GLU B 1 327 ? -25.005 -26.019 -37.961 1.00 41.12 327 GLU B C 1
ATOM 5501 O O . GLU B 1 327 ? -26.145 -26.482 -37.962 1.00 44.67 327 GLU B O 1
ATOM 5507 N N . TYR B 1 328 ? -24.082 -26.274 -37.041 1.00 40.21 328 TYR B N 1
ATOM 5508 C CA . TYR B 1 328 ? -24.281 -27.195 -35.895 1.00 44.68 328 TYR B CA 1
ATOM 5509 C C . TYR B 1 328 ? -24.242 -26.404 -34.579 1.00 44.50 328 TYR B C 1
ATOM 5510 O O . TYR B 1 328 ? -23.284 -25.635 -34.361 1.00 43.12 328 TYR B O 1
ATOM 5519 N N . PHE B 1 329 ? -25.282 -26.583 -33.761 1.00 43.82 329 PHE B N 1
ATOM 5520 C CA . PHE B 1 329 ? -25.355 -26.202 -32.327 1.00 45.13 329 PHE B CA 1
ATOM 5521 C C . PHE B 1 329 ? -25.373 -27.498 -31.521 1.00 43.02 329 PHE B C 1
ATOM 5522 O O . PHE B 1 329 ? -26.357 -28.262 -31.688 1.00 39.24 329 PHE B O 1
ATOM 5530 N N . LEU B 1 330 ? -24.341 -27.749 -30.710 1.00 41.89 330 LEU B N 1
ATOM 5531 C CA . LEU B 1 330 ? -24.131 -29.075 -30.069 1.00 44.85 330 LEU B CA 1
ATOM 5532 C C . LEU B 1 330 ? -23.954 -28.991 -28.538 1.00 48.11 330 LEU B C 1
ATOM 5533 O O . LEU B 1 330 ? -23.247 -28.088 -28.034 1.00 45.33 330 LEU B O 1
ATOM 5538 N N . PHE B 1 331 ? -24.532 -29.961 -27.832 1.00 46.37 331 PHE B N 1
ATOM 5539 C CA . PHE B 1 331 ? -24.139 -30.364 -26.455 1.00 43.73 331 PHE B CA 1
ATOM 5540 C C . PHE B 1 331 ? -23.092 -31.472 -26.562 1.00 42.35 331 PHE B C 1
ATOM 5541 O O . PHE B 1 331 ? -23.378 -32.482 -27.210 1.00 41.65 331 PHE B O 1
ATOM 5549 N N . ASN B 1 332 ? -21.927 -31.271 -25.950 1.00 43.49 332 ASN B N 1
ATOM 5550 C CA . ASN B 1 332 ? -20.889 -32.318 -25.752 1.00 45.48 332 ASN B CA 1
ATOM 5551 C C . ASN B 1 332 ? -20.556 -32.930 -27.115 1.00 44.17 332 ASN B C 1
ATOM 5552 O O . ASN B 1 332 ? -20.489 -34.159 -27.225 1.00 43.05 332 ASN B O 1
ATOM 5557 N N . GLY B 1 333 ? -20.383 -32.077 -28.116 1.00 44.75 333 GLY B N 1
ATOM 5558 C CA . GLY B 1 333 ? -19.539 -32.370 -29.290 1.00 48.78 333 GLY B CA 1
ATOM 5559 C C . GLY B 1 333 ? -20.263 -32.906 -30.525 1.00 47.23 333 GLY B C 1
ATOM 5560 O O . GLY B 1 333 ? -19.653 -32.854 -31.607 1.00 43.27 333 GLY B O 1
ATOM 5561 N N . SER B 1 334 ? -21.473 -33.463 -30.413 1.00 47.15 334 SER B N 1
ATOM 5562 C CA . SER B 1 334 ? -22.073 -34.246 -31.524 1.00 47.62 334 SER B CA 1
ATOM 5563 C C . SER B 1 334 ? -23.594 -34.134 -31.518 1.00 43.98 334 SER B C 1
ATOM 5564 O O . SER B 1 334 ? -24.176 -33.841 -30.479 1.00 40.13 334 SER B O 1
ATOM 5567 N N . VAL B 1 335 ? -24.201 -34.344 -32.679 1.00 46.05 335 VAL B N 1
ATOM 5568 C CA . VAL B 1 335 ? -25.675 -34.531 -32.806 1.00 47.07 335 VAL B CA 1
ATOM 5569 C C . VAL B 1 335 ? -25.969 -35.882 -32.172 1.00 45.78 335 VAL B C 1
ATOM 5570 O O . VAL B 1 335 ? -25.227 -36.846 -32.467 1.00 50.33 335 VAL B O 1
ATOM 5574 N N . GLY B 1 336 ? -26.948 -35.915 -31.276 1.00 44.36 336 GLY B N 1
ATOM 5575 C CA . GLY B 1 336 ? -27.330 -37.117 -30.514 1.00 44.54 336 GLY B CA 1
ATOM 5576 C C . GLY B 1 336 ? -26.453 -37.377 -29.302 1.00 45.33 336 GLY B C 1
ATOM 5577 O O . GLY B 1 336 ? -26.714 -38.395 -28.614 1.00 48.26 336 GLY B O 1
ATOM 5578 N N . ALA B 1 337 ? -25.461 -36.513 -29.032 1.00 41.07 337 ALA B N 1
ATOM 5579 C CA . ALA B 1 337 ? -24.554 -36.612 -27.866 1.00 43.83 337 ALA B CA 1
ATOM 5580 C C . ALA B 1 337 ? -25.344 -36.988 -26.608 1.00 44.07 337 ALA B C 1
ATOM 5581 O O . ALA B 1 337 ? -25.000 -37.997 -25.981 1.00 44.52 337 ALA B O 1
ATOM 5583 N N . LEU B 1 338 ? -26.373 -36.212 -26.267 1.00 47.29 338 LEU B N 1
ATOM 5584 C CA . LEU B 1 338 ? -27.094 -36.316 -24.970 1.00 47.68 338 LEU B CA 1
ATOM 5585 C C . LEU B 1 338 ? -28.490 -36.886 -25.195 1.00 49.15 338 LEU B C 1
ATOM 5586 O O . LEU B 1 338 ? -29.294 -36.796 -24.259 1.00 44.90 338 LEU B O 1
ATOM 5591 N N . THR B 1 339 ? -28.762 -37.452 -26.373 1.00 52.73 339 THR B N 1
ATOM 5592 C CA . THR B 1 339 ? -30.034 -38.173 -26.661 1.00 53.50 339 THR B CA 1
ATOM 5593 C C . THR B 1 339 ? -29.754 -39.653 -26.955 1.00 54.79 339 THR B C 1
ATOM 5594 O O . THR B 1 339 ? -30.376 -40.475 -26.310 1.00 62.52 339 THR B O 1
ATOM 5598 N N . ARG B 1 340 ? -28.869 -39.967 -27.905 1.00 55.86 340 ARG B N 1
ATOM 5599 C CA . ARG B 1 340 ? -28.630 -41.353 -28.387 1.00 51.67 340 ARG B CA 1
ATOM 5600 C C . ARG B 1 340 ? -27.372 -41.916 -27.716 1.00 49.78 340 ARG B C 1
ATOM 5601 O O . ARG B 1 340 ? -27.482 -42.967 -27.093 1.00 50.54 340 ARG B O 1
ATOM 5609 N N . THR B 1 341 ? -26.215 -41.259 -27.836 1.00 49.01 341 THR B N 1
ATOM 5610 C CA . THR B 1 341 ? -24.912 -41.889 -27.494 1.00 51.41 341 THR B CA 1
ATOM 5611 C C . THR B 1 341 ? -24.646 -41.808 -25.985 1.00 54.19 341 THR B C 1
ATOM 5612 O O . THR B 1 341 ? -24.179 -42.822 -25.456 1.00 53.33 341 THR B O 1
ATOM 5616 N N . HIS B 1 342 ? -24.908 -40.677 -25.320 1.00 52.03 342 HIS B N 1
ATOM 5617 C CA . HIS B 1 342 ? -24.575 -40.482 -23.879 1.00 53.67 342 HIS B CA 1
ATOM 5618 C C . HIS B 1 342 ? -25.624 -39.628 -23.180 1.00 48.18 342 HIS B C 1
ATOM 5619 O O . HIS B 1 342 ? -25.331 -38.530 -22.726 1.00 48.66 342 HIS B O 1
ATOM 5626 N N . PRO B 1 343 ? -26.884 -40.086 -23.067 1.00 47.94 343 PRO B N 1
ATOM 5627 C CA . PRO B 1 343 ? -27.900 -39.299 -22.375 1.00 51.23 343 PRO B CA 1
ATOM 5628 C C . PRO B 1 343 ? -27.634 -39.253 -20.861 1.00 58.03 343 PRO B C 1
ATOM 5629 O O . PRO B 1 343 ? -26.754 -40.002 -20.380 1.00 56.89 343 PRO B O 1
ATOM 5633 N N . LEU B 1 344 ? -28.366 -38.368 -20.167 1.00 54.50 344 LEU B N 1
ATOM 5634 C CA . LEU B 1 344 ? -28.342 -38.211 -18.687 1.00 52.85 344 LEU B CA 1
ATOM 5635 C C . LEU B 1 344 ? -29.361 -39.176 -18.077 1.00 52.57 344 LEU B C 1
ATOM 5636 O O . LEU B 1 344 ? -30.498 -39.259 -18.627 1.00 53.34 344 LEU B O 1
ATOM 5641 N N . TYR B 1 345 ? -28.970 -39.869 -16.999 1.00 53.13 345 TYR B N 1
ATOM 5642 C CA . TYR B 1 345 ? -29.822 -40.809 -16.224 1.00 54.19 345 TYR B CA 1
ATOM 5643 C C . TYR B 1 345 ? -29.869 -40.369 -14.757 1.00 55.52 345 TYR B C 1
ATOM 5644 O O . TYR B 1 345 ? -28.823 -40.035 -14.181 1.00 53.34 345 TYR B O 1
ATOM 5653 N N . ALA B 1 346 ? -31.058 -40.388 -14.160 1.00 56.37 346 ALA B N 1
ATOM 5654 C CA . ALA B 1 346 ? -31.271 -40.019 -12.743 1.00 61.59 346 ALA B CA 1
ATOM 5655 C C . ALA B 1 346 ? -32.532 -40.704 -12.207 1.00 62.74 346 ALA B C 1
ATOM 5656 O O . ALA B 1 346 ? -33.261 -41.301 -13.015 1.00 65.01 346 ALA B O 1
ATOM 5658 N N . ASN B 1 347 ? -32.759 -40.614 -10.891 1.00 63.51 347 ASN B N 1
ATOM 5659 C CA . ASN B 1 347 ? -33.891 -41.259 -10.177 1.00 58.92 347 ASN B CA 1
ATOM 5660 C C . ASN B 1 347 ? -34.775 -40.195 -9.514 1.00 60.41 347 ASN B C 1
ATOM 5661 O O . ASN B 1 347 ? -34.247 -39.190 -8.996 1.00 58.57 347 ASN B O 1
ATOM 5666 N N . VAL B 1 348 ? -36.089 -40.423 -9.539 1.00 56.14 348 VAL B N 1
ATOM 5667 C CA . VAL B 1 348 ? -37.096 -39.595 -8.821 1.00 61.02 348 VAL B CA 1
ATOM 5668 C C . VAL B 1 348 ? -36.609 -39.393 -7.380 1.00 64.29 348 VAL B C 1
ATOM 5669 O O . VAL B 1 348 ? -36.057 -40.339 -6.797 1.00 62.21 348 VAL B O 1
ATOM 5673 N N . GLY B 1 349 ? -36.790 -38.191 -6.835 1.00 67.14 349 GLY B N 1
ATOM 5674 C CA . GLY B 1 349 ? -36.420 -37.838 -5.452 1.00 61.60 349 GLY B CA 1
ATOM 5675 C C . GLY B 1 349 ? -35.023 -37.257 -5.369 1.00 58.46 349 GLY B C 1
ATOM 5676 O O . GLY B 1 349 ? -34.719 -36.599 -4.362 1.00 62.68 349 GLY B O 1
ATOM 5677 N N . GLU B 1 350 ? -34.179 -37.490 -6.374 1.00 54.40 350 GLU B N 1
ATOM 5678 C CA . GLU B 1 350 ? -32.776 -37.009 -6.346 1.00 55.22 350 GLU B CA 1
ATOM 5679 C C . GLU B 1 350 ? -32.745 -35.509 -6.650 1.00 54.28 350 GLU B C 1
ATOM 5680 O O . GLU B 1 350 ? -33.506 -35.043 -7.529 1.00 51.71 350 GLU B O 1
ATOM 5686 N N . THR B 1 351 ? -31.902 -34.783 -5.930 1.00 59.13 351 THR B N 1
ATOM 5687 C CA . THR B 1 351 ? -31.449 -33.431 -6.318 1.00 62.36 351 THR B CA 1
ATOM 5688 C C . THR B 1 351 ? -30.312 -33.611 -7.323 1.00 57.31 351 THR B C 1
ATOM 5689 O O . THR B 1 351 ? -29.386 -34.402 -7.038 1.00 49.09 351 THR B O 1
ATOM 5693 N N . VAL B 1 352 ? -30.415 -32.915 -8.453 1.00 51.70 352 VAL B N 1
ATOM 5694 C CA . VAL B 1 352 ? -29.453 -32.995 -9.584 1.00 48.33 352 VAL B CA 1
ATOM 5695 C C . VAL B 1 352 ? -28.761 -31.634 -9.711 1.00 46.72 352 VAL B C 1
ATOM 5696 O O . VAL B 1 352 ? -29.465 -30.578 -9.613 1.00 43.85 352 VAL B O 1
ATOM 5700 N N . ARG B 1 353 ? -27.442 -31.639 -9.879 1.00 41.39 353 ARG B N 1
ATOM 5701 C CA . ARG B 1 353 ? -26.704 -30.418 -10.291 1.00 48.03 353 ARG B CA 1
ATOM 5702 C C . ARG B 1 353 ? -26.164 -30.589 -11.717 1.00 49.81 353 ARG B C 1
ATOM 5703 O O . ARG B 1 353 ? -25.500 -31.617 -11.976 1.00 49.02 353 ARG B O 1
ATOM 5711 N N . ILE B 1 354 ? -26.410 -29.606 -12.591 1.00 48.37 354 ILE B N 1
ATOM 5712 C CA . ILE B 1 354 ? -25.759 -29.516 -13.934 1.00 47.99 354 ILE B CA 1
ATOM 5713 C C . ILE B 1 354 ? -24.752 -28.361 -13.924 1.00 46.28 354 ILE B C 1
ATOM 5714 O O . ILE B 1 354 ? -25.176 -27.201 -13.733 1.00 44.02 354 ILE B O 1
ATOM 5719 N N . PHE B 1 355 ? -23.465 -28.683 -14.074 1.00 40.72 355 PHE B N 1
ATOM 5720 C CA . PHE B 1 355 ? -22.417 -27.722 -14.474 1.00 45.53 355 PHE B CA 1
ATOM 5721 C C . PHE B 1 355 ? -22.547 -27.505 -15.988 1.00 50.04 355 PHE B C 1
ATOM 5722 O O . PHE B 1 355 ? -22.239 -28.427 -16.770 1.00 51.65 355 PHE B O 1
ATOM 5730 N N . PHE B 1 356 ? -23.017 -26.327 -16.386 1.00 44.54 356 PHE B N 1
ATOM 5731 C CA . PHE B 1 356 ? -23.316 -25.955 -17.786 1.00 41.81 356 PHE B CA 1
ATOM 5732 C C . PHE B 1 356 ? -22.454 -24.769 -18.193 1.00 42.48 356 PHE B C 1
ATOM 5733 O O . PHE B 1 356 ? -22.553 -23.699 -17.563 1.00 40.86 356 PHE B O 1
ATOM 5741 N N . GLY B 1 357 ? -21.657 -24.955 -19.238 1.00 42.86 357 GLY B N 1
ATOM 5742 C CA . GLY B 1 357 ? -20.821 -23.885 -19.794 1.00 45.49 357 GLY B CA 1
ATOM 5743 C C . GLY B 1 357 ? -20.953 -23.803 -21.299 1.00 48.37 357 GLY B C 1
ATOM 5744 O O . GLY B 1 357 ? -21.271 -24.810 -21.944 1.00 48.66 357 GLY B O 1
ATOM 5745 N N . VAL B 1 358 ? -20.692 -22.624 -21.841 1.00 48.70 358 VAL B N 1
ATOM 5746 C CA . VAL B 1 358 ? -20.718 -22.364 -23.299 1.00 44.68 358 VAL B CA 1
ATOM 5747 C C . VAL B 1 358 ? -19.283 -22.132 -23.751 1.00 42.13 358 VAL B C 1
ATOM 5748 O O . VAL B 1 358 ? -18.737 -21.065 -23.434 1.00 38.15 358 VAL B O 1
ATOM 5752 N N . GLY B 1 359 ? -18.709 -23.131 -24.430 1.00 48.37 359 GLY B N 1
ATOM 5753 C CA . GLY B 1 359 ? -17.456 -23.005 -25.194 1.00 50.03 359 GLY B CA 1
ATOM 5754 C C . GLY B 1 359 ? -17.641 -21.990 -26.300 1.00 47.29 359 GLY B C 1
ATOM 5755 O O . GLY B 1 359 ? -16.750 -21.123 -26.465 1.00 44.94 359 GLY B O 1
ATOM 5756 N N . GLY B 1 360 ? -18.784 -22.063 -26.992 1.00 44.49 360 GLY B N 1
ATOM 5757 C CA . GLY B 1 360 ? -19.161 -21.141 -28.084 1.00 46.43 360 GLY B CA 1
ATOM 5758 C C . GLY B 1 360 ? -18.630 -21.612 -29.438 1.00 42.40 360 GLY B C 1
ATOM 5759 O O . GLY B 1 360 ? -18.948 -22.726 -29.856 1.00 44.00 360 GLY B O 1
ATOM 5760 N N . PRO B 1 361 ? -17.786 -20.821 -30.145 1.00 40.42 361 PRO B N 1
ATOM 5761 C CA . PRO B 1 361 ? -17.207 -19.583 -29.619 1.00 38.96 361 PRO B CA 1
ATOM 5762 C C . PRO B 1 361 ? -18.065 -18.302 -29.586 1.00 38.46 361 PRO B C 1
ATOM 5763 O O . PRO B 1 361 ? -17.572 -17.333 -29.069 1.00 39.90 361 PRO B O 1
ATOM 5767 N N . ASN B 1 362 ? -19.297 -18.293 -30.097 1.00 37.99 362 ASN B N 1
ATOM 5768 C CA . ASN B 1 362 ? -19.965 -17.003 -30.427 1.00 40.75 362 ASN B CA 1
ATOM 5769 C C . ASN B 1 362 ? -21.328 -16.806 -29.753 1.00 41.32 362 ASN B C 1
ATOM 5770 O O . ASN B 1 362 ? -21.646 -15.619 -29.479 1.00 45.67 362 ASN B O 1
ATOM 5775 N N . PHE B 1 363 ? -22.114 -17.863 -29.521 1.00 38.44 363 PHE B N 1
ATOM 5776 C CA . PHE B 1 363 ? -23.560 -17.753 -29.181 1.00 40.31 363 PHE B CA 1
ATOM 5777 C C . PHE B 1 363 ? -23.844 -17.979 -27.687 1.00 43.36 363 PHE B C 1
ATOM 5778 O O . PHE B 1 363 ? -23.340 -18.955 -27.086 1.00 39.26 363 PHE B O 1
ATOM 5786 N N . THR B 1 364 ? -24.679 -17.092 -27.133 1.00 40.25 364 THR B N 1
ATOM 5787 C CA . THR B 1 364 ? -25.216 -17.110 -25.748 1.00 42.64 364 THR B CA 1
ATOM 5788 C C . THR B 1 364 ? -26.383 -18.104 -25.687 1.00 41.46 364 THR B C 1
ATOM 5789 O O . THR B 1 364 ? -27.317 -17.981 -26.480 1.00 43.70 364 THR B O 1
ATOM 5793 N N . SER B 1 365 ? -26.334 -19.053 -24.768 1.00 42.32 365 SER B N 1
ATOM 5794 C CA . SER B 1 365 ? -27.377 -20.092 -24.608 1.00 43.69 365 SER B CA 1
ATOM 5795 C C . SER B 1 365 ? -28.458 -19.586 -23.656 1.00 45.24 365 SER B C 1
ATOM 5796 O O . SER B 1 365 ? -28.111 -18.983 -22.656 1.00 51.11 365 SER B O 1
ATOM 5799 N N . SER B 1 366 ? -29.721 -19.793 -24.005 1.00 41.64 366 SER B N 1
ATOM 5800 C CA . SER B 1 366 ? -30.886 -19.599 -23.124 1.00 41.22 366 SER B CA 1
ATOM 5801 C C . SER B 1 366 ? -31.213 -20.963 -22.492 1.00 44.66 366 SER B C 1
ATOM 5802 O O . SER B 1 366 ? -32.208 -21.597 -22.897 1.00 44.41 366 SER B O 1
ATOM 5805 N N . PHE B 1 367 ? -30.374 -21.415 -21.550 1.00 44.23 367 PHE B N 1
ATOM 5806 C CA . PHE B 1 367 ? -30.365 -22.812 -21.055 1.00 39.88 367 PHE B CA 1
ATOM 5807 C C . PHE B 1 367 ? -31.617 -23.050 -20.223 1.00 43.95 367 PHE B C 1
ATOM 5808 O O . PHE B 1 367 ? -31.955 -22.210 -19.368 1.00 45.74 367 PHE B O 1
ATOM 5816 N N . HIS B 1 368 ? -32.280 -24.166 -20.499 1.00 44.51 368 HIS B N 1
ATOM 5817 C CA . HIS B 1 368 ? -33.611 -24.521 -19.964 1.00 46.07 368 HIS B CA 1
ATOM 5818 C C . HIS B 1 368 ? -33.770 -26.033 -20.006 1.00 42.62 368 HIS B C 1
ATOM 5819 O O . HIS B 1 368 ? -33.212 -26.661 -20.915 1.00 41.54 368 HIS B O 1
ATOM 5826 N N . VAL B 1 369 ? -34.470 -26.592 -19.029 1.00 41.74 369 VAL B N 1
ATOM 5827 C CA . VAL B 1 369 ? -34.775 -28.046 -19.011 1.00 44.50 369 VAL B CA 1
ATOM 5828 C C . VAL B 1 369 ? -36.285 -28.157 -19.074 1.00 44.58 369 VAL B C 1
ATOM 5829 O O . VAL B 1 369 ? -36.913 -27.719 -18.137 1.00 42.25 369 VAL B O 1
ATOM 5833 N N . ILE B 1 370 ? -36.812 -28.657 -20.182 1.00 46.81 370 ILE B N 1
ATOM 5834 C CA . ILE B 1 370 ? -38.276 -28.778 -20.409 1.00 53.91 370 ILE B CA 1
ATOM 5835 C C . ILE B 1 370 ? -38.810 -29.746 -19.352 1.00 55.80 370 ILE B C 1
ATOM 5836 O O . ILE B 1 370 ? -38.216 -30.831 -19.193 1.00 52.80 370 ILE B O 1
ATOM 5841 N N . GLY B 1 371 ? -39.840 -29.320 -18.608 1.00 57.94 371 GLY B N 1
ATOM 5842 C CA . GLY B 1 371 ? -40.515 -30.127 -17.569 1.00 61.53 371 GLY B CA 1
ATOM 5843 C C . GLY B 1 371 ? -39.938 -29.922 -16.166 1.00 61.87 371 GLY B C 1
ATOM 5844 O O . GLY B 1 371 ? -40.481 -30.527 -15.207 1.00 56.15 371 GLY B O 1
ATOM 5845 N N . GLU B 1 372 ? -38.887 -29.101 -16.036 1.00 54.48 372 GLU B N 1
ATOM 5846 C CA . GLU B 1 372 ? -38.254 -28.747 -14.746 1.00 54.89 372 GLU B CA 1
ATOM 5847 C C . GLU B 1 372 ? -38.130 -27.223 -14.610 1.00 55.76 372 GLU B C 1
ATOM 5848 O O . GLU B 1 372 ? -38.318 -26.471 -15.610 1.00 51.91 372 GLU B O 1
ATOM 5854 N N . ILE B 1 373 ? -37.918 -26.809 -13.359 1.00 51.48 373 ILE B N 1
ATOM 5855 C CA . ILE B 1 373 ? -37.652 -25.416 -12.917 1.00 47.83 373 ILE B CA 1
ATOM 5856 C C . ILE B 1 373 ? -36.363 -25.485 -12.117 1.00 46.14 373 ILE B C 1
ATOM 5857 O O . ILE B 1 373 ? -36.166 -26.471 -11.407 1.00 47.46 373 ILE B O 1
ATOM 5862 N N . PHE B 1 374 ? -35.490 -24.506 -12.283 1.00 44.31 374 PHE B N 1
ATOM 5863 C CA . PHE B 1 374 ? -34.202 -24.471 -11.554 1.00 45.87 374 PHE B CA 1
ATOM 5864 C C . PHE B 1 374 ? -34.494 -24.017 -10.117 1.00 45.69 374 PHE B C 1
ATOM 5865 O O . PHE B 1 374 ? -35.023 -22.899 -9.940 1.00 39.87 374 PHE B O 1
ATOM 5873 N N . ASP B 1 375 ? -34.224 -24.876 -9.135 1.00 45.54 375 ASP B N 1
ATOM 5874 C CA . ASP B 1 375 ? -34.389 -24.499 -7.705 1.00 50.36 375 ASP B CA 1
ATOM 5875 C C . ASP B 1 375 ? -33.399 -23.373 -7.428 1.00 51.18 375 ASP B C 1
ATOM 5876 O O . ASP B 1 375 ? -33.834 -22.334 -6.917 1.00 46.35 375 ASP B O 1
ATOM 5881 N N . HIS B 1 376 ? -32.147 -23.573 -7.849 1.00 52.22 376 HIS B N 1
ATOM 5882 C CA . HIS B 1 376 ? -31.017 -22.624 -7.687 1.00 52.88 376 HIS B CA 1
ATOM 5883 C C . HIS B 1 376 ? -30.326 -22.412 -9.039 1.00 51.49 376 HIS B C 1
ATOM 5884 O O . HIS B 1 376 ? -30.106 -23.410 -9.762 1.00 43.67 376 HIS B O 1
ATOM 5891 N N . VAL B 1 377 ? -30.000 -21.154 -9.352 1.00 44.67 377 VAL B N 1
ATOM 5892 C CA . VAL B 1 377 ? -29.155 -20.755 -10.512 1.00 42.12 377 VAL B CA 1
ATOM 5893 C C . VAL B 1 377 ? -28.011 -19.873 -10.003 1.00 38.74 377 VAL B C 1
ATOM 5894 O O . VAL B 1 377 ? -28.290 -18.803 -9.472 1.00 38.39 377 VAL B O 1
ATOM 5898 N N . TYR B 1 378 ? -26.774 -20.295 -10.204 1.00 39.62 378 TYR B N 1
ATOM 5899 C CA . TYR B 1 378 ? -25.581 -19.542 -9.768 1.00 44.13 378 TYR B CA 1
ATOM 5900 C C . TYR B 1 378 ? -25.290 -18.515 -10.860 1.00 47.77 378 TYR B C 1
ATOM 5901 O O . TYR B 1 378 ? -24.628 -18.870 -11.849 1.00 56.58 378 TYR B O 1
ATOM 5910 N N . ALA B 1 379 ? -25.819 -17.297 -10.700 1.00 51.59 379 ALA B N 1
ATOM 5911 C CA . ALA B 1 379 ? -25.804 -16.214 -11.720 1.00 51.73 379 ALA B CA 1
ATOM 5912 C C . ALA B 1 379 ? -24.360 -15.881 -12.102 1.00 48.45 379 ALA B C 1
ATOM 5913 O O . ALA B 1 379 ? -23.547 -15.634 -11.186 1.00 45.75 379 ALA B O 1
ATOM 5915 N N . LEU B 1 380 ? -24.074 -15.918 -13.411 1.00 43.18 380 LEU B N 1
ATOM 5916 C CA . LEU B 1 380 ? -22.770 -15.570 -14.030 1.00 40.11 380 LEU B CA 1
ATOM 5917 C C . LEU B 1 380 ? -21.702 -16.525 -13.503 1.00 40.21 380 LEU B C 1
ATOM 5918 O O . LEU B 1 380 ? -20.510 -16.207 -13.628 1.00 41.30 380 LEU B O 1
ATOM 5923 N N . GLY B 1 381 ? -22.122 -17.676 -12.977 1.00 40.33 381 GLY B N 1
ATOM 5924 C CA . GLY B 1 381 ? -21.223 -18.707 -12.428 1.00 43.42 381 GLY B CA 1
ATOM 5925 C C . GLY B 1 381 ? -20.578 -18.274 -11.117 1.00 44.33 381 GLY B C 1
ATOM 5926 O O . GLY B 1 381 ? -19.470 -18.800 -10.789 1.00 46.39 381 GLY B O 1
ATOM 5927 N N . SER B 1 382 ? -21.200 -17.324 -10.405 1.00 41.54 382 SER B N 1
ATOM 5928 C CA . SER B 1 382 ? -20.768 -16.926 -9.041 1.00 42.21 382 SER B CA 1
ATOM 5929 C C . SER B 1 382 ? -21.171 -18.047 -8.081 1.00 44.39 382 SER B C 1
ATOM 5930 O O . SER B 1 382 ? -22.355 -18.422 -8.010 1.00 45.93 382 SER B O 1
ATOM 5933 N N . VAL B 1 383 ? -20.175 -18.581 -7.405 1.00 42.23 383 VAL B N 1
ATOM 5934 C CA . VAL B 1 383 ? -20.301 -19.705 -6.452 1.00 46.09 383 VAL B CA 1
ATOM 5935 C C . VAL B 1 383 ? -20.354 -19.089 -5.034 1.00 46.36 383 VAL B C 1
ATOM 5936 O O . VAL B 1 383 ? -20.662 -19.797 -4.086 1.00 40.85 383 VAL B O 1
ATOM 5940 N N . THR B 1 384 ? -20.096 -17.785 -4.907 1.00 44.13 384 THR B N 1
ATOM 5941 C CA . THR B 1 384 ? -19.979 -17.083 -3.603 1.00 45.60 384 THR B CA 1
ATOM 5942 C C . THR B 1 384 ? -21.222 -16.234 -3.356 1.00 43.92 384 THR B C 1
ATOM 5943 O O . THR B 1 384 ? -21.601 -16.150 -2.198 1.00 43.72 384 THR B O 1
ATOM 5947 N N . SER B 1 385 ? -21.824 -15.637 -4.386 1.00 44.45 385 SER B N 1
ATOM 5948 C CA . SER B 1 385 ? -23.059 -14.825 -4.256 1.00 41.77 385 SER B CA 1
ATOM 5949 C C . SER B 1 385 ? -24.262 -15.753 -4.186 1.00 43.11 385 SER B C 1
ATOM 5950 O O . SER B 1 385 ? -24.250 -16.842 -4.747 1.00 41.73 385 SER B O 1
ATOM 5953 N N . PRO B 1 386 ? -25.328 -15.362 -3.463 1.00 49.65 386 PRO B N 1
ATOM 5954 C CA . PRO B 1 386 ? -26.470 -16.238 -3.258 1.00 46.04 386 PRO B CA 1
ATOM 5955 C C . PRO B 1 386 ? -27.070 -16.585 -4.607 1.00 47.76 386 PRO B C 1
ATOM 5956 O O . PRO B 1 386 ? -27.238 -15.714 -5.453 1.00 48.01 386 PRO B O 1
ATOM 5960 N N . PRO B 1 387 ? -27.391 -17.868 -4.848 1.00 46.75 387 PRO B N 1
ATOM 5961 C CA . PRO B 1 387 ? -28.080 -18.255 -6.072 1.00 50.34 387 PRO B CA 1
ATOM 5962 C C . PRO B 1 387 ? -29.499 -17.679 -6.160 1.00 45.57 387 PRO B C 1
ATOM 5963 O O . PRO B 1 387 ? -30.093 -17.428 -5.164 1.00 46.44 387 PRO B O 1
ATOM 5967 N N . LEU B 1 388 ? -29.967 -17.459 -7.387 1.00 45.87 388 LEU B N 1
ATOM 5968 C CA . LEU B 1 388 ? -31.353 -17.047 -7.697 1.00 45.67 388 LEU B CA 1
ATOM 5969 C C . LEU B 1 388 ? -32.223 -18.295 -7.624 1.00 44.44 388 LEU B C 1
ATOM 5970 O O . LEU B 1 388 ? -31.663 -19.411 -7.725 1.00 42.69 388 LEU B O 1
ATOM 5975 N N . THR B 1 389 ? -33.518 -18.125 -7.372 1.00 43.47 389 THR B N 1
ATOM 5976 C CA . THR B 1 389 ? -34.402 -19.255 -6.989 1.00 43.36 389 THR B CA 1
ATOM 5977 C C . THR B 1 389 ? -35.656 -19.264 -7.868 1.00 42.21 389 THR B C 1
ATOM 5978 O O . THR B 1 389 ? -36.204 -18.166 -8.152 1.00 37.01 389 THR B O 1
ATOM 5982 N N . GLY B 1 390 ? -36.106 -20.461 -8.252 1.00 40.37 390 GLY B N 1
ATOM 5983 C CA . GLY B 1 390 ? -37.343 -20.627 -9.038 1.00 42.04 390 GLY B CA 1
ATOM 5984 C C . GLY B 1 390 ? -37.211 -19.931 -10.380 1.00 50.02 390 GLY B C 1
ATOM 5985 O O . GLY B 1 390 ? -37.993 -18.978 -10.635 1.00 56.96 390 GLY B O 1
ATOM 5986 N N . VAL B 1 391 ? -36.226 -20.376 -11.180 1.00 49.97 391 VAL B N 1
ATOM 5987 C CA . VAL B 1 391 ? -35.813 -19.780 -12.491 1.00 49.73 391 VAL B CA 1
ATOM 5988 C C . VAL B 1 391 ? -36.078 -20.799 -13.608 1.00 46.17 391 VAL B C 1
ATOM 5989 O O . VAL B 1 391 ? -35.552 -21.920 -13.514 1.00 41.97 391 VAL B O 1
ATOM 5993 N N . GLN B 1 392 ? -36.860 -20.415 -14.624 1.00 47.42 392 GLN B N 1
ATOM 5994 C CA . GLN B 1 392 ? -37.188 -21.253 -15.820 1.00 46.17 392 GLN B CA 1
ATOM 5995 C C . GLN B 1 392 ? -35.979 -21.380 -16.753 1.00 41.56 392 GLN B C 1
ATOM 5996 O O . GLN B 1 392 ? -35.741 -22.515 -17.203 1.00 41.01 392 GLN B O 1
ATOM 6002 N N . THR B 1 393 ? -35.259 -20.284 -17.031 1.00 41.19 393 THR B N 1
ATOM 6003 C CA . THR B 1 393 ? -34.275 -20.184 -18.143 1.00 40.55 393 THR B CA 1
ATOM 6004 C C . THR B 1 393 ? -33.167 -19.172 -17.815 1.00 39.07 393 THR B C 1
ATOM 6005 O O . THR B 1 393 ? -33.497 -18.035 -17.420 1.00 42.21 393 THR B O 1
ATOM 6009 N N . VAL B 1 394 ? -31.904 -19.516 -18.067 1.00 43.16 394 VAL B N 1
ATOM 6010 C CA . VAL B 1 394 ? -30.746 -18.613 -17.759 1.00 47.76 394 VAL B CA 1
ATOM 6011 C C . VAL B 1 394 ? -29.854 -18.403 -18.992 1.00 45.16 394 VAL B C 1
ATOM 6012 O O . VAL B 1 394 ? -29.396 -19.410 -19.567 1.00 49.34 394 VAL B O 1
ATOM 6016 N N . SER B 1 395 ? -29.581 -17.140 -19.337 1.00 42.30 395 SER B N 1
ATOM 6017 C CA . SER B 1 395 ? -28.572 -16.728 -20.349 1.00 44.21 395 SER B CA 1
ATOM 6018 C C . SER B 1 395 ? -27.173 -17.084 -19.847 1.00 39.78 395 SER B C 1
ATOM 6019 O O . SER B 1 395 ? -26.814 -16.610 -18.792 1.00 43.04 395 SER B O 1
ATOM 6022 N N . VAL B 1 396 ? -26.420 -17.861 -20.612 1.00 37.69 396 VAL B N 1
ATOM 6023 C CA . VAL B 1 396 ? -24.996 -18.190 -20.351 1.00 37.68 396 VAL B CA 1
ATOM 6024 C C . VAL B 1 396 ? -24.203 -17.727 -21.567 1.00 41.73 396 VAL B C 1
ATOM 6025 O O . VAL B 1 396 ? -24.410 -18.215 -22.675 1.00 49.92 396 VAL B O 1
ATOM 6029 N N . PRO B 1 397 ? -23.277 -16.762 -21.416 1.00 42.70 397 PRO B N 1
ATOM 6030 C CA . PRO B 1 397 ? -22.517 -16.268 -22.557 1.00 43.90 397 PRO B CA 1
ATOM 6031 C C . PRO B 1 397 ? -21.439 -17.262 -22.965 1.00 44.10 397 PRO B C 1
ATOM 6032 O O . PRO B 1 397 ? -21.084 -18.148 -22.204 1.00 41.39 397 PRO B O 1
ATOM 6036 N N . PRO B 1 398 ? -20.888 -17.141 -24.188 1.00 40.95 398 PRO B N 1
ATOM 6037 C CA . PRO B 1 398 ? -19.673 -17.860 -24.538 1.00 43.02 398 PRO B CA 1
ATOM 6038 C C . PRO B 1 398 ? -18.548 -17.412 -23.595 1.00 42.26 398 PRO B C 1
ATOM 6039 O O . PRO B 1 398 ? -18.506 -16.245 -23.277 1.00 39.43 398 PRO B O 1
ATOM 6043 N N . GLY B 1 399 ? -17.687 -18.345 -23.178 1.00 43.51 399 GLY B N 1
ATOM 6044 C CA . GLY B 1 399 ? -16.660 -18.120 -22.141 1.00 44.99 399 GLY B CA 1
ATOM 6045 C C . GLY B 1 399 ? -17.292 -17.907 -20.767 1.00 42.69 399 GLY B C 1
ATOM 6046 O O . GLY B 1 399 ? -16.608 -17.400 -19.859 1.00 44.92 399 GLY B O 1
ATOM 6047 N N . GLY B 1 400 ? -18.568 -18.256 -20.640 1.00 38.23 400 GLY B N 1
ATOM 6048 C CA . GLY B 1 400 ? -19.329 -18.239 -19.387 1.00 41.19 400 GLY B CA 1
ATOM 6049 C C . GLY B 1 400 ? -19.792 -19.636 -19.009 1.00 43.47 400 GLY B C 1
ATOM 6050 O O . GLY B 1 400 ? -19.869 -20.536 -19.891 1.00 37.98 400 GLY B O 1
ATOM 6051 N N . ALA B 1 401 ? -20.069 -19.823 -17.724 1.00 44.66 401 ALA B N 1
ATOM 6052 C CA . ALA B 1 401 ? -20.643 -21.065 -17.173 1.00 45.79 401 ALA B CA 1
ATOM 6053 C C . ALA B 1 401 ? -21.567 -20.685 -16.021 1.00 48.52 401 ALA B C 1
ATOM 6054 O O . ALA B 1 401 ? -21.529 -19.525 -15.594 1.00 44.12 401 ALA B O 1
ATOM 6056 N N . THR B 1 402 ? -22.422 -21.627 -15.633 1.00 45.88 402 THR B N 1
ATOM 6057 C CA . THR B 1 402 ? -23.346 -21.509 -14.489 1.00 45.92 402 THR B CA 1
ATOM 6058 C C . THR B 1 402 ? -23.473 -22.887 -13.842 1.00 45.41 402 THR B C 1
ATOM 6059 O O . THR B 1 402 ? -22.897 -23.869 -14.359 1.00 41.64 402 THR B O 1
ATOM 6063 N N . ILE B 1 403 ? -24.173 -22.907 -12.714 1.00 46.32 403 ILE B N 1
ATOM 6064 C CA . ILE B 1 403 ? -24.598 -24.124 -11.992 1.00 42.50 403 ILE B CA 1
ATOM 6065 C C . ILE B 1 403 ? -26.101 -23.987 -11.822 1.00 42.72 403 ILE B C 1
ATOM 6066 O O . ILE B 1 403 ? -26.551 -22.897 -11.418 1.00 42.98 403 ILE B O 1
ATOM 6071 N N . VAL B 1 404 ? -26.844 -25.033 -12.158 1.00 43.51 404 VAL B N 1
ATOM 6072 C CA . VAL B 1 404 ? -28.293 -25.135 -11.830 1.00 45.24 404 VAL B CA 1
ATOM 6073 C C . VAL B 1 404 ? -28.468 -26.424 -11.033 1.00 48.27 404 VAL B C 1
ATOM 6074 O O . VAL B 1 404 ? -27.702 -27.384 -11.292 1.00 48.49 404 VAL B O 1
ATOM 6078 N N . ASP B 1 405 ? -29.401 -26.430 -10.081 1.00 45.87 405 ASP B N 1
ATOM 6079 C CA . ASP B 1 405 ? -29.832 -27.675 -9.402 1.00 44.92 405 ASP B CA 1
ATOM 6080 C C . ASP B 1 405 ? -31.351 -27.640 -9.314 1.00 43.50 405 ASP B C 1
ATOM 6081 O O . ASP B 1 405 ? -31.955 -26.538 -9.416 1.00 41.68 405 ASP B O 1
ATOM 6086 N N . PHE B 1 406 ? -31.939 -28.819 -9.178 1.00 44.14 406 PHE B N 1
ATOM 6087 C CA . PHE B 1 406 ? -33.398 -29.002 -9.016 1.00 46.42 406 PHE B CA 1
ATOM 6088 C C . PHE B 1 406 ? -33.603 -30.397 -8.428 1.00 51.52 406 PHE B C 1
ATOM 6089 O O . PHE B 1 406 ? -32.670 -31.247 -8.513 1.00 44.86 406 PHE B O 1
ATOM 6097 N N . LYS B 1 407 ? -34.757 -30.607 -7.800 1.00 59.02 407 LYS B N 1
ATOM 6098 C CA . LYS B 1 407 ? -35.157 -31.931 -7.268 1.00 64.76 407 LYS B CA 1
ATOM 6099 C C . LYS B 1 407 ? -36.056 -32.574 -8.312 1.00 60.17 407 LYS B C 1
ATOM 6100 O O . LYS B 1 407 ? -36.974 -31.904 -8.819 1.00 56.19 407 LYS B O 1
ATOM 6106 N N . LEU B 1 408 ? -35.759 -33.822 -8.637 1.00 61.00 408 LEU B N 1
ATOM 6107 C CA . LEU B 1 408 ? -36.621 -34.643 -9.512 1.00 67.14 408 LEU B CA 1
ATOM 6108 C C . LEU B 1 408 ? -37.797 -35.107 -8.666 1.00 69.25 408 LEU B C 1
ATOM 6109 O O . LEU B 1 408 ? -37.669 -36.115 -7.963 1.00 64.43 408 LEU B O 1
ATOM 6114 N N . ASP B 1 409 ? -38.861 -34.314 -8.666 1.00 76.17 409 ASP B N 1
ATOM 6115 C CA . ASP B 1 409 ? -40.082 -34.600 -7.873 1.00 76.90 409 ASP B CA 1
ATOM 6116 C C . ASP B 1 409 ? -40.742 -35.839 -8.472 1.00 73.42 409 ASP B C 1
ATOM 6117 O O . ASP B 1 409 ? -41.330 -36.611 -7.705 1.00 70.33 409 ASP B O 1
ATOM 6122 N N . ARG B 1 410 ? -40.632 -36.028 -9.789 1.00 72.40 410 ARG B N 1
ATOM 6123 C CA . ARG B 1 410 ? -41.340 -37.127 -10.492 1.00 74.52 410 ARG B CA 1
ATOM 6124 C C . ARG B 1 410 ? -40.599 -37.542 -11.765 1.00 76.31 410 ARG B C 1
ATOM 6125 O O . ARG B 1 410 ? -39.622 -36.875 -12.142 1.00 88.04 410 ARG B O 1
ATOM 6133 N N . GLY B 1 411 ? -41.062 -38.621 -12.392 1.00 75.30 411 GLY B N 1
ATOM 6134 C CA . GLY B 1 411 ? -40.392 -39.281 -13.525 1.00 70.81 411 GLY B CA 1
ATOM 6135 C C . GLY B 1 411 ? -40.670 -38.573 -14.828 1.00 65.46 411 GLY B C 1
ATOM 6136 O O . GLY B 1 411 ? -41.545 -37.688 -14.859 1.00 61.68 411 GLY B O 1
ATOM 6137 N N . GLY B 1 412 ? -39.933 -38.957 -15.867 1.00 58.56 412 GLY B N 1
ATOM 6138 C CA . GLY B 1 412 ? -40.118 -38.470 -17.245 1.00 63.75 412 GLY B CA 1
ATOM 6139 C C . GLY B 1 412 ? -38.809 -38.366 -17.998 1.00 59.48 412 GLY B C 1
ATOM 6140 O O . GLY B 1 412 ? -37.732 -38.617 -17.405 1.00 55.97 412 GLY B O 1
ATOM 6141 N N . ARG B 1 413 ? -38.916 -38.059 -19.292 1.00 64.26 413 ARG B N 1
ATOM 6142 C CA . ARG B 1 413 ? -37.774 -37.617 -20.126 1.00 63.05 413 ARG B CA 1
ATOM 6143 C C . ARG B 1 413 ? -37.712 -36.087 -20.043 1.00 56.43 413 ARG B C 1
ATOM 6144 O O . ARG B 1 413 ? -38.636 -35.425 -20.546 1.00 51.65 413 ARG B O 1
ATOM 6152 N N . TYR B 1 414 ? -36.705 -35.551 -19.354 1.00 51.89 414 TYR B N 1
ATOM 6153 C CA . TYR B 1 414 ? -36.509 -34.089 -19.217 1.00 56.44 414 TYR B CA 1
ATOM 6154 C C . TYR B 1 414 ? -35.553 -33.659 -20.325 1.00 50.77 414 TYR B C 1
ATOM 6155 O O . TYR B 1 414 ? -34.581 -34.381 -20.578 1.00 52.78 414 TYR B O 1
ATOM 6164 N N . VAL B 1 415 ? -35.843 -32.547 -20.994 1.00 45.92 415 VAL B N 1
ATOM 6165 C CA . VAL B 1 415 ? -35.129 -32.185 -22.252 1.00 44.63 415 VAL B CA 1
ATOM 6166 C C . VAL B 1 415 ? -34.345 -30.897 -22.052 1.00 40.76 415 VAL B C 1
ATOM 6167 O O . VAL B 1 415 ? -34.980 -29.857 -21.873 1.00 45.75 415 VAL B O 1
ATOM 6171 N N . LEU B 1 416 ? -33.020 -30.987 -22.135 1.00 39.09 416 LEU B N 1
ATOM 6172 C CA . LEU B 1 416 ? -32.084 -29.831 -22.137 1.00 39.83 416 LEU B CA 1
ATOM 6173 C C . LEU B 1 416 ? -32.139 -29.127 -23.506 1.00 44.62 416 LEU B C 1
ATOM 6174 O O . LEU B 1 416 ? -31.977 -29.824 -24.547 1.00 41.82 416 LEU B O 1
ATOM 6179 N N . VAL B 1 417 ? -32.334 -27.806 -23.521 1.00 43.69 417 VAL B N 1
ATOM 6180 C CA . VAL B 1 417 ? -32.402 -26.986 -24.770 1.00 41.30 417 VAL B CA 1
ATOM 6181 C C . VAL B 1 417 ? -31.712 -25.638 -24.541 1.00 43.32 417 VAL B C 1
ATOM 6182 O O . VAL B 1 417 ? -31.621 -25.180 -23.384 1.00 45.51 417 VAL B O 1
ATOM 6186 N N . ASP B 1 418 ? -31.260 -25.021 -25.625 1.00 41.32 418 ASP B N 1
ATOM 6187 C CA . ASP B 1 418 ? -31.089 -23.555 -25.749 1.00 39.07 418 ASP B CA 1
ATOM 6188 C C . ASP B 1 418 ? -32.450 -23.055 -26.226 1.00 40.35 418 ASP B C 1
ATOM 6189 O O . ASP B 1 418 ? -32.927 -23.567 -27.187 1.00 40.33 418 ASP B O 1
ATOM 6194 N N . HIS B 1 419 ? -33.103 -22.166 -25.500 1.00 41.03 419 HIS B N 1
ATOM 6195 C CA . HIS B 1 419 ? -34.515 -21.795 -25.768 1.00 42.50 419 HIS B CA 1
ATOM 6196 C C . HIS B 1 419 ? -34.587 -20.807 -26.934 1.00 43.09 419 HIS B C 1
ATOM 6197 O O . HIS B 1 419 ? -35.715 -20.296 -27.189 1.00 38.11 419 HIS B O 1
ATOM 6204 N N . ALA B 1 420 ? -33.448 -20.513 -27.584 1.00 39.52 420 ALA B N 1
ATOM 6205 C CA . ALA B 1 420 ? -33.424 -20.004 -28.975 1.00 38.14 420 ALA B CA 1
ATOM 6206 C C . ALA B 1 420 ? -33.675 -21.217 -29.867 1.00 38.51 420 ALA B C 1
ATOM 6207 O O . ALA B 1 420 ? -32.702 -21.844 -30.309 1.00 38.97 420 ALA B O 1
ATOM 6209 N N . LEU B 1 421 ? -34.948 -21.589 -30.035 1.00 37.57 421 LEU B N 1
ATOM 6210 C CA . LEU B 1 421 ? -35.342 -22.996 -30.277 1.00 38.69 421 LEU B CA 1
ATOM 6211 C C . LEU B 1 421 ? -35.150 -23.401 -31.739 1.00 39.03 421 LEU B C 1
ATOM 6212 O O . LEU B 1 421 ? -35.269 -24.640 -32.015 1.00 37.22 421 LEU B O 1
ATOM 6217 N N . SER B 1 422 ? -34.842 -22.452 -32.633 1.00 34.10 422 SER B N 1
ATOM 6218 C CA . SER B 1 422 ? -34.429 -22.818 -34.010 1.00 37.99 422 SER B CA 1
ATOM 6219 C C . SER B 1 422 ? -33.174 -23.709 -33.912 1.00 38.31 422 SER B C 1
ATOM 6220 O O . SER B 1 422 ? -32.923 -24.496 -34.825 1.00 41.73 422 SER B O 1
ATOM 6223 N N . ARG B 1 423 ? -32.447 -23.658 -32.798 1.00 37.39 423 ARG B N 1
ATOM 6224 C CA . ARG B 1 423 ? -31.195 -24.437 -32.642 1.00 37.22 423 ARG B CA 1
ATOM 6225 C C . ARG B 1 423 ? -31.521 -25.913 -32.398 1.00 42.77 423 ARG B C 1
ATOM 6226 O O . ARG B 1 423 ? -30.610 -26.719 -32.560 1.00 48.69 423 ARG B O 1
ATOM 6234 N N . LEU B 1 424 ? -32.772 -26.265 -32.097 1.00 43.66 424 LEU B N 1
ATOM 6235 C CA . LEU B 1 424 ? -33.250 -27.672 -32.171 1.00 47.63 424 LEU B CA 1
ATOM 6236 C C . LEU B 1 424 ? -32.930 -28.228 -33.566 1.00 52.24 424 LEU B C 1
ATOM 6237 O O . LEU B 1 424 ? -32.418 -29.364 -33.677 1.00 53.02 424 LEU B O 1
ATOM 6242 N N . ASP B 1 425 ? -33.241 -27.445 -34.603 1.00 51.93 425 ASP B N 1
ATOM 6243 C CA . ASP B 1 425 ? -33.129 -27.861 -36.023 1.00 49.27 425 ASP B CA 1
ATOM 6244 C C . ASP B 1 425 ? -31.654 -27.820 -36.459 1.00 47.73 425 ASP B C 1
ATOM 6245 O O . ASP B 1 425 ? -31.414 -28.064 -37.630 1.00 49.82 425 ASP B O 1
ATOM 6250 N N . HIS B 1 426 ? -30.690 -27.593 -35.557 1.00 49.92 426 HIS B N 1
ATOM 6251 C CA . HIS B 1 426 ? -29.221 -27.657 -35.840 1.00 48.97 426 HIS B CA 1
ATOM 6252 C C . HIS B 1 426 ? -28.486 -28.632 -34.904 1.00 45.49 426 HIS B C 1
ATOM 6253 O O . HIS B 1 426 ? -27.233 -28.535 -34.840 1.00 42.55 426 HIS B O 1
ATOM 6260 N N . GLY B 1 427 ? -29.203 -29.526 -34.208 1.00 44.90 427 GLY B N 1
ATOM 6261 C CA . GLY B 1 427 ? -28.617 -30.627 -33.407 1.00 43.77 427 GLY B CA 1
ATOM 6262 C C . GLY B 1 427 ? -28.611 -30.393 -31.898 1.00 44.67 427 GLY B C 1
ATOM 6263 O O . GLY B 1 427 ? -28.111 -31.295 -31.172 1.00 45.10 427 GLY B O 1
ATOM 6264 N N . LEU B 1 428 ? -29.160 -29.275 -31.407 1.00 42.80 428 LEU B N 1
ATOM 6265 C CA . LEU B 1 428 ? -29.031 -28.857 -29.982 1.00 45.80 428 LEU B CA 1
ATOM 6266 C C . LEU B 1 428 ? -30.227 -29.338 -29.161 1.00 44.30 428 LEU B C 1
ATOM 6267 O O . LEU B 1 428 ? -31.223 -28.587 -29.038 1.00 47.66 428 LEU B O 1
ATOM 6272 N N . VAL B 1 429 ? -30.089 -30.520 -28.576 1.00 40.37 429 VAL B N 1
ATOM 6273 C CA . VAL B 1 429 ? -31.120 -31.128 -27.694 1.00 42.88 429 VAL B CA 1
ATOM 6274 C C . VAL B 1 429 ? -30.449 -32.259 -26.900 1.00 45.94 429 VAL B C 1
ATOM 6275 O O . VAL B 1 429 ? -29.535 -32.915 -27.443 1.00 40.82 429 VAL B O 1
ATOM 6279 N N . GLY B 1 430 ? -30.828 -32.404 -25.626 1.00 46.57 430 GLY B N 1
ATOM 6280 C CA . GLY B 1 430 ? -30.353 -33.471 -24.735 1.00 44.86 430 GLY B CA 1
ATOM 6281 C C . GLY B 1 430 ? -31.503 -34.040 -23.936 1.00 47.35 430 GLY B C 1
ATOM 6282 O O . GLY B 1 430 ? -32.507 -33.328 -23.719 1.00 48.61 430 GLY B O 1
ATOM 6283 N N . PHE B 1 431 ? -31.338 -35.276 -23.484 1.00 49.09 431 PHE B N 1
ATOM 6284 C CA . PHE B 1 431 ? -32.316 -35.996 -22.635 1.00 53.95 431 PHE B CA 1
ATOM 6285 C C . PHE B 1 431 ? -31.734 -36.272 -21.244 1.00 52.47 431 PHE B C 1
ATOM 6286 O O . PHE B 1 431 ? -30.562 -36.707 -21.108 1.00 56.28 431 PHE B O 1
ATOM 6294 N N . LEU B 1 432 ? -32.553 -35.991 -20.232 1.00 49.16 432 LEU B N 1
ATOM 6295 C CA . LEU B 1 432 ? -32.387 -36.461 -18.833 1.00 49.79 432 LEU B CA 1
ATOM 6296 C C . LEU B 1 432 ? -33.498 -37.481 -18.578 1.00 47.83 432 LEU B C 1
ATOM 6297 O O . LEU B 1 432 ? -34.687 -37.060 -18.491 1.00 38.36 432 LEU B O 1
ATOM 6302 N N . ASN B 1 433 ? -33.121 -38.760 -18.558 1.00 44.14 433 ASN B N 1
ATOM 6303 C CA . ASN B 1 433 ? -34.068 -39.901 -18.473 1.00 52.94 433 ASN B CA 1
ATOM 6304 C C . ASN B 1 433 ? -34.235 -40.279 -17.001 1.00 53.57 433 ASN B C 1
ATOM 6305 O O . ASN B 1 433 ? -33.208 -40.514 -16.326 1.00 56.58 433 ASN B O 1
ATOM 6310 N N . VAL B 1 434 ? -35.483 -40.301 -16.537 1.00 52.39 434 VAL B N 1
ATOM 6311 C CA . VAL B 1 434 ? -35.859 -40.516 -15.111 1.00 57.02 434 VAL B CA 1
ATOM 6312 C C . VAL B 1 434 ? -37.087 -41.433 -15.075 1.00 56.01 434 VAL B C 1
ATOM 6313 O O . VAL B 1 434 ? -38.190 -40.919 -15.352 1.00 55.05 434 VAL B O 1
ATOM 6317 N N . ASP B 1 435 ? -36.906 -42.718 -14.738 1.00 58.98 435 ASP B N 1
ATOM 6318 C CA . ASP B 1 435 ? -37.997 -43.725 -14.609 1.00 69.89 435 ASP B CA 1
ATOM 6319 C C . ASP B 1 435 ? -38.989 -43.331 -13.513 1.00 78.07 435 ASP B C 1
ATOM 6320 O O . ASP B 1 435 ? -38.523 -42.935 -12.426 1.00 90.07 435 ASP B O 1
ATOM 6325 N N . GLY B 1 436 ? -40.287 -43.514 -13.777 1.00 78.31 436 GLY B N 1
ATOM 6326 C CA . GLY B 1 436 ? -41.404 -43.264 -12.845 1.00 77.79 436 GLY B CA 1
ATOM 6327 C C . GLY B 1 436 ? -42.738 -43.370 -13.581 1.00 75.63 436 GLY B C 1
ATOM 6328 O O . GLY B 1 436 ? -42.757 -43.387 -14.805 1.00 73.71 436 GLY B O 1
ATOM 6329 N N . PRO B 1 437 ? -43.898 -43.413 -12.892 1.00 77.73 437 PRO B N 1
ATOM 6330 C CA . PRO B 1 437 ? -45.180 -43.572 -13.584 1.00 78.00 437 PRO B CA 1
ATOM 6331 C C . PRO B 1 437 ? -45.468 -42.390 -14.526 1.00 77.27 437 PRO B C 1
ATOM 6332 O O . PRO B 1 437 ? -44.910 -41.326 -14.309 1.00 76.11 437 PRO B O 1
ATOM 6336 N N . LYS B 1 438 ? -46.309 -42.592 -15.547 1.00 78.47 438 LYS B N 1
ATOM 6337 C CA . LYS B 1 438 ? -46.775 -41.496 -16.447 1.00 85.37 438 LYS B CA 1
ATOM 6338 C C . LYS B 1 438 ? -47.603 -40.501 -15.629 1.00 80.92 438 LYS B C 1
ATOM 6339 O O . LYS B 1 438 ? -47.327 -39.294 -15.746 1.00 68.78 438 LYS B O 1
ATOM 6345 N N . ASN B 1 439 ? -48.562 -41.006 -14.838 1.00 81.40 439 ASN B N 1
ATOM 6346 C CA . ASN B 1 439 ? -49.530 -40.200 -14.043 1.00 85.20 439 ASN B CA 1
ATOM 6347 C C . ASN B 1 439 ? -49.236 -40.350 -12.543 1.00 89.30 439 ASN B C 1
ATOM 6348 O O . ASN B 1 439 ? -49.276 -41.499 -12.035 1.00 82.56 439 ASN B O 1
ATOM 6353 N N . ASP B 1 440 ? -48.932 -39.223 -11.882 1.00 84.27 440 ASP B N 1
ATOM 6354 C CA . ASP B 1 440 ? -48.872 -39.087 -10.400 1.00 78.26 440 ASP B CA 1
ATOM 6355 C C . ASP B 1 440 ? -49.600 -37.791 -10.010 1.00 76.56 440 ASP B C 1
ATOM 6356 O O . ASP B 1 440 ? -50.237 -37.167 -10.893 1.00 74.07 440 ASP B O 1
ATOM 6361 N N . ALA B 1 441 ? -49.525 -37.410 -8.730 1.00 79.78 441 ALA B N 1
ATOM 6362 C CA . ALA B 1 441 ? -50.241 -36.259 -8.135 1.00 72.15 441 ALA B CA 1
ATOM 6363 C C . ALA B 1 441 ? -49.686 -34.926 -8.666 1.00 70.03 441 ALA B C 1
ATOM 6364 O O . ALA B 1 441 ? -50.421 -33.923 -8.568 1.00 63.58 441 ALA B O 1
ATOM 6366 N N . ILE B 1 442 ? -48.442 -34.908 -9.178 1.00 69.80 442 ILE B N 1
ATOM 6367 C CA . ILE B 1 442 ? -47.715 -33.681 -9.645 1.00 76.75 442 ILE B CA 1
ATOM 6368 C C . ILE B 1 442 ? -48.118 -33.342 -11.085 1.00 70.48 442 ILE B C 1
ATOM 6369 O O . ILE B 1 442 ? -48.249 -32.127 -11.376 1.00 66.25 442 ILE B O 1
ATOM 6374 N N . MET B 1 443 ? -48.303 -34.350 -11.946 1.00 72.24 443 MET B N 1
ATOM 6375 C CA . MET B 1 443 ? -48.824 -34.161 -13.334 1.00 72.94 443 MET B CA 1
ATOM 6376 C C . MET B 1 443 ? -49.462 -35.459 -13.839 1.00 65.87 443 MET B C 1
ATOM 6377 O O . MET B 1 443 ? -48.810 -36.519 -13.725 1.00 65.55 443 MET B O 1
ATOM 6382 N N . HIS B 1 444 ? -50.691 -35.379 -14.364 1.00 64.78 444 HIS B N 1
ATOM 6383 C CA . HIS B 1 444 ? -51.459 -36.550 -14.877 1.00 70.68 444 HIS B CA 1
ATOM 6384 C C . HIS B 1 444 ? -52.493 -36.129 -15.930 1.00 71.01 444 HIS B C 1
ATOM 6385 O O . HIS B 1 444 ? -52.789 -34.930 -16.010 1.00 68.87 444 HIS B O 1
ATOM 6392 N N . GLU B 1 445 ? -53.039 -37.119 -16.646 1.00 78.17 445 GLU B N 1
ATOM 6393 C CA . GLU B 1 445 ? -53.940 -36.996 -17.824 1.00 81.11 445 GLU B CA 1
ATOM 6394 C C . GLU B 1 445 ? -55.299 -36.362 -17.509 1.00 83.34 445 GLU B C 1
ATOM 6395 O O . GLU B 1 445 ? -55.589 -35.358 -18.172 1.00 106.49 445 GLU B O 1
ATOM 6401 N N . GLY B 1 446 ? -56.162 -36.963 -16.679 1.00 77.31 446 GLY B N 1
ATOM 6402 C CA . GLY B 1 446 ? -57.552 -36.481 -16.505 1.00 79.35 446 GLY B CA 1
ATOM 6403 C C . GLY B 1 446 ? -57.601 -35.189 -15.684 1.00 81.19 446 GLY B C 1
ATOM 6404 O O . GLY B 1 446 ? -56.561 -34.588 -15.391 1.00 68.98 446 GLY B O 1
ATOM 6405 N N . PRO B 1 447 ? -58.800 -34.761 -15.214 1.00 84.31 447 PRO B N 1
ATOM 6406 C CA . PRO B 1 447 ? -58.915 -33.743 -14.155 1.00 87.61 447 PRO B CA 1
ATOM 6407 C C . PRO B 1 447 ? -58.616 -34.341 -12.768 1.00 89.74 447 PRO B C 1
ATOM 6408 O O . PRO B 1 447 ? -58.325 -35.529 -12.668 1.00 99.97 447 PRO B O 1
ATOM 6412 N N . PRO B 1 448 ? -58.639 -33.580 -11.642 1.00 83.37 448 PRO B N 1
ATOM 6413 C CA . PRO B 1 448 ? -58.386 -34.150 -10.315 1.00 81.48 448 PRO B CA 1
ATOM 6414 C C . PRO B 1 448 ? -59.666 -34.514 -9.548 1.00 72.05 448 PRO B C 1
ATOM 6415 O O . PRO B 1 448 ? -60.039 -35.674 -9.496 1.00 68.93 448 PRO B O 1
ATOM 6419 N N . SER C 1 26 ? -48.063 10.932 -32.104 1.00 108.99 26 SER C N 1
ATOM 6420 C CA . SER C 1 26 ? -46.881 10.101 -32.484 1.00 108.54 26 SER C CA 1
ATOM 6421 C C . SER C 1 26 ? -45.663 11.000 -32.743 1.00 107.05 26 SER C C 1
ATOM 6422 O O . SER C 1 26 ? -45.826 12.041 -33.407 1.00 96.31 26 SER C O 1
ATOM 6425 N N . HIS C 1 27 ? -44.487 10.604 -32.242 1.00 111.44 27 HIS C N 1
ATOM 6426 C CA . HIS C 1 27 ? -43.164 11.082 -32.722 1.00 114.81 27 HIS C CA 1
ATOM 6427 C C . HIS C 1 27 ? -42.593 10.031 -33.675 1.00 115.24 27 HIS C C 1
ATOM 6428 O O . HIS C 1 27 ? -41.513 10.303 -34.214 1.00 117.95 27 HIS C O 1
ATOM 6435 N N . ALA C 1 28 ? -43.262 8.876 -33.795 1.00 114.73 28 ALA C N 1
ATOM 6436 C CA . ALA C 1 28 ? -42.923 7.697 -34.633 1.00 101.94 28 ALA C CA 1
ATOM 6437 C C . ALA C 1 28 ? -42.609 8.110 -36.069 1.00 91.84 28 ALA C C 1
ATOM 6438 O O . ALA C 1 28 ? -43.520 8.558 -36.761 1.00 82.49 28 ALA C O 1
ATOM 6440 N N . PRO C 1 29 ? -41.357 7.974 -36.577 1.00 72.91 29 PRO C N 1
ATOM 6441 C CA . PRO C 1 29 ? -41.002 8.607 -37.844 1.00 66.56 29 PRO C CA 1
ATOM 6442 C C . PRO C 1 29 ? -41.689 7.905 -39.026 1.00 63.23 29 PRO C C 1
ATOM 6443 O O . PRO C 1 29 ? -41.770 6.696 -39.014 1.00 64.51 29 PRO C O 1
ATOM 6447 N N . VAL C 1 30 ? -42.174 8.675 -40.008 1.00 59.37 30 VAL C N 1
ATOM 6448 C CA . VAL C 1 30 ? -42.571 8.156 -41.353 1.00 51.29 30 VAL C CA 1
ATOM 6449 C C . VAL C 1 30 ? -41.281 7.894 -42.132 1.00 47.68 30 VAL C C 1
ATOM 6450 O O . VAL C 1 30 ? -40.496 8.861 -42.321 1.00 42.67 30 VAL C O 1
ATOM 6454 N N . VAL C 1 31 ? -41.037 6.643 -42.526 1.00 48.80 31 VAL C N 1
ATOM 6455 C CA . VAL C 1 31 ? -39.761 6.258 -43.208 1.00 55.49 31 VAL C CA 1
ATOM 6456 C C . VAL C 1 31 ? -40.003 5.978 -44.708 1.00 49.80 31 VAL C C 1
ATOM 6457 O O . VAL C 1 31 ? -41.008 5.349 -45.082 1.00 42.54 31 VAL C O 1
ATOM 6461 N N . PHE C 1 32 ? -39.074 6.462 -45.522 1.00 49.16 32 PHE C N 1
ATOM 6462 C CA . PHE C 1 32 ? -38.969 6.236 -46.983 1.00 50.81 32 PHE C CA 1
ATOM 6463 C C . PHE C 1 32 ? -37.535 5.785 -47.276 1.00 47.10 32 PHE C C 1
ATOM 6464 O O . PHE C 1 32 ? -36.589 6.460 -46.794 1.00 49.18 32 PHE C O 1
ATOM 6472 N N . THR C 1 33 ? -37.387 4.698 -48.028 1.00 45.15 33 THR C N 1
ATOM 6473 C CA . THR C 1 33 ? -36.080 4.223 -48.561 1.00 50.96 33 THR C CA 1
ATOM 6474 C C . THR C 1 33 ? -35.989 4.533 -50.070 1.00 52.52 33 THR C C 1
ATOM 6475 O O . THR C 1 33 ? -36.914 4.166 -50.832 1.00 49.99 33 THR C O 1
ATOM 6479 N N . LEU C 1 34 ? -34.927 5.221 -50.487 1.00 51.28 34 LEU C N 1
ATOM 6480 C CA . LEU C 1 34 ? -34.659 5.526 -51.914 1.00 49.05 34 LEU C CA 1
ATOM 6481 C C . LEU C 1 34 ? -33.355 4.844 -52.316 1.00 49.14 34 LEU C C 1
ATOM 6482 O O . LEU C 1 34 ? -32.363 5.002 -51.582 1.00 43.12 34 LEU C O 1
ATOM 6487 N N . ARG C 1 35 ? -33.385 4.118 -53.439 1.00 54.32 35 ARG C N 1
ATOM 6488 C CA . ARG C 1 35 ? -32.191 3.569 -54.130 1.00 52.40 35 ARG C CA 1
ATOM 6489 C C . ARG C 1 35 ? -31.966 4.416 -55.392 1.00 47.45 35 ARG C C 1
ATOM 6490 O O . ARG C 1 35 ? -32.931 4.638 -56.144 1.00 49.10 35 ARG C O 1
ATOM 6498 N N . THR C 1 36 ? -30.747 4.911 -55.594 1.00 43.81 36 THR C N 1
ATOM 6499 C CA . THR C 1 36 ? -30.360 5.598 -56.845 1.00 46.18 36 THR C CA 1
ATOM 6500 C C . THR C 1 36 ? -30.273 4.541 -57.953 1.00 48.53 36 THR C C 1
ATOM 6501 O O . THR C 1 36 ? -29.947 3.386 -57.649 1.00 44.50 36 THR C O 1
ATOM 6505 N N . GLY C 1 37 ? -30.548 4.929 -59.198 1.00 50.81 37 GLY C N 1
ATOM 6506 C CA . GLY C 1 37 ? -30.322 4.045 -60.357 1.00 49.75 37 GLY C CA 1
ATOM 6507 C C . GLY C 1 37 ? -30.664 4.707 -61.674 1.00 46.30 37 GLY C C 1
ATOM 6508 O O . GLY C 1 37 ? -30.684 5.959 -61.752 1.00 46.09 37 GLY C O 1
ATOM 6509 N N . ILE C 1 38 ? -30.924 3.864 -62.674 1.00 51.00 38 ILE C N 1
ATOM 6510 C CA . ILE C 1 38 ? -31.309 4.231 -64.069 1.00 45.34 38 ILE C CA 1
ATOM 6511 C C . ILE C 1 38 ? -32.677 3.605 -64.337 1.00 43.07 38 ILE C C 1
ATOM 6512 O O . ILE C 1 38 ? -32.807 2.390 -64.210 1.00 42.55 38 ILE C O 1
ATOM 6517 N N . ALA C 1 39 ? -33.670 4.417 -64.662 1.00 46.02 39 ALA C N 1
ATOM 6518 C CA . ALA C 1 39 ? -35.032 3.960 -65.003 1.00 49.44 39 ALA C CA 1
ATOM 6519 C C . ALA C 1 39 ? -35.663 5.017 -65.911 1.00 53.96 39 ALA C C 1
ATOM 6520 O O . ALA C 1 39 ? -35.260 6.197 -65.807 1.00 56.69 39 ALA C O 1
ATOM 6522 N N . GLU C 1 40 ? -36.527 4.583 -66.833 1.00 56.74 40 GLU C N 1
ATOM 6523 C CA . GLU C 1 40 ? -37.238 5.481 -67.780 1.00 56.74 40 GLU C CA 1
ATOM 6524 C C . GLU C 1 40 ? -36.217 6.398 -68.458 1.00 55.02 40 GLU C C 1
ATOM 6525 O O . GLU C 1 40 ? -36.528 7.605 -68.603 1.00 60.46 40 GLU C O 1
ATOM 6531 N N . GLY C 1 41 ? -35.042 5.850 -68.808 1.00 48.67 41 GLY C N 1
ATOM 6532 C CA . GLY C 1 41 ? -34.014 6.516 -69.635 1.00 47.69 41 GLY C CA 1
ATOM 6533 C C . GLY C 1 41 ? -33.303 7.651 -68.925 1.00 53.06 41 GLY C C 1
ATOM 6534 O O . GLY C 1 41 ? -32.589 8.426 -69.619 1.00 49.84 41 GLY C O 1
ATOM 6535 N N . ARG C 1 42 ? -33.451 7.730 -67.591 1.00 54.45 42 ARG C N 1
ATOM 6536 C CA . ARG C 1 42 ? -32.895 8.828 -66.753 1.00 53.29 42 ARG C CA 1
ATOM 6537 C C . ARG C 1 42 ? -32.183 8.258 -65.522 1.00 51.27 42 ARG C C 1
ATOM 6538 O O . ARG C 1 42 ? -32.451 7.098 -65.141 1.00 48.89 42 ARG C O 1
ATOM 6546 N N . MET C 1 43 ? -31.287 9.054 -64.944 1.00 48.81 43 MET C N 1
ATOM 6547 C CA . MET C 1 43 ? -30.693 8.795 -63.609 1.00 51.55 43 MET C CA 1
ATOM 6548 C C . MET C 1 43 ? -31.674 9.311 -62.550 1.00 51.12 43 MET C C 1
ATOM 6549 O O . MET C 1 43 ? -31.967 10.532 -62.555 1.00 43.27 43 MET C O 1
ATOM 6554 N N . VAL C 1 44 ? -32.195 8.413 -61.708 1.00 51.51 44 VAL C N 1
ATOM 6555 C CA . VAL C 1 44 ? -33.368 8.699 -60.831 1.00 50.80 44 VAL C CA 1
ATOM 6556 C C . VAL C 1 44 ? -33.172 8.138 -59.416 1.00 51.61 44 VAL C C 1
ATOM 6557 O O . VAL C 1 44 ? -32.175 7.433 -59.130 1.00 48.07 44 VAL C O 1
ATOM 6561 N N . TYR C 1 45 ? -34.127 8.477 -58.559 1.00 48.29 45 TYR C N 1
ATOM 6562 C CA . TYR C 1 45 ? -34.382 7.782 -57.284 1.00 47.00 45 TYR C CA 1
ATOM 6563 C C . TYR C 1 45 ? -35.456 6.734 -57.570 1.00 46.63 45 TYR C C 1
ATOM 6564 O O . TYR C 1 45 ? -36.396 7.028 -58.329 1.00 44.70 45 TYR C O 1
ATOM 6573 N N . ILE C 1 46 ? -35.294 5.542 -57.005 1.00 45.26 46 ILE C N 1
ATOM 6574 C CA . ILE C 1 46 ? -36.310 4.459 -57.061 1.00 48.91 46 ILE C CA 1
ATOM 6575 C C . ILE C 1 46 ? -36.734 4.111 -55.630 1.00 52.99 46 ILE C C 1
ATOM 6576 O O . ILE C 1 46 ? -35.851 3.862 -54.784 1.00 53.82 46 ILE C O 1
ATOM 6581 N N . GLY C 1 47 ? -38.045 4.091 -55.376 1.00 55.06 47 GLY C N 1
ATOM 6582 C CA . GLY C 1 47 ? -38.626 3.723 -54.072 1.00 56.82 47 GLY C CA 1
ATOM 6583 C C . GLY C 1 47 ? -38.381 2.259 -53.748 1.00 62.98 47 GLY C C 1
ATOM 6584 O O . GLY C 1 47 ? -38.426 1.424 -54.682 1.00 58.79 47 GLY C O 1
ATOM 6585 N N . VAL C 1 48 ? -38.116 1.965 -52.468 1.00 61.33 48 VAL C N 1
ATOM 6586 C CA . VAL C 1 48 ? -37.883 0.594 -51.933 1.00 52.55 48 VAL C CA 1
ATOM 6587 C C . VAL C 1 48 ? -38.869 0.362 -50.788 1.00 54.39 48 VAL C C 1
ATOM 6588 O O . VAL C 1 48 ? -38.848 1.158 -49.828 1.00 54.87 48 VAL C O 1
ATOM 6592 N N . GLY C 1 49 ? -39.714 -0.668 -50.924 1.00 56.14 49 GLY C N 1
ATOM 6593 C CA . GLY C 1 49 ? -40.715 -1.104 -49.938 1.00 54.71 49 GLY C CA 1
ATOM 6594 C C . GLY C 1 49 ? -41.811 -0.076 -49.739 1.00 56.51 49 GLY C C 1
ATOM 6595 O O . GLY C 1 49 ? -41.747 1.005 -50.347 1.00 60.85 49 GLY C O 1
ATOM 6596 N N . GLY C 1 50 ? -42.783 -0.408 -48.894 1.00 59.25 50 GLY C N 1
ATOM 6597 C CA . GLY C 1 50 ? -43.878 0.490 -48.498 1.00 59.06 50 GLY C CA 1
ATOM 6598 C C . GLY C 1 50 ? -44.786 0.799 -49.667 1.00 60.13 50 GLY C C 1
ATOM 6599 O O . GLY C 1 50 ? -44.931 -0.061 -50.548 1.00 67.16 50 GLY C O 1
ATOM 6600 N N . ASP C 1 51 ? -45.352 2.006 -49.679 1.00 62.58 51 ASP C N 1
ATOM 6601 C CA . ASP C 1 51 ? -46.323 2.473 -50.699 1.00 63.88 51 ASP C CA 1
ATOM 6602 C C . ASP C 1 51 ? -45.565 3.004 -51.916 1.00 65.36 51 ASP C C 1
ATOM 6603 O O . ASP C 1 51 ? -46.248 3.491 -52.838 1.00 66.60 51 ASP C O 1
ATOM 6608 N N . ILE C 1 52 ? -44.227 2.925 -51.934 1.00 56.99 52 ILE C N 1
ATOM 6609 C CA . ILE C 1 52 ? -43.411 3.559 -53.013 1.00 54.40 52 ILE C CA 1
ATOM 6610 C C . ILE C 1 52 ? -42.535 2.520 -53.722 1.00 52.56 52 ILE C C 1
ATOM 6611 O O . ILE C 1 52 ? -41.647 2.954 -54.488 1.00 52.07 52 ILE C O 1
ATOM 6616 N N . ASP C 1 53 ? -42.754 1.215 -53.500 1.00 52.20 53 ASP C N 1
ATOM 6617 C CA . ASP C 1 53 ? -41.834 0.164 -54.016 1.00 51.61 53 ASP C CA 1
ATOM 6618 C C . ASP C 1 53 ? -41.762 0.281 -55.546 1.00 50.23 53 ASP C C 1
ATOM 6619 O O . ASP C 1 53 ? -42.827 0.320 -56.179 1.00 49.51 53 ASP C O 1
ATOM 6624 N N . ARG C 1 54 ? -40.547 0.394 -56.093 1.00 49.71 54 ARG C N 1
ATOM 6625 C CA . ARG C 1 54 ? -40.218 0.302 -57.542 1.00 53.71 54 ARG C CA 1
ATOM 6626 C C . ARG C 1 54 ? -40.699 1.532 -58.314 1.00 47.36 54 ARG C C 1
ATOM 6627 O O . ARG C 1 54 ? -40.446 1.566 -59.518 1.00 50.54 54 ARG C O 1
ATOM 6635 N N . GLN C 1 55 ? -41.342 2.506 -57.671 1.00 45.62 55 GLN C N 1
ATOM 6636 C CA . GLN C 1 55 ? -41.738 3.781 -58.323 1.00 47.01 55 GLN C CA 1
ATOM 6637 C C . GLN C 1 55 ? -40.492 4.639 -58.539 1.00 44.51 55 GLN C C 1
ATOM 6638 O O . GLN C 1 55 ? -39.617 4.659 -57.661 1.00 48.32 55 GLN C O 1
ATOM 6644 N N . VAL C 1 56 ? -40.422 5.359 -59.647 1.00 43.68 56 VAL C N 1
ATOM 6645 C CA . VAL C 1 56 ? -39.227 6.199 -59.942 1.00 48.82 56 VAL C CA 1
ATOM 6646 C C . VAL C 1 56 ? -39.580 7.610 -59.478 1.00 45.99 56 VAL C C 1
ATOM 6647 O O . VAL C 1 56 ? -40.750 8.011 -59.678 1.00 46.14 56 VAL C O 1
ATOM 6651 N N . ASN C 1 57 ? -38.621 8.291 -58.846 1.00 44.41 57 ASN C N 1
ATOM 6652 C CA . ASN C 1 57 ? -38.807 9.633 -58.242 1.00 47.89 57 ASN C CA 1
ATOM 6653 C C . ASN C 1 57 ? -40.161 9.681 -57.531 1.00 51.48 57 ASN C C 1
ATOM 6654 O O . ASN C 1 57 ? -40.983 10.562 -57.802 1.00 46.73 57 ASN C O 1
ATOM 6659 N N . PRO C 1 58 ? -40.412 8.771 -56.554 1.00 49.57 58 PRO C N 1
ATOM 6660 C CA . PRO C 1 58 ? -41.731 8.644 -55.934 1.00 52.07 58 PRO C CA 1
ATOM 6661 C C . PRO C 1 58 ? -42.113 9.910 -55.171 1.00 51.44 58 PRO C C 1
ATOM 6662 O O . PRO C 1 58 ? -41.234 10.548 -54.593 1.00 51.93 58 PRO C O 1
ATOM 6666 N N . LYS C 1 59 ? -43.409 10.233 -55.190 1.00 53.55 59 LYS C N 1
ATOM 6667 C CA . LYS C 1 59 ? -43.977 11.293 -54.327 1.00 55.87 59 LYS C CA 1
ATOM 6668 C C . LYS C 1 59 ? -43.978 10.740 -52.894 1.00 52.30 59 LYS C C 1
ATOM 6669 O O . LYS C 1 59 ? -44.530 9.635 -52.671 1.00 46.66 59 LYS C O 1
ATOM 6675 N N . LEU C 1 60 ? -43.337 11.464 -51.975 1.00 50.77 60 LEU C N 1
ATOM 6676 C CA . LEU C 1 60 ? -43.292 11.122 -50.533 1.00 47.67 60 LEU C CA 1
ATOM 6677 C C . LEU C 1 60 ? -44.393 11.916 -49.824 1.00 47.78 60 LEU C C 1
ATOM 6678 O O . LEU C 1 60 ? -44.217 13.142 -49.607 1.00 47.50 60 LEU C O 1
ATOM 6683 N N . VAL C 1 61 ? -45.526 11.264 -49.545 1.00 50.78 61 VAL C N 1
ATOM 6684 C CA . VAL C 1 61 ? -46.695 11.932 -48.894 1.00 55.12 61 VAL C CA 1
ATOM 6685 C C . VAL C 1 61 ? -46.554 11.810 -47.373 1.00 49.81 61 VAL C C 1
ATOM 6686 O O . VAL C 1 61 ? -46.504 10.677 -46.849 1.00 49.16 61 VAL C O 1
ATOM 6690 N N . VAL C 1 62 ? -46.491 12.958 -46.717 1.00 47.71 62 VAL C N 1
ATOM 6691 C CA . VAL C 1 62 ? -46.336 13.093 -45.242 1.00 54.87 62 VAL C CA 1
ATOM 6692 C C . VAL C 1 62 ? -47.365 14.113 -44.757 1.00 56.93 62 VAL C C 1
ATOM 6693 O O . VAL C 1 62 ? -47.758 14.979 -45.549 1.00 51.17 62 VAL C O 1
ATOM 6697 N N . HIS C 1 63 ? -47.814 13.978 -43.509 1.00 58.69 63 HIS C N 1
ATOM 6698 C CA . HIS C 1 63 ? -48.816 14.876 -42.883 1.00 54.60 63 HIS C CA 1
ATOM 6699 C C . HIS C 1 63 ? -48.078 15.902 -42.013 1.00 58.25 63 HIS C C 1
ATOM 6700 O O . HIS C 1 63 ? -47.038 15.552 -41.419 1.00 62.32 63 HIS C O 1
ATOM 6707 N N . GLU C 1 64 ? -48.567 17.142 -42.007 1.00 59.87 64 GLU C N 1
ATOM 6708 C CA . GLU C 1 64 ? -48.004 18.285 -41.240 1.00 55.71 64 GLU C CA 1
ATOM 6709 C C . GLU C 1 64 ? -47.572 17.815 -39.847 1.00 56.31 64 GLU C C 1
ATOM 6710 O O . GLU C 1 64 ? -48.348 17.125 -39.188 1.00 54.01 64 GLU C O 1
ATOM 6716 N N . GLY C 1 65 ? -46.361 18.165 -39.432 1.00 58.79 65 GLY C N 1
ATOM 6717 C CA . GLY C 1 65 ? -45.851 17.879 -38.082 1.00 56.60 65 GLY C CA 1
ATOM 6718 C C . GLY C 1 65 ? -45.304 16.465 -37.931 1.00 57.04 65 GLY C C 1
ATOM 6719 O O . GLY C 1 65 ? -44.761 16.185 -36.852 1.00 52.80 65 GLY C O 1
ATOM 6720 N N . GLU C 1 66 ? -45.411 15.590 -38.938 1.00 52.98 66 GLU C N 1
ATOM 6721 C CA . GLU C 1 66 ? -44.792 14.244 -38.832 1.00 50.24 66 GLU C CA 1
ATOM 6722 C C . GLU C 1 66 ? -43.268 14.397 -38.904 1.00 47.57 66 GLU C C 1
ATOM 6723 O O . GLU C 1 66 ? -42.768 15.388 -39.485 1.00 46.40 66 GLU C O 1
ATOM 6729 N N . THR C 1 67 ? -42.557 13.479 -38.252 1.00 50.24 67 THR C N 1
ATOM 6730 C CA . THR C 1 67 ? -41.089 13.315 -38.380 1.00 51.14 67 THR C CA 1
ATOM 6731 C C . THR C 1 67 ? -40.846 12.393 -39.566 1.00 49.04 67 THR C C 1
ATOM 6732 O O . THR C 1 67 ? -41.500 11.331 -39.630 1.00 45.50 67 THR C O 1
ATOM 6736 N N . VAL C 1 68 ? -39.957 12.810 -40.464 1.00 50.18 68 VAL C N 1
ATOM 6737 C CA . VAL C 1 68 ? -39.673 12.098 -41.739 1.00 45.86 68 VAL C CA 1
ATOM 6738 C C . VAL C 1 68 ? -38.239 11.581 -41.682 1.00 40.85 68 VAL C C 1
ATOM 6739 O O . VAL C 1 68 ? -37.336 12.360 -41.359 1.00 37.90 68 VAL C O 1
ATOM 6743 N N . GLN C 1 69 ? -38.081 10.281 -41.908 1.00 40.71 69 GLN C N 1
ATOM 6744 C CA . GLN C 1 69 ? -36.773 9.609 -42.066 1.00 45.34 69 GLN C CA 1
ATOM 6745 C C . GLN C 1 69 ? -36.677 9.159 -43.527 1.00 43.97 69 GLN C C 1
ATOM 6746 O O . GLN C 1 69 ? -37.590 8.459 -43.997 1.00 40.90 69 GLN C O 1
ATOM 6752 N N . ILE C 1 70 ? -35.636 9.601 -44.225 1.00 41.84 70 ILE C N 1
ATOM 6753 C CA . ILE C 1 70 ? -35.332 9.185 -45.620 1.00 42.94 70 ILE C CA 1
ATOM 6754 C C . ILE C 1 70 ? -34.009 8.436 -45.568 1.00 41.01 70 ILE C C 1
ATOM 6755 O O . ILE C 1 70 ? -33.006 9.046 -45.140 1.00 40.68 70 ILE C O 1
ATOM 6760 N N . ASN C 1 71 ? -34.029 7.158 -45.943 1.00 40.25 71 ASN C N 1
ATOM 6761 C CA . ASN C 1 71 ? -32.815 6.312 -46.100 1.00 42.73 71 ASN C CA 1
ATOM 6762 C C . ASN C 1 71 ? -32.378 6.337 -47.569 1.00 45.46 71 ASN C C 1
ATOM 6763 O O . ASN C 1 71 ? -33.130 5.792 -48.415 1.00 49.67 71 ASN C O 1
ATOM 6768 N N . LEU C 1 72 ? -31.235 6.954 -47.881 1.00 46.52 72 LEU C N 1
ATOM 6769 C CA . LEU C 1 72 ? -30.665 6.933 -49.257 1.00 43.28 72 LEU C CA 1
ATOM 6770 C C . LEU C 1 72 ? -29.660 5.788 -49.373 1.00 43.83 72 LEU C C 1
ATOM 6771 O O . LEU C 1 72 ? -28.725 5.750 -48.564 1.00 46.15 72 LEU C O 1
ATOM 6776 N N . ILE C 1 73 ? -29.849 4.921 -50.372 1.00 45.13 73 ILE C N 1
ATOM 6777 C CA . ILE C 1 73 ? -28.942 3.786 -50.699 1.00 43.44 73 ILE C CA 1
ATOM 6778 C C . ILE C 1 73 ? -28.489 3.941 -52.154 1.00 47.90 73 ILE C C 1
ATOM 6779 O O . ILE C 1 73 ? -29.359 4.026 -53.058 1.00 43.89 73 ILE C O 1
ATOM 6784 N N . ASN C 1 74 ? -27.173 3.958 -52.360 1.00 48.11 74 ASN C N 1
ATOM 6785 C CA . ASN C 1 74 ? -26.522 4.023 -53.690 1.00 44.56 74 ASN C CA 1
ATOM 6786 C C . ASN C 1 74 ? -26.776 2.707 -54.441 1.00 44.05 74 ASN C C 1
ATOM 6787 O O . ASN C 1 74 ? -26.368 1.655 -53.936 1.00 41.12 74 ASN C O 1
ATOM 6792 N N . GLY C 1 75 ? -27.434 2.767 -55.600 1.00 47.09 75 GLY C N 1
ATOM 6793 C CA . GLY C 1 75 ? -27.770 1.589 -56.433 1.00 46.40 75 GLY C CA 1
ATOM 6794 C C . GLY C 1 75 ? -26.671 1.264 -57.441 1.00 47.79 75 GLY C C 1
ATOM 6795 O O . GLY C 1 75 ? -26.208 0.102 -57.453 1.00 47.67 75 GLY C O 1
ATOM 6796 N N . GLU C 1 76 ? -26.229 2.251 -58.232 1.00 42.37 76 GLU C N 1
ATOM 6797 C CA . GLU C 1 76 ? -25.441 2.012 -59.476 1.00 43.73 76 GLU C CA 1
ATOM 6798 C C . GLU C 1 76 ? -23.979 2.485 -59.364 1.00 40.32 76 GLU C C 1
ATOM 6799 O O . GLU C 1 76 ? -23.176 2.016 -60.151 1.00 41.78 76 GLU C O 1
ATOM 6805 N N . GLY C 1 77 ? -23.623 3.364 -58.432 1.00 40.01 77 GLY C N 1
ATOM 6806 C CA . GLY C 1 77 ? -22.205 3.576 -58.058 1.00 40.41 77 GLY C CA 1
ATOM 6807 C C . GLY C 1 77 ? -21.668 4.944 -58.443 1.00 38.35 77 GLY C C 1
ATOM 6808 O O . GLY C 1 77 ? -20.447 5.125 -58.380 1.00 38.92 77 GLY C O 1
ATOM 6809 N N . ALA C 1 78 ? -22.526 5.891 -58.813 1.00 40.22 78 ALA C N 1
ATOM 6810 C CA . ALA C 1 78 ? -22.120 7.310 -58.973 1.00 47.40 78 ALA C CA 1
ATOM 6811 C C . ALA C 1 78 ? -22.247 8.002 -57.610 1.00 46.33 78 ALA C C 1
ATOM 6812 O O . ALA C 1 78 ? -22.744 7.372 -56.694 1.00 48.60 78 ALA C O 1
ATOM 6814 N N . GLN C 1 79 ? -21.766 9.233 -57.466 1.00 47.69 79 GLN C N 1
ATOM 6815 C CA . GLN C 1 79 ? -21.915 10.004 -56.207 1.00 44.64 79 GLN C CA 1
ATOM 6816 C C . GLN C 1 79 ? -23.322 10.600 -56.192 1.00 46.15 79 GLN C C 1
ATOM 6817 O O . GLN C 1 79 ? -23.789 11.085 -57.248 1.00 42.69 79 GLN C O 1
ATOM 6823 N N . HIS C 1 80 ? -23.977 10.510 -55.034 1.00 43.27 80 HIS C N 1
ATOM 6824 C CA . HIS C 1 80 ? -25.376 10.956 -54.813 1.00 46.30 80 HIS C CA 1
ATOM 6825 C C . HIS C 1 80 ? -25.565 11.482 -53.383 1.00 42.91 80 HIS C C 1
ATOM 6826 O O . HIS C 1 80 ? -24.920 10.978 -52.422 1.00 44.53 80 HIS C O 1
ATOM 6833 N N . ASP C 1 81 ? -26.453 12.458 -53.268 1.00 40.89 81 ASP C N 1
ATOM 6834 C CA . ASP C 1 81 ? -27.150 12.795 -52.014 1.00 42.37 81 ASP C CA 1
ATOM 6835 C C . ASP C 1 81 ? -28.632 13.010 -52.349 1.00 41.23 81 ASP C C 1
ATOM 6836 O O . ASP C 1 81 ? -29.036 12.811 -53.512 1.00 39.01 81 ASP C O 1
ATOM 6841 N N . ALA C 1 82 ? -29.419 13.338 -51.334 1.00 38.61 82 ALA C N 1
ATOM 6842 C CA . ALA C 1 82 ? -30.786 13.867 -51.454 1.00 41.09 82 ALA C CA 1
ATOM 6843 C C . ALA C 1 82 ? -30.837 15.148 -50.627 1.00 44.98 82 ALA C C 1
ATOM 6844 O O . ALA C 1 82 ? -30.301 15.134 -49.503 1.00 50.79 82 ALA C O 1
ATOM 6846 N N . VAL C 1 83 ? -31.414 16.205 -51.177 1.00 43.70 83 VAL C N 1
ATOM 6847 C CA . VAL C 1 83 ? -31.489 17.540 -50.536 1.00 43.12 83 VAL C CA 1
ATOM 6848 C C . VAL C 1 83 ? -32.937 18.018 -50.615 1.00 46.07 83 VAL C C 1
ATOM 6849 O O . VAL C 1 83 ? -33.577 17.810 -51.666 1.00 41.77 83 VAL C O 1
ATOM 6853 N N . ILE C 1 84 ? -33.422 18.634 -49.537 1.00 48.45 84 ILE C N 1
ATOM 6854 C CA . ILE C 1 84 ? -34.737 19.341 -49.464 1.00 52.44 84 ILE C CA 1
ATOM 6855 C C . ILE C 1 84 ? -34.451 20.739 -48.914 1.00 59.63 84 ILE C C 1
ATOM 6856 O O . ILE C 1 84 ? -34.038 20.839 -47.729 1.00 65.77 84 ILE C O 1
ATOM 6861 N N . ASP C 1 85 ? -34.569 21.769 -49.753 1.00 68.09 85 ASP C N 1
ATOM 6862 C CA . ASP C 1 85 ? -33.989 23.110 -49.453 1.00 70.86 85 ASP C CA 1
ATOM 6863 C C . ASP C 1 85 ? -34.736 23.748 -48.275 1.00 75.70 85 ASP C C 1
ATOM 6864 O O . ASP C 1 85 ? -34.051 24.252 -47.350 1.00 70.61 85 ASP C O 1
ATOM 6869 N N . GLN C 1 86 ? -36.074 23.678 -48.294 1.00 77.71 86 GLN C N 1
ATOM 6870 C CA . GLN C 1 86 ? -36.988 24.469 -47.426 1.00 75.37 86 GLN C CA 1
ATOM 6871 C C . GLN C 1 86 ? -36.908 23.937 -45.995 1.00 72.91 86 GLN C C 1
ATOM 6872 O O . GLN C 1 86 ? -37.404 24.619 -45.101 1.00 80.90 86 GLN C O 1
ATOM 6878 N N . TYR C 1 87 ? -36.324 22.745 -45.814 1.00 65.90 87 TYR C N 1
ATOM 6879 C CA . TYR C 1 87 ? -36.126 22.061 -44.511 1.00 56.86 87 TYR C CA 1
ATOM 6880 C C . TYR C 1 87 ? -34.640 22.020 -44.147 1.00 51.89 87 TYR C C 1
ATOM 6881 O O . TYR C 1 87 ? -34.288 21.391 -43.148 1.00 50.25 87 TYR C O 1
ATOM 6890 N N . ALA C 1 88 ? -33.776 22.652 -44.930 1.00 47.19 88 ALA C N 1
ATOM 6891 C CA . ALA C 1 88 ? -32.313 22.548 -44.761 1.00 50.79 88 ALA C CA 1
ATOM 6892 C C . ALA C 1 88 ? -31.926 21.114 -44.380 1.00 48.83 88 ALA C C 1
ATOM 6893 O O . ALA C 1 88 ? -31.020 20.942 -43.577 1.00 56.77 88 ALA C O 1
ATOM 6895 N N . ALA C 1 89 ? -32.598 20.122 -44.955 1.00 47.60 89 ALA C N 1
ATOM 6896 C CA . ALA C 1 89 ? -32.404 18.675 -44.699 1.00 47.00 89 ALA C CA 1
ATOM 6897 C C . ALA C 1 89 ? -31.624 18.064 -45.864 1.00 47.90 89 ALA C C 1
ATOM 6898 O O . ALA C 1 89 ? -31.998 18.331 -47.016 1.00 53.00 89 ALA C O 1
ATOM 6900 N N . ARG C 1 90 ? -30.587 17.277 -45.585 1.00 46.38 90 ARG C N 1
ATOM 6901 C CA . ARG C 1 90 ? -29.871 16.542 -46.655 1.00 46.25 90 ARG C CA 1
ATOM 6902 C C . ARG C 1 90 ? -29.238 15.270 -46.089 1.00 48.14 90 ARG C C 1
ATOM 6903 O O . ARG C 1 90 ? -28.933 15.220 -44.890 1.00 49.12 90 ARG C O 1
ATOM 6911 N N . SER C 1 91 ? -29.069 14.272 -46.952 1.00 47.18 91 SER C N 1
ATOM 6912 C CA . SER C 1 91 ? -28.201 13.098 -46.708 1.00 44.47 91 SER C CA 1
ATOM 6913 C C . SER C 1 91 ? -26.748 13.550 -46.805 1.00 45.09 91 SER C C 1
ATOM 6914 O O . SER C 1 91 ? -26.500 14.684 -47.286 1.00 44.66 91 SER C O 1
ATO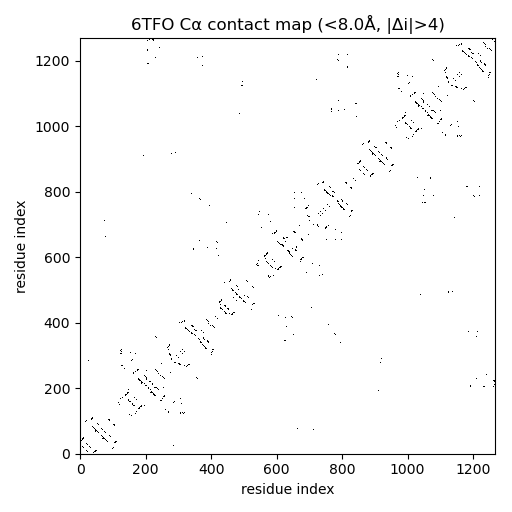M 6917 N N . ALA C 1 92 ? -25.833 12.666 -46.402 1.00 41.14 92 ALA C N 1
ATOM 6918 C CA . ALA C 1 92 ? -24.411 12.724 -46.791 1.00 42.71 92 ALA C CA 1
ATOM 6919 C C . ALA C 1 92 ? -24.302 12.302 -48.261 1.00 44.80 92 ALA C C 1
ATOM 6920 O O . ALA C 1 92 ? -25.265 11.702 -48.785 1.00 44.69 92 ALA C O 1
ATOM 6922 N N . ILE C 1 93 ? -23.164 12.569 -48.893 1.00 45.20 93 ILE C N 1
ATOM 6923 C CA . ILE C 1 93 ? -22.814 12.007 -50.227 1.00 44.98 93 ILE C CA 1
ATOM 6924 C C . ILE C 1 93 ? -22.489 10.514 -50.073 1.00 45.04 93 ILE C C 1
ATOM 6925 O O . ILE C 1 93 ? -21.557 10.182 -49.344 1.00 45.80 93 ILE C O 1
ATOM 6930 N N . VAL C 1 94 ? -23.182 9.652 -50.809 1.00 42.09 94 VAL C N 1
ATOM 6931 C CA . VAL C 1 94 ? -22.899 8.189 -50.858 1.00 41.85 94 VAL C CA 1
ATOM 6932 C C . VAL C 1 94 ? -22.223 7.876 -52.203 1.00 46.71 94 VAL C C 1
ATOM 6933 O O . VAL C 1 94 ? -22.797 8.242 -53.248 1.00 47.51 94 VAL C O 1
ATOM 6937 N N . SER C 1 95 ? -21.062 7.207 -52.194 1.00 44.77 95 SER C N 1
ATOM 6938 C CA . SER C 1 95 ? -20.166 7.071 -53.373 1.00 46.66 95 SER C CA 1
ATOM 6939 C C . SER C 1 95 ? -20.261 5.680 -54.014 1.00 48.40 95 SER C C 1
ATOM 6940 O O . SER C 1 95 ? -20.601 5.607 -55.216 1.00 55.27 95 SER C O 1
ATOM 6943 N N . GLY C 1 96 ? -19.965 4.625 -53.266 1.00 45.42 96 GLY C N 1
ATOM 6944 C CA . GLY C 1 96 ? -19.975 3.254 -53.808 1.00 48.07 96 GLY C CA 1
ATOM 6945 C C . GLY C 1 96 ? -21.370 2.652 -53.820 1.00 47.50 96 GLY C C 1
ATOM 6946 O O . GLY C 1 96 ? -22.273 3.191 -53.182 1.00 48.05 96 GLY C O 1
ATOM 6947 N N . LYS C 1 97 ? -21.530 1.534 -54.513 1.00 47.86 97 LYS C N 1
ATOM 6948 C CA . LYS C 1 97 ? -22.769 0.726 -54.507 1.00 48.50 97 LYS C CA 1
ATOM 6949 C C . LYS C 1 97 ? -23.031 0.283 -53.067 1.00 46.10 97 LYS C C 1
ATOM 6950 O O . LYS C 1 97 ? -22.067 -0.160 -52.412 1.00 41.52 97 LYS C O 1
ATOM 6956 N N . ASN C 1 98 ? -24.281 0.435 -52.610 1.00 42.76 98 ASN C N 1
ATOM 6957 C CA . ASN C 1 98 ? -24.785 0.027 -51.266 1.00 43.89 98 ASN C CA 1
ATOM 6958 C C . ASN C 1 98 ? -24.465 1.072 -50.191 1.00 38.80 98 ASN C C 1
ATOM 6959 O O . ASN C 1 98 ? -25.009 0.914 -49.096 1.00 42.31 98 ASN C O 1
ATOM 6964 N N . ALA C 1 99 ? -23.593 2.052 -50.462 1.00 36.14 99 ALA C N 1
ATOM 6965 C CA . ALA C 1 99 ? -23.276 3.160 -49.543 1.00 35.85 99 ALA C CA 1
ATOM 6966 C C . ALA C 1 99 ? -24.578 3.878 -49.209 1.00 35.01 99 ALA C C 1
ATOM 6967 O O . ALA C 1 99 ? -25.347 4.144 -50.131 1.00 37.84 99 ALA C O 1
ATOM 6969 N N . SER C 1 100 ? -24.823 4.123 -47.919 1.00 38.85 100 SER C N 1
ATOM 6970 C CA . SER C 1 100 ? -26.118 4.612 -47.384 1.00 41.10 100 SER C CA 1
ATOM 6971 C C . SER C 1 100 ? -25.927 5.853 -46.514 1.00 41.14 100 SER C C 1
ATOM 6972 O O . SER C 1 100 ? -24.816 6.076 -45.972 1.00 42.89 100 SER C O 1
ATOM 6975 N N . SER C 1 101 ? -26.968 6.667 -46.445 1.00 38.23 101 SER C N 1
ATOM 6976 C CA . SER C 1 101 ? -27.045 7.832 -45.541 1.00 42.90 101 SER C CA 1
ATOM 6977 C C . SER C 1 101 ? -28.519 8.061 -45.232 1.00 47.58 101 SER C C 1
ATOM 6978 O O . SER C 1 101 ? -29.323 8.133 -46.197 1.00 45.48 101 SER C O 1
ATOM 6981 N N . THR C 1 102 ? -28.853 8.074 -43.942 1.00 44.55 102 THR C N 1
ATOM 6982 C CA . THR C 1 102 ? -30.210 8.390 -43.466 1.00 47.86 102 THR C CA 1
ATOM 6983 C C . THR C 1 102 ? -30.157 9.794 -42.859 1.00 47.33 102 THR C C 1
ATOM 6984 O O . THR C 1 102 ? -29.065 10.185 -42.347 1.00 42.22 102 THR C O 1
ATOM 6988 N N . PHE C 1 103 ? -31.255 10.533 -43.019 1.00 45.34 103 PHE C N 1
ATOM 6989 C CA . PHE C 1 103 ? -31.466 11.894 -42.473 1.00 43.78 103 PHE C CA 1
ATOM 6990 C C . PHE C 1 103 ? -32.942 12.010 -42.089 1.00 45.76 103 PHE C C 1
ATOM 6991 O O . PHE C 1 103 ? -33.787 11.208 -42.573 1.00 47.59 103 PHE C O 1
ATOM 6999 N N . SER C 1 104 ? -33.250 12.936 -41.185 1.00 41.52 104 SER C N 1
ATOM 7000 C CA . SER C 1 104 ? -34.643 13.165 -40.738 1.00 41.81 104 SER C CA 1
ATOM 7001 C C . SER C 1 104 ? -34.879 14.653 -40.501 1.00 41.76 104 SER C C 1
ATOM 7002 O O . SER C 1 104 ? -33.921 15.438 -40.483 1.00 35.74 104 SER C O 1
ATOM 7005 N N . PHE C 1 105 ? -36.143 14.996 -40.325 1.00 43.47 105 PHE C N 1
ATOM 7006 C CA . PHE C 1 105 ? -36.607 16.385 -40.148 1.00 44.60 105 PHE C CA 1
ATOM 7007 C C . PHE C 1 105 ? -38.083 16.296 -39.779 1.00 44.73 105 PHE C C 1
ATOM 7008 O O . PHE C 1 105 ? -38.678 15.201 -39.972 1.00 45.25 105 PHE C O 1
ATOM 7016 N N . ILE C 1 106 ? -38.629 17.400 -39.273 1.00 44.28 106 ILE C N 1
ATOM 7017 C CA . ILE C 1 106 ? -40.071 17.530 -38.944 1.00 48.54 106 ILE C CA 1
ATOM 7018 C C . ILE C 1 106 ? -40.751 18.213 -40.121 1.00 46.61 106 ILE C C 1
ATOM 7019 O O . ILE C 1 106 ? -40.324 19.320 -40.458 1.00 44.53 106 ILE C O 1
ATOM 7024 N N . ALA C 1 107 ? -41.778 17.579 -40.686 1.00 47.46 107 ALA C N 1
ATOM 7025 C CA . ALA C 1 107 ? -42.573 18.126 -41.807 1.00 53.78 107 ALA C CA 1
ATOM 7026 C C . ALA C 1 107 ? -43.492 19.235 -41.273 1.00 52.09 107 ALA C C 1
ATOM 7027 O O . ALA C 1 107 ? -44.716 19.028 -41.219 1.00 54.01 107 ALA C O 1
ATOM 7029 N N . SER C 1 108 ? -42.901 20.368 -40.892 1.00 51.23 108 SER C N 1
ATOM 7030 C CA . SER C 1 108 ? -43.555 21.496 -40.189 1.00 54.50 108 SER C CA 1
ATOM 7031 C C . SER C 1 108 ? -44.334 22.398 -41.150 1.00 62.10 108 SER C C 1
ATOM 7032 O O . SER C 1 108 ? -45.272 23.062 -40.679 1.00 64.26 108 SER C O 1
ATOM 7035 N N . LYS C 1 109 ? -43.967 22.433 -42.436 1.00 74.66 109 LYS C N 1
ATOM 7036 C CA . LYS C 1 109 ? -44.600 23.315 -43.461 1.00 74.50 109 LYS C CA 1
ATOM 7037 C C . LYS C 1 109 ? -45.362 22.466 -44.489 1.00 70.75 109 LYS C C 1
ATOM 7038 O O . LYS C 1 109 ? -44.726 21.588 -45.117 1.00 65.97 109 LYS C O 1
ATOM 7044 N N . VAL C 1 110 ? -46.667 22.729 -44.649 1.00 62.34 110 VAL C N 1
ATOM 7045 C CA . VAL C 1 110 ? -47.548 22.133 -45.697 1.00 61.58 110 VAL C CA 1
ATOM 7046 C C . VAL C 1 110 ? -47.068 22.625 -47.064 1.00 58.93 110 VAL C C 1
ATOM 7047 O O . VAL C 1 110 ? -46.535 23.758 -47.133 1.00 61.62 110 VAL C O 1
ATOM 7051 N N . GLY C 1 111 ? -47.248 21.805 -48.099 1.00 59.69 111 GLY C N 1
ATOM 7052 C CA . GLY C 1 111 ? -46.940 22.170 -49.496 1.00 61.40 111 GLY C CA 1
ATOM 7053 C C . GLY C 1 111 ? -46.154 21.091 -50.212 1.00 56.55 111 GLY C C 1
ATOM 7054 O O . GLY C 1 111 ? -46.149 19.917 -49.745 1.00 57.32 111 GLY C O 1
ATOM 7055 N N . GLN C 1 112 ? -45.533 21.459 -51.333 1.00 54.89 112 GLN C N 1
ATOM 7056 C CA . GLN C 1 112 ? -44.737 20.524 -52.169 1.00 55.65 112 GLN C CA 1
ATOM 7057 C C . GLN C 1 112 ? -43.301 21.031 -52.231 1.00 51.49 112 GLN C C 1
ATOM 7058 O O . GLN C 1 112 ? -43.113 22.216 -52.445 1.00 50.72 112 GLN C O 1
ATOM 7064 N N . PHE C 1 113 ? -42.340 20.138 -52.032 1.00 51.70 113 PHE C N 1
ATOM 7065 C CA . PHE C 1 113 ? -40.903 20.461 -51.866 1.00 58.05 113 PHE C CA 1
ATOM 7066 C C . PHE C 1 113 ? -40.100 19.437 -52.656 1.00 57.80 113 PHE C C 1
ATOM 7067 O O . PHE C 1 113 ? -40.389 18.248 -52.509 1.00 54.12 113 PHE C O 1
ATOM 7075 N N . ASP C 1 114 ? -39.162 19.899 -53.484 1.00 60.46 114 ASP C N 1
ATOM 7076 C CA . ASP C 1 114 ? -38.282 19.019 -54.286 1.00 54.51 114 ASP C CA 1
ATOM 7077 C C . ASP C 1 114 ? -37.271 18.374 -53.355 1.00 46.68 114 ASP C C 1
ATOM 7078 O O . ASP C 1 114 ? -36.628 19.104 -52.585 1.00 52.14 114 ASP C O 1
ATOM 7083 N N . TYR C 1 115 ? -37.176 17.052 -53.419 1.00 45.54 115 TYR C N 1
ATOM 7084 C CA . TYR C 1 115 ? -35.952 16.315 -53.041 1.00 44.58 115 TYR C CA 1
ATOM 7085 C C . TYR C 1 115 ? -35.165 16.072 -54.323 1.00 44.67 115 TYR C C 1
ATOM 7086 O O . TYR C 1 115 ? -35.775 15.657 -55.330 1.00 44.83 115 TYR C O 1
ATOM 7095 N N . TYR C 1 116 ? -33.860 16.329 -54.288 1.00 42.00 116 TYR C N 1
ATOM 7096 C CA . TYR C 1 116 ? -32.991 16.265 -55.482 1.00 40.94 116 TYR C CA 1
ATOM 7097 C C . TYR C 1 116 ? -31.552 15.945 -55.080 1.00 43.99 116 TYR C C 1
ATOM 7098 O O . TYR C 1 116 ? -31.175 16.111 -53.914 1.00 50.06 116 TYR C O 1
ATOM 7107 N N . CYS C 1 117 ? -30.762 15.488 -56.045 1.00 41.43 117 CYS C N 1
ATOM 7108 C CA . CYS C 1 117 ? -29.316 15.230 -55.891 1.00 42.39 117 CYS C CA 1
ATOM 7109 C C . CYS C 1 117 ? -28.574 16.508 -56.277 1.00 45.93 117 CYS C C 1
ATOM 7110 O O . CYS C 1 117 ? -28.897 17.090 -57.308 1.00 52.21 117 CYS C O 1
ATOM 7113 N N . SER C 1 118 ? -27.624 16.944 -55.466 1.00 48.72 118 SER C N 1
ATOM 7114 C CA . SER C 1 118 ? -26.882 18.214 -55.677 1.00 46.72 118 SER C CA 1
ATOM 7115 C C . SER C 1 118 ? -25.592 17.950 -56.453 1.00 42.66 118 SER C C 1
ATOM 7116 O O . SER C 1 118 ? -24.922 18.927 -56.755 1.00 45.97 118 SER C O 1
ATOM 7119 N N . LEU C 1 119 ? -25.226 16.694 -56.719 1.00 43.57 119 LEU C N 1
ATOM 7120 C CA . LEU C 1 119 ? -23.979 16.389 -57.482 1.00 48.16 119 LEU C CA 1
ATOM 7121 C C . LEU C 1 119 ? -24.063 16.995 -58.897 1.00 44.83 119 LEU C C 1
ATOM 7122 O O . LEU C 1 119 ? -25.131 17.115 -59.489 1.00 35.89 119 LEU C O 1
ATOM 7127 N N . PRO C 1 120 ? -22.938 17.452 -59.478 1.00 44.40 120 PRO C N 1
ATOM 7128 C CA . PRO C 1 120 ? -22.966 18.160 -60.759 1.00 45.10 120 PRO C CA 1
ATOM 7129 C C . PRO C 1 120 ? -23.778 17.426 -61.831 1.00 45.61 120 PRO C C 1
ATOM 7130 O O . PRO C 1 120 ? -23.466 16.286 -62.151 1.00 43.25 120 PRO C O 1
ATOM 7134 N N . GLY C 1 121 ? -24.834 18.079 -62.307 1.00 45.90 121 GLY C N 1
ATOM 7135 C CA . GLY C 1 121 ? -25.652 17.587 -63.425 1.00 47.02 121 GLY C CA 1
ATOM 7136 C C . GLY C 1 121 ? -26.710 16.563 -63.032 1.00 46.30 121 GLY C C 1
ATOM 7137 O O . GLY C 1 121 ? -27.565 16.292 -63.884 1.00 45.96 121 GLY C O 1
ATOM 7138 N N . HIS C 1 122 ? -26.679 15.982 -61.827 1.00 44.80 122 HIS C N 1
ATOM 7139 C CA . HIS C 1 122 ? -27.498 14.784 -61.488 1.00 41.85 122 HIS C CA 1
ATOM 7140 C C . HIS C 1 122 ? -28.974 15.177 -61.447 1.00 45.50 122 HIS C C 1
ATOM 7141 O O . HIS C 1 122 ? -29.826 14.341 -61.813 1.00 40.12 122 HIS C O 1
ATOM 7148 N N . ARG C 1 123 ? -29.277 16.410 -61.037 1.00 47.17 123 ARG C N 1
ATOM 7149 C CA . ARG C 1 123 ? -30.680 16.887 -60.965 1.00 48.62 123 ARG C CA 1
ATOM 7150 C C . ARG C 1 123 ? -31.223 17.022 -62.399 1.00 49.82 123 ARG C C 1
ATOM 7151 O O . ARG C 1 123 ? -32.305 16.470 -62.691 1.00 45.36 123 ARG C O 1
ATOM 7159 N N . GLN C 1 124 ? -30.484 17.729 -63.251 1.00 53.66 124 GLN C N 1
ATOM 7160 C CA . GLN C 1 124 ? -30.754 17.861 -64.710 1.00 55.69 124 GLN C CA 1
ATOM 7161 C C . GLN C 1 124 ? -30.950 16.454 -65.317 1.00 50.38 124 GLN C C 1
ATOM 7162 O O . GLN C 1 124 ? -31.863 16.284 -66.126 1.00 51.42 124 GLN C O 1
ATOM 7168 N N . ALA C 1 125 ? -30.140 15.463 -64.929 1.00 44.16 125 ALA C N 1
ATOM 7169 C CA . ALA C 1 125 ? -30.157 14.086 -65.485 1.00 40.55 125 ALA C CA 1
ATOM 7170 C C . ALA C 1 125 ? -31.404 13.301 -65.048 1.00 37.43 125 ALA C C 1
ATOM 7171 O O . ALA C 1 125 ? -31.631 12.220 -65.604 1.00 42.10 125 ALA C O 1
ATOM 7173 N N . GLY C 1 126 ? -32.161 13.795 -64.062 1.00 46.57 126 GLY C N 1
ATOM 7174 C CA . GLY C 1 126 ? -33.454 13.223 -63.617 1.00 46.14 126 GLY C CA 1
ATOM 7175 C C . GLY C 1 126 ? -33.580 12.994 -62.113 1.00 48.10 126 GLY C C 1
ATOM 7176 O O . GLY C 1 126 ? -34.680 12.563 -61.691 1.00 48.92 126 GLY C O 1
ATOM 7177 N N . MET C 1 127 ? -32.531 13.234 -61.313 1.00 45.21 127 MET C N 1
ATOM 7178 C CA . MET C 1 127 ? -32.568 12.899 -59.854 1.00 44.44 127 MET C CA 1
ATOM 7179 C C . MET C 1 127 ? -33.349 13.982 -59.098 1.00 45.25 127 MET C C 1
ATOM 7180 O O . MET C 1 127 ? -32.733 14.930 -58.564 1.00 48.25 127 MET C O 1
ATOM 7185 N N . GLN C 1 128 ? -34.671 13.853 -59.071 1.00 42.38 128 GLN C N 1
ATOM 7186 C CA . GLN C 1 128 ? -35.581 14.861 -58.460 1.00 43.73 128 GLN C CA 1
ATOM 7187 C C . GLN C 1 128 ? -36.994 14.285 -58.320 1.00 45.27 128 GLN C C 1
ATOM 7188 O O . GLN C 1 128 ? -37.495 13.710 -59.299 1.00 41.39 128 GLN C O 1
ATOM 7194 N N . GLY C 1 129 ? -37.576 14.408 -57.116 1.00 47.15 129 GLY C N 1
ATOM 7195 C CA . GLY C 1 129 ? -38.975 14.052 -56.814 1.00 48.98 129 GLY C CA 1
ATOM 7196 C C . GLY C 1 129 ? -39.590 15.089 -55.900 1.00 52.45 129 GLY C C 1
ATOM 7197 O O . GLY C 1 129 ? -38.866 16.056 -55.508 1.00 54.81 129 GLY C O 1
ATOM 7198 N N . VAL C 1 130 ? -40.862 14.916 -55.547 1.00 53.01 130 VAL C N 1
ATOM 7199 C CA . VAL C 1 130 ? -41.548 15.881 -54.642 1.00 55.48 130 VAL C CA 1
ATOM 7200 C C . VAL C 1 130 ? -41.869 15.176 -53.317 1.00 55.96 130 VAL C C 1
ATOM 7201 O O . VAL C 1 130 ? -42.303 13.982 -53.314 1.00 56.21 130 VAL C O 1
ATOM 7205 N N . LEU C 1 131 ? -41.566 15.882 -52.229 1.00 53.95 131 LEU C N 1
ATOM 7206 C CA . LEU C 1 131 ? -42.132 15.667 -50.878 1.00 52.75 131 LEU C CA 1
ATOM 7207 C C . LEU C 1 131 ? -43.455 16.423 -50.814 1.00 52.07 131 LEU C C 1
ATOM 7208 O O . LEU C 1 131 ? -43.430 17.640 -51.016 1.00 49.47 131 LEU C O 1
ATOM 7213 N N . GLN C 1 132 ? -44.572 15.740 -50.575 1.00 60.12 132 GLN C N 1
ATOM 7214 C CA . GLN C 1 132 ? -45.870 16.433 -50.354 1.00 62.05 132 GLN C CA 1
ATOM 7215 C C . GLN C 1 132 ? -46.242 16.351 -48.878 1.00 57.91 132 GLN C C 1
ATOM 7216 O O . GLN C 1 132 ? -46.499 15.223 -48.398 1.00 56.59 132 GLN C O 1
ATOM 7222 N N . VAL C 1 133 ? -46.265 17.515 -48.222 1.00 58.63 133 VAL C N 1
ATOM 7223 C CA . VAL C 1 133 ? -46.702 17.710 -46.810 1.00 55.54 133 VAL C CA 1
ATOM 7224 C C . VAL C 1 133 ? -48.148 18.225 -46.823 1.00 57.09 133 VAL C C 1
ATOM 7225 O O . VAL C 1 133 ? -48.378 19.371 -47.255 1.00 49.53 133 VAL C O 1
ATOM 7229 N N . VAL C 1 134 ? -49.071 17.384 -46.357 1.00 57.32 134 VAL C N 1
ATOM 7230 C CA . VAL C 1 134 ? -50.547 17.553 -46.437 1.00 59.09 134 VAL C CA 1
ATOM 7231 C C . VAL C 1 134 ? -51.058 17.933 -45.056 1.00 65.97 134 VAL C C 1
ATOM 7232 O O . VAL C 1 134 ? -50.564 17.429 -44.047 1.00 64.25 134 VAL C O 1
ATOM 7236 N N . PRO C 1 135 ? -52.059 18.835 -44.947 1.00 74.59 135 PRO C N 1
ATOM 7237 C CA . PRO C 1 135 ? -52.599 19.205 -43.642 1.00 71.33 135 PRO C CA 1
ATOM 7238 C C . PRO C 1 135 ? -53.372 18.020 -43.044 1.00 66.16 135 PRO C C 1
ATOM 7239 O O . PRO C 1 135 ? -53.759 17.117 -43.781 1.00 67.68 135 PRO C O 1
ATOM 7243 N N . GLY C 1 136 ? -53.542 18.039 -41.722 1.00 63.05 136 GLY C N 1
ATOM 7244 C CA . GLY C 1 136 ? -54.375 17.067 -40.999 1.00 64.54 136 GLY C CA 1
ATOM 7245 C C . GLY C 1 136 ? -53.640 15.773 -40.710 1.00 66.74 136 GLY C C 1
ATOM 7246 O O . GLY C 1 136 ? -52.549 15.567 -41.260 1.00 69.64 136 GLY C O 1
ATOM 7247 N N . ASN C 1 137 ? -54.252 14.929 -39.883 1.00 74.32 137 ASN C N 1
ATOM 7248 C CA . ASN C 1 137 ? -53.658 13.686 -39.334 1.00 72.45 137 ASN C CA 1
ATOM 7249 C C . ASN C 1 137 ? -53.811 12.568 -40.358 1.00 62.46 137 ASN C C 1
ATOM 7250 O O . ASN C 1 137 ? -54.853 12.501 -40.998 1.00 65.75 137 ASN C O 1
ATOM 7255 N N . ARG C 1 138 ? -52.773 11.755 -40.498 1.00 63.09 138 ARG C N 1
ATOM 7256 C CA . ARG C 1 138 ? -52.759 10.514 -41.312 1.00 69.29 138 ARG C CA 1
ATOM 7257 C C . ARG C 1 138 ? -53.918 9.614 -40.862 1.00 69.73 138 ARG C C 1
ATOM 7258 O O . ARG C 1 138 ? -53.996 9.358 -39.674 1.00 67.70 138 ARG C O 1
ATOM 7266 N N . ALA C 1 139 ? -54.799 9.186 -41.769 1.00 82.61 139 ALA C N 1
ATOM 7267 C CA . ALA C 1 139 ? -55.828 8.140 -41.506 1.00 85.38 139 ALA C CA 1
ATOM 7268 C C . ALA C 1 139 ? -55.144 6.770 -41.346 1.00 84.06 139 ALA C C 1
ATOM 7269 O O . ALA C 1 139 ? -54.054 6.587 -41.903 1.00 85.05 139 ALA C O 1
ATOM 7271 N N . GLU C 1 140 ? -55.715 5.866 -40.551 1.00 82.08 140 GLU C N 1
ATOM 7272 C CA . GLU C 1 140 ? -55.230 4.461 -40.456 1.00 81.82 140 GLU C CA 1
ATOM 7273 C C . GLU C 1 140 ? -55.944 3.651 -41.537 1.00 74.32 140 GLU C C 1
ATOM 7274 O O . GLU C 1 140 ? -57.112 3.940 -41.791 1.00 80.47 140 GLU C O 1
ATOM 7280 N N . MET C 1 141 ? -55.255 2.706 -42.167 1.00 65.46 141 MET C N 1
ATOM 7281 C CA . MET C 1 141 ? -55.852 1.860 -43.227 1.00 67.97 141 MET C CA 1
ATOM 7282 C C . MET C 1 141 ? -56.845 0.892 -42.590 1.00 65.11 141 MET C C 1
ATOM 7283 O O . MET C 1 141 ? -56.468 0.129 -41.718 1.00 70.50 141 MET C O 1
ATOM 7288 N N . PRO C 1 142 ? -58.143 0.897 -42.966 1.00 60.86 142 PRO C N 1
ATOM 7289 C CA . PRO C 1 142 ? -59.076 -0.113 -42.461 1.00 58.49 142 PRO C CA 1
ATOM 7290 C C . PRO C 1 142 ? -58.488 -1.530 -42.573 1.00 48.49 142 PRO C C 1
ATOM 7291 O O . PRO C 1 142 ? -58.036 -1.887 -43.593 1.00 44.32 142 PRO C O 1
ATOM 7295 N N . SER C 1 143 ? -58.493 -2.292 -41.492 1.00 51.46 143 SER C N 1
ATOM 7296 C CA . SER C 1 143 ? -57.869 -3.635 -41.435 1.00 56.08 143 SER C CA 1
ATOM 7297 C C . SER C 1 143 ? -58.703 -4.623 -42.254 1.00 57.97 143 SER C C 1
ATOM 7298 O O . SER C 1 143 ? -59.874 -4.371 -42.493 1.00 61.83 143 SER C O 1
ATOM 7301 N N . THR C 1 144 ? -58.073 -5.715 -42.661 1.00 59.33 144 THR C N 1
ATOM 7302 C CA . THR C 1 144 ? -58.593 -6.775 -43.555 1.00 53.97 144 THR C CA 1
ATOM 7303 C C . THR C 1 144 ? -58.800 -8.051 -42.747 1.00 53.54 144 THR C C 1
ATOM 7304 O O . THR C 1 144 ? -59.732 -8.797 -43.072 1.00 58.28 144 THR C O 1
ATOM 7308 N N . ALA C 1 145 ? -57.931 -8.290 -41.750 1.00 54.66 145 ALA C N 1
ATOM 7309 C CA . ALA C 1 145 ? -57.879 -9.515 -40.917 1.00 48.51 145 ALA C CA 1
ATOM 7310 C C . ALA C 1 145 ? -58.205 -9.173 -39.460 1.00 50.31 145 ALA C C 1
ATOM 7311 O O . ALA C 1 145 ? -58.252 -7.953 -39.125 1.00 51.91 145 ALA C O 1
ATOM 7313 N N . ALA C 1 146 ? -58.426 -10.204 -38.636 1.00 48.26 146 ALA C N 1
ATOM 7314 C CA . ALA C 1 146 ? -58.713 -10.094 -37.186 1.00 50.75 146 ALA C CA 1
ATOM 7315 C C . ALA C 1 146 ? -57.582 -9.314 -36.511 1.00 55.64 146 ALA C C 1
ATOM 7316 O O . ALA C 1 146 ? -56.403 -9.491 -36.932 1.00 60.37 146 ALA C O 1
ATOM 7318 N N . ASP C 1 147 ? -57.922 -8.455 -35.543 1.00 57.36 147 ASP C N 1
ATOM 7319 C CA . ASP C 1 147 ? -56.945 -7.858 -34.592 1.00 54.09 147 ASP C CA 1
ATOM 7320 C C . ASP C 1 147 ? -56.495 -8.974 -33.645 1.00 52.69 147 ASP C C 1
ATOM 7321 O O . ASP C 1 147 ? -57.345 -9.430 -32.867 1.00 54.02 147 ASP C O 1
ATOM 7326 N N . ILE C 1 148 ? -55.226 -9.404 -33.725 1.00 53.70 148 ILE C N 1
ATOM 7327 C CA . ILE C 1 148 ? -54.660 -10.520 -32.901 1.00 50.11 148 ILE C CA 1
ATOM 7328 C C . ILE C 1 148 ? -53.783 -9.970 -31.756 1.00 48.46 148 ILE C C 1
ATOM 7329 O O . ILE C 1 148 ? -53.179 -10.776 -31.006 1.00 51.77 148 ILE C O 1
ATOM 7334 N N . THR C 1 149 ? -53.710 -8.651 -31.602 1.00 48.16 149 THR C N 1
ATOM 7335 C CA . THR C 1 149 ? -52.913 -7.988 -30.544 1.00 47.85 149 THR C CA 1
ATOM 7336 C C . THR C 1 149 ? -53.647 -8.107 -29.201 1.00 47.10 149 THR C C 1
ATOM 7337 O O . THR C 1 149 ? -54.777 -7.581 -29.082 1.00 50.53 149 THR C O 1
ATOM 7341 N N . ARG C 1 150 ? -53.013 -8.770 -28.233 1.00 47.06 150 ARG C N 1
ATOM 7342 C CA . ARG C 1 150 ? -53.377 -8.733 -26.794 1.00 47.65 150 ARG C CA 1
ATOM 7343 C C . ARG C 1 150 ? -53.242 -7.309 -26.244 1.00 48.31 150 ARG C C 1
ATOM 7344 O O . ARG C 1 150 ? -52.135 -6.744 -26.291 1.00 42.92 150 ARG C O 1
ATOM 7352 N N . ASP C 1 151 ? -54.316 -6.736 -25.713 1.00 53.15 151 ASP C N 1
ATOM 7353 C CA . ASP C 1 151 ? -54.205 -5.441 -24.999 1.00 56.38 151 ASP C CA 1
ATOM 7354 C C . ASP C 1 151 ? -53.249 -5.669 -23.830 1.00 56.09 151 ASP C C 1
ATOM 7355 O O . ASP C 1 151 ? -53.326 -6.703 -23.169 1.00 51.54 151 ASP C O 1
ATOM 7360 N N . PRO C 1 152 ? -52.294 -4.757 -23.544 1.00 53.27 152 PRO C N 1
ATOM 7361 C CA . PRO C 1 152 ? -51.353 -4.976 -22.441 1.00 54.20 152 PRO C CA 1
ATOM 7362 C C . PRO C 1 152 ? -52.008 -4.878 -21.046 1.00 51.24 152 PRO C C 1
ATOM 7363 O O . PRO C 1 152 ? -51.426 -5.332 -20.088 1.00 49.35 152 PRO C O 1
ATOM 7367 N N . ALA C 1 153 ? -53.217 -4.321 -20.975 1.00 51.40 153 ALA C N 1
ATOM 7368 C CA . ALA C 1 153 ? -54.047 -4.212 -19.752 1.00 49.07 153 ALA C CA 1
ATOM 7369 C C . ALA C 1 153 ? -54.936 -5.446 -19.598 1.00 43.03 153 ALA C C 1
ATOM 7370 O O . ALA C 1 153 ? -55.565 -5.561 -18.577 1.00 46.66 153 ALA C O 1
ATOM 7372 N N . ASP C 1 154 ? -54.968 -6.348 -20.572 1.00 48.35 154 ASP C N 1
ATOM 7373 C CA . ASP C 1 154 ? -55.827 -7.562 -20.542 1.00 48.38 154 ASP C CA 1
ATOM 7374 C C . ASP C 1 154 ? -55.090 -8.666 -19.770 1.00 52.73 154 ASP C C 1
ATOM 7375 O O . ASP C 1 154 ? -54.521 -9.586 -20.419 1.00 48.39 154 ASP C O 1
ATOM 7380 N N . LEU C 1 155 ? -55.106 -8.576 -18.431 1.00 56.09 155 LEU C N 1
ATOM 7381 C CA . LEU C 1 155 ? -54.660 -9.650 -17.501 1.00 53.68 155 LEU C CA 1
ATOM 7382 C C . LEU C 1 155 ? -55.463 -9.585 -16.201 1.00 55.26 155 LEU C C 1
ATOM 7383 O O . LEU C 1 155 ? -55.953 -8.522 -15.822 1.00 57.12 155 LEU C O 1
ATOM 7388 N N . PRO C 1 156 ? -55.634 -10.723 -15.493 1.00 56.99 156 PRO C N 1
ATOM 7389 C CA . PRO C 1 156 ? -56.179 -10.719 -14.135 1.00 59.75 156 PRO C CA 1
ATOM 7390 C C . PRO C 1 156 ? -55.296 -9.909 -13.173 1.00 59.42 156 PRO C C 1
ATOM 7391 O O . PRO C 1 156 ? -54.086 -10.005 -13.287 1.00 50.85 156 PRO C O 1
ATOM 7395 N N . GLY C 1 157 ? -55.914 -9.165 -12.246 1.00 60.00 157 GLY C N 1
ATOM 7396 C CA . GLY C 1 157 ? -55.225 -8.456 -11.149 1.00 54.71 157 GLY C CA 1
ATOM 7397 C C . GLY C 1 157 ? -54.717 -9.403 -10.065 1.00 52.11 157 GLY C C 1
ATOM 7398 O O . GLY C 1 157 ? -54.912 -10.617 -10.159 1.00 49.17 157 GLY C O 1
ATOM 7399 N N . PRO C 1 158 ? -54.035 -8.880 -9.012 1.00 56.07 158 PRO C N 1
ATOM 7400 C CA . PRO C 1 158 ? -53.547 -9.719 -7.912 1.00 53.12 158 PRO C CA 1
ATOM 7401 C C . PRO C 1 158 ? -54.660 -10.636 -7.391 1.00 54.44 158 PRO C C 1
ATOM 7402 O O . PRO C 1 158 ? -55.788 -10.177 -7.266 1.00 51.61 158 PRO C O 1
ATOM 7406 N N . ILE C 1 159 ? -54.335 -11.906 -7.151 1.00 56.03 159 ILE C N 1
ATOM 7407 C CA . ILE C 1 159 ? -55.220 -12.853 -6.413 1.00 62.68 159 ILE C CA 1
ATOM 7408 C C . ILE C 1 159 ? -55.344 -12.325 -4.982 1.00 63.69 159 ILE C C 1
ATOM 7409 O O . ILE C 1 159 ? -54.310 -11.911 -4.426 1.00 65.34 159 ILE C O 1
ATOM 7414 N N . GLY C 1 160 ? -56.538 -12.333 -4.392 1.00 69.61 160 GLY C N 1
ATOM 7415 C CA . GLY C 1 160 ? -56.659 -12.038 -2.949 1.00 77.41 160 GLY C CA 1
ATOM 7416 C C . GLY C 1 160 ? -55.706 -12.924 -2.151 1.00 71.44 160 GLY C C 1
ATOM 7417 O O . GLY C 1 160 ? -55.228 -13.933 -2.698 1.00 81.43 160 GLY C O 1
ATOM 7418 N N . ALA C 1 161 ? -55.421 -12.606 -0.895 1.00 69.21 161 ALA C N 1
ATOM 7419 C CA . ALA C 1 161 ? -54.967 -13.639 0.064 1.00 68.98 161 ALA C CA 1
ATOM 7420 C C . ALA C 1 161 ? -56.081 -14.694 0.125 1.00 67.19 161 ALA C C 1
ATOM 7421 O O . ALA C 1 161 ? -57.268 -14.303 0.164 1.00 68.09 161 ALA C O 1
ATOM 7423 N N . ARG C 1 162 ? -55.728 -15.971 0.006 1.00 59.90 162 ARG C N 1
ATOM 7424 C CA . ARG C 1 162 ? -56.684 -17.106 -0.023 1.00 59.50 162 ARG C CA 1
ATOM 7425 C C . ARG C 1 162 ? -55.859 -18.385 0.068 1.00 62.33 162 ARG C C 1
ATOM 7426 O O . ARG C 1 162 ? -54.614 -18.303 -0.115 1.00 58.80 162 ARG C O 1
ATOM 7434 N N . GLN C 1 163 ? -56.513 -19.510 0.365 1.00 66.42 163 GLN C N 1
ATOM 7435 C CA . GLN C 1 163 ? -55.829 -20.826 0.449 1.00 76.60 163 GLN C CA 1
ATOM 7436 C C . GLN C 1 163 ? -55.554 -21.322 -0.977 1.00 76.50 163 GLN C C 1
ATOM 7437 O O . GLN C 1 163 ? -56.342 -20.970 -1.893 1.00 58.38 163 GLN C O 1
ATOM 7443 N N . ALA C 1 164 ? -54.493 -22.120 -1.141 1.00 72.62 164 ALA C N 1
ATOM 7444 C CA . ALA C 1 164 ? -54.270 -22.975 -2.325 1.00 70.20 164 ALA C CA 1
ATOM 7445 C C . ALA C 1 164 ? -55.595 -23.665 -2.657 1.00 75.94 164 ALA C C 1
ATOM 7446 O O . ALA C 1 164 ? -56.370 -23.941 -1.720 1.00 84.74 164 ALA C O 1
ATOM 7448 N N . LYS C 1 165 ? -55.869 -23.905 -3.938 1.00 77.66 165 LYS C N 1
ATOM 7449 C CA . LYS C 1 165 ? -57.113 -24.586 -4.392 1.00 75.39 165 LYS C CA 1
ATOM 7450 C C . LYS C 1 165 ? -56.905 -25.157 -5.800 1.00 74.66 165 LYS C C 1
ATOM 7451 O O . LYS C 1 165 ? -55.840 -24.908 -6.411 1.00 71.42 165 LYS C O 1
ATOM 7457 N N . THR C 1 166 ? -57.901 -25.895 -6.283 1.00 69.17 166 THR C N 1
ATOM 7458 C CA . THR C 1 166 ? -57.986 -26.378 -7.679 1.00 67.20 166 THR C CA 1
ATOM 7459 C C . THR C 1 166 ? -58.509 -25.235 -8.554 1.00 64.66 166 THR C C 1
ATOM 7460 O O . THR C 1 166 ? -59.580 -24.702 -8.230 1.00 58.30 166 THR C O 1
ATOM 7464 N N . VAL C 1 167 ? -57.760 -24.879 -9.606 1.00 69.08 167 VAL C N 1
ATOM 7465 C CA . VAL C 1 167 ? -58.088 -23.811 -10.603 1.00 67.61 167 VAL C CA 1
ATOM 7466 C C . VAL C 1 167 ? -58.220 -24.458 -11.993 1.00 62.78 167 VAL C C 1
ATOM 7467 O O . VAL C 1 167 ? -57.233 -25.046 -12.479 1.00 58.06 167 VAL C O 1
ATOM 7471 N N . ARG C 1 168 ? -59.390 -24.336 -12.618 1.00 62.49 168 ARG C N 1
ATOM 7472 C CA . ARG C 1 168 ? -59.635 -24.806 -14.008 1.00 64.95 168 ARG C CA 1
ATOM 7473 C C . ARG C 1 168 ? -59.240 -23.681 -14.964 1.00 63.83 168 ARG C C 1
ATOM 7474 O O . ARG C 1 168 ? -59.755 -22.555 -14.808 1.00 63.14 168 ARG C O 1
ATOM 7482 N N . ILE C 1 169 ? -58.337 -23.981 -15.898 1.00 61.89 169 ILE C N 1
ATOM 7483 C CA . ILE C 1 169 ? -57.920 -23.048 -16.982 1.00 59.34 169 ILE C CA 1
ATOM 7484 C C . ILE C 1 169 ? -58.350 -23.665 -18.321 1.00 52.99 169 ILE C C 1
ATOM 7485 O O . ILE C 1 169 ? -58.065 -24.885 -18.557 1.00 48.72 169 ILE C O 1
ATOM 7490 N N . ASP C 1 170 ? -59.009 -22.861 -19.156 1.00 50.42 170 ASP C N 1
ATOM 7491 C CA . ASP C 1 170 ? -59.438 -23.253 -20.523 1.00 57.08 170 ASP C CA 1
ATOM 7492 C C . ASP C 1 170 ? -58.625 -22.480 -21.558 1.00 55.90 170 ASP C C 1
ATOM 7493 O O . ASP C 1 170 ? -58.745 -21.256 -21.580 1.00 54.85 170 ASP C O 1
ATOM 7498 N N . LEU C 1 171 ? -57.843 -23.195 -22.369 1.00 55.45 171 LEU C N 1
ATOM 7499 C CA . LEU C 1 171 ? -57.131 -22.656 -23.557 1.00 51.14 171 LEU C CA 1
ATOM 7500 C C . LEU C 1 171 ? -57.712 -23.279 -24.830 1.00 52.98 171 LEU C C 1
ATOM 7501 O O . LEU C 1 171 ? -57.990 -24.506 -24.827 1.00 54.37 171 LEU C O 1
ATOM 7506 N N . GLU C 1 172 ? -57.870 -22.459 -25.873 1.00 49.33 172 GLU C N 1
ATOM 7507 C CA . GLU C 1 172 ? -58.253 -22.894 -27.239 1.00 51.00 172 GLU C CA 1
ATOM 7508 C C . GLU C 1 172 ? -57.165 -22.469 -28.232 1.00 51.84 172 GLU C C 1
ATOM 7509 O O . GLU C 1 172 ? -56.838 -21.256 -28.292 1.00 50.61 172 GLU C O 1
ATOM 7515 N N . THR C 1 173 ? -56.630 -23.429 -28.992 1.00 52.97 173 THR C N 1
ATOM 7516 C CA . THR C 1 173 ? -55.611 -23.185 -30.042 1.00 51.01 173 THR C CA 1
ATOM 7517 C C . THR C 1 173 ? -56.365 -22.877 -31.339 1.00 49.85 173 THR C C 1
ATOM 7518 O O . THR C 1 173 ? -57.146 -23.737 -31.783 1.00 50.46 173 THR C O 1
ATOM 7522 N N . VAL C 1 174 ? -56.179 -21.661 -31.854 1.00 43.53 174 VAL C N 1
ATOM 7523 C CA . VAL C 1 174 ? -56.881 -21.109 -33.046 1.00 44.50 174 VAL C CA 1
ATOM 7524 C C . VAL C 1 174 ? -55.845 -20.642 -34.075 1.00 45.37 174 VAL C C 1
ATOM 7525 O O . VAL C 1 174 ? -54.974 -19.823 -33.700 1.00 44.24 174 VAL C O 1
ATOM 7529 N N . GLU C 1 175 ? -55.938 -21.167 -35.306 1.00 44.88 175 GLU C N 1
ATOM 7530 C CA . GLU C 1 175 ? -55.156 -20.718 -36.489 1.00 41.49 175 GLU C CA 1
ATOM 7531 C C . GLU C 1 175 ? -56.022 -19.696 -37.223 1.00 44.17 175 GLU C C 1
ATOM 7532 O O . GLU C 1 175 ? -57.229 -19.978 -37.444 1.00 43.44 175 GLU C O 1
ATOM 7538 N N . LEU C 1 176 ? -55.485 -18.511 -37.498 1.00 45.04 176 LEU C N 1
ATOM 7539 C CA . LEU C 1 176 ? -56.300 -17.431 -38.112 1.00 48.48 176 LEU C CA 1
ATOM 7540 C C . LEU C 1 176 ? -55.388 -16.351 -38.692 1.00 53.15 176 LEU C C 1
ATOM 7541 O O . LEU C 1 176 ? -54.264 -16.184 -38.191 1.00 47.23 176 LEU C O 1
ATOM 7546 N N . LYS C 1 177 ? -55.872 -15.680 -39.739 1.00 55.16 177 LYS C N 1
ATOM 7547 C CA . LYS C 1 177 ? -55.196 -14.530 -40.377 1.00 58.30 177 LYS C CA 1
ATOM 7548 C C . LYS C 1 177 ? -55.345 -13.347 -39.437 1.00 53.92 177 LYS C C 1
ATOM 7549 O O . LYS C 1 177 ? -56.465 -13.141 -38.914 1.00 55.72 177 LYS C O 1
ATOM 7555 N N . GLY C 1 178 ? -54.253 -12.611 -39.263 1.00 47.60 178 GLY C N 1
ATOM 7556 C CA . GLY C 1 178 ? -54.184 -11.436 -38.381 1.00 49.14 178 GLY C CA 1
ATOM 7557 C C . GLY C 1 178 ? -53.573 -10.264 -39.100 1.00 45.41 178 GLY C C 1
ATOM 7558 O O . GLY C 1 178 ? -52.877 -10.493 -40.097 1.00 49.89 178 GLY C O 1
ATOM 7559 N N . GLN C 1 179 ? -53.873 -9.051 -38.641 1.00 43.14 179 GLN C N 1
ATOM 7560 C CA . GLN C 1 179 ? -53.319 -7.795 -39.190 1.00 47.72 179 GLN C CA 1
ATOM 7561 C C . GLN C 1 179 ? -51.915 -7.592 -38.597 1.00 48.48 179 GLN C C 1
ATOM 7562 O O . GLN C 1 179 ? -51.805 -7.089 -37.462 1.00 49.15 179 GLN C O 1
ATOM 7568 N N . LEU C 1 180 ? -50.883 -8.026 -39.328 1.00 45.92 180 LEU C N 1
ATOM 7569 C CA . LEU C 1 180 ? -49.451 -7.935 -38.931 1.00 43.71 180 LEU C CA 1
ATOM 7570 C C . LEU C 1 180 ? -49.014 -6.465 -38.981 1.00 47.70 180 LEU C C 1
ATOM 7571 O O . LEU C 1 180 ? -48.290 -6.022 -38.076 1.00 48.33 180 LEU C O 1
ATOM 7576 N N . ASP C 1 181 ? -49.448 -5.728 -39.998 1.00 47.56 181 ASP C N 1
ATOM 7577 C CA . ASP C 1 181 ? -49.147 -4.282 -40.163 1.00 48.27 181 ASP C CA 1
ATOM 7578 C C . ASP C 1 181 ? -50.358 -3.661 -40.857 1.00 52.02 181 ASP C C 1
ATOM 7579 O O . ASP C 1 181 ? -51.292 -4.417 -41.189 1.00 55.56 181 ASP C O 1
ATOM 7584 N N . ASP C 1 182 ? -50.326 -2.345 -41.058 1.00 52.16 182 ASP C N 1
ATOM 7585 C CA . ASP C 1 182 ? -51.342 -1.451 -41.662 1.00 55.41 182 ASP C CA 1
ATOM 7586 C C . ASP C 1 182 ? -52.044 -2.076 -42.892 1.00 59.60 182 ASP C C 1
ATOM 7587 O O . ASP C 1 182 ? -53.298 -1.981 -42.990 1.00 58.71 182 ASP C O 1
ATOM 7592 N N . LYS C 1 183 ? -51.274 -2.635 -43.833 1.00 60.31 183 LYS C N 1
ATOM 7593 C CA . LYS C 1 183 ? -51.779 -3.194 -45.127 1.00 59.78 183 LYS C CA 1
ATOM 7594 C C . LYS C 1 183 ? -51.203 -4.592 -45.370 1.00 56.08 183 LYS C C 1
ATOM 7595 O O . LYS C 1 183 ? -51.126 -5.026 -46.547 1.00 52.17 183 LYS C O 1
ATOM 7601 N N . THR C 1 184 ? -50.794 -5.285 -44.307 1.00 50.12 184 THR C N 1
ATOM 7602 C CA . THR C 1 184 ? -50.109 -6.596 -44.434 1.00 48.22 184 THR C CA 1
ATOM 7603 C C . THR C 1 184 ? -50.681 -7.570 -43.408 1.00 48.97 184 THR C C 1
ATOM 7604 O O . THR C 1 184 ? -50.955 -7.168 -42.264 1.00 50.21 184 THR C O 1
ATOM 7608 N N . THR C 1 185 ? -50.917 -8.800 -43.862 1.00 49.94 185 THR C N 1
ATOM 7609 C CA . THR C 1 185 ? -51.554 -9.882 -43.071 1.00 50.26 185 THR C CA 1
ATOM 7610 C C . THR C 1 185 ? -50.568 -11.045 -42.970 1.00 48.43 185 THR C C 1
ATOM 7611 O O . THR C 1 185 ? -49.502 -10.980 -43.600 1.00 47.80 185 THR C O 1
ATOM 7615 N N . TYR C 1 186 ? -50.905 -12.040 -42.151 1.00 49.13 186 TYR C N 1
ATOM 7616 C CA . TYR C 1 186 ? -50.070 -13.217 -41.807 1.00 41.38 186 TYR C CA 1
ATOM 7617 C C . TYR C 1 186 ? -51.005 -14.222 -41.148 1.00 40.17 186 TYR C C 1
ATOM 7618 O O . TYR C 1 186 ? -52.017 -13.813 -40.591 1.00 43.29 186 TYR C O 1
ATOM 7627 N N . THR C 1 187 ? -50.702 -15.503 -41.251 1.00 42.41 187 THR C N 1
ATOM 7628 C CA . THR C 1 187 ? -51.495 -16.581 -40.624 1.00 41.46 187 THR C CA 1
ATOM 7629 C C . THR C 1 187 ? -50.844 -16.855 -39.273 1.00 45.05 187 THR C C 1
ATOM 7630 O O . THR C 1 187 ? -49.744 -17.446 -39.238 1.00 45.46 187 THR C O 1
ATOM 7634 N N . TYR C 1 188 ? -51.492 -16.363 -38.217 1.00 43.61 188 TYR C N 1
ATOM 7635 C CA . TYR C 1 188 ? -51.097 -16.581 -36.814 1.00 42.40 188 TYR C CA 1
ATOM 7636 C C . TYR C 1 188 ? -51.671 -17.914 -36.340 1.00 47.75 188 TYR C C 1
ATOM 7637 O O . TYR C 1 188 ? -52.787 -18.320 -36.789 1.00 45.94 188 TYR C O 1
ATOM 7646 N N . TRP C 1 189 ? -50.891 -18.588 -35.496 1.00 45.61 189 TRP C N 1
ATOM 7647 C CA . TRP C 1 189 ? -51.341 -19.656 -34.573 1.00 47.79 189 TRP C CA 1
ATOM 7648 C C . TRP C 1 189 ? -51.316 -19.095 -33.145 1.00 47.09 189 TRP C C 1
ATOM 7649 O O . TRP C 1 189 ? -50.289 -18.516 -32.756 1.00 48.83 189 TRP C O 1
ATOM 7660 N N . THR C 1 190 ? -52.405 -19.256 -32.392 1.00 52.21 190 THR C N 1
ATOM 7661 C CA . THR C 1 190 ? -52.608 -18.554 -31.099 1.00 49.57 190 THR C CA 1
ATOM 7662 C C . THR C 1 190 ? -53.256 -19.461 -30.054 1.00 48.79 190 THR C C 1
ATOM 7663 O O . THR C 1 190 ? -53.894 -20.473 -30.410 1.00 42.91 190 THR C O 1
ATOM 7667 N N . PHE C 1 191 ? -53.103 -19.053 -28.793 1.00 51.48 191 PHE C N 1
ATOM 7668 C CA . PHE C 1 191 ? -54.008 -19.415 -27.678 1.00 44.56 191 PHE C CA 1
ATOM 7669 C C . PHE C 1 191 ? -55.087 -18.320 -27.635 1.00 45.24 191 PHE C C 1
ATOM 7670 O O . PHE C 1 191 ? -54.740 -17.142 -27.422 1.00 41.90 191 PHE C O 1
ATOM 7678 N N . ASN C 1 192 ? -56.332 -18.687 -27.965 1.00 43.49 192 ASN C N 1
ATOM 7679 C CA . ASN C 1 192 ? -57.543 -17.849 -27.776 1.00 47.57 192 ASN C CA 1
ATOM 7680 C C . ASN C 1 192 ? -57.499 -16.632 -28.700 1.00 47.80 192 ASN C C 1
ATOM 7681 O O . ASN C 1 192 ? -58.053 -15.584 -28.336 1.00 50.11 192 ASN C O 1
ATOM 7686 N N . GLY C 1 193 ? -56.915 -16.793 -29.886 1.00 53.42 193 GLY C N 1
ATOM 7687 C CA . GLY C 1 193 ? -57.051 -15.835 -31.004 1.00 52.08 193 GLY C CA 1
ATOM 7688 C C . GLY C 1 193 ? -56.281 -14.543 -30.795 1.00 52.47 193 GLY C C 1
ATOM 7689 O O . GLY C 1 193 ? -56.620 -13.570 -31.497 1.00 52.00 193 GLY C O 1
ATOM 7690 N N . LYS C 1 194 ? -55.292 -14.514 -29.887 1.00 54.93 194 LYS C N 1
ATOM 7691 C CA . LYS C 1 194 ? -54.495 -13.291 -29.596 1.00 49.09 194 LYS C CA 1
ATOM 7692 C C . LYS C 1 194 ? -53.043 -13.646 -29.245 1.00 43.06 194 LYS C C 1
ATOM 7693 O O . LYS C 1 194 ? -52.756 -14.808 -28.906 1.00 35.69 194 LYS C O 1
ATOM 7699 N N . VAL C 1 195 ? -52.153 -12.659 -29.366 1.00 38.04 195 VAL C N 1
ATOM 7700 C CA . VAL C 1 195 ? -50.686 -12.821 -29.150 1.00 40.20 195 VAL C CA 1
ATOM 7701 C C . VAL C 1 195 ? -50.234 -11.669 -28.267 1.00 42.63 195 VAL C C 1
ATOM 7702 O O . VAL C 1 195 ? -50.408 -10.518 -28.655 1.00 49.03 195 VAL C O 1
ATOM 7706 N N . PRO C 1 196 ? -49.686 -11.933 -27.058 1.00 38.77 196 PRO C N 1
ATOM 7707 C CA . PRO C 1 196 ? -49.575 -13.289 -26.511 1.00 42.32 196 PRO C CA 1
ATOM 7708 C C . PRO C 1 196 ? -50.911 -13.899 -26.059 1.00 39.91 196 PRO C C 1
ATOM 7709 O O . PRO C 1 196 ? -51.902 -13.207 -26.035 1.00 38.25 196 PRO C O 1
ATOM 7713 N N . GLY C 1 197 ? -50.885 -15.185 -25.708 1.00 42.42 197 GLY C N 1
ATOM 7714 C CA . GLY C 1 197 ? -52.030 -15.933 -25.155 1.00 46.17 197 GLY C CA 1
ATOM 7715 C C . GLY C 1 197 ? -52.519 -15.333 -23.835 1.00 48.94 197 GLY C C 1
ATOM 7716 O O . GLY C 1 197 ? -51.966 -14.347 -23.344 1.00 43.90 197 GLY C O 1
ATOM 7717 N N . PRO C 1 198 ? -53.607 -15.876 -23.243 1.00 49.27 198 PRO C N 1
ATOM 7718 C CA . PRO C 1 198 ? -54.129 -15.353 -21.982 1.00 51.22 198 PRO C CA 1
ATOM 7719 C C . PRO C 1 198 ? -53.043 -15.325 -20.903 1.00 46.95 198 PRO C C 1
ATOM 7720 O O . PRO C 1 198 ? -52.240 -16.237 -20.885 1.00 52.04 198 PRO C O 1
ATOM 7724 N N . PHE C 1 199 ? -53.019 -14.267 -20.087 1.00 48.51 199 PHE C N 1
ATOM 7725 C CA . PHE C 1 199 ? -52.207 -14.174 -18.844 1.00 52.65 199 PHE C CA 1
ATOM 7726 C C . PHE C 1 199 ? -52.838 -15.088 -17.777 1.00 46.43 199 PHE C C 1
ATOM 7727 O O . PHE C 1 199 ? -53.959 -14.839 -17.347 1.00 44.72 199 PHE C O 1
ATOM 7735 N N . LEU C 1 200 ? -52.145 -16.159 -17.417 1.00 45.51 200 LEU C N 1
ATOM 7736 C CA . LEU C 1 200 ? -52.605 -17.133 -16.399 1.00 49.67 200 LEU C CA 1
ATOM 7737 C C . LEU C 1 200 ? -51.983 -16.750 -15.050 1.00 54.97 200 LEU C C 1
ATOM 7738 O O . LEU C 1 200 ? -50.756 -16.524 -14.981 1.00 47.74 200 LEU C O 1
ATOM 7743 N N . ARG C 1 201 ? -52.828 -16.624 -14.030 1.00 58.77 201 ARG C N 1
ATOM 7744 C CA . ARG C 1 201 ? -52.456 -16.127 -12.677 1.00 51.93 201 ARG C CA 1
ATOM 7745 C C . ARG C 1 201 ? -53.021 -17.113 -11.654 1.00 47.27 201 ARG C C 1
ATOM 7746 O O . ARG C 1 201 ? -54.260 -17.264 -11.574 1.00 46.11 201 ARG C O 1
ATOM 7754 N N . VAL C 1 202 ? -52.134 -17.817 -10.971 1.00 42.98 202 VAL C N 1
ATOM 7755 C CA . VAL C 1 202 ? -52.480 -18.753 -9.874 1.00 46.32 202 VAL C CA 1
ATOM 7756 C C . VAL C 1 202 ? -51.592 -18.432 -8.659 1.00 52.56 202 VAL C C 1
ATOM 7757 O O . VAL C 1 202 ? -50.717 -17.518 -8.736 1.00 52.49 202 VAL C O 1
ATOM 7761 N N . ARG C 1 203 ? -51.846 -19.130 -7.553 1.00 56.43 203 ARG C N 1
ATOM 7762 C CA . ARG C 1 203 ? -51.086 -19.018 -6.289 1.00 52.81 203 ARG C CA 1
ATOM 7763 C C . ARG C 1 203 ? -50.238 -20.289 -6.186 1.00 50.24 203 ARG C C 1
ATOM 7764 O O . ARG C 1 203 ? -50.744 -21.349 -6.592 1.00 50.88 203 ARG C O 1
ATOM 7772 N N . VAL C 1 204 ? -48.994 -20.210 -5.706 1.00 50.46 204 VAL C N 1
ATOM 7773 C CA . VAL C 1 204 ? -48.176 -21.433 -5.449 1.00 49.59 204 VAL C CA 1
ATOM 7774 C C . VAL C 1 204 ? -49.019 -22.380 -4.588 1.00 55.83 204 VAL C C 1
ATOM 7775 O O . VAL C 1 204 ? -49.832 -21.881 -3.754 1.00 57.59 204 VAL C O 1
ATOM 7779 N N . GLY C 1 205 ? -48.865 -23.688 -4.805 1.00 54.08 205 GLY C N 1
ATOM 7780 C CA . GLY C 1 205 ? -49.664 -24.726 -4.124 1.00 54.91 205 GLY C CA 1
ATOM 7781 C C . GLY C 1 205 ? -50.944 -25.066 -4.866 1.00 54.61 205 GLY C C 1
ATOM 7782 O O . GLY C 1 205 ? -51.428 -26.194 -4.674 1.00 67.46 205 GLY C O 1
ATOM 7783 N N . ASP C 1 206 ? -51.473 -24.159 -5.694 1.00 54.53 206 ASP C N 1
ATOM 7784 C CA . ASP C 1 206 ? -52.691 -24.415 -6.508 1.00 52.15 206 ASP C CA 1
ATOM 7785 C C . ASP C 1 206 ? -52.514 -25.692 -7.343 1.00 55.32 206 ASP C C 1
ATOM 7786 O O . ASP C 1 206 ? -51.371 -26.015 -7.729 1.00 48.20 206 ASP C O 1
ATOM 7791 N N . THR C 1 207 ? -53.619 -26.403 -7.571 1.00 59.41 207 THR C N 1
ATOM 7792 C CA . THR C 1 207 ? -53.728 -27.524 -8.540 1.00 64.03 207 THR C CA 1
ATOM 7793 C C . THR C 1 207 ? -54.429 -26.979 -9.794 1.00 60.61 207 THR C C 1
ATOM 7794 O O . THR C 1 207 ? -55.572 -26.487 -9.673 1.00 62.97 207 THR C O 1
ATOM 7798 N N . VAL C 1 208 ? -53.743 -27.009 -10.939 1.00 62.66 208 VAL C N 1
ATOM 7799 C CA . VAL C 1 208 ? -54.239 -26.451 -12.236 1.00 58.25 208 VAL C CA 1
ATOM 7800 C C . VAL C 1 208 ? -54.838 -27.607 -13.037 1.00 57.87 208 VAL C C 1
ATOM 7801 O O . VAL C 1 208 ? -54.110 -28.618 -13.275 1.00 56.24 208 VAL C O 1
ATOM 7805 N N . GLU C 1 209 ? -56.137 -27.490 -13.333 1.00 55.96 209 GLU C N 1
ATOM 7806 C CA . GLU C 1 209 ? -56.915 -28.393 -14.216 1.00 58.09 209 GLU C CA 1
ATOM 7807 C C . GLU C 1 209 ? -56.996 -27.708 -15.577 1.00 57.59 209 GLU C C 1
ATOM 7808 O O . GLU C 1 209 ? -57.872 -26.825 -15.762 1.00 60.31 209 GLU C O 1
ATOM 7814 N N . LEU C 1 210 ? -56.067 -28.057 -16.467 1.00 57.58 210 LEU C N 1
ATOM 7815 C CA . LEU C 1 210 ? -55.933 -27.400 -17.788 1.00 60.19 210 LEU C CA 1
ATOM 7816 C C . LEU C 1 210 ? -56.707 -28.183 -18.837 1.00 57.34 210 LEU C C 1
ATOM 7817 O O . LEU C 1 210 ? -56.393 -29.376 -19.031 1.00 49.73 210 LEU C O 1
ATOM 7822 N N . HIS C 1 211 ? -57.645 -27.502 -19.489 1.00 55.60 211 HIS C N 1
ATOM 7823 C CA . HIS C 1 211 ? -58.364 -27.990 -20.690 1.00 58.78 211 HIS C CA 1
ATOM 7824 C C . HIS C 1 211 ? -57.784 -27.278 -21.917 1.00 60.10 211 HIS C C 1
ATOM 7825 O O . HIS C 1 211 ? -57.880 -26.027 -21.960 1.00 65.98 211 HIS C O 1
ATOM 7832 N N . LEU C 1 212 ? -57.167 -28.018 -22.846 1.00 60.08 212 LEU C N 1
ATOM 7833 C CA . LEU C 1 212 ? -56.745 -27.473 -24.169 1.00 58.88 212 LEU C CA 1
ATOM 7834 C C . LEU C 1 212 ? -57.686 -27.995 -25.266 1.00 57.41 212 LEU C C 1
ATOM 7835 O O . LEU C 1 212 ? -57.625 -29.213 -25.564 1.00 55.91 212 LEU C O 1
ATOM 7840 N N . LYS C 1 213 ? -58.525 -27.099 -25.816 1.00 53.92 213 LYS C N 1
ATOM 7841 C CA . LYS C 1 213 ? -59.405 -27.322 -26.998 1.00 51.74 213 LYS C CA 1
ATOM 7842 C C . LYS C 1 213 ? -58.681 -26.815 -28.255 1.00 54.25 213 LYS C C 1
ATOM 7843 O O . LYS C 1 213 ? -58.429 -25.608 -28.305 1.00 59.13 213 LYS C O 1
ATOM 7845 N N . ASN C 1 214 ? -58.330 -27.695 -29.210 1.00 53.53 214 ASN C N 1
ATOM 7846 C CA . ASN C 1 214 ? -57.800 -27.327 -30.558 1.00 47.82 214 ASN C CA 1
ATOM 7847 C C . ASN C 1 214 ? -58.985 -27.129 -31.507 1.00 46.60 214 ASN C C 1
ATOM 7848 O O . ASN C 1 214 ? -59.726 -28.097 -31.717 1.00 43.03 214 ASN C O 1
ATOM 7853 N N . ALA C 1 215 ? -59.165 -25.910 -32.028 1.00 45.51 215 ALA C N 1
ATOM 7854 C CA . ALA C 1 215 ? -60.302 -25.542 -32.900 1.00 45.33 215 ALA C CA 1
ATOM 7855 C C . ALA C 1 215 ? -60.408 -26.550 -34.051 1.00 50.12 215 ALA C C 1
ATOM 7856 O O . ALA C 1 215 ? -59.348 -27.113 -34.448 1.00 51.47 215 ALA C O 1
ATOM 7858 N N . LYS C 1 216 ? -61.652 -26.807 -34.492 1.00 55.50 216 LYS C N 1
ATOM 7859 C CA . LYS C 1 216 ? -62.077 -27.702 -35.607 1.00 60.49 216 LYS C CA 1
ATOM 7860 C C . LYS C 1 216 ? -61.303 -27.351 -36.890 1.00 52.47 216 LYS C C 1
ATOM 7861 O O . LYS C 1 216 ? -60.950 -28.260 -37.648 1.00 48.76 216 LYS C O 1
ATOM 7867 N N . ASP C 1 217 ? -61.092 -26.054 -37.130 1.00 48.99 217 ASP C N 1
ATOM 7868 C CA . ASP C 1 217 ? -60.571 -25.515 -38.417 1.00 47.50 217 ASP C CA 1
ATOM 7869 C C . ASP C 1 217 ? -59.037 -25.438 -38.383 1.00 45.54 217 ASP C C 1
ATOM 7870 O O . ASP C 1 217 ? -58.448 -24.887 -39.294 1.00 48.71 217 ASP C O 1
ATOM 7875 N N . SER C 1 218 ? -58.382 -25.968 -37.367 1.00 48.32 218 SER C N 1
ATOM 7876 C CA . SER C 1 218 ? -56.900 -26.019 -37.310 1.00 48.19 218 SER C CA 1
ATOM 7877 C C . SER C 1 218 ? -56.394 -27.081 -38.293 1.00 50.05 218 SER C C 1
ATOM 7878 O O . SER C 1 218 ? -57.002 -28.149 -38.363 1.00 51.50 218 SER C O 1
ATOM 7881 N N . LEU C 1 219 ? -55.314 -26.802 -39.009 1.00 45.29 219 LEU C N 1
ATOM 7882 C CA . LEU C 1 219 ? -54.597 -27.816 -39.809 1.00 49.63 219 LEU C CA 1
ATOM 7883 C C . LEU C 1 219 ? -53.671 -28.598 -38.877 1.00 48.23 219 LEU C C 1
ATOM 7884 O O . LEU C 1 219 ? -53.492 -29.783 -39.087 1.00 43.10 219 LEU C O 1
ATOM 7889 N N . MET C 1 220 ? -53.096 -27.949 -37.871 1.00 47.53 220 MET C N 1
ATOM 7890 C CA . MET C 1 220 ? -51.999 -28.558 -37.078 1.00 49.20 220 MET C CA 1
ATOM 7891 C C . MET C 1 220 ? -52.514 -29.065 -35.728 1.00 50.17 220 MET C C 1
ATOM 7892 O O . MET C 1 220 ? -53.459 -28.480 -35.162 1.00 52.44 220 MET C O 1
ATOM 7897 N N . ILE C 1 221 ? -51.885 -30.133 -35.246 1.00 51.41 221 ILE C N 1
ATOM 7898 C CA . ILE C 1 221 ? -51.860 -30.520 -33.808 1.00 55.19 221 ILE C CA 1
ATOM 7899 C C . ILE C 1 221 ? -51.310 -29.316 -33.021 1.00 48.83 221 ILE C C 1
ATOM 7900 O O . ILE C 1 221 ? -50.418 -28.623 -33.528 1.00 49.60 221 ILE C O 1
ATOM 7905 N N . HIS C 1 222 ? -51.866 -29.022 -31.851 1.00 51.22 222 HIS C N 1
ATOM 7906 C CA . HIS C 1 222 ? -51.317 -28.016 -30.900 1.00 49.73 222 HIS C CA 1
ATOM 7907 C C . HIS C 1 222 ? -51.188 -28.617 -29.497 1.00 49.27 222 HIS C C 1
ATOM 7908 O O . HIS C 1 222 ? -51.808 -29.669 -29.216 1.00 49.18 222 HIS C O 1
ATOM 7915 N N . SER C 1 223 ? -50.412 -27.950 -28.648 1.00 44.86 223 SER C N 1
ATOM 7916 C CA . SER C 1 223 ? -50.032 -28.432 -27.304 1.00 49.35 223 SER C CA 1
ATOM 7917 C C . SER C 1 223 ? -49.694 -27.231 -26.412 1.00 51.72 223 SER C C 1
ATOM 7918 O O . SER C 1 223 ? -49.841 -26.081 -26.870 1.00 49.85 223 SER C O 1
ATOM 7921 N N . VAL C 1 224 ? -49.270 -27.488 -25.175 1.00 49.73 224 VAL C N 1
ATOM 7922 C CA . VAL C 1 224 ? -48.728 -26.418 -24.296 1.00 47.33 224 VAL C CA 1
ATOM 7923 C C . VAL C 1 224 ? -47.701 -27.021 -23.343 1.00 46.95 224 VAL C C 1
ATOM 7924 O O . VAL C 1 224 ? -47.941 -28.115 -22.806 1.00 47.51 224 VAL C O 1
ATOM 7928 N N . ASP C 1 225 ? -46.569 -26.330 -23.235 1.00 47.42 225 ASP C N 1
ATOM 7929 C CA . ASP C 1 225 ? -45.491 -26.509 -22.238 1.00 45.99 225 ASP C CA 1
ATOM 7930 C C . ASP C 1 225 ? -45.546 -25.241 -21.393 1.00 47.35 225 ASP C C 1
ATOM 7931 O O . ASP C 1 225 ? -45.457 -24.150 -21.991 1.00 48.56 225 ASP C O 1
ATOM 7936 N N . PHE C 1 226 ? -45.808 -25.383 -20.087 1.00 50.79 226 PHE C N 1
ATOM 7937 C CA . PHE C 1 226 ? -45.681 -24.303 -19.070 1.00 50.02 226 PHE C CA 1
ATOM 7938 C C . PHE C 1 226 ? -44.333 -24.439 -18.354 1.00 53.34 226 PHE C C 1
ATOM 7939 O O . PHE C 1 226 ? -44.047 -25.529 -17.794 1.00 53.52 226 PHE C O 1
ATOM 7947 N N . HIS C 1 227 ? -43.538 -23.368 -18.340 1.00 54.51 227 HIS C N 1
ATOM 7948 C CA . HIS C 1 227 ? -42.213 -23.356 -17.672 1.00 56.66 227 HIS C CA 1
ATOM 7949 C C . HIS C 1 227 ? -42.407 -23.488 -16.158 1.00 56.83 227 HIS C C 1
ATOM 7950 O O . HIS C 1 227 ? -41.405 -23.806 -15.483 1.00 58.95 227 HIS C O 1
ATOM 7957 N N . GLY C 1 228 ? -43.640 -23.274 -15.670 1.00 59.27 228 GLY C N 1
ATOM 7958 C CA . GLY C 1 228 ? -44.013 -23.366 -14.240 1.00 61.57 228 GLY C CA 1
ATOM 7959 C C . GLY C 1 228 ? -44.637 -24.701 -13.855 1.00 59.45 228 GLY C C 1
ATOM 7960 O O . GLY C 1 228 ? -45.177 -24.777 -12.751 1.00 59.53 228 GLY C O 1
ATOM 7961 N N . ALA C 1 229 ? -44.612 -25.710 -14.733 1.00 58.47 229 ALA C N 1
ATOM 7962 C CA . ALA C 1 229 ? -45.120 -27.078 -14.462 1.00 58.13 229 ALA C CA 1
ATOM 7963 C C . ALA C 1 229 ? -43.947 -28.058 -14.419 1.00 60.28 229 ALA C C 1
ATOM 7964 O O . ALA C 1 229 ? -42.969 -27.878 -15.189 1.00 55.59 229 ALA C O 1
ATOM 7966 N N . THR C 1 230 ? -44.052 -29.068 -13.551 1.00 64.39 230 THR C N 1
ATOM 7967 C CA . THR C 1 230 ? -42.989 -30.077 -13.299 1.00 63.92 230 THR C CA 1
ATOM 7968 C C . THR C 1 230 ? -43.456 -31.442 -13.811 1.00 61.35 230 THR C C 1
ATOM 7969 O O . THR C 1 230 ? -44.459 -31.935 -13.294 1.00 65.00 230 THR C O 1
ATOM 7973 N N . GLY C 1 231 ? -42.757 -32.005 -14.799 1.00 63.48 231 GLY C N 1
ATOM 7974 C CA . GLY C 1 231 ? -43.097 -33.295 -15.431 1.00 71.35 231 GLY C CA 1
ATOM 7975 C C . GLY C 1 231 ? -43.035 -33.238 -16.958 1.00 71.84 231 GLY C C 1
ATOM 7976 O O . GLY C 1 231 ? -42.853 -32.167 -17.531 1.00 68.86 231 GLY C O 1
ATOM 7977 N N . PRO C 1 232 ? -43.212 -34.388 -17.655 1.00 74.56 232 PRO C N 1
ATOM 7978 C CA . PRO C 1 232 ? -42.950 -34.490 -19.096 1.00 69.49 232 PRO C CA 1
ATOM 7979 C C . PRO C 1 232 ? -43.418 -33.292 -19.942 1.00 64.72 232 PRO C C 1
ATOM 7980 O O . PRO C 1 232 ? -44.611 -32.959 -19.942 1.00 58.13 232 PRO C O 1
ATOM 7984 N N . GLY C 1 233 ? -42.463 -32.649 -20.620 1.00 61.92 233 GLY C N 1
ATOM 7985 C CA . GLY C 1 233 ? -42.714 -31.594 -21.625 1.00 58.91 233 GLY C CA 1
ATOM 7986 C C . GLY C 1 233 ? -43.339 -30.339 -21.026 1.00 59.25 233 GLY C C 1
ATOM 7987 O O . GLY C 1 233 ? -43.855 -29.510 -21.806 1.00 57.95 233 GLY C O 1
ATOM 7988 N N . GLY C 1 234 ? -43.309 -30.190 -19.695 1.00 54.21 234 GLY C N 1
ATOM 7989 C CA . GLY C 1 234 ? -43.997 -29.100 -18.983 1.00 52.39 234 GLY C CA 1
ATOM 7990 C C . GLY C 1 234 ? -45.495 -29.117 -19.242 1.00 50.09 234 GLY C C 1
ATOM 7991 O O . GLY C 1 234 ? -46.102 -28.009 -19.226 1.00 53.38 234 GLY C O 1
ATOM 7992 N N . ALA C 1 235 ? -46.063 -30.317 -19.454 1.00 49.00 235 ALA C N 1
ATOM 7993 C CA . ALA C 1 235 ? -47.492 -30.595 -19.775 1.00 56.79 235 ALA C CA 1
ATOM 7994 C C . ALA C 1 235 ? -47.662 -30.965 -21.267 1.00 56.25 235 ALA C C 1
ATOM 7995 O O . ALA C 1 235 ? -48.726 -31.517 -21.623 1.00 58.22 235 ALA C O 1
ATOM 7997 N N . ALA C 1 236 ? -46.673 -30.665 -22.114 1.00 57.22 236 ALA C N 1
ATOM 7998 C CA . ALA C 1 236 ? -46.688 -30.914 -23.579 1.00 58.66 236 ALA C CA 1
ATOM 7999 C C . ALA C 1 236 ? -46.985 -32.390 -23.883 1.00 58.53 236 ALA C C 1
ATOM 8000 O O . ALA C 1 236 ? -47.783 -32.651 -24.802 1.00 58.79 236 ALA C O 1
ATOM 8002 N N . ALA C 1 237 ? -46.399 -33.322 -23.129 1.00 51.85 237 ALA C N 1
ATOM 8003 C CA . ALA C 1 237 ? -46.559 -34.776 -23.342 1.00 55.70 237 ALA C CA 1
ATOM 8004 C C . ALA C 1 237 ? -48.002 -35.237 -23.078 1.00 56.27 237 ALA C C 1
ATOM 8005 O O . ALA C 1 237 ? -48.291 -36.398 -23.376 1.00 67.80 237 ALA C O 1
ATOM 8007 N N . TYR C 1 238 ? -48.870 -34.396 -22.512 1.00 60.76 238 TYR C N 1
ATOM 8008 C CA . TYR C 1 238 ? -50.274 -34.748 -22.164 1.00 63.18 238 TYR C CA 1
ATOM 8009 C C . TYR C 1 238 ? -51.253 -33.915 -23.004 1.00 60.14 238 TYR C C 1
ATOM 8010 O O . TYR C 1 238 ? -52.459 -34.220 -22.923 1.00 56.72 238 TYR C O 1
ATOM 8019 N N . THR C 1 239 ? -50.788 -32.896 -23.748 1.00 59.55 239 THR C N 1
ATOM 8020 C CA . THR C 1 239 ? -51.671 -31.870 -24.386 1.00 58.51 239 THR C CA 1
ATOM 8021 C C . THR C 1 239 ? -51.512 -31.824 -25.914 1.00 51.59 239 THR C C 1
ATOM 8022 O O . THR C 1 239 ? -52.011 -30.847 -26.520 1.00 51.10 239 THR C O 1
ATOM 8026 N N . GLN C 1 240 ? -50.878 -32.824 -26.532 1.00 53.62 240 GLN C N 1
ATOM 8027 C CA . GLN C 1 240 ? -50.817 -32.939 -28.018 1.00 47.31 240 GLN C CA 1
ATOM 8028 C C . GLN C 1 240 ? -52.252 -33.202 -28.474 1.00 45.44 240 GLN C C 1
ATOM 8029 O O . GLN C 1 240 ? -52.722 -34.337 -28.306 1.00 50.56 240 GLN C O 1
ATOM 8035 N N . THR C 1 241 ? -52.933 -32.174 -28.970 1.00 46.31 241 THR C N 1
ATOM 8036 C CA . THR C 1 241 ? -54.399 -32.173 -29.218 1.00 50.19 241 THR C CA 1
ATOM 8037 C C . THR C 1 241 ? -54.680 -32.101 -30.729 1.00 55.73 241 THR C C 1
ATOM 8038 O O . THR C 1 241 ? -54.285 -31.081 -31.369 1.00 48.85 241 THR C O 1
ATOM 8042 N N . ASP C 1 242 ? -55.349 -33.126 -31.281 1.00 48.60 242 ASP C N 1
ATOM 8043 C CA . ASP C 1 242 ? -55.771 -33.132 -32.706 1.00 47.40 242 ASP C CA 1
ATOM 8044 C C . ASP C 1 242 ? -56.778 -32.004 -32.899 1.00 49.39 242 ASP C C 1
ATOM 8045 O O . ASP C 1 242 ? -57.397 -31.558 -31.937 1.00 40.38 242 ASP C O 1
ATOM 8050 N N . PRO C 1 243 ? -56.930 -31.469 -34.130 1.00 46.46 243 PRO C N 1
ATOM 8051 C CA . PRO C 1 243 ? -57.987 -30.502 -34.418 1.00 48.82 243 PRO C CA 1
ATOM 8052 C C . PRO C 1 243 ? -59.394 -31.016 -34.077 1.00 49.49 243 PRO C C 1
ATOM 8053 O O . PRO C 1 243 ? -59.681 -32.171 -34.292 1.00 47.76 243 PRO C O 1
ATOM 8057 N N . GLY C 1 244 ? -60.233 -30.133 -33.533 1.00 54.80 244 GLY C N 1
ATOM 8058 C CA . GLY C 1 244 ? -61.595 -30.462 -33.076 1.00 53.77 244 GLY C CA 1
ATOM 8059 C C . GLY C 1 244 ? -61.610 -31.281 -31.786 1.00 54.70 244 GLY C C 1
ATOM 8060 O O . GLY C 1 244 ? -62.722 -31.539 -31.309 1.00 57.02 244 GLY C O 1
ATOM 8061 N N . ALA C 1 245 ? -60.447 -31.664 -31.235 1.00 51.98 245 ALA C N 1
ATOM 8062 C CA . ALA C 1 245 ? -60.304 -32.534 -30.043 1.00 51.40 245 ALA C CA 1
ATOM 8063 C C . ALA C 1 245 ? -59.954 -31.691 -28.810 1.00 53.04 245 ALA C C 1
ATOM 8064 O O . ALA C 1 245 ? -59.790 -30.453 -28.929 1.00 58.89 245 ALA C O 1
ATOM 8066 N N . GLU C 1 246 ? -59.889 -32.339 -27.649 1.00 55.15 246 GLU C N 1
ATOM 8067 C CA . GLU C 1 246 ? -59.599 -31.689 -26.345 1.00 55.74 246 GLU C CA 1
ATOM 8068 C C . GLU C 1 246 ? -58.710 -32.623 -25.527 1.00 55.64 246 GLU C C 1
ATOM 8069 O O . GLU C 1 246 ? -58.956 -33.851 -25.541 1.00 55.90 246 GLU C O 1
ATOM 8075 N N . THR C 1 247 ? -57.672 -32.065 -24.909 1.00 52.29 247 THR C N 1
ATOM 8076 C CA . THR C 1 247 ? -56.864 -32.754 -23.876 1.00 54.92 247 THR C CA 1
ATOM 8077 C C . THR C 1 247 ? -57.119 -32.027 -22.563 1.00 57.77 247 THR C C 1
ATOM 8078 O O . THR C 1 247 ? -57.435 -30.821 -22.592 1.00 63.43 247 THR C O 1
ATOM 8082 N N . VAL C 1 248 ? -57.027 -32.763 -21.468 1.00 57.87 248 VAL C N 1
ATOM 8083 C CA . VAL C 1 248 ? -57.129 -32.232 -20.086 1.00 58.01 248 VAL C CA 1
ATOM 8084 C C . VAL C 1 248 ? -55.899 -32.744 -19.349 1.00 62.60 248 VAL C C 1
ATOM 8085 O O . VAL C 1 248 ? -55.661 -33.964 -19.419 1.00 66.59 248 VAL C O 1
ATOM 8089 N N . VAL C 1 249 ? -55.121 -31.855 -18.729 1.00 55.47 249 VAL C N 1
ATOM 8090 C CA . VAL C 1 249 ? -53.994 -32.250 -17.833 1.00 54.55 249 VAL C CA 1
ATOM 8091 C C . VAL C 1 249 ? -54.208 -31.545 -16.484 1.00 52.76 249 VAL C C 1
ATOM 8092 O O . VAL C 1 249 ? -54.716 -30.411 -16.486 1.00 59.48 249 VAL C O 1
ATOM 8096 N N . THR C 1 250 ? -53.857 -32.180 -15.367 1.00 55.68 250 THR C N 1
ATOM 8097 C CA . THR C 1 250 ? -53.769 -31.512 -14.042 1.00 55.24 250 THR C CA 1
ATOM 8098 C C . THR C 1 250 ? -52.296 -31.448 -13.647 1.00 54.16 250 THR C C 1
ATOM 8099 O O . THR C 1 250 ? -51.570 -32.437 -13.900 1.00 53.64 250 THR C O 1
ATOM 8103 N N . PHE C 1 251 ? -51.863 -30.322 -13.089 1.00 51.87 251 PHE C N 1
ATOM 8104 C CA . PHE C 1 251 ? -50.479 -30.171 -12.561 1.00 57.59 251 PHE C CA 1
ATOM 8105 C C . PHE C 1 251 ? -50.495 -29.205 -11.368 1.00 57.68 251 PHE C C 1
ATOM 8106 O O . PHE C 1 251 ? -51.362 -28.300 -11.320 1.00 56.76 251 PHE C O 1
ATOM 8114 N N . LYS C 1 252 ? -49.584 -29.414 -10.416 1.00 61.40 252 LYS C N 1
ATOM 8115 C CA . LYS C 1 252 ? -49.440 -28.566 -9.202 1.00 64.70 252 LYS C CA 1
ATOM 8116 C C . LYS C 1 252 ? -48.437 -27.458 -9.520 1.00 58.57 252 LYS C C 1
ATOM 8117 O O . LYS C 1 252 ? -47.370 -27.776 -10.040 1.00 53.36 252 LYS C O 1
ATOM 8123 N N . ALA C 1 253 ? -48.817 -26.211 -9.253 1.00 56.94 253 ALA C N 1
ATOM 8124 C CA . ALA C 1 253 ? -47.933 -25.030 -9.311 1.00 59.28 253 ALA C CA 1
ATOM 8125 C C . ALA C 1 253 ? -47.001 -25.057 -8.089 1.00 61.62 253 ALA C C 1
ATOM 8126 O O . ALA C 1 253 ? -47.340 -24.447 -7.075 1.00 67.98 253 ALA C O 1
ATOM 8128 N N . LEU C 1 254 ? -45.875 -25.765 -8.194 1.00 60.98 254 LEU C N 1
ATOM 8129 C CA . LEU C 1 254 ? -44.943 -26.029 -7.069 1.00 60.27 254 LEU C CA 1
ATOM 8130 C C . LEU C 1 254 ? -44.050 -24.820 -6.800 1.00 61.83 254 LEU C C 1
ATOM 8131 O O . LEU C 1 254 ? -43.503 -24.754 -5.698 1.00 68.11 254 LEU C O 1
ATOM 8136 N N . VAL C 1 255 ? -43.833 -23.941 -7.772 1.00 58.05 255 VAL C N 1
ATOM 8137 C CA . VAL C 1 255 ? -42.762 -22.908 -7.645 1.00 53.02 255 VAL C CA 1
ATOM 8138 C C . VAL C 1 255 ? -43.308 -21.556 -8.057 1.00 54.07 255 VAL C C 1
ATOM 8139 O O . VAL C 1 255 ? -43.897 -21.432 -9.118 1.00 55.51 255 VAL C O 1
ATOM 8143 N N . PRO C 1 256 ? -43.153 -20.512 -7.218 1.00 54.42 256 PRO C N 1
ATOM 8144 C CA . PRO C 1 256 ? -43.530 -19.163 -7.609 1.00 50.47 256 PRO C CA 1
ATOM 8145 C C . PRO C 1 256 ? -42.513 -18.636 -8.626 1.00 49.45 256 PRO C C 1
ATOM 8146 O O . PRO C 1 256 ? -41.340 -19.005 -8.564 1.00 50.48 256 PRO C O 1
ATOM 8150 N N . GLY C 1 257 ? -42.996 -17.771 -9.509 1.00 51.27 257 GLY C N 1
ATOM 8151 C CA . GLY C 1 257 ? -42.262 -17.300 -10.692 1.00 54.83 257 GLY C CA 1
ATOM 8152 C C . GLY C 1 257 ? -43.188 -16.737 -11.752 1.00 52.55 257 GLY C C 1
ATOM 8153 O O . GLY C 1 257 ? -44.419 -16.928 -11.651 1.00 49.57 257 GLY C O 1
ATOM 8154 N N . ILE C 1 258 ? -42.598 -16.020 -12.706 1.00 53.55 258 ILE C N 1
ATOM 8155 C CA . ILE C 1 258 ? -43.278 -15.495 -13.922 1.00 50.60 258 ILE C CA 1
ATOM 8156 C C . ILE C 1 258 ? -42.766 -16.347 -15.097 1.00 48.69 258 ILE C C 1
ATOM 8157 O O . ILE C 1 258 ? -41.582 -16.281 -15.449 1.00 44.05 258 ILE C O 1
ATOM 8162 N N . PHE C 1 259 ? -43.618 -17.234 -15.594 1.00 46.59 259 PHE C N 1
ATOM 8163 C CA . PHE C 1 259 ? -43.225 -18.346 -16.494 1.00 51.56 259 PHE C CA 1
ATOM 8164 C C . PHE C 1 259 ? -43.779 -18.089 -17.898 1.00 50.62 259 PHE C C 1
ATOM 8165 O O . PHE C 1 259 ? -44.975 -17.751 -18.020 1.00 53.62 259 PHE C O 1
ATOM 8173 N N . VAL C 1 260 ? -42.956 -18.224 -18.939 1.00 48.55 260 VAL C N 1
ATOM 8174 C CA . VAL C 1 260 ? -43.524 -18.261 -20.317 1.00 47.12 260 VAL C CA 1
ATOM 8175 C C . VAL C 1 260 ? -44.085 -19.673 -20.493 1.00 44.56 260 VAL C C 1
ATOM 8176 O O . VAL C 1 260 ? -43.484 -20.626 -19.948 1.00 42.25 260 VAL C O 1
ATOM 8180 N N . TYR C 1 261 ? -45.281 -19.759 -21.066 1.00 41.08 261 TYR C N 1
ATOM 8181 C CA . TYR C 1 261 ? -45.831 -21.006 -21.651 1.00 43.98 261 TYR C CA 1
ATOM 8182 C C . TYR C 1 261 ? -45.875 -20.807 -23.175 1.00 47.45 261 TYR C C 1
ATOM 8183 O O . TYR C 1 261 ? -45.922 -19.626 -23.651 1.00 43.10 261 TYR C O 1
ATOM 8192 N N . HIS C 1 262 ? -45.782 -21.911 -23.917 1.00 45.48 262 HIS C N 1
ATOM 8193 C CA . HIS C 1 262 ? -45.748 -21.934 -25.408 1.00 45.93 262 HIS C CA 1
ATOM 8194 C C . HIS C 1 262 ? -46.261 -23.288 -25.894 1.00 43.67 262 HIS C C 1
ATOM 8195 O O . HIS C 1 262 ? -46.182 -24.270 -25.128 1.00 40.82 262 HIS C O 1
ATOM 8202 N N . CYS C 1 263 ? -46.737 -23.335 -27.131 1.00 43.08 263 CYS C N 1
ATOM 8203 C CA . CYS C 1 263 ? -46.997 -24.607 -27.852 1.00 46.90 263 CYS C CA 1
ATOM 8204 C C . CYS C 1 263 ? -45.691 -25.418 -27.930 1.00 43.36 263 CYS C C 1
ATOM 8205 O O . CYS C 1 263 ? -44.612 -24.812 -28.006 1.00 42.61 263 CYS C O 1
ATOM 8208 N N . ALA C 1 264 ? -45.782 -26.744 -27.849 1.00 43.93 264 ALA C N 1
ATOM 8209 C CA . ALA C 1 264 ? -44.626 -27.666 -27.918 1.00 43.30 264 ALA C CA 1
ATOM 8210 C C . ALA C 1 264 ? -44.965 -28.826 -28.855 1.00 45.68 264 ALA C C 1
ATOM 8211 O O . ALA C 1 264 ? -44.652 -29.962 -28.496 1.00 51.32 264 ALA C O 1
ATOM 8213 N N . THR C 1 265 ? -45.627 -28.518 -29.979 1.00 50.30 265 THR C N 1
ATOM 8214 C CA . THR C 1 265 ? -45.852 -29.417 -31.149 1.00 50.62 265 THR C CA 1
ATOM 8215 C C . THR C 1 265 ? -44.810 -29.077 -32.217 1.00 45.57 265 THR C C 1
ATOM 8216 O O . THR C 1 265 ? -44.643 -27.911 -32.582 1.00 44.01 265 THR C O 1
ATOM 8220 N N . PRO C 1 266 ? -44.061 -30.062 -32.759 1.00 46.13 266 PRO C N 1
ATOM 8221 C CA . PRO C 1 266 ? -43.030 -29.756 -33.757 1.00 52.72 266 PRO C CA 1
ATOM 8222 C C . PRO C 1 266 ? -43.630 -29.161 -35.039 1.00 53.13 266 PRO C C 1
ATOM 8223 O O . PRO C 1 266 ? -44.746 -29.532 -35.399 1.00 50.80 266 PRO C O 1
ATOM 8227 N N . SER C 1 267 ? -42.953 -28.216 -35.726 1.00 53.89 267 SER C N 1
ATOM 8228 C CA . SER C 1 267 ? -41.759 -27.501 -35.299 1.00 51.00 267 SER C CA 1
ATOM 8229 C C . SER C 1 267 ? -42.157 -26.506 -34.214 1.00 46.34 267 SER C C 1
ATOM 8230 O O . SER C 1 267 ? -43.017 -25.617 -34.471 1.00 39.67 267 SER C O 1
ATOM 8233 N N . VAL C 1 268 ? -41.548 -26.642 -33.047 1.00 40.77 268 VAL C N 1
ATOM 8234 C CA . VAL C 1 268 ? -41.864 -25.767 -31.887 1.00 44.28 268 VAL C CA 1
ATOM 8235 C C . VAL C 1 268 ? -41.514 -24.333 -32.275 1.00 40.89 268 VAL C C 1
ATOM 8236 O O . VAL C 1 268 ? -42.345 -23.438 -32.120 1.00 39.03 268 VAL C O 1
ATOM 8240 N N . PRO C 1 269 ? -40.321 -24.074 -32.860 1.00 44.49 269 PRO C N 1
ATOM 8241 C CA . PRO C 1 269 ? -39.972 -22.723 -33.308 1.00 45.93 269 PRO C CA 1
ATOM 8242 C C . PRO C 1 269 ? -41.051 -22.115 -34.221 1.00 49.01 269 PRO C C 1
ATOM 8243 O O . PRO C 1 269 ? -41.294 -20.933 -34.125 1.00 43.66 269 PRO C O 1
ATOM 8247 N N . ASN C 1 270 ? -41.672 -22.944 -35.075 1.00 51.40 270 ASN C N 1
ATOM 8248 C CA . ASN C 1 270 ? -42.727 -22.531 -36.039 1.00 52.32 270 ASN C CA 1
ATOM 8249 C C . ASN C 1 270 ? -43.973 -22.121 -35.253 1.00 47.52 270 ASN C C 1
ATOM 8250 O O . ASN C 1 270 ? -44.482 -21.004 -35.472 1.00 47.30 270 ASN C O 1
ATOM 8255 N N . HIS C 1 271 ? -44.445 -22.998 -34.370 1.00 49.91 271 HIS C N 1
ATOM 8256 C CA . HIS C 1 271 ? -45.616 -22.741 -33.487 1.00 45.86 271 HIS C CA 1
ATOM 8257 C C . HIS C 1 271 ? -45.374 -21.466 -32.667 1.00 40.94 271 HIS C C 1
ATOM 8258 O O . HIS C 1 271 ? -46.307 -20.674 -32.514 1.00 40.08 271 HIS C O 1
ATOM 8265 N N . ILE C 1 272 ? -44.143 -21.239 -32.216 1.00 39.95 272 ILE C N 1
ATOM 8266 C CA . ILE C 1 272 ? -43.816 -20.047 -31.384 1.00 43.01 272 ILE C CA 1
ATOM 8267 C C . ILE C 1 272 ? -43.841 -18.785 -32.253 1.00 40.32 272 ILE C C 1
ATOM 8268 O O . ILE C 1 272 ? -44.635 -17.881 -31.906 1.00 39.26 272 ILE C O 1
ATOM 8273 N N . THR C 1 273 ? -43.077 -18.718 -33.355 1.00 42.19 273 THR C N 1
ATOM 8274 C CA . THR C 1 273 ? -43.045 -17.514 -34.244 1.00 42.70 273 THR C CA 1
ATOM 8275 C C . THR C 1 273 ? -44.468 -17.120 -34.661 1.00 40.26 273 THR C C 1
ATOM 8276 O O . THR C 1 273 ? -44.743 -15.900 -34.774 1.00 36.15 273 THR C O 1
ATOM 8280 N N . ASN C 1 274 ? -45.338 -18.109 -34.880 1.00 41.30 274 ASN C N 1
ATOM 8281 C CA . ASN C 1 274 ? -46.715 -17.898 -35.402 1.00 41.73 274 ASN C CA 1
ATOM 8282 C C . ASN C 1 274 ? -47.606 -17.277 -34.330 1.00 41.90 274 ASN C C 1
ATOM 8283 O O . ASN C 1 274 ? -48.638 -16.705 -34.719 1.00 37.86 274 ASN C O 1
ATOM 8288 N N . GLY C 1 275 ? -47.241 -17.419 -33.047 1.00 44.29 275 GLY C N 1
ATOM 8289 C CA . GLY C 1 275 ? -47.772 -16.588 -31.946 1.00 44.05 275 GLY C CA 1
ATOM 8290 C C . GLY C 1 275 ? -48.193 -17.368 -30.710 1.00 47.56 275 GLY C C 1
ATOM 8291 O O . GLY C 1 275 ? -48.871 -16.744 -29.851 1.00 45.71 275 GLY C O 1
ATOM 8292 N N . MET C 1 276 ? -47.799 -18.645 -30.586 1.00 47.28 276 MET C N 1
ATOM 8293 C CA . MET C 1 276 ? -48.283 -19.548 -29.506 1.00 48.69 276 MET C CA 1
ATOM 8294 C C . MET C 1 276 ? -47.343 -19.429 -28.293 1.00 49.33 276 MET C C 1
ATOM 8295 O O . MET C 1 276 ? -46.592 -20.383 -27.987 1.00 44.95 276 MET C O 1
ATOM 8300 N N . TYR C 1 277 ? -47.415 -18.278 -27.608 1.00 48.54 277 TYR C N 1
ATOM 8301 C CA . TYR C 1 277 ? -46.695 -18.017 -26.338 1.00 45.88 277 TYR C CA 1
ATOM 8302 C C . TYR C 1 277 ? -47.515 -17.087 -25.441 1.00 43.81 277 TYR C C 1
ATOM 8303 O O . TYR C 1 277 ? -48.305 -16.281 -25.953 1.00 43.37 277 TYR C O 1
ATOM 8312 N N . GLY C 1 278 ? -47.304 -17.201 -24.125 1.00 45.41 278 GLY C N 1
ATOM 8313 C CA . GLY C 1 278 ? -47.959 -16.398 -23.071 1.00 41.56 278 GLY C CA 1
ATOM 8314 C C . GLY C 1 278 ? -47.231 -16.502 -21.746 1.00 42.22 278 GLY C C 1
ATOM 8315 O O . GLY C 1 278 ? -46.180 -17.193 -21.674 1.00 42.27 278 GLY C O 1
ATOM 8316 N N . LEU C 1 279 ? -47.764 -15.844 -20.718 1.00 45.50 279 LEU C N 1
ATOM 8317 C CA . LEU C 1 279 ? -47.160 -15.819 -19.354 1.00 44.58 279 LEU C CA 1
ATOM 8318 C C . LEU C 1 279 ? -48.110 -16.481 -18.349 1.00 45.53 279 LEU C C 1
ATOM 8319 O O . LEU C 1 279 ? -49.332 -16.255 -18.439 1.00 46.22 279 LEU C O 1
ATOM 8324 N N . LEU C 1 280 ? -47.544 -17.317 -17.476 1.00 48.23 280 LEU C N 1
ATOM 8325 C CA . LEU C 1 280 ? -48.144 -17.891 -16.238 1.00 50.03 280 LEU C CA 1
ATOM 8326 C C . LEU C 1 280 ? -47.423 -17.272 -15.036 1.00 47.25 280 LEU C C 1
ATOM 8327 O O . LEU C 1 280 ? -46.206 -17.553 -14.885 1.00 44.02 280 LEU C O 1
ATOM 8332 N N . LEU C 1 281 ? -48.127 -16.448 -14.255 1.00 46.81 281 LEU C N 1
ATOM 8333 C CA . LEU C 1 281 ? -47.676 -15.973 -12.910 1.00 50.70 281 LEU C CA 1
ATOM 8334 C C . LEU C 1 281 ? -48.154 -16.974 -11.863 1.00 48.48 281 LEU C C 1
ATOM 8335 O O . LEU C 1 281 ? -49.396 -17.139 -11.722 1.00 41.42 281 LEU C O 1
ATOM 8340 N N . VAL C 1 282 ? -47.211 -17.654 -11.211 1.00 47.15 282 VAL C N 1
ATOM 8341 C CA . VAL C 1 282 ? -47.465 -18.420 -9.958 1.00 49.11 282 VAL C CA 1
ATOM 8342 C C . VAL C 1 282 ? -47.089 -17.490 -8.798 1.00 48.04 282 VAL C C 1
ATOM 8343 O O . VAL C 1 282 ? -45.893 -17.317 -8.535 1.00 44.53 282 VAL C O 1
ATOM 8347 N N . GLU C 1 283 ? -48.083 -16.833 -8.195 1.00 48.72 283 GLU C N 1
ATOM 8348 C CA . GLU C 1 283 ? -47.868 -15.860 -7.092 1.00 50.55 283 GLU C CA 1
ATOM 8349 C C . GLU C 1 283 ? -47.260 -16.569 -5.883 1.00 50.55 283 GLU C C 1
ATOM 8350 O O . GLU C 1 283 ? -47.659 -17.673 -5.519 1.00 52.52 283 GLU C O 1
ATOM 8356 N N . PRO C 1 284 ? -46.279 -15.956 -5.194 1.00 55.37 284 PRO C N 1
ATOM 8357 C CA . PRO C 1 284 ? -45.799 -16.498 -3.921 1.00 60.49 284 PRO C CA 1
ATOM 8358 C C . PRO C 1 284 ? -46.912 -16.319 -2.872 1.00 62.80 284 PRO C C 1
ATOM 8359 O O . PRO C 1 284 ? -47.840 -15.573 -3.147 1.00 61.42 284 PRO C O 1
ATOM 8363 N N . GLU C 1 285 ? -46.818 -16.976 -1.712 1.00 69.52 285 GLU C N 1
ATOM 8364 C CA . GLU C 1 285 ? -47.890 -16.975 -0.672 1.00 64.01 285 GLU C CA 1
ATOM 8365 C C . GLU C 1 285 ? -48.339 -15.542 -0.360 1.00 60.99 285 GLU C C 1
ATOM 8366 O O . GLU C 1 285 ? -49.574 -15.295 -0.356 1.00 56.69 285 GLU C O 1
ATOM 8372 N N . GLY C 1 286 ? -47.396 -14.611 -0.183 1.00 52.74 286 GLY C N 1
ATOM 8373 C CA . GLY C 1 286 ? -47.713 -13.196 0.116 1.00 56.59 286 GLY C CA 1
ATOM 8374 C C . GLY C 1 286 ? -48.501 -12.472 -0.970 1.00 59.27 286 GLY C C 1
ATOM 8375 O O . GLY C 1 286 ? -49.101 -11.441 -0.666 1.00 64.02 286 GLY C O 1
ATOM 8376 N N . GLY C 1 287 ? -48.503 -12.962 -2.211 1.00 62.44 287 GLY C N 1
ATOM 8377 C CA . GLY C 1 287 ? -48.784 -12.144 -3.407 1.00 57.83 287 GLY C CA 1
ATOM 8378 C C . GLY C 1 287 ? -47.526 -11.394 -3.810 1.00 61.92 287 GLY C C 1
ATOM 8379 O O . GLY C 1 287 ? -46.517 -11.539 -3.116 1.00 67.05 287 GLY C O 1
ATOM 8380 N N . LEU C 1 288 ? -47.562 -10.629 -4.892 1.00 62.62 288 LEU C N 1
ATOM 8381 C CA . LEU C 1 288 ? -46.438 -9.746 -5.282 1.00 60.62 288 LEU C CA 1
ATOM 8382 C C . LEU C 1 288 ? -46.630 -8.424 -4.559 1.00 53.88 288 LEU C C 1
ATOM 8383 O O . LEU C 1 288 ? -47.753 -8.083 -4.220 1.00 47.33 288 LEU C O 1
ATOM 8388 N N . PRO C 1 289 ? -45.556 -7.636 -4.333 1.00 50.45 289 PRO C N 1
ATOM 8389 C CA . PRO C 1 289 ? -45.702 -6.300 -3.766 1.00 48.49 289 PRO C CA 1
ATOM 8390 C C . PRO C 1 289 ? -46.861 -5.542 -4.417 1.00 53.16 289 PRO C C 1
ATOM 8391 O O . PRO C 1 289 ? -47.036 -5.632 -5.612 1.00 52.33 289 PRO C O 1
ATOM 8395 N N . GLN C 1 290 ? -47.654 -4.844 -3.606 1.00 63.06 290 GLN C N 1
ATOM 8396 C CA . GLN C 1 290 ? -48.818 -4.082 -4.120 1.00 61.28 290 GLN C CA 1
ATOM 8397 C C . GLN C 1 290 ? -48.253 -2.992 -5.021 1.00 54.83 290 GLN C C 1
ATOM 8398 O O . GLN C 1 290 ? -47.268 -2.383 -4.674 1.00 51.52 290 GLN C O 1
ATOM 8404 N N . VAL C 1 291 ? -48.907 -2.755 -6.141 1.00 50.96 291 VAL C N 1
ATOM 8405 C CA . VAL C 1 291 ? -48.520 -1.718 -7.126 1.00 50.90 291 VAL C CA 1
ATOM 8406 C C . VAL C 1 291 ? -49.819 -1.145 -7.709 1.00 49.67 291 VAL C C 1
ATOM 8407 O O . VAL C 1 291 ? -50.853 -1.826 -7.635 1.00 46.40 291 VAL C O 1
ATOM 8411 N N . ASP C 1 292 ? -49.794 0.073 -8.238 1.00 52.70 292 ASP C N 1
ATOM 8412 C CA . ASP C 1 292 ? -51.027 0.749 -8.724 1.00 55.14 292 ASP C CA 1
ATOM 8413 C C . ASP C 1 292 ? -51.521 0.084 -10.015 1.00 62.78 292 ASP C C 1
ATOM 8414 O O . ASP C 1 292 ? -52.731 -0.203 -10.091 1.00 57.14 292 ASP C O 1
ATOM 8419 N N . ARG C 1 293 ? -50.637 -0.179 -10.985 1.00 66.83 293 ARG C N 1
ATOM 8420 C CA . ARG C 1 293 ? -51.081 -0.662 -12.319 1.00 58.41 293 ARG C CA 1
ATOM 8421 C C . ARG C 1 293 ? -50.125 -1.717 -12.878 1.00 55.64 293 ARG C C 1
ATOM 8422 O O . ARG C 1 293 ? -48.876 -1.541 -12.791 1.00 48.66 293 ARG C O 1
ATOM 8430 N N . GLU C 1 294 ? -50.724 -2.759 -13.463 1.00 50.27 294 GLU C N 1
ATOM 8431 C CA . GLU C 1 294 ? -50.019 -3.908 -14.074 1.00 50.46 294 GLU C CA 1
ATOM 8432 C C . GLU C 1 294 ? -50.235 -3.966 -15.593 1.00 50.52 294 GLU C C 1
ATOM 8433 O O . GLU C 1 294 ? -51.342 -3.601 -16.076 1.00 52.97 294 GLU C O 1
ATOM 8439 N N . PHE C 1 295 ? -49.226 -4.465 -16.309 1.00 49.65 295 PHE C N 1
ATOM 8440 C CA . PHE C 1 295 ? -49.225 -4.599 -17.788 1.00 48.19 295 PHE C CA 1
ATOM 8441 C C . PHE C 1 295 ? -48.596 -5.934 -18.200 1.00 50.01 295 PHE C C 1
ATOM 8442 O O . PHE C 1 295 ? -47.658 -6.424 -17.522 1.00 41.28 295 PHE C O 1
ATOM 8450 N N . TYR C 1 296 ? -49.100 -6.458 -19.322 1.00 49.27 296 TYR C N 1
ATOM 8451 C CA . TYR C 1 296 ? -48.724 -7.736 -19.977 1.00 47.64 296 TYR C CA 1
ATOM 8452 C C . TYR C 1 296 ? -48.095 -7.434 -21.345 1.00 46.97 296 TYR C C 1
ATOM 8453 O O . TYR C 1 296 ? -48.805 -6.953 -22.245 1.00 47.20 296 TYR C O 1
ATOM 8462 N N . VAL C 1 297 ? -46.788 -7.654 -21.480 1.00 44.27 297 VAL C N 1
ATOM 8463 C CA . VAL C 1 297 ? -46.034 -7.423 -22.743 1.00 42.60 297 VAL C CA 1
ATOM 8464 C C . VAL C 1 297 ? -45.149 -8.644 -23.044 1.00 46.22 297 VAL C C 1
ATOM 8465 O O . VAL C 1 297 ? -44.422 -9.108 -22.142 1.00 41.94 297 VAL C O 1
ATOM 8469 N N . MET C 1 298 ? -45.210 -9.139 -24.287 1.00 45.00 298 MET C N 1
ATOM 8470 C CA . MET C 1 298 ? -44.339 -10.231 -24.774 1.00 41.82 298 MET C CA 1
ATOM 8471 C C . MET C 1 298 ? -43.755 -9.860 -26.143 1.00 45.11 298 MET C C 1
ATOM 8472 O O . MET C 1 298 ? -44.471 -9.260 -26.972 1.00 41.39 298 MET C O 1
ATOM 8477 N N . GLN C 1 299 ? -42.468 -10.170 -26.342 1.00 43.33 299 GLN C N 1
ATOM 8478 C CA . GLN C 1 299 ? -41.714 -9.866 -27.583 1.00 42.02 299 GLN C CA 1
ATOM 8479 C C . GLN C 1 299 ? -41.546 -11.168 -28.354 1.00 40.42 299 GLN C C 1
ATOM 8480 O O . GLN C 1 299 ? -41.231 -12.205 -27.744 1.00 42.25 299 GLN C O 1
ATOM 8486 N N . GLY C 1 300 ? -41.716 -11.095 -29.667 1.00 43.83 300 GLY C N 1
ATOM 8487 C CA . GLY C 1 300 ? -41.405 -12.228 -30.551 1.00 44.58 300 GLY C CA 1
ATOM 8488 C C . GLY C 1 300 ? -41.024 -11.761 -31.932 1.00 42.82 300 GLY C C 1
ATOM 8489 O O . GLY C 1 300 ? -41.096 -10.534 -32.207 1.00 34.49 300 GLY C O 1
ATOM 8490 N N . GLU C 1 301 ? -40.635 -12.723 -32.761 1.00 44.50 301 GLU C N 1
ATOM 8491 C CA . GLU C 1 301 ? -40.159 -12.486 -34.143 1.00 45.67 301 GLU C CA 1
ATOM 8492 C C . GLU C 1 301 ? -41.078 -13.221 -35.133 1.00 44.66 301 GLU C C 1
ATOM 8493 O O . GLU C 1 301 ? -41.627 -14.285 -34.803 1.00 44.79 301 GLU C O 1
ATOM 8499 N N . ILE C 1 302 ? -41.220 -12.665 -36.330 1.00 42.71 302 ILE C N 1
ATOM 8500 C CA . ILE C 1 302 ? -41.910 -13.313 -37.474 1.00 46.62 302 ILE C CA 1
ATOM 8501 C C . ILE C 1 302 ? -40.937 -13.294 -38.664 1.00 43.36 302 ILE C C 1
ATOM 8502 O O . ILE C 1 302 ? -40.246 -12.273 -38.878 1.00 38.74 302 ILE C O 1
ATOM 8507 N N . TYR C 1 303 ? -40.864 -14.426 -39.358 1.00 44.38 303 TYR C N 1
ATOM 8508 C CA . TYR C 1 303 ? -39.878 -14.746 -40.421 1.00 47.20 303 TYR C CA 1
ATOM 8509 C C . TYR C 1 303 ? -40.635 -14.849 -41.750 1.00 45.39 303 TYR C C 1
ATOM 8510 O O . TYR C 1 303 ? -41.170 -15.918 -42.076 1.00 49.28 303 TYR C O 1
ATOM 8519 N N . THR C 1 304 ? -40.719 -13.746 -42.487 1.00 42.89 304 THR C N 1
ATOM 8520 C CA . THR C 1 304 ? -41.504 -13.660 -43.740 1.00 40.49 304 THR C CA 1
ATOM 8521 C C . THR C 1 304 ? -40.586 -13.747 -44.956 1.00 40.50 304 THR C C 1
ATOM 8522 O O . THR C 1 304 ? -39.431 -13.255 -44.879 1.00 41.04 304 THR C O 1
ATOM 8526 N N . VAL C 1 305 ? -41.123 -14.324 -46.038 1.00 40.99 305 VAL C N 1
ATOM 8527 C CA . VAL C 1 305 ? -40.498 -14.393 -47.389 1.00 41.70 305 VAL C CA 1
ATOM 8528 C C . VAL C 1 305 ? -40.095 -12.973 -47.801 1.00 43.07 305 VAL C C 1
ATOM 8529 O O . VAL C 1 305 ? -38.926 -12.792 -48.163 1.00 42.09 305 VAL C O 1
ATOM 8533 N N . LYS C 1 306 ? -41.022 -12.014 -47.718 1.00 47.12 306 LYS C N 1
ATOM 8534 C CA . LYS C 1 306 ? -40.824 -10.612 -48.180 1.00 48.38 306 LYS C CA 1
ATOM 8535 C C . LYS C 1 306 ? -40.356 -9.740 -47.023 1.00 48.96 306 LYS C C 1
ATOM 8536 O O . LYS C 1 306 ? -40.727 -9.963 -45.871 1.00 45.43 306 LYS C O 1
ATOM 8542 N N . PRO C 1 307 ? -39.569 -8.679 -47.317 1.00 49.75 307 PRO C N 1
ATOM 8543 C CA . PRO C 1 307 ? -39.033 -7.806 -46.277 1.00 48.29 307 PRO C CA 1
ATOM 8544 C C . PRO C 1 307 ? -40.129 -7.123 -45.455 1.00 48.03 307 PRO C C 1
ATOM 8545 O O . PRO C 1 307 ? -41.262 -7.007 -45.930 1.00 52.85 307 PRO C O 1
ATOM 8549 N N . PHE C 1 308 ? -39.761 -6.685 -44.251 1.00 45.58 308 PHE C N 1
ATOM 8550 C CA . PHE C 1 308 ? -40.577 -5.762 -43.429 1.00 45.42 308 PHE C CA 1
ATOM 8551 C C . PHE C 1 308 ? -41.067 -4.605 -44.311 1.00 45.33 308 PHE C C 1
ATOM 8552 O O . PHE C 1 308 ? -40.243 -4.056 -45.054 1.00 45.00 308 PHE C O 1
ATOM 8560 N N . GLY C 1 309 ? -42.352 -4.248 -44.217 1.00 42.55 309 GLY C N 1
ATOM 8561 C CA . GLY C 1 309 ? -42.940 -3.087 -44.913 1.00 48.53 309 GLY C CA 1
ATOM 8562 C C . GLY C 1 309 ? -43.658 -3.480 -46.192 1.00 50.26 309 GLY C C 1
ATOM 8563 O O . GLY C 1 309 ? -44.320 -2.637 -46.765 1.00 57.91 309 GLY C O 1
ATOM 8564 N N . THR C 1 310 ? -43.537 -4.736 -46.618 1.00 53.71 310 THR C N 1
ATOM 8565 C CA . THR C 1 310 ? -44.240 -5.292 -47.799 1.00 50.88 310 THR C CA 1
ATOM 8566 C C . THR C 1 310 ? -45.727 -5.444 -47.464 1.00 50.23 310 THR C C 1
ATOM 8567 O O . THR C 1 310 ? -46.02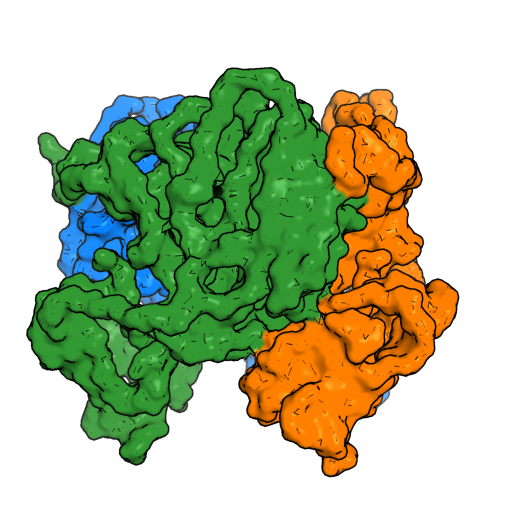4 -6.053 -46.435 1.00 51.46 310 THR C O 1
ATOM 8571 N N . SER C 1 311 ? -46.612 -4.908 -48.308 1.00 49.56 311 SER C N 1
ATOM 8572 C CA . SER C 1 311 ? -48.093 -5.051 -48.229 1.00 45.91 311 SER C CA 1
ATOM 8573 C C . SER C 1 311 ? -48.529 -6.451 -48.666 1.00 45.86 311 SER C C 1
ATOM 8574 O O . SER C 1 311 ? -47.735 -7.130 -49.325 1.00 43.34 311 SER C O 1
ATOM 8577 N N . GLY C 1 312 ? -49.764 -6.828 -48.324 1.00 46.38 312 GLY C N 1
ATOM 8578 C CA . GLY C 1 312 ? -50.406 -8.086 -48.749 1.00 46.58 312 GLY C CA 1
ATOM 8579 C C . GLY C 1 312 ? -50.221 -9.207 -47.739 1.00 49.02 312 GLY C C 1
ATOM 8580 O O . GLY C 1 312 ? -49.806 -8.927 -46.599 1.00 56.70 312 GLY C O 1
ATOM 8581 N N . GLU C 1 313 ? -50.548 -10.432 -48.136 1.00 46.46 313 GLU C N 1
ATOM 8582 C CA . GLU C 1 313 ? -50.440 -11.623 -47.272 1.00 52.53 313 GLU C CA 1
ATOM 8583 C C . GLU C 1 313 ? -48.964 -12.029 -47.212 1.00 51.69 313 GLU C C 1
ATOM 8584 O O . GLU C 1 313 ? -48.477 -12.592 -48.187 1.00 48.82 313 GLU C O 1
ATOM 8590 N N . GLN C 1 314 ? -48.282 -11.770 -46.094 1.00 47.82 314 GLN C N 1
ATOM 8591 C CA . GLN C 1 314 ? -46.922 -12.303 -45.847 1.00 46.02 314 GLN C CA 1
ATOM 8592 C C . GLN C 1 314 ? -47.014 -13.806 -45.525 1.00 43.93 314 GLN C C 1
ATOM 8593 O O . GLN C 1 314 ? -48.024 -14.253 -44.978 1.00 42.63 314 GLN C O 1
ATOM 8599 N N . GLU C 1 315 ? -45.985 -14.564 -45.891 1.00 44.20 315 GLU C N 1
ATOM 8600 C CA . GLU C 1 315 ? -45.893 -16.025 -45.668 1.00 46.30 315 GLU C CA 1
ATOM 8601 C C . GLU C 1 315 ? -44.576 -16.339 -44.967 1.00 45.60 315 GLU C C 1
ATOM 8602 O O . GLU C 1 315 ? -43.619 -15.559 -45.080 1.00 43.67 315 GLU C O 1
ATOM 8608 N N . MET C 1 316 ? -44.529 -17.490 -44.319 1.00 47.37 316 MET C N 1
ATOM 8609 C CA . MET C 1 316 ? -43.395 -17.894 -43.457 1.00 50.05 316 MET C CA 1
ATOM 8610 C C . MET C 1 316 ? -42.253 -18.389 -44.350 1.00 46.20 316 MET C C 1
ATOM 8611 O O . MET C 1 316 ? -42.526 -19.104 -45.339 1.00 42.69 316 MET C O 1
ATOM 8616 N N . ASP C 1 317 ? -41.025 -18.019 -44.006 1.00 41.29 317 ASP C N 1
ATOM 8617 C CA . ASP C 1 317 ? -39.809 -18.388 -44.763 1.00 41.22 317 ASP C CA 1
ATOM 8618 C C . ASP C 1 317 ? -38.989 -19.347 -43.903 1.00 42.15 317 ASP C C 1
ATOM 8619 O O . ASP C 1 317 ? -38.286 -18.870 -42.999 1.00 41.79 317 ASP C O 1
ATOM 8624 N N . TYR C 1 318 ? -39.062 -20.652 -44.173 1.00 41.57 318 TYR C N 1
ATOM 8625 C CA . TYR C 1 318 ? -38.414 -21.688 -43.325 1.00 43.85 318 TYR C CA 1
ATOM 8626 C C . TYR C 1 318 ? -36.917 -21.403 -43.224 1.00 45.40 318 TYR C C 1
ATOM 8627 O O . TYR C 1 318 ? -36.390 -21.506 -42.121 1.00 42.78 318 TYR C O 1
ATOM 8636 N N . GLU C 1 319 ? -36.242 -21.059 -44.317 1.00 47.87 319 GLU C N 1
ATOM 8637 C CA . GLU C 1 319 ? -34.764 -20.885 -44.275 1.00 50.12 319 GLU C CA 1
ATOM 8638 C C . GLU C 1 319 ? -34.423 -19.709 -43.358 1.00 44.10 319 GLU C C 1
ATOM 8639 O O . GLU C 1 319 ? -33.401 -19.794 -42.693 1.00 46.42 319 GLU C O 1
ATOM 8645 N N . LYS C 1 320 ? -35.266 -18.678 -43.291 1.00 40.98 320 LYS C N 1
ATOM 8646 C CA . LYS C 1 320 ? -35.047 -17.508 -42.404 1.00 42.42 320 LYS C CA 1
ATOM 8647 C C . LYS C 1 320 ? -35.261 -17.924 -40.935 1.00 42.95 320 LYS C C 1
ATOM 8648 O O . LYS C 1 320 ? -34.444 -17.536 -40.081 1.00 42.39 320 LYS C O 1
ATOM 8654 N N . LEU C 1 321 ? -36.302 -18.707 -40.663 1.00 42.93 321 LEU C N 1
ATOM 8655 C CA . LEU C 1 321 ? -36.629 -19.205 -39.304 1.00 44.02 321 LEU C CA 1
ATOM 8656 C C . LEU C 1 321 ? -35.444 -20.012 -38.754 1.00 42.14 321 LEU C C 1
ATOM 8657 O O . LEU C 1 321 ? -34.949 -19.639 -37.686 1.00 45.85 321 LEU C O 1
ATOM 8662 N N . ILE C 1 322 ? -34.977 -21.049 -39.446 1.00 39.17 322 ILE C N 1
ATOM 8663 C CA . ILE C 1 322 ? -33.897 -21.941 -38.916 1.00 45.97 322 ILE C CA 1
ATOM 8664 C C . ILE C 1 322 ? -32.543 -21.217 -38.903 1.00 46.31 322 ILE C C 1
ATOM 8665 O O . ILE C 1 322 ? -31.630 -21.698 -38.207 1.00 49.50 322 ILE C O 1
ATOM 8670 N N . SER C 1 323 ? -32.395 -20.115 -39.636 1.00 50.72 323 SER C N 1
ATOM 8671 C CA . SER C 1 323 ? -31.144 -19.305 -39.702 1.00 52.55 323 SER C CA 1
ATOM 8672 C C . SER C 1 323 ? -31.248 -18.079 -38.794 1.00 46.22 323 SER C C 1
ATOM 8673 O O . SER C 1 323 ? -30.257 -17.335 -38.727 1.00 49.17 323 SER C O 1
ATOM 8676 N N . GLU C 1 324 ? -32.406 -17.844 -38.175 1.00 43.60 324 GLU C N 1
ATOM 8677 C CA . GLU C 1 324 ? -32.600 -16.738 -37.198 1.00 50.56 324 GLU C CA 1
ATOM 8678 C C . GLU C 1 324 ? -32.404 -15.397 -37.916 1.00 51.82 324 GLU C C 1
ATOM 8679 O O . GLU C 1 324 ? -31.597 -14.572 -37.438 1.00 46.49 324 GLU C O 1
ATOM 8685 N N . LYS C 1 325 ? -33.110 -15.199 -39.030 1.00 51.23 325 LYS C N 1
ATOM 8686 C CA . LYS C 1 325 ? -33.073 -13.940 -39.820 1.00 52.41 325 LYS C CA 1
ATOM 8687 C C . LYS C 1 325 ? -34.501 -13.439 -39.974 1.00 45.96 325 LYS C C 1
ATOM 8688 O O . LYS C 1 325 ? -35.075 -13.509 -41.048 1.00 46.03 325 LYS C O 1
ATOM 8694 N N . PRO C 1 326 ? -35.136 -12.936 -38.903 1.00 44.80 326 PRO C N 1
ATOM 8695 C CA . PRO C 1 326 ? -36.525 -12.515 -38.983 1.00 45.10 326 PRO C CA 1
ATOM 8696 C C . PRO C 1 326 ? -36.671 -11.158 -39.679 1.00 44.30 326 PRO C C 1
ATOM 8697 O O . PRO C 1 326 ? -35.689 -10.443 -39.839 1.00 44.46 326 PRO C O 1
ATOM 8701 N N . GLU C 1 327 ? -37.900 -10.840 -40.070 1.00 43.56 327 GLU C N 1
ATOM 8702 C CA . GLU C 1 327 ? -38.247 -9.561 -40.736 1.00 43.81 327 GLU C CA 1
ATOM 8703 C C . GLU C 1 327 ? -39.003 -8.682 -39.751 1.00 41.16 327 GLU C C 1
ATOM 8704 O O . GLU C 1 327 ? -38.853 -7.463 -39.828 1.00 39.40 327 GLU C O 1
ATOM 8710 N N . TYR C 1 328 ? -39.799 -9.302 -38.879 1.00 42.29 328 TYR C N 1
ATOM 8711 C CA . TYR C 1 328 ? -40.643 -8.596 -37.883 1.00 47.77 328 TYR C CA 1
ATOM 8712 C C . TYR C 1 328 ? -40.175 -8.941 -36.463 1.00 46.25 328 TYR C C 1
ATOM 8713 O O . TYR C 1 328 ? -40.002 -10.134 -36.142 1.00 42.97 328 TYR C O 1
ATOM 8722 N N . PHE C 1 329 ? -39.928 -7.893 -35.667 1.00 43.79 329 PHE C N 1
ATOM 8723 C CA . PHE C 1 329 ? -39.746 -7.929 -34.194 1.00 42.67 329 PHE C CA 1
ATOM 8724 C C . PHE C 1 329 ? -40.957 -7.224 -33.577 1.00 39.39 329 PHE C C 1
ATOM 8725 O O . PHE C 1 329 ? -41.111 -6.001 -33.848 1.00 38.65 329 PHE C O 1
ATOM 8733 N N . LEU C 1 330 ? -41.779 -7.940 -32.808 1.00 34.89 330 LEU C N 1
ATOM 8734 C CA . LEU C 1 330 ? -43.111 -7.431 -32.380 1.00 40.39 330 LEU C CA 1
ATOM 8735 C C . LEU C 1 330 ? -43.335 -7.524 -30.862 1.00 42.79 330 LEU C C 1
ATOM 8736 O O . LEU C 1 330 ? -42.970 -8.560 -30.236 1.00 44.15 330 LEU C O 1
ATOM 8741 N N . PHE C 1 331 ? -43.977 -6.486 -30.312 1.00 45.04 331 PHE C N 1
ATOM 8742 C CA . PHE C 1 331 ? -44.676 -6.528 -28.999 1.00 44.78 331 PHE C CA 1
ATOM 8743 C C . PHE C 1 331 ? -46.137 -6.895 -29.250 1.00 45.72 331 PHE C C 1
ATOM 8744 O O . PHE C 1 331 ? -46.781 -6.202 -30.030 1.00 45.06 331 PHE C O 1
ATOM 8752 N N . ASN C 1 332 ? -46.612 -7.974 -28.623 1.00 51.95 332 ASN C N 1
ATOM 8753 C CA . ASN C 1 332 ? -48.040 -8.381 -28.589 1.00 49.54 332 ASN C CA 1
ATOM 8754 C C . ASN C 1 332 ? -48.548 -8.457 -30.032 1.00 49.97 332 ASN C C 1
ATOM 8755 O O . ASN C 1 332 ? -49.636 -7.912 -30.322 1.00 50.65 332 ASN C O 1
ATOM 8760 N N . GLY C 1 333 ? -47.761 -9.070 -30.913 1.00 46.94 333 GLY C N 1
ATOM 8761 C CA . GLY C 1 333 ? -48.289 -9.742 -32.117 1.00 52.03 333 GLY C CA 1
ATOM 8762 C C . GLY C 1 333 ? -48.286 -8.931 -33.403 1.00 46.80 333 GLY C C 1
ATOM 8763 O O . GLY C 1 333 ? -48.406 -9.560 -34.456 1.00 48.50 333 GLY C O 1
ATOM 8764 N N . SER C 1 334 ? -48.187 -7.605 -33.364 1.00 43.96 334 SER C N 1
ATOM 8765 C CA . SER C 1 334 ? -48.423 -6.773 -34.568 1.00 47.19 334 SER C CA 1
ATOM 8766 C C . SER C 1 334 ? -47.568 -5.505 -34.539 1.00 48.66 334 SER C C 1
ATOM 8767 O O . SER C 1 334 ? -47.162 -5.064 -33.455 1.00 40.09 334 SER C O 1
ATOM 8770 N N . VAL C 1 335 ? -47.296 -4.958 -35.723 1.00 48.57 335 VAL C N 1
ATOM 8771 C CA . VAL C 1 335 ? -46.721 -3.596 -35.870 1.00 51.57 335 VAL C CA 1
ATOM 8772 C C . VAL C 1 335 ? -47.822 -2.631 -35.433 1.00 51.99 335 VAL C C 1
ATOM 8773 O O . VAL C 1 335 ? -48.975 -2.825 -35.862 1.00 56.36 335 VAL C O 1
ATOM 8777 N N . GLY C 1 336 ? -47.477 -1.700 -34.546 1.00 48.21 336 GLY C N 1
ATOM 8778 C CA . GLY C 1 336 ? -48.401 -0.725 -33.951 1.00 46.66 336 GLY C CA 1
ATOM 8779 C C . GLY C 1 336 ? -49.201 -1.283 -32.777 1.00 47.71 336 GLY C C 1
ATOM 8780 O O . GLY C 1 336 ? -50.024 -0.520 -32.219 1.00 49.19 336 GLY C O 1
ATOM 8781 N N . ALA C 1 337 ? -49.001 -2.548 -32.402 1.00 44.35 337 ALA C N 1
ATOM 8782 C CA . ALA C 1 337 ? -49.686 -3.208 -31.266 1.00 45.22 337 ALA C CA 1
ATOM 8783 C C . ALA C 1 337 ? -49.758 -2.259 -30.062 1.00 45.71 337 ALA C C 1
ATOM 8784 O O . ALA C 1 337 ? -50.864 -2.013 -29.588 1.00 46.96 337 ALA C O 1
ATOM 8786 N N . LEU C 1 338 ? -48.618 -1.729 -29.611 1.00 46.99 338 LEU C N 1
ATOM 8787 C CA . LEU C 1 338 ? -48.498 -0.959 -28.347 1.00 46.94 338 LEU C CA 1
ATOM 8788 C C . LEU C 1 338 ? -48.262 0.526 -28.641 1.00 47.58 338 LEU C C 1
ATOM 8789 O O . LEU C 1 338 ? -47.894 1.243 -27.692 1.00 47.84 338 LEU C O 1
ATOM 8794 N N . THR C 1 339 ? -48.465 0.961 -29.892 1.00 49.51 339 THR C N 1
ATOM 8795 C CA . THR C 1 339 ? -48.415 2.397 -30.280 1.00 51.64 339 THR C CA 1
ATOM 8796 C C . THR C 1 339 ? -49.788 2.866 -30.787 1.00 51.73 339 THR C C 1
ATOM 8797 O O . THR C 1 339 ? -50.265 3.869 -30.282 1.00 47.76 339 THR C O 1
ATOM 8801 N N . ARG C 1 340 ? -50.386 2.180 -31.760 1.00 57.52 340 ARG C N 1
ATOM 8802 C CA . ARG C 1 340 ? -51.637 2.617 -32.430 1.00 57.91 340 ARG C CA 1
ATOM 8803 C C . ARG C 1 340 ? -52.832 1.852 -31.847 1.00 57.46 340 ARG C C 1
ATOM 8804 O O . ARG C 1 340 ? -53.765 2.508 -31.373 1.00 60.86 340 ARG C O 1
ATOM 8812 N N . THR C 1 341 ? -52.830 0.521 -31.879 1.00 54.87 341 THR C N 1
ATOM 8813 C CA . THR C 1 341 ? -54.057 -0.278 -31.622 1.00 55.63 341 THR C CA 1
ATOM 8814 C C . THR C 1 341 ? -54.305 -0.447 -30.115 1.00 57.52 341 THR C C 1
ATOM 8815 O O . THR C 1 341 ? -55.473 -0.337 -29.722 1.00 61.89 341 THR C O 1
ATOM 8819 N N . HIS C 1 342 ? -53.287 -0.724 -29.296 1.00 53.43 342 HIS C N 1
ATOM 8820 C CA . HIS C 1 342 ? -53.465 -1.020 -27.848 1.00 51.23 342 HIS C CA 1
ATOM 8821 C C . HIS C 1 342 ? -52.297 -0.472 -27.034 1.00 50.54 342 HIS C C 1
ATOM 8822 O O . HIS C 1 342 ? -51.552 -1.236 -26.418 1.00 50.49 342 HIS C O 1
ATOM 8829 N N . PRO C 1 343 ? -52.079 0.857 -26.980 1.00 46.25 343 PRO C N 1
ATOM 8830 C CA . PRO C 1 343 ? -50.986 1.404 -26.178 1.00 50.85 343 PRO C CA 1
ATOM 8831 C C . PRO C 1 343 ? -51.273 1.260 -24.674 1.00 52.84 343 PRO C C 1
ATOM 8832 O O . PRO C 1 343 ? -52.403 0.905 -24.312 1.00 55.27 343 PRO C O 1
ATOM 8836 N N . LEU C 1 344 ? -50.239 1.498 -23.857 1.00 49.17 344 LEU C N 1
ATOM 8837 C CA . LEU C 1 344 ? -50.293 1.505 -22.373 1.00 46.16 344 LEU C CA 1
ATOM 8838 C C . LEU C 1 344 ? -50.678 2.923 -21.926 1.00 52.39 344 LEU C C 1
ATOM 8839 O O . LEU C 1 344 ? -50.122 3.909 -22.488 1.00 49.87 344 LEU C O 1
ATOM 8844 N N . TYR C 1 345 ? -51.598 3.010 -20.953 1.00 56.87 345 TYR C N 1
ATOM 8845 C CA . TYR C 1 345 ? -52.069 4.262 -20.305 1.00 54.90 345 TYR C CA 1
ATOM 8846 C C . TYR C 1 345 ? -51.856 4.160 -18.793 1.00 54.02 345 TYR C C 1
ATOM 8847 O O . TYR C 1 345 ? -52.143 3.111 -18.191 1.00 47.16 345 TYR C O 1
ATOM 8856 N N . ALA C 1 346 ? -51.342 5.229 -18.191 1.00 57.72 346 ALA C N 1
ATOM 8857 C CA . ALA C 1 346 ? -51.106 5.319 -16.733 1.00 58.05 346 ALA C CA 1
ATOM 8858 C C . ALA C 1 346 ? -51.138 6.790 -16.288 1.00 55.61 346 ALA C C 1
ATOM 8859 O O . ALA C 1 346 ? -51.157 7.675 -17.163 1.00 54.38 346 ALA C O 1
ATOM 8861 N N . ASN C 1 347 ? -51.134 7.019 -14.971 1.00 56.62 347 ASN C N 1
ATOM 8862 C CA . ASN C 1 347 ? -51.226 8.359 -14.341 1.00 57.55 347 ASN C CA 1
ATOM 8863 C C . ASN C 1 347 ? -49.961 8.659 -13.529 1.00 56.65 347 ASN C C 1
ATOM 8864 O O . ASN C 1 347 ? -49.415 7.723 -12.876 1.00 52.94 347 ASN C O 1
ATOM 8869 N N . VAL C 1 348 ? -49.521 9.923 -13.569 1.00 54.08 348 VAL C N 1
ATOM 8870 C CA . VAL C 1 348 ? -48.390 10.429 -12.737 1.00 55.21 348 VAL C CA 1
ATOM 8871 C C . VAL C 1 348 ? -48.628 9.989 -11.290 1.00 53.47 348 VAL C C 1
ATOM 8872 O O . VAL C 1 348 ? -49.787 10.014 -10.855 1.00 49.17 348 VAL C O 1
ATOM 8876 N N . GLY C 1 349 ? -47.575 9.574 -10.584 1.00 54.14 349 GLY C N 1
ATOM 8877 C CA . GLY C 1 349 ? -47.648 9.156 -9.174 1.00 54.89 349 GLY C CA 1
ATOM 8878 C C . GLY C 1 349 ? -47.836 7.656 -9.026 1.00 58.56 349 GLY C C 1
ATOM 8879 O O . GLY C 1 349 ? -47.538 7.138 -7.916 1.00 58.51 349 GLY C O 1
ATOM 8880 N N . GLU C 1 350 ? -48.304 6.964 -10.074 1.00 51.47 350 GLU C N 1
ATOM 8881 C CA . GLU C 1 350 ? -48.588 5.507 -9.972 1.00 47.45 350 GLU C CA 1
ATOM 8882 C C . GLU C 1 350 ? -47.278 4.722 -10.038 1.00 49.39 350 GLU C C 1
ATOM 8883 O O . GLU C 1 350 ? -46.383 5.102 -10.830 1.00 51.43 350 GLU C O 1
ATOM 8889 N N . THR C 1 351 ? -47.164 3.681 -9.217 1.00 48.78 351 THR C N 1
ATOM 8890 C CA . THR C 1 351 ? -46.185 2.588 -9.410 1.00 54.62 351 THR C CA 1
ATOM 8891 C C . THR C 1 351 ? -46.776 1.625 -10.442 1.00 55.95 351 THR C C 1
ATOM 8892 O O . THR C 1 351 ? -47.939 1.215 -10.275 1.00 56.36 351 THR C O 1
ATOM 8896 N N . VAL C 1 352 ? -45.997 1.317 -11.475 1.00 54.11 352 VAL C N 1
ATOM 8897 C CA . VAL C 1 352 ? -46.393 0.479 -12.634 1.00 50.50 352 VAL C CA 1
ATOM 8898 C C . VAL C 1 352 ? -45.551 -0.797 -12.592 1.00 47.81 352 VAL C C 1
ATOM 8899 O O . VAL C 1 352 ? -44.316 -0.691 -12.350 1.00 49.57 352 VAL C O 1
ATOM 8903 N N . ARG C 1 353 ? -46.190 -1.949 -12.777 1.00 46.45 353 ARG C N 1
ATOM 8904 C CA . ARG C 1 353 ? -45.476 -3.234 -12.980 1.00 50.61 353 ARG C CA 1
ATOM 8905 C C . ARG C 1 353 ? -45.723 -3.710 -14.419 1.00 50.69 353 ARG C C 1
ATOM 8906 O O . ARG C 1 353 ? -46.899 -3.789 -14.829 1.00 52.36 353 ARG C O 1
ATOM 8914 N N . ILE C 1 354 ? -44.655 -4.064 -15.137 1.00 45.59 354 ILE C N 1
ATOM 8915 C CA . ILE C 1 354 ? -44.736 -4.759 -16.457 1.00 44.24 354 ILE C CA 1
ATOM 8916 C C . ILE C 1 354 ? -44.260 -6.205 -16.276 1.00 44.98 354 ILE C C 1
ATOM 8917 O O . ILE C 1 354 ? -43.085 -6.406 -15.901 1.00 39.72 354 ILE C O 1
ATOM 8922 N N . PHE C 1 355 ? -45.162 -7.169 -16.487 1.00 44.56 355 PHE C N 1
ATOM 8923 C CA . PHE C 1 355 ? -44.814 -8.581 -16.769 1.00 47.21 355 PHE C CA 1
ATOM 8924 C C . PHE C 1 355 ? -44.354 -8.666 -18.229 1.00 52.93 355 PHE C C 1
ATOM 8925 O O . PHE C 1 355 ? -45.193 -8.506 -19.142 1.00 44.99 355 PHE C O 1
ATOM 8933 N N . PHE C 1 356 ? -43.052 -8.869 -18.434 1.00 53.52 356 PHE C N 1
ATOM 8934 C CA . PHE C 1 356 ? -42.394 -8.871 -19.765 1.00 51.36 356 PHE C CA 1
ATOM 8935 C C . PHE C 1 356 ? -41.757 -10.235 -20.010 1.00 50.40 356 PHE C C 1
ATOM 8936 O O . PHE C 1 356 ? -40.865 -10.630 -19.247 1.00 44.04 356 PHE C O 1
ATOM 8944 N N . GLY C 1 357 ? -42.187 -10.899 -21.081 1.00 49.14 357 GLY C N 1
ATOM 8945 C CA . GLY C 1 357 ? -41.627 -12.195 -21.495 1.00 53.09 357 GLY C CA 1
ATOM 8946 C C . GLY C 1 357 ? -41.270 -12.214 -22.966 1.00 46.15 357 GLY C C 1
ATOM 8947 O O . GLY C 1 357 ? -41.881 -11.474 -23.740 1.00 41.43 357 GLY C O 1
ATOM 8948 N N . VAL C 1 358 ? -40.315 -13.050 -23.335 1.00 45.38 358 VAL C N 1
ATOM 8949 C CA . VAL C 1 358 ? -39.898 -13.245 -24.747 1.00 43.94 358 VAL C CA 1
ATOM 8950 C C . VAL C 1 358 ? -40.348 -14.642 -25.166 1.00 41.88 358 VAL C C 1
ATOM 8951 O O . VAL C 1 358 ? -39.732 -15.633 -24.704 1.00 40.64 358 VAL C O 1
ATOM 8955 N N . GLY C 1 359 ? -41.404 -14.705 -25.979 1.00 44.37 359 GLY C N 1
ATOM 8956 C CA . GLY C 1 359 ? -41.796 -15.909 -26.736 1.00 44.49 359 GLY C CA 1
ATOM 8957 C C . GLY C 1 359 ? -40.677 -16.309 -27.676 1.00 41.88 359 GLY C C 1
ATOM 8958 O O . GLY C 1 359 ? -40.295 -17.511 -27.698 1.00 42.46 359 GLY C O 1
ATOM 8959 N N . GLY C 1 360 ? -40.120 -15.322 -28.375 1.00 37.90 360 GLY C N 1
ATOM 8960 C CA . GLY C 1 360 ? -38.984 -15.512 -29.303 1.00 40.60 360 GLY C CA 1
ATOM 8961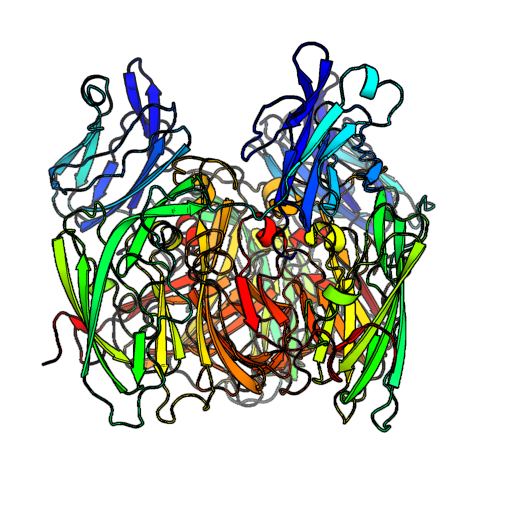 C C . GLY C 1 360 ? -39.468 -15.820 -30.715 1.00 39.85 360 GLY C C 1
ATOM 8962 O O . GLY C 1 360 ? -40.200 -15.014 -31.285 1.00 39.30 360 GLY C O 1
ATOM 8963 N N . PRO C 1 361 ? -39.114 -16.985 -31.313 1.00 40.37 361 PRO C N 1
ATOM 8964 C CA . PRO C 1 361 ? -38.405 -18.067 -30.627 1.00 39.25 361 PRO C CA 1
ATOM 8965 C C . PRO C 1 361 ? -36.890 -17.959 -30.399 1.00 40.49 361 PRO C C 1
ATOM 8966 O O . PRO C 1 361 ? -36.372 -18.849 -29.763 1.00 39.84 361 PRO C O 1
ATOM 8970 N N . ASN C 1 362 ? -36.207 -16.929 -30.910 1.00 41.08 362 ASN C N 1
ATOM 8971 C CA . ASN C 1 362 ? -34.728 -17.019 -31.047 1.00 39.44 362 ASN C CA 1
ATOM 8972 C C . ASN C 1 362 ? -33.965 -15.894 -30.343 1.00 38.68 362 ASN C C 1
ATOM 8973 O O . ASN C 1 362 ? -32.866 -16.216 -29.876 1.00 38.34 362 ASN C O 1
ATOM 8978 N N . PHE C 1 363 ? -34.495 -14.664 -30.269 1.00 37.44 363 PHE C N 1
ATOM 8979 C CA . PHE C 1 363 ? -33.724 -13.455 -29.892 1.00 38.86 363 PHE C CA 1
ATOM 8980 C C . PHE C 1 363 ? -33.965 -13.028 -28.426 1.00 42.19 363 PHE C C 1
ATOM 8981 O O . PHE C 1 363 ? -35.138 -12.952 -27.968 1.00 43.34 363 PHE C O 1
ATOM 8989 N N . THR C 1 364 ? -32.867 -12.680 -27.740 1.00 38.72 364 THR C N 1
ATOM 8990 C CA . THR C 1 364 ? -32.814 -12.092 -26.373 1.00 38.83 364 THR C CA 1
ATOM 8991 C C . THR C 1 364 ? -33.112 -10.592 -26.462 1.00 38.45 364 THR C C 1
ATOM 8992 O O . THR C 1 364 ? -32.448 -9.888 -27.236 1.00 35.11 364 THR C O 1
ATOM 8996 N N . SER C 1 365 ? -34.087 -10.113 -25.699 1.00 40.29 365 SER C N 1
ATOM 8997 C CA . SER C 1 365 ? -34.481 -8.683 -25.680 1.00 38.75 365 SER C CA 1
ATOM 8998 C C . SER C 1 365 ? -33.629 -7.926 -24.658 1.00 43.12 365 SER C C 1
ATOM 8999 O O . SER C 1 365 ? -33.408 -8.451 -23.560 1.00 46.35 365 SER C O 1
ATOM 9002 N N . SER C 1 366 ? -33.128 -6.757 -25.030 1.00 39.56 366 SER C N 1
ATOM 9003 C CA . SER C 1 366 ? -32.485 -5.797 -24.109 1.00 38.67 366 SER C CA 1
ATOM 9004 C C . SER C 1 366 ? -33.565 -4.798 -23.670 1.00 42.63 366 SER C C 1
ATOM 9005 O O . SER C 1 366 ? -33.568 -3.653 -24.170 1.00 37.83 366 SER C O 1
ATOM 9008 N N . PHE C 1 367 ? -34.485 -5.239 -22.797 1.00 44.70 367 PHE C N 1
ATOM 9009 C CA . PHE C 1 367 ? -35.757 -4.523 -22.516 1.00 41.51 367 PHE C CA 1
ATOM 9010 C C . PHE C 1 367 ? -35.443 -3.266 -21.722 1.00 43.32 367 PHE C C 1
ATOM 9011 O O . PHE C 1 367 ? -34.659 -3.335 -20.752 1.00 51.71 367 PHE C O 1
ATOM 9019 N N . HIS C 1 368 ? -36.033 -2.156 -22.144 1.00 40.03 368 HIS C N 1
ATOM 9020 C CA . HIS C 1 368 ? -35.723 -0.791 -21.658 1.00 39.83 368 HIS C CA 1
ATOM 9021 C C . HIS C 1 368 ? -36.927 0.101 -21.920 1.00 39.24 368 HIS C C 1
ATOM 9022 O O . HIS C 1 368 ? -37.626 -0.120 -22.916 1.00 41.77 368 HIS C O 1
ATOM 9029 N N . VAL C 1 369 ? -37.181 1.044 -21.031 1.00 40.03 369 VAL C N 1
ATOM 9030 C CA . VAL C 1 369 ? -38.274 2.036 -21.209 1.00 42.28 369 VAL C CA 1
ATOM 9031 C C . VAL C 1 369 ? -37.597 3.388 -21.272 1.00 42.81 369 VAL C C 1
ATOM 9032 O O . VAL C 1 369 ? -37.027 3.782 -20.250 1.00 45.33 369 VAL C O 1
ATOM 9036 N N . ILE C 1 370 ? -37.619 4.013 -22.443 1.00 43.96 370 ILE C N 1
ATOM 9037 C CA . ILE C 1 370 ? -36.938 5.314 -22.677 1.00 49.85 370 ILE C CA 1
ATOM 9038 C C . ILE C 1 370 ? -37.611 6.338 -21.760 1.00 47.40 370 ILE C C 1
ATOM 9039 O O . ILE C 1 370 ? -38.869 6.395 -21.776 1.00 46.38 370 ILE C O 1
ATOM 9044 N N . GLY C 1 371 ? -36.820 7.038 -20.936 1.00 51.94 371 GLY C N 1
ATOM 9045 C CA . GLY C 1 371 ? -37.307 8.103 -20.023 1.00 50.74 371 GLY C CA 1
ATOM 9046 C C . GLY C 1 371 ? -37.605 7.618 -18.611 1.00 49.32 371 GLY C C 1
ATOM 9047 O O . GLY C 1 371 ? -37.948 8.459 -17.759 1.00 48.34 371 GLY C O 1
ATOM 9048 N N . GLU C 1 372 ? -37.457 6.318 -18.353 1.00 50.37 372 GLU C N 1
ATOM 9049 C CA . GLU C 1 372 ? -37.648 5.707 -17.010 1.00 51.62 372 GLU C CA 1
ATOM 9050 C C . GLU C 1 372 ? -36.457 4.806 -16.660 1.00 52.21 372 GLU C C 1
ATOM 9051 O O . GLU C 1 372 ? -35.628 4.483 -17.555 1.00 51.80 372 GLU C O 1
ATOM 9057 N N . ILE C 1 373 ? -36.359 4.488 -15.363 1.00 51.94 373 ILE C N 1
ATOM 9058 C CA . ILE C 1 373 ? -35.371 3.562 -14.751 1.00 46.68 373 ILE C CA 1
ATOM 9059 C C . ILE C 1 373 ? -36.178 2.541 -13.970 1.00 47.60 373 ILE C C 1
ATOM 9060 O O . ILE C 1 373 ? -37.201 2.925 -13.392 1.00 47.69 373 ILE C O 1
ATOM 9065 N N . PHE C 1 374 ? -35.769 1.285 -14.015 1.00 41.42 374 PHE C N 1
ATOM 9066 C CA . PHE C 1 374 ? -36.490 0.210 -13.305 1.00 44.60 374 PHE C CA 1
ATOM 9067 C C . PHE C 1 374 ? -36.138 0.303 -11.818 1.00 44.12 374 PHE C C 1
ATOM 9068 O O . PHE C 1 374 ? -34.950 0.160 -11.490 1.00 47.49 374 PHE C O 1
ATOM 9076 N N . ASP C 1 375 ? -37.121 0.610 -10.962 1.00 45.56 375 ASP C N 1
ATOM 9077 C CA . ASP C 1 375 ? -36.911 0.638 -9.494 1.00 43.37 375 ASP C CA 1
ATOM 9078 C C . ASP C 1 375 ? -36.519 -0.779 -9.083 1.00 45.39 375 ASP C C 1
ATOM 9079 O O . ASP C 1 375 ? -35.492 -0.908 -8.433 1.00 44.66 375 ASP C O 1
ATOM 9084 N N . HIS C 1 376 ? -37.276 -1.784 -9.542 1.00 49.80 376 HIS C N 1
ATOM 9085 C CA . HIS C 1 376 ? -37.064 -3.231 -9.258 1.00 48.48 376 HIS C CA 1
ATOM 9086 C C . HIS C 1 376 ? -37.060 -4.026 -10.564 1.00 45.92 376 HIS C C 1
ATOM 9087 O O . HIS C 1 376 ? -37.896 -3.756 -11.424 1.00 42.83 376 HIS C O 1
ATOM 9094 N N . VAL C 1 377 ? -36.129 -4.974 -10.674 1.00 46.35 377 VAL C N 1
ATOM 9095 C CA . VAL C 1 377 ? -36.022 -5.963 -11.780 1.00 44.04 377 VAL C CA 1
ATOM 9096 C C . VAL C 1 377 ? -35.918 -7.344 -11.153 1.00 42.56 377 VAL C C 1
ATOM 9097 O O . VAL C 1 377 ? -34.942 -7.609 -10.439 1.00 44.42 377 VAL C O 1
ATOM 9101 N N . TYR C 1 378 ? -36.869 -8.220 -11.438 1.00 44.70 378 TYR C N 1
ATOM 9102 C CA . TYR C 1 378 ? -36.865 -9.605 -10.908 1.00 44.39 378 TYR C CA 1
ATOM 9103 C C . TYR C 1 378 ? -35.986 -10.421 -11.855 1.00 45.45 378 TYR C C 1
ATOM 9104 O O . TYR C 1 378 ? -36.474 -10.877 -12.892 1.00 54.36 378 TYR C O 1
ATOM 9113 N N . ALA C 1 379 ? -34.691 -10.510 -11.555 1.00 44.45 379 ALA C N 1
ATOM 9114 C CA . ALA C 1 379 ? -33.643 -11.099 -12.415 1.00 49.15 379 ALA C CA 1
ATOM 9115 C C . ALA C 1 379 ? -34.011 -12.556 -12.728 1.00 51.40 379 ALA C C 1
ATOM 9116 O O . ALA C 1 379 ? -34.323 -13.339 -11.765 1.00 46.56 379 ALA C O 1
ATOM 9118 N N . LEU C 1 380 ? -34.000 -12.879 -14.027 1.00 47.16 380 LEU C N 1
ATOM 9119 C CA . LEU C 1 380 ? -34.256 -14.229 -14.586 1.00 44.65 380 LEU C CA 1
ATOM 9120 C C . LEU C 1 380 ? -35.665 -14.672 -14.194 1.00 43.22 380 LEU C C 1
ATOM 9121 O O . LEU C 1 380 ? -35.941 -15.877 -14.247 1.00 41.19 380 LEU C O 1
ATOM 9126 N N . GLY C 1 381 ? -36.531 -13.705 -13.878 1.00 45.84 381 GLY C N 1
ATOM 9127 C CA . GLY C 1 381 ? -37.933 -13.944 -13.483 1.00 51.95 381 GLY C CA 1
ATOM 9128 C C . GLY C 1 381 ? -38.063 -14.628 -12.128 1.00 53.62 381 GLY C C 1
ATOM 9129 O O . GLY C 1 381 ? -39.119 -15.289 -11.899 1.00 50.39 381 GLY C O 1
ATOM 9130 N N . SER C 1 382 ? -37.041 -14.500 -11.267 1.00 51.53 382 SER C N 1
ATOM 9131 C CA . SER C 1 382 ? -37.108 -14.992 -9.868 1.00 46.96 382 SER C CA 1
ATOM 9132 C C . SER C 1 382 ? -38.008 -14.057 -9.074 1.00 45.50 382 SER C C 1
ATOM 9133 O O . SER C 1 382 ? -37.755 -12.835 -9.034 1.00 43.71 382 SER C O 1
ATOM 9136 N N . VAL C 1 383 ? -39.065 -14.630 -8.523 1.00 50.30 383 VAL C N 1
ATOM 9137 C CA . VAL C 1 383 ? -40.080 -13.897 -7.728 1.00 49.84 383 VAL C CA 1
ATOM 9138 C C . VAL C 1 383 ? -39.723 -14.116 -6.249 1.00 51.00 383 VAL C C 1
ATOM 9139 O O . VAL C 1 383 ? -40.231 -13.391 -5.421 1.00 52.26 383 VAL C O 1
ATOM 9143 N N . THR C 1 384 ? -38.779 -15.018 -5.956 1.00 50.93 384 THR C N 1
ATOM 9144 C CA . THR C 1 384 ? -38.412 -15.434 -4.581 1.00 52.61 384 THR C CA 1
ATOM 9145 C C . THR C 1 384 ? -37.092 -14.777 -4.169 1.00 53.04 384 THR C C 1
ATOM 9146 O O . THR C 1 384 ? -36.970 -14.473 -2.978 1.00 57.06 384 THR C O 1
ATOM 9150 N N . SER C 1 385 ? -36.172 -14.519 -5.101 1.00 46.87 385 SER C N 1
ATOM 9151 C CA . SER C 1 385 ? -34.933 -13.762 -4.819 1.00 45.97 385 SER C CA 1
ATOM 9152 C C . SER C 1 385 ? -35.227 -12.267 -4.774 1.00 43.43 385 SER C C 1
ATOM 9153 O O . SER C 1 385 ? -36.145 -11.770 -5.420 1.00 42.28 385 SER C O 1
ATOM 9156 N N . PRO C 1 386 ? -34.480 -11.507 -3.945 1.00 47.13 386 PRO C N 1
ATOM 9157 C CA . PRO C 1 386 ? -34.677 -10.069 -3.854 1.00 48.09 386 PRO C CA 1
ATOM 9158 C C . PRO C 1 386 ? -34.431 -9.467 -5.224 1.00 48.11 386 PRO C C 1
ATOM 9159 O O . PRO C 1 386 ? -33.459 -9.813 -5.889 1.00 48.83 386 PRO C O 1
ATOM 9163 N N . PRO C 1 387 ? -35.313 -8.564 -5.689 1.00 44.70 387 PRO C N 1
ATOM 9164 C CA . PRO C 1 387 ? -35.095 -7.901 -6.972 1.00 42.76 387 PRO C CA 1
ATOM 9165 C C . PRO C 1 387 ? -33.879 -6.971 -6.959 1.00 42.99 387 PRO C C 1
ATOM 9166 O O . PRO C 1 387 ? -33.525 -6.474 -5.914 1.00 45.62 387 PRO C O 1
ATOM 9170 N N . LEU C 1 388 ? -33.276 -6.763 -8.134 1.00 45.88 388 LEU C N 1
ATOM 9171 C CA . LEU C 1 388 ? -32.206 -5.762 -8.370 1.00 42.39 388 LEU C CA 1
ATOM 9172 C C . LEU C 1 388 ? -32.862 -4.390 -8.454 1.00 38.81 388 LEU C C 1
ATOM 9173 O O . LEU C 1 388 ? -34.062 -4.330 -8.699 1.00 36.34 388 LEU C O 1
ATOM 9178 N N . THR C 1 389 ? -32.094 -3.335 -8.216 1.00 39.30 389 THR C N 1
ATOM 9179 C CA . THR C 1 389 ? -32.634 -1.971 -8.005 1.00 41.21 389 THR C CA 1
ATOM 9180 C C . THR C 1 389 ? -31.861 -0.984 -8.878 1.00 40.58 389 THR C C 1
ATOM 9181 O O . THR C 1 389 ? -30.610 -1.126 -8.992 1.00 37.19 389 THR C O 1
ATOM 9185 N N . GLY C 1 390 ? -32.571 0.019 -9.411 1.00 43.25 390 GLY C N 1
ATOM 9186 C CA . GLY C 1 390 ? -31.964 1.101 -10.214 1.00 47.95 390 GLY C CA 1
ATOM 9187 C C . GLY C 1 390 ? -31.246 0.523 -11.426 1.00 47.03 390 GLY C C 1
ATOM 9188 O O . GLY C 1 390 ? -29.987 0.684 -11.500 1.00 45.04 390 GLY C O 1
ATOM 9189 N N . VAL C 1 391 ? -32.017 -0.149 -12.299 1.00 41.98 391 VAL C N 1
ATOM 9190 C CA . VAL C 1 391 ? -31.535 -0.859 -13.523 1.00 48.33 391 VAL C CA 1
ATOM 9191 C C . VAL C 1 391 ? -32.115 -0.173 -14.770 1.00 46.11 391 VAL C C 1
ATOM 9192 O O . VAL C 1 391 ? -33.363 -0.057 -14.852 1.00 47.44 391 VAL C O 1
ATOM 9196 N N . GLN C 1 392 ? -31.247 0.250 -15.706 1.00 47.44 392 GLN C N 1
ATOM 9197 C CA . GLN C 1 392 ? -31.646 0.915 -16.990 1.00 43.42 392 GLN C CA 1
ATOM 9198 C C . GLN C 1 392 ? -32.251 -0.093 -17.970 1.00 42.02 392 GLN C C 1
ATOM 9199 O O . GLN C 1 392 ? -33.291 0.249 -18.580 1.00 42.23 392 GLN C O 1
ATOM 9205 N N . THR C 1 393 ? -31.638 -1.282 -18.106 1.00 40.90 393 THR C N 1
ATOM 9206 C CA . THR C 1 393 ? -31.926 -2.249 -19.200 1.00 40.42 393 THR C CA 1
ATOM 9207 C C . THR C 1 393 ? -31.673 -3.685 -18.728 1.00 37.91 393 THR C C 1
ATOM 9208 O O . THR C 1 393 ? -30.610 -3.932 -18.126 1.00 37.76 393 THR C O 1
ATOM 9212 N N . VAL C 1 394 ? -32.576 -4.616 -19.030 1.00 37.97 394 VAL C N 1
ATOM 9213 C CA . VAL C 1 394 ? -32.411 -6.045 -18.611 1.00 44.00 394 VAL C CA 1
ATOM 9214 C C . VAL C 1 394 ? -32.516 -6.992 -19.819 1.00 43.15 394 VAL C C 1
ATOM 9215 O O . VAL C 1 394 ? -33.527 -6.935 -20.534 1.00 46.94 394 VAL C O 1
ATOM 9219 N N . SER C 1 395 ? -31.517 -7.863 -20.001 1.00 43.25 395 SER C N 1
ATOM 9220 C CA . SER C 1 395 ? -31.527 -9.017 -20.944 1.00 40.70 395 SER C CA 1
ATOM 9221 C C . SER C 1 395 ? -32.596 -10.022 -20.515 1.00 40.08 395 SER C C 1
ATOM 9222 O O . SER C 1 395 ? -32.507 -10.506 -19.385 1.00 46.33 395 SER C O 1
ATOM 9225 N N . VAL C 1 396 ? -33.549 -10.340 -21.388 1.00 36.85 396 VAL C N 1
ATOM 9226 C CA . VAL C 1 396 ? -34.568 -11.406 -21.184 1.00 33.31 396 VAL C CA 1
ATOM 9227 C C . VAL C 1 396 ? -34.399 -12.397 -22.330 1.00 39.17 396 VAL C C 1
ATOM 9228 O O . VAL C 1 396 ? -34.573 -12.049 -23.503 1.00 41.14 396 VAL C O 1
ATOM 9232 N N . PRO C 1 397 ? -34.057 -13.670 -22.041 1.00 41.08 397 PRO C N 1
ATOM 9233 C CA . PRO C 1 397 ? -33.862 -14.650 -23.102 1.00 40.37 397 PRO C CA 1
ATOM 9234 C C . PRO C 1 397 ? -35.194 -15.122 -23.658 1.00 40.91 397 PRO C C 1
ATOM 9235 O O . PRO C 1 397 ? -36.229 -14.950 -23.030 1.00 44.87 397 PRO C O 1
ATOM 9239 N N . PRO C 1 398 ? -35.201 -15.747 -24.849 1.00 43.19 398 PRO C N 1
ATOM 9240 C CA . PRO C 1 398 ? -36.380 -16.476 -25.306 1.00 40.53 398 PRO C CA 1
ATOM 9241 C C . PRO C 1 398 ? -36.684 -17.600 -24.308 1.00 37.59 398 PRO C C 1
ATOM 9242 O O . PRO C 1 398 ? -35.746 -18.197 -23.830 1.00 39.33 398 PRO C O 1
ATOM 9246 N N . GLY C 1 399 ? -37.963 -17.861 -24.028 1.00 39.81 399 GLY C N 1
ATOM 9247 C CA . GLY C 1 399 ? -38.397 -18.803 -22.976 1.00 43.60 399 GLY C CA 1
ATOM 9248 C C . GLY C 1 399 ? -38.063 -18.281 -21.581 1.00 45.70 399 GLY C C 1
ATOM 9249 O O . GLY C 1 399 ? -38.082 -19.071 -20.603 1.00 45.68 399 GLY C O 1
ATOM 9250 N N . GLY C 1 400 ? -37.760 -16.986 -21.502 1.00 43.79 400 GLY C N 1
ATOM 9251 C CA . GLY C 1 400 ? -37.559 -16.248 -20.250 1.00 44.22 400 GLY C CA 1
ATOM 9252 C C . GLY C 1 400 ? -38.584 -15.134 -20.113 1.00 45.56 400 GLY C C 1
ATOM 9253 O O . GLY C 1 400 ? -39.193 -14.692 -21.129 1.00 41.86 400 GLY C O 1
ATOM 9254 N N . ALA C 1 401 ? -38.791 -14.706 -18.875 1.00 50.51 401 ALA C N 1
ATOM 9255 C CA . ALA C 1 401 ? -39.643 -13.557 -18.509 1.00 48.31 401 ALA C CA 1
ATOM 9256 C C . ALA C 1 401 ? -39.024 -12.906 -17.281 1.00 44.66 401 ALA C C 1
ATOM 9257 O O . ALA C 1 401 ? -38.129 -13.501 -16.686 1.00 42.14 401 ALA C O 1
ATOM 9259 N N . THR C 1 402 ? -39.454 -11.687 -17.005 1.00 45.24 402 THR C N 1
ATOM 9260 C CA . THR C 1 402 ? -39.034 -10.859 -15.860 1.00 47.61 402 THR C CA 1
ATOM 9261 C C . THR C 1 402 ? -40.233 -10.018 -15.416 1.00 48.37 402 THR C C 1
ATOM 9262 O O . THR C 1 402 ? -41.310 -10.069 -16.083 1.00 41.66 402 THR C O 1
ATOM 9266 N N . ILE C 1 403 ? -40.039 -9.323 -14.300 1.00 40.84 403 ILE C N 1
ATOM 9267 C CA . ILE C 1 403 ? -40.963 -8.297 -13.771 1.00 45.59 403 ILE C CA 1
ATOM 9268 C C . ILE C 1 403 ? -40.120 -7.052 -13.562 1.00 44.15 403 ILE C C 1
ATOM 9269 O O . ILE C 1 403 ? -39.029 -7.180 -12.994 1.00 45.97 403 ILE C O 1
ATOM 9274 N N . VAL C 1 404 ? -40.585 -5.917 -14.051 1.00 44.18 404 VAL C N 1
ATOM 9275 C CA . VAL C 1 404 ? -39.988 -4.599 -13.729 1.00 47.92 404 VAL C CA 1
ATOM 9276 C C . VAL C 1 404 ? -41.106 -3.753 -13.122 1.00 50.77 404 VAL C C 1
ATOM 9277 O O . VAL C 1 404 ? -42.265 -3.928 -13.535 1.00 55.22 404 VAL C O 1
ATOM 9281 N N . ASP C 1 405 ? -40.767 -2.897 -12.163 1.00 47.42 405 ASP C N 1
ATOM 9282 C CA . ASP C 1 405 ? -41.684 -1.834 -11.686 1.00 51.61 405 ASP C CA 1
ATOM 9283 C C . ASP C 1 405 ? -40.902 -0.526 -11.582 1.00 47.81 405 ASP C C 1
ATOM 9284 O O . ASP C 1 405 ? -39.663 -0.555 -11.507 1.00 46.37 405 ASP C O 1
ATOM 9289 N N . PHE C 1 406 ? -41.624 0.577 -11.625 1.00 46.38 406 PHE C N 1
ATOM 9290 C CA . PHE C 1 406 ? -41.080 1.940 -11.460 1.00 48.50 406 PHE C CA 1
ATOM 9291 C C . PHE C 1 406 ? -42.246 2.845 -11.069 1.00 53.68 406 PHE C C 1
ATOM 9292 O O . PHE C 1 406 ? -43.425 2.467 -11.300 1.00 49.30 406 PHE C O 1
ATOM 9300 N N . LYS C 1 407 ? -41.932 3.980 -10.446 1.00 60.75 407 LYS C N 1
ATOM 9301 C CA . LYS C 1 407 ? -42.930 5.024 -10.112 1.00 62.53 407 LYS C CA 1
ATOM 9302 C C . LYS C 1 407 ? -42.883 6.052 -11.224 1.00 56.10 407 LYS C C 1
ATOM 9303 O O . LYS C 1 407 ? -41.773 6.490 -11.594 1.00 55.65 407 LYS C O 1
ATOM 9309 N N . LEU C 1 408 ? -44.061 6.389 -11.733 1.00 56.45 408 LEU C N 1
ATOM 9310 C CA . LEU C 1 408 ? -44.230 7.501 -12.683 1.00 57.96 408 LEU C CA 1
ATOM 9311 C C . LEU C 1 408 ? -44.162 8.785 -11.871 1.00 58.60 408 LEU C C 1
ATOM 9312 O O . LEU C 1 408 ? -45.196 9.224 -11.358 1.00 65.71 408 LEU C O 1
ATOM 9317 N N . ASP C 1 409 ? -42.958 9.319 -11.730 1.00 60.16 409 ASP C N 1
ATOM 9318 C CA . ASP C 1 409 ? -42.704 10.570 -10.977 1.00 68.56 409 ASP C CA 1
ATOM 9319 C C . ASP C 1 409 ? -43.370 11.712 -11.751 1.00 63.53 409 ASP C C 1
ATOM 9320 O O . ASP C 1 409 ? -43.844 12.653 -11.108 1.00 64.36 409 ASP C O 1
ATOM 9325 N N . ARG C 1 410 ? -43.395 11.630 -13.083 1.00 56.13 410 ARG C N 1
ATOM 9326 C CA . ARG C 1 410 ? -43.846 12.756 -13.939 1.00 61.82 410 ARG C CA 1
ATOM 9327 C C . ARG C 1 410 ? -44.366 12.230 -15.282 1.00 62.44 410 ARG C C 1
ATOM 9328 O O . ARG C 1 410 ? -44.216 11.023 -15.563 1.00 81.41 410 ARG C O 1
ATOM 9336 N N . GLY C 1 411 ? -44.956 13.123 -16.070 1.00 59.79 411 GLY C N 1
ATOM 9337 C CA . GLY C 1 411 ? -45.695 12.786 -17.297 1.00 66.18 411 GLY C CA 1
ATOM 9338 C C . GLY C 1 411 ? -44.762 12.592 -18.477 1.00 66.35 411 GLY C C 1
ATOM 9339 O O . GLY C 1 411 ? -43.551 12.921 -18.359 1.00 61.85 411 GLY C O 1
ATOM 9340 N N . GLY C 1 412 ? -45.325 12.064 -19.564 1.00 69.63 412 GLY C N 1
ATOM 9341 C CA . GLY C 1 412 ? -44.641 11.866 -20.854 1.00 67.09 412 GLY C CA 1
ATOM 9342 C C . GLY C 1 412 ? -45.201 10.678 -21.626 1.00 62.22 412 GLY C C 1
ATOM 9343 O O . GLY C 1 412 ? -46.037 9.915 -21.086 1.00 62.92 412 GLY C O 1
ATOM 9344 N N . ARG C 1 413 ? -44.760 10.525 -22.872 1.00 58.91 413 ARG C N 1
ATOM 9345 C CA . ARG C 1 413 ? -44.854 9.258 -23.636 1.00 57.35 413 ARG C CA 1
ATOM 9346 C C . ARG C 1 413 ? -43.577 8.462 -23.350 1.00 55.86 413 ARG C C 1
ATOM 9347 O O . ARG C 1 413 ? -42.493 8.902 -23.775 1.00 49.82 413 ARG C O 1
ATOM 9355 N N . TYR C 1 414 ? -43.684 7.380 -22.581 1.00 52.72 414 TYR C N 1
ATOM 9356 C CA . TYR C 1 414 ? -42.534 6.507 -22.254 1.00 55.55 414 TYR C CA 1
ATOM 9357 C C . TYR C 1 414 ? -42.522 5.384 -23.294 1.00 52.54 414 TYR C C 1
ATOM 9358 O O . TYR C 1 414 ? -43.606 4.871 -23.663 1.00 49.20 414 TYR C O 1
ATOM 9367 N N . VAL C 1 415 ? -41.340 5.036 -23.797 1.00 47.59 415 VAL C N 1
ATOM 9368 C CA . VAL C 1 415 ? -41.234 4.155 -24.991 1.00 46.91 415 VAL C CA 1
ATOM 9369 C C . VAL C 1 415 ? -40.549 2.850 -24.614 1.00 42.58 415 VAL C C 1
ATOM 9370 O O . VAL C 1 415 ? -39.361 2.899 -24.293 1.00 40.57 415 VAL C O 1
ATOM 9374 N N . LEU C 1 416 ? -41.284 1.741 -24.735 1.00 42.96 416 LEU C N 1
ATOM 9375 C CA . LEU C 1 416 ? -40.772 0.356 -24.582 1.00 41.21 416 LEU C CA 1
ATOM 9376 C C . LEU C 1 416 ? -39.975 -0.028 -25.835 1.00 41.91 416 LEU C C 1
ATOM 9377 O O . LEU C 1 416 ? -40.524 0.105 -26.941 1.00 41.18 416 LEU C O 1
ATOM 9382 N N . VAL C 1 417 ? -38.743 -0.514 -25.668 1.00 40.79 417 VAL C N 1
ATOM 9383 C CA . VAL C 1 417 ? -37.850 -0.945 -26.784 1.00 40.49 417 VAL C CA 1
ATOM 9384 C C . VAL C 1 417 ? -37.077 -2.197 -26.373 1.00 37.63 417 VAL C C 1
ATOM 9385 O O . VAL C 1 417 ? -36.866 -2.416 -25.154 1.00 36.48 417 VAL C O 1
ATOM 9389 N N . ASP C 1 418 ? -36.651 -2.972 -27.371 1.00 36.60 418 ASP C N 1
ATOM 9390 C CA . ASP C 1 418 ? -35.457 -3.853 -27.285 1.00 34.14 418 ASP C CA 1
ATOM 9391 C C . ASP C 1 418 ? -34.287 -2.952 -27.679 1.00 33.87 418 ASP C C 1
ATOM 9392 O O . ASP C 1 418 ? -34.383 -2.335 -28.722 1.00 38.79 418 ASP C O 1
ATOM 9397 N N . HIS C 1 419 ? -33.287 -2.769 -26.826 1.00 36.89 419 HIS C N 1
ATOM 9398 C CA . HIS C 1 419 ? -32.244 -1.725 -27.024 1.00 41.74 419 HIS C CA 1
ATOM 9399 C C . HIS C 1 419 ? -31.218 -2.207 -28.060 1.00 40.03 419 HIS C C 1
ATOM 9400 O O . HIS C 1 419 ? -30.198 -1.504 -28.245 1.00 41.96 419 HIS C O 1
ATOM 9407 N N . ALA C 1 420 ? -31.434 -3.378 -28.666 1.00 39.86 420 ALA C N 1
ATOM 9408 C CA . ALA C 1 420 ? -30.838 -3.721 -29.980 1.00 43.55 420 ALA C CA 1
ATOM 9409 C C . ALA C 1 420 ? -31.663 -2.961 -31.026 1.00 39.95 420 ALA C C 1
ATOM 9410 O O . ALA C 1 420 ? -32.621 -3.529 -31.566 1.00 39.27 420 ALA C O 1
ATOM 9412 N N . LEU C 1 421 ? -31.331 -1.691 -31.239 1.00 39.06 421 LEU C N 1
ATOM 9413 C CA . LEU C 1 421 ? -32.315 -0.668 -31.677 1.00 39.55 421 LEU C CA 1
ATOM 9414 C C . LEU C 1 421 ? -32.570 -0.728 -33.187 1.00 39.62 421 LEU C C 1
ATOM 9415 O O . LEU C 1 421 ? -33.539 -0.051 -33.629 1.00 41.31 421 LEU C O 1
ATOM 9420 N N . SER C 1 422 ? -31.794 -1.508 -33.948 1.00 36.78 422 SER C N 1
ATOM 9421 C CA . SER C 1 422 ? -32.142 -1.801 -35.361 1.00 40.09 422 SER C CA 1
ATOM 9422 C C . SER C 1 422 ? -33.549 -2.421 -35.393 1.00 40.30 422 SER C C 1
ATOM 9423 O O . SER C 1 422 ? -34.238 -2.285 -36.427 1.00 43.10 422 SER C O 1
ATOM 9426 N N . ARG C 1 423 ? -34.001 -3.012 -34.286 1.00 35.97 423 ARG C N 1
ATOM 9427 C CA . ARG C 1 423 ? -35.303 -3.714 -34.257 1.00 35.40 423 ARG C CA 1
ATOM 9428 C C . ARG C 1 423 ? -36.442 -2.697 -34.220 1.00 36.94 423 ARG C C 1
ATOM 9429 O O . ARG C 1 423 ? -37.562 -3.116 -34.491 1.00 38.93 423 ARG C O 1
ATOM 9437 N N . LEU C 1 424 ? -36.160 -1.415 -33.977 1.00 36.14 424 LEU C N 1
ATOM 9438 C CA . LEU C 1 424 ? -37.125 -0.307 -34.220 1.00 40.66 424 LEU C CA 1
ATOM 9439 C C . LEU C 1 424 ? -37.613 -0.411 -35.667 1.00 42.61 424 LEU C C 1
ATOM 9440 O O . LEU C 1 424 ? -38.817 -0.305 -35.919 1.00 49.18 424 LEU C O 1
ATOM 9445 N N . ASP C 1 425 ? -36.675 -0.593 -36.591 1.00 44.64 425 ASP C N 1
ATOM 9446 C CA . ASP C 1 425 ? -36.925 -0.579 -38.057 1.00 48.09 425 ASP C CA 1
ATOM 9447 C C . ASP C 1 425 ? -37.559 -1.905 -38.498 1.00 49.51 425 ASP C C 1
ATOM 9448 O O . ASP C 1 425 ? -37.736 -2.056 -39.690 1.00 56.64 425 ASP C O 1
ATOM 9453 N N . HIS C 1 426 ? -37.918 -2.814 -37.576 1.00 51.30 426 HIS C N 1
ATOM 9454 C CA . HIS C 1 426 ? -38.645 -4.087 -37.864 1.00 43.84 426 HIS C CA 1
ATOM 9455 C C . HIS C 1 426 ? -39.965 -4.184 -37.074 1.00 41.12 426 HIS C C 1
ATOM 9456 O O . HIS C 1 426 ? -40.494 -5.307 -36.993 1.00 35.55 426 HIS C O 1
ATOM 9463 N N . GLY C 1 427 ? -40.468 -3.073 -36.513 1.00 40.71 427 GLY C N 1
ATOM 9464 C CA . GLY C 1 427 ? -41.799 -2.970 -35.874 1.00 43.14 427 GLY C CA 1
ATOM 9465 C C . GLY C 1 427 ? -41.785 -3.001 -34.337 1.00 42.32 427 GLY C C 1
ATOM 9466 O O . GLY C 1 427 ? -42.888 -2.924 -33.749 1.00 43.15 427 GLY C O 1
ATOM 9467 N N . LEU C 1 428 ? -40.615 -3.060 -33.687 1.00 41.04 428 LEU C N 1
ATOM 9468 C CA . LEU C 1 428 ? -40.500 -3.287 -32.222 1.00 38.80 428 LEU C CA 1
ATOM 9469 C C . LEU C 1 428 ? -40.390 -1.965 -31.471 1.00 42.36 428 LEU C C 1
ATOM 9470 O O . LEU C 1 428 ? -39.263 -1.477 -31.236 1.00 41.50 428 LEU C O 1
ATOM 9475 N N . VAL C 1 429 ? -41.535 -1.436 -31.065 1.00 43.81 429 VAL C N 1
ATOM 9476 C CA . VAL C 1 429 ? -41.637 -0.185 -30.260 1.00 44.41 429 VAL C CA 1
ATOM 9477 C C . VAL C 1 429 ? -43.049 -0.141 -29.655 1.00 45.35 429 VAL C C 1
ATOM 9478 O O . VAL C 1 429 ? -43.994 -0.631 -30.309 1.00 40.74 429 VAL C O 1
ATOM 9482 N N . GLY C 1 430 ? -43.162 0.331 -28.410 1.00 48.18 430 GLY C N 1
ATOM 9483 C CA . GLY C 1 430 ? -44.439 0.498 -27.689 1.00 47.70 430 GLY C CA 1
ATOM 9484 C C . GLY C 1 430 ? -44.460 1.822 -26.948 1.00 47.48 430 GLY C C 1
ATOM 9485 O O . GLY C 1 430 ? -43.368 2.366 -26.615 1.00 45.51 430 GLY C O 1
ATOM 9486 N N . PHE C 1 431 ? -45.662 2.327 -26.692 1.00 48.24 431 PHE C N 1
ATOM 9487 C CA . PHE C 1 431 ? -45.892 3.585 -25.941 1.00 47.97 431 PHE C CA 1
ATOM 9488 C C . PHE C 1 431 ? -46.599 3.304 -24.606 1.00 50.37 431 PHE C C 1
ATOM 9489 O O . PHE C 1 431 ? -47.579 2.512 -24.538 1.00 52.80 431 PHE C O 1
ATOM 9497 N N . LEU C 1 432 ? -46.061 3.916 -23.554 1.00 51.29 432 LEU C N 1
ATOM 9498 C CA . LEU C 1 432 ? -46.727 4.121 -22.243 1.00 51.51 432 LEU C CA 1
ATOM 9499 C C . LEU C 1 432 ? -47.054 5.610 -22.145 1.00 52.79 432 LEU C C 1
ATOM 9500 O O . LEU C 1 432 ? -46.095 6.422 -21.956 1.00 48.43 432 LEU C O 1
ATOM 9505 N N . ASN C 1 433 ? -48.339 5.938 -22.322 1.00 47.07 433 ASN C N 1
ATOM 9506 C CA . ASN C 1 433 ? -48.850 7.327 -22.373 1.00 49.23 433 ASN C CA 1
ATOM 9507 C C . ASN C 1 433 ? -49.260 7.742 -20.954 1.00 54.95 433 ASN C C 1
ATOM 9508 O O . ASN C 1 433 ? -50.047 7.001 -20.317 1.00 55.78 433 ASN C O 1
ATOM 9513 N N . VAL C 1 434 ? -48.704 8.857 -20.473 1.00 54.30 434 VAL C N 1
ATOM 9514 C CA . VAL C 1 434 ? -48.879 9.383 -19.091 1.00 50.66 434 VAL C CA 1
ATOM 9515 C C . VAL C 1 434 ? -49.013 10.910 -19.187 1.00 57.62 434 VAL C C 1
ATOM 9516 O O . VAL C 1 434 ? -47.966 11.582 -19.326 1.00 49.44 434 VAL C O 1
ATOM 9520 N N . ASP C 1 435 ? -50.235 11.461 -19.130 1.00 65.25 435 ASP C N 1
ATOM 9521 C CA . ASP C 1 435 ? -50.426 12.936 -19.271 1.00 73.30 435 ASP C CA 1
ATOM 9522 C C . ASP C 1 435 ? -49.958 13.632 -17.977 1.00 77.08 435 ASP C C 1
ATOM 9523 O O . ASP C 1 435 ? -50.090 13.076 -16.846 1.00 80.46 435 ASP C O 1
ATOM 9528 N N . GLY C 1 436 ? -49.374 14.816 -18.165 1.00 73.06 436 GLY C N 1
ATOM 9529 C CA . GLY C 1 436 ? -48.733 15.656 -17.131 1.00 74.65 436 GLY C CA 1
ATOM 9530 C C . GLY C 1 436 ? -47.996 16.805 -17.807 1.00 75.35 436 GLY C C 1
ATOM 9531 O O . GLY C 1 436 ? -47.830 16.784 -19.018 1.00 76.08 436 GLY C O 1
ATOM 9532 N N . PRO C 1 437 ? -47.537 17.849 -17.087 1.00 91.14 437 PRO C N 1
ATOM 9533 C CA . PRO C 1 437 ? -46.948 19.016 -17.755 1.00 93.99 437 PRO C CA 1
ATOM 9534 C C . PRO C 1 437 ? -45.668 18.643 -18.527 1.00 92.18 437 PRO C C 1
ATOM 9535 O O . PRO C 1 437 ? -45.059 17.636 -18.178 1.00 90.91 437 PRO C O 1
ATOM 9539 N N . LYS C 1 438 ? -45.303 19.421 -19.556 1.00 93.37 438 LYS C N 1
ATOM 9540 C CA . LYS C 1 438 ? -44.031 19.218 -20.314 1.00 94.32 438 LYS C CA 1
ATOM 9541 C C . LYS C 1 438 ? -42.843 19.476 -19.376 1.00 84.75 438 LYS C C 1
ATOM 9542 O O . LYS C 1 438 ? -41.930 18.631 -19.330 1.00 70.25 438 LYS C O 1
ATOM 9548 N N . ASN C 1 439 ? -42.880 20.597 -18.646 1.00 80.63 439 ASN C N 1
ATOM 9549 C CA . ASN C 1 439 ? -41.798 21.079 -17.747 1.00 77.54 439 ASN C CA 1
ATOM 9550 C C . ASN C 1 439 ? -42.246 20.983 -16.279 1.00 80.53 439 ASN C C 1
ATOM 9551 O O . ASN C 1 439 ? -43.308 21.560 -15.938 1.00 89.70 439 ASN C O 1
ATOM 9556 N N . ASP C 1 440 ? -41.479 20.247 -15.465 1.00 76.72 440 ASP C N 1
ATOM 9557 C CA . ASP C 1 440 ? -41.546 20.239 -13.976 1.00 71.63 440 ASP C CA 1
ATOM 9558 C C . ASP C 1 440 ? -40.105 20.253 -13.435 1.00 63.90 440 ASP C C 1
ATOM 9559 O O . ASP C 1 440 ? -39.172 20.430 -14.233 1.00 56.72 440 ASP C O 1
ATOM 9564 N N . ALA C 1 441 ? -39.936 20.090 -12.122 1.00 64.08 441 ALA C N 1
ATOM 9565 C CA . ALA C 1 441 ? -38.634 20.162 -11.416 1.00 65.18 441 ALA C CA 1
ATOM 9566 C C . ALA C 1 441 ? -37.738 18.965 -11.778 1.00 67.35 441 ALA C C 1
ATOM 9567 O O . ALA C 1 441 ? -36.511 19.111 -11.596 1.00 61.17 441 ALA C O 1
ATOM 9569 N N . ILE C 1 442 ? -38.312 17.847 -12.260 1.00 68.38 442 ILE C N 1
ATOM 9570 C CA . ILE C 1 442 ? -37.601 16.555 -12.550 1.00 64.49 442 ILE C CA 1
ATOM 9571 C C . ILE C 1 442 ? -36.954 16.626 -13.943 1.00 63.38 442 ILE C C 1
ATOM 9572 O O . ILE C 1 442 ? -35.824 16.090 -14.085 1.00 57.01 442 ILE C O 1
ATOM 9577 N N . MET C 1 443 ? -37.627 17.247 -14.921 1.00 57.40 443 MET C N 1
ATOM 9578 C CA . MET C 1 443 ? -37.050 17.522 -16.266 1.00 61.30 443 MET C CA 1
ATOM 9579 C C . MET C 1 443 ? -37.789 18.698 -16.918 1.00 60.34 443 MET C C 1
ATOM 9580 O O . MET C 1 443 ? -39.037 18.659 -16.949 1.00 56.86 443 MET C O 1
ATOM 9585 N N . HIS C 1 444 ? -37.054 19.698 -17.420 1.00 57.55 444 HIS C N 1
ATOM 9586 C CA . HIS C 1 444 ? -37.636 20.884 -18.103 1.00 57.83 444 HIS C CA 1
ATOM 9587 C C . HIS C 1 444 ? -36.634 21.487 -19.091 1.00 59.08 444 HIS C C 1
ATOM 9588 O O . HIS C 1 444 ? -35.414 21.208 -18.992 1.00 52.94 444 HIS C O 1
ATOM 9595 N N . GLU C 1 445 ? -37.139 22.320 -19.997 1.00 61.96 445 GLU C N 1
ATOM 9596 C CA . GLU C 1 445 ? -36.298 23.014 -21.000 1.00 74.39 445 GLU C CA 1
ATOM 9597 C C . GLU C 1 445 ? -35.679 24.230 -20.306 1.00 72.42 445 GLU C C 1
ATOM 9598 O O . GLU C 1 445 ? -36.238 24.681 -19.306 1.00 77.24 445 GLU C O 1
ATOM 9604 N N . GLY C 1 446 ? -34.544 24.719 -20.804 1.00 70.36 446 GLY C N 1
ATOM 9605 C CA . GLY C 1 446 ? -33.834 25.869 -20.217 1.00 65.83 446 GLY C CA 1
ATOM 9606 C C . GLY C 1 446 ? -33.135 25.469 -18.918 1.00 64.80 446 GLY C C 1
ATOM 9607 O O . GLY C 1 446 ? -33.304 24.337 -18.446 1.00 58.41 446 GLY C O 1
ATOM 9608 N N . PRO C 1 447 ? -32.309 26.373 -18.331 1.00 64.21 447 PRO C N 1
ATOM 9609 C CA . PRO C 1 447 ? -31.510 26.040 -17.149 1.00 64.70 447 PRO C CA 1
ATOM 9610 C C . PRO C 1 447 ? -32.357 26.141 -15.878 1.00 68.88 447 PRO C C 1
ATOM 9611 O O . PRO C 1 447 ? -33.537 26.518 -15.935 1.00 63.54 447 PRO C O 1
ATOM 9615 N N . PRO C 1 448 ? -31.794 25.759 -14.705 1.00 78.15 448 PRO C N 1
ATOM 9616 C CA . PRO C 1 448 ? -32.575 25.701 -13.469 1.00 78.17 448 PRO C CA 1
ATOM 9617 C C . PRO C 1 448 ? -32.860 27.126 -12.960 1.00 80.38 448 PRO C C 1
ATOM 9618 O O . PRO C 1 448 ? -32.045 28.005 -13.216 1.00 71.37 448 PRO C O 1
ATOM 9622 N N . LYS C 1 449 ? -33.992 27.308 -12.264 1.00 83.02 449 LYS C N 1
ATOM 9623 C CA . LYS C 1 449 ? -34.628 28.622 -11.956 1.00 84.75 449 LYS C CA 1
ATOM 9624 C C . LYS C 1 449 ? -34.566 28.869 -10.439 1.00 85.25 449 LYS C C 1
ATOM 9625 O O . LYS C 1 449 ? -33.895 29.780 -9.949 1.00 87.24 449 LYS C O 1
#

Secondary structure (DSSP, 8-state):
--S-EEEEEEEEEETTEEEEEEESGGGTT-BS--EEEETT-EEEEEEE-SSSS-B--EEGGGTEEPPPB-STT-EEEEEEE--S-EEEEEE--STTTTTTT-EEEEEEESSPPPPPPPSSB--BPPTT-S--PPPS----EEEEEEEEEEEEEEEETTEEEEEEEETTBBS---EEEETTPEEEEEEEE-TT-SS-B--EETT--SGGGGGGG--B-TT-EEEEEEE--S-EEEEEE--SSSHHHHHHHT-EEEEEEE-TT-S---SEEEEEEEEEE-BSSPTT--EE--BBHHHHHTT--SEEEETTSTTTBTTTS-EEEETT-EEEEEEEEEESSPPEEEEEET--EEEE-GGG-SSSPPEEEESEEEE-BTEEEEEEEE--S-EEEEEEESSGGGGGGT--EEEEEE--S--SSEEES--/---EEEEEEEEEETTEEEEEEESGGGTT-BS--EEEETT-EEEEEEE-SSSS-B--EEGGGTEEPPPB-STTBEEEEEEE--S-EEEEEE--STTTTTTT-EEEEEEESSPPPPPPPSSB--BPPTT-S--PPPS----EEEEEEEEEEEEEEEETTEEEEEEEETTBBS---EEEETTPEEEEEEEE-TT-SS-B--EETT--SGGGGGGG--B-TT-EEEEEEE--S-EEEEEE--SSSHHHHHHHT-EEEEEEE-TT-S---SEEEEEEEEEE-BSSPTT--EE--B-HHHHHHT--SEEEETTSTTTBTTTS-EEEETT-EEEEEEEEEESSPPEEEEEET--EEEE-GGG-SSSPPEEEESEEEE-BTEEEEEEEE--S-EEEEEEESSGGGGGGT--EEEEEE--S--SSEESS--/----EEEEEEEEEETTEEEEEEESGGGTT-BS--EEEETT-EEEEEEE-SSSS-B--EEGGGTEEPPPB-STTBEEEEEEE--S-EEEEEE--STTTTTTT-EEEEEEESSPPPPPPPSSB--BPPTT-S--PPPS----EEEEEEEEEEEEEEEETTEEEEEEEETTBBS---EEEETTPEEEEEEEE-TT-SS-B--EETT--SGGGGGGG--B-TT-EEEEEEE--S-EEEEEE--SSSHHHHHHHT-EEEEEEE-TT-S---SEEEEEEEEEE-BSSPTT--EE--BBHHHHHHT--SEEEETTSTTIIIIIS-EE--TT-EEEEEEEEEESSPPEEEEEET--EEEE-GGG-SSSPPEEEESEEEE-BTEEEEEEEE--S-EEEEEEESSGGGGGGT--EEEEE---S--SSEEESS--

Foldseek 3Di:
DLQAAEWEWEWDADPNFGFTQTPFAPGHRPTLDAAEAEAFGKYKYKYFYAPFDWWKWAWVVQRWIFDIAGGHRGITMTIGTNNDADKTKIATPPPCRVVRPYIHIHGYHYDDDDQQDFDWDAQFDFQQQADDWDPLDDAEEDEAEWEWDWTWHAQARQEIETATATPRHFDHYAAEAAAQHKYWYKYAYAQPDPAFWAKAKPQFDDPSNRRVQGRADHRGMTIDITGSNAFFWFKMFIDGPVRLVRLQSGGIAIYGHAYSVGAPDFQEETEKEKEFAAFPDAANHGYYTYGDVVCSVVVNGRAIDITRHQCSQPPPRHAEDEAFTKYKYWYAYSYQFDWFFKAKPPFWFQFKCPQRHRPDGTDGRHGTDTAGNSTIIMTIGHRNFFDWIKIARVVHVNSVRRGIHTYGYDHDQDDPVDDPDDD/DLAAEWEWEWDADPNFTFTQTPFAPGHRPTLDAAEAEAFHKYKYKYFYAPFDWWKWAWVVQRWIFDIAGGHRGITMTIGTNNDAAKTKIATPPPCRVVRPYIHIHGYHYDDDDQQPADFDAQFDFQQQADDWDPQDDAEEAEAEWEWDWTWHAQDRQEIETATATPRHFDHYAAEAAAFHKYWYKYAYAQPDPAFWAKAKPQFDDPSNRRVQGRADHRGMTIDITGSNAFFWFKMFIDGPVRLVRLLSGGIAIYGHAYSVGAPDFQGETEKEKEFAAFPDAANHGDYTYGDVVCSVVVNGRAIDITRHQCSQPPPRHAEDEAQTKYKYWYAYSYQFDKFFKAKPPFFFQFKCAQRPRPDGTDGRHGTHTAGNRTIIMTIGHRNFFDWIKIARVVHVNSVRRGIHTHGYDGDPDDPVDDDDDD/DQQADEWEWEWDADPNFTFTQTPFAPRHRPTLDAAEAEAFHKYKYKYFYAPFDWWKWAWVVFRWIFDIAGGHRGITMTIGTNHDADKTKIATPPPCRVVRPYIHIHGHHYDDDDQAPDDWDAQFDFQQQADDWDPQDDAEEAEAEWEWDWTWHAQARQEIETATATPRWFDHYAAEAAAQHKYWYKYAYAQPDPAFWAKAKPQFDDPSNRRVQGRADHRGMTIDITGRHAFFWFKMFIDGPVRLVRLLSGGIAIYGHAYSVGAPDFQEETEKEKEFAAFPDAANHGYYTYGDVVCSVVVNGRAIDITRHQCSQPPPRHAEDEAFTKYKYWYAYSYQFDKFFKAKPPFFFQFKCAQRPRPDGTDGRHGTHTAGNRTIIMTIDHRNFFDWIKIARVVCVNSVRRGIHTYGYDGDQDDPVDDPDDDD

Nearest PDB structures (foldseek):
  6tfd-assembly1_A  TM=1.000E+00  e=4.482E-91  Hyphomicrobium denitrificans 1NES1
  2dv6-assembly1_D  TM=9.968E-01  e=7.075E-82  Hyphomicrobium denitrificans
  6the-assembly1_A  TM=9.907E-01  e=2.424E-47  Bradyrhizobium sp. ORS 375
  6qpt-assembly1_B  TM=9.319E-01  e=1.044E-40  Ralstonia pickettii
  5obo-assembly1_A  TM=9.298E-01  e=1.132E-39  Ralstonia sp. 5_2_56FAA

CATH classification: 2.60.40.420 (+1 more: 2.60.40.420)

Radius of gyration: 29.86 Å; Cα contacts (8 Å, |Δi|>4): 4126; chains: 3; bounding box: 76×80×73 Å

Solvent-accessible surface area: 41236 Å² total; per-residue (Å²): 80,68,56,33,31,68,22,22,0,87,1,6,118,25,123,83,100,32,0,0,40,2,51,25,38,93,10,72,196,88,37,24,4,98,0,61,0,32,84,48,39,10,0,2,0,1,0,11,0,18,61,38,36,91,0,0,0,8,0,81,90,25,95,8,79,1,33,89,2,42,32,122,65,0,7,7,2,4,18,9,89,0,65,98,72,26,106,21,44,0,27,1,54,24,120,39,30,93,172,42,10,0,71,5,44,0,44,2,44,84,44,143,108,90,101,102,115,73,122,19,50,71,1,1,16,42,0,61,69,28,69,42,85,38,56,109,69,155,45,115,71,30,131,18,81,3,60,0,29,20,44,119,0,27,0,17,52,76,2,17,4,55,1,17,0,0,63,15,57,1,0,0,31,8,13,21,0,38,29,39,0,29,0,24,0,20,0,119,1,14,90,108,8,71,8,37,0,0,0,1,2,2,0,1,5,0,20,16,0,0,8,66,19,0,67,1,83,49,57,39,88,30,28,0,2,2,67,0,61,28,19,0,0,2,0,0,3,0,14,2,10,4,21,2,2,4,0,2,6,1,0,7,0,0,0,0,0,6,26,127,81,23,22,80,160,19,89,79,21,4,0,0,0,0,1,1,5,0,0,25,96,86,59,23,32,57,37,83,3,37,14,9,11,85,36,0,28,39,26,87,14,28,0,7,3,2,0,2,7,24,6,1,0,22,106,63,35,16,0,139,6,82,65,36,29,43,0,2,0,0,0,0,0,2,0,0,6,39,41,0,2,0,1,0,23,3,7,5,1,52,69,0,7,10,45,3,1,16,70,13,115,37,26,40,5,0,3,1,7,23,2,7,1,0,2,3,2,0,0,14,2,98,0,55,2,0,17,108,0,2,0,0,2,1,2,2,0,13,42,30,14,6,1,20,0,14,0,27,7,134,42,73,142,51,46,71,30,0,37,111,23,76,114,142,55,49,30,69,23,23,0,78,1,6,113,25,127,80,102,38,0,0,40,2,46,24,38,101,10,77,192,86,33,26,2,100,0,62,0,30,87,46,37,11,0,2,0,2,0,4,0,22,56,38,30,92,0,2,0,6,0,96,51,26,95,8,82,1,31,97,2,38,31,131,71,0,7,8,2,5,13,7,79,0,66,101,74,26,111,34,52,0,28,1,53,24,122,39,30,91,172,44,6,0,72,5,40,0,43,1,42,85,43,143,108,83,138,95,96,82,98,18,50,67,1,1,16,45,0,62,70,28,69,43,87,38,57,112,64,129,44,108,71,35,130,18,80,3,62,0,29,18,43,119,0,25,0,21,51,82,4,14,5,56,1,15,0,0,63,16,61,1,0,0,28,8,14,22,0,42,24,38,0,25,0,23,0,18,0,117,1,17,178,106,7,75,8,33,0,0,0,0,1,3,1,1,4,0,22,3,0,0,6,60,33,0,71,1,82,50,46,40,83,28,26,0,2,1,63,0,65,28,18,0,0,1,0,0,2,0,19,1,18,2,22,2,1,5,0,2,8,1,0,8,0,0,0,0,0,6,23,133,82,25,22,79,164,18,87,83,18,3,0,0,0,0,1,2,5,0,0,28,115,81,60,26,35,55,36,89,6,37,14,10,9,97,39,0,35,39,28,92,16,28,0,7,3,2,0,1,7,21,3,1,0,20,132,78,36,17,0,137,7,81,64,45,28,46,0,3,0,0,0,0,0,1,0,0,6,40,41,0,2,0,1,0,26,2,6,4,0,52,68,0,11,13,38,2,1,15,73,12,117,38,28,38,5,0,3,1,4,21,2,3,0,0,2,3,2,0,0,14,0,98,0,47,2,1,18,112,0,24,0,0,2,1,2,2,0,14,49,31,14,7,1,32,0,15,0,27,7,136,44,87,142,65,43,80,28,0,39,89,31,78,97,116,105,46,47,25,79,22,20,0,78,1,6,112,26,126,81,99,38,0,0,39,2,46,25,41,96,10,72,196,86,36,24,3,98,0,61,0,31,89,46,36,17,0,3,0,2,0,4,1,18,60,38,31,91,0,0,0,7,0,80,113,34,94,7,79,0,31,86,2,38,24,121,67,0,7,6,2,4,14,8,98,0,70,134,56,25,103,17,45,0,27,1,55,28,121,34,29,87,156,44,11,0,72,5,43,0,44,2,43,85,49,148,106,91,93,94,112,75,122,17,50,72,1,1,15,43,0,62,67,28,70,43,86,37,58,113,66,154,45,113,74,30,133,17,81,3,69,0,28,21,44,115,0,26,0,19,47,77,5,13,4,51,1,15,0,0,62,16,55,1,0,0,30,8,14,22,0,36,24,38,0,28,0,25,0,22,0,39,3,15,189,104,8,71,8,26,0,0,0,0,1,2,0,1,4,0,20,15,0,0,8,66,21,0,60,1,83,51,53,42,96,29,32,0,2,2,74,0,59,26,20,0,0,1,0,0,2,0,15,3,10,2,20,1,3,4,0,3,6,1,0,7,0,0,0,0,0,4,27,127,81,22,19,81,176,26,88,83,20,4,0,0,0,0,1,1,5,0,0,25,113,83,60,22,38,58,37,97,5,36,14,9,6,78,45,0,32,52,22,88,16,27,0,7,3,2,0,1,8,21,6,2,1,25,100,67,36,15,0,137,7,76,64,36,26,47,0,1,0,0,0,0,0,2,0,0,6,39,41,0,2,0,1,0,29,3,6,4,1,53,67,0,10,15,35,1,1,14,70,13,120,38,26,40,6,0,3,2,5,23,2,4,0,0,2,2,2,0,0,16,2,99,0,55,2,0,16,91,0,25,0,0,2,1,3,2,0,13,49,35,11,7,1,38,0,10,0,27,5,124,40,88,138,65,43,77,28,0,22,88,23,66,49,225

Organism: NCBI:txid670307